Protein AF-A0A2U3E1L2-F1 (afdb_monomer_lite)

Secondary structure (DSSP, 8-state):
---------------------------------TTTHHHHHHHTTS----------TT------PPPEE-SSS-EE------------------------------------------------------------------------------------------------------------------------------------------------PPPTTHHHHHHHHHHHHHHHHHHHHHHHHHHHHHHHHHHHHHHTS-PPPHHHHHHHHSSHHHHHTTSPTTEEEEEEEEEPTTB--S-GGGSSS--SPP-SBPSEEEEEEEEEEETTEEEEEEEEEETT--SEEEEE---TT--S--HHHHHHHHHTT-EEEEE-TTS---TT--GGGTT-HHHHHIIIIIHHHHHHHHHHHHHHHHHTS--SEEEEEEETHHHHHHHHHHHH-GGG-SEEEEES----HHHHHHHHHHHHHHH-STTSTT---GGGHHHHHHHHHHHHGGGSS--SS--S-GGG----GGGGB-STT-SS-TTT-B-HHHHHHHHHHHS-EE-TTS-EEEPPPPTT-GGGGGGTSSSSS--IIIIIIIIIIII--SS--GGG--THHHHHHHHH-TTS--------HHHHHTT-EEEEEEETT-SSS-THHHHHHHHHHHHHH-S-GGGTEEEEEETTB-SSS-BSSS---BSS-TTTGGGT-SS--S-TT--STTT-HHHHHHHHHHH----S-EEEEEEEETTEEEEEEEEEEEE-BTT--EEE-SSS-TTSGGGEEE-

pLDDT: mean 75.75, std 30.46, range [22.28, 98.94]

Sequence (791 aa):
MTTVPRDAEEEHKIFDVRKGREGELAKVRRTLSRRDEGALLRMNCAHLDHEIRVTCEDGVLLQGAHASVVSHEDIELSDAGQQPLGSSQLTCVAYARSEIQIRGRASKHVVSGGDHQAALIREQKPVRRWRGLVGQRLAFKLHRRRETKVHIMMADVSDRGTDFMKLINAAMKPDVGLPPEDEVLASPGPTSGCRRMQPGMAGTCDHEAGQLLTMKSENMSYPAIAMEAGIRDMLWRLMVYVVKMRLVLLVFVQAAFILATVAGATRPSGADLRSQRCNAQFLKCKLPKGVTLERVDSLPAGSTYGEGAANLAYPTNPTNLPGSCALTFKVVSSPTSSYRVGVFLPDNWNERFLAVGNGGFGGGINWMDMAAGAHYGFATASTDTGHSSTTTDLAWGLNAPEKRIDWGWRSIHGAVQHGKAITKAYYARPIKYSYFSGCSTGGRQGLKEVQISPDSFDGALIGAAAWETDHLNNYVTQLGIFDLPTDSPGFINYMQFPVIGQEVIRQCDKADGVLDGIVSAPQLCNFDFGKLRCGAGSALSPSACFSNTQIETVKKIYGDWLSRTGEFLYTGMTLSSEFQWYTVLGGTAPTPFGVGYQRYFLYNDPDWPWQSFNDSAVQFAEKHDVSRATAAQYDISAFKKRGGKVLMYHGVADGLVPTKGSELYYNRTLQAMGPGIGDFFRLFLVPGMLHCLGTVVNAPWYFAAWSQASVLGTDAWSVPGFKDARHDALLALMDWTEKGRAPEEIVATTWTSPYVPSSGVLQQRPLCPYPKMAKWNGVGDVKVAANWRCK

Radius of gyration: 40.56 Å; chains: 1; bounding box: 132×112×134 Å

Organism: Purpureocillium lilacinum (NCBI:txid33203)

Foldseek 3Di:
DDDDDDDDDDDDDDDDDDDDDPDDDPDDDDDDDPPCVVVVLPPPQPDDDDPDDFDDPPDDDDPDWDWDDDDDPDIDTDDDDDDDDDDDDDDGDDDDDDDDDDDDDDDDDDDDYDDDDDDDDDDDDDDDDDDDDDDDDDDDDDDDDDDDDDDDDDDDDDDDDDDDDDDDDDDDDDDDDDDDDDDDDDDDDDDDDDDDDDDDDDDDDDDDDDDDDDDDDDDDDDDPPVPVVVVVVVVVVVVVVVVVVVVVVVVVVVVVVVVVVVVVPPQQFLVSLLVVQQDPSNLVSQFDPQKAWPDKDFADAQAWDDDAVVQQAANDIFGRFAGWIKTKMWGDQDPQWIKIKIKTQHRQAPLEAEEEDGAALAFGFHNLLQRLVCVVRHTYMYMRLGDHDYNLDLQVLQVPLSSLQSLQEVVSLCRLVRSLRSNCSSSVHHRPFYEYFYEELSLLRQLQCCVPPLVSGQEYEHHLYCFALLQQLLVLLVLQVLADQPPDLQHDALVLLVLQLVLLLVQQCCQLPDNASWNQDQVSTPRDLVQLADDVPRPDDPVRHGHPSNSVSVVVQQQFDAAPVRHGRGGHAFRQQSNVLVQRGNDNHGGSSHVVCVDSQQVSHPVDDSVPRHPVSSVSCVVCVSNNNHSQDLPSVVNVVVNGAYEYEYESNENSRHPVRVVVSVVSNCVVPPPDPLLGYFYWYFIQAYRQEDGPGQGQGDQFGRCHQVLLHSHGHGDVVDNALQRHVVNVSVCCSPVVDHHQWHKGWAAPDGSHCVRDTPAIATTGTPPWGWHAQPDDDNRDHVRTHTD

Structure (mmCIF, N/CA/C/O backbone):
data_AF-A0A2U3E1L2-F1
#
_entry.id   AF-A0A2U3E1L2-F1
#
loop_
_atom_site.group_PDB
_atom_site.id
_atom_site.type_symbol
_atom_site.label_atom_id
_atom_site.label_alt_id
_atom_site.label_comp_id
_atom_site.label_asym_id
_atom_site.label_entity_id
_atom_site.label_seq_id
_atom_site.pdbx_PDB_ins_code
_atom_site.Cartn_x
_atom_site.Cartn_y
_atom_site.Cartn_z
_atom_site.occupancy
_atom_site.B_iso_or_equiv
_atom_site.auth_seq_id
_atom_site.auth_comp_id
_atom_site.auth_asym_id
_atom_site.auth_atom_id
_atom_site.pdbx_PDB_model_num
ATOM 1 N N . MET A 1 1 ? -38.308 42.831 -17.226 1.00 30.27 1 MET A N 1
ATOM 2 C CA . MET A 1 1 ? -37.714 44.164 -16.984 1.00 30.27 1 MET A CA 1
ATOM 3 C C . MET A 1 1 ? -36.267 43.917 -16.553 1.00 30.27 1 MET A C 1
ATOM 5 O O . MET A 1 1 ? -36.106 43.102 -15.658 1.00 30.27 1 MET A O 1
ATOM 9 N N . THR A 1 2 ? -35.204 44.446 -17.176 1.00 29.66 2 THR A N 1
ATOM 10 C CA . THR A 1 2 ? -35.126 45.310 -18.381 1.00 29.66 2 THR A CA 1
ATOM 11 C C . THR A 1 2 ? -33.698 45.297 -18.985 1.00 29.66 2 THR A C 1
ATOM 13 O O . THR A 1 2 ? -32.742 45.600 -18.289 1.00 29.66 2 THR A O 1
ATOM 16 N N . THR A 1 3 ? -33.582 44.927 -20.269 1.00 31.12 3 THR A N 1
ATOM 17 C CA . THR A 1 3 ? -32.689 45.474 -21.336 1.00 31.12 3 THR A CA 1
ATOM 18 C C . THR A 1 3 ? -31.291 46.091 -21.040 1.00 31.12 3 THR A C 1
ATOM 20 O O . THR A 1 3 ? -31.212 47.223 -20.575 1.00 31.12 3 THR A O 1
ATOM 23 N N . VAL A 1 4 ? -30.211 45.400 -21.468 1.00 34.59 4 VAL A N 1
ATOM 24 C CA . VAL A 1 4 ? -29.292 45.705 -22.627 1.00 34.59 4 VAL A CA 1
ATOM 25 C C . VAL A 1 4 ? -29.097 47.200 -23.014 1.00 34.59 4 VAL A C 1
ATOM 27 O O . VAL A 1 4 ? -30.116 47.841 -23.276 1.00 34.59 4 VAL A O 1
ATOM 30 N N . PRO A 1 5 ? -27.854 47.763 -23.106 1.00 44.00 5 PRO A N 1
ATOM 31 C CA . PRO A 1 5 ? -26.874 47.566 -24.221 1.00 44.00 5 PRO A CA 1
ATOM 32 C C . PRO A 1 5 ? -25.384 47.415 -23.772 1.00 44.00 5 PRO A C 1
ATOM 34 O O . PRO A 1 5 ? -25.145 47.399 -22.570 1.00 44.00 5 PRO A O 1
ATOM 37 N N . ARG A 1 6 ? -24.314 47.182 -24.572 1.00 30.61 6 ARG A N 1
ATOM 38 C CA . ARG A 1 6 ? -23.929 47.199 -26.023 1.00 30.61 6 ARG A CA 1
ATOM 39 C C . ARG A 1 6 ? -23.227 48.459 -26.605 1.00 30.61 6 ARG A C 1
ATOM 41 O O . ARG A 1 6 ? -23.785 49.545 -26.533 1.00 30.61 6 ARG A O 1
ATOM 48 N N . ASP A 1 7 ? -22.099 48.198 -27.292 1.00 29.41 7 ASP A N 1
ATOM 49 C CA . ASP A 1 7 ? -21.372 48.985 -28.326 1.00 29.41 7 ASP A CA 1
ATOM 50 C C . ASP A 1 7 ? -20.769 50.359 -27.869 1.00 29.41 7 ASP A C 1
ATOM 52 O O . ASP A 1 7 ? -21.107 50.851 -26.797 1.00 29.41 7 ASP A O 1
ATOM 56 N N . ALA A 1 8 ? -19.805 51.022 -28.543 1.00 27.59 8 ALA A N 1
ATOM 57 C CA . ALA A 1 8 ? -19.181 50.801 -29.866 1.00 27.59 8 ALA A CA 1
ATOM 58 C C . ALA A 1 8 ? -17.615 50.913 -29.872 1.00 27.59 8 ALA A C 1
ATOM 60 O O . ALA A 1 8 ? -16.986 50.397 -28.952 1.00 27.59 8 ALA A O 1
ATOM 61 N N . GLU A 1 9 ? -16.974 51.457 -30.930 1.00 27.02 9 GLU A N 1
ATOM 62 C CA . GLU A 1 9 ? -15.666 50.962 -31.437 1.00 27.02 9 GLU A CA 1
ATOM 63 C C . GLU A 1 9 ? -14.816 52.007 -32.239 1.00 27.02 9 GLU A C 1
ATOM 65 O O . GLU A 1 9 ? -15.360 52.662 -33.123 1.00 27.02 9 GLU A O 1
ATOM 70 N N . GLU A 1 10 ? -13.493 52.140 -31.980 1.00 24.44 10 GLU A N 1
ATOM 71 C CA . GLU A 1 10 ? -12.487 52.978 -32.709 1.00 24.44 10 GLU A CA 1
ATOM 72 C C . GLU A 1 10 ? -11.040 52.422 -32.518 1.00 24.44 10 GLU A C 1
ATOM 74 O O . GLU A 1 10 ? -10.745 51.877 -31.457 1.00 24.44 10 GLU A O 1
ATOM 79 N N . GLU A 1 11 ? -10.053 52.548 -33.430 1.00 25.95 11 GLU A N 1
ATOM 80 C CA . GLU A 1 11 ? -10.094 52.749 -34.896 1.00 25.95 11 GLU A CA 1
ATOM 81 C C . GLU A 1 11 ? -8.821 52.178 -35.605 1.00 25.95 11 GLU A C 1
ATOM 83 O O . GLU A 1 11 ? -7.884 51.690 -34.972 1.00 25.95 11 GLU A O 1
ATOM 88 N N . HIS A 1 12 ? -8.795 52.213 -36.947 1.00 24.94 12 HIS A N 1
ATOM 89 C CA . HIS A 1 12 ? -7.905 51.462 -37.859 1.00 24.94 12 HIS A CA 1
ATOM 90 C C . HIS A 1 12 ? -6.634 52.188 -38.366 1.00 24.94 12 HIS A C 1
ATOM 92 O O . HIS A 1 12 ? -6.668 53.401 -38.582 1.00 24.94 12 HIS A O 1
ATOM 98 N N . LYS A 1 13 ? -5.609 51.393 -38.768 1.00 23.11 13 LYS A N 1
ATOM 99 C CA . LYS A 1 13 ? -4.869 51.353 -40.084 1.00 23.11 13 LYS A CA 1
ATOM 100 C C . LYS A 1 13 ? -3.570 50.519 -39.915 1.00 23.11 13 LYS A C 1
ATOM 102 O O . LYS A 1 13 ? -2.840 50.766 -38.968 1.00 23.11 13 LYS A O 1
ATOM 107 N N . ILE A 1 14 ? -3.234 49.438 -40.639 1.00 23.95 14 ILE A N 1
ATOM 108 C CA . ILE A 1 14 ? -3.257 49.043 -42.074 1.00 23.95 14 ILE A CA 1
ATOM 109 C C . ILE A 1 14 ? -2.132 49.660 -42.930 1.00 23.95 14 ILE A C 1
ATOM 111 O O . ILE A 1 14 ? -2.188 50.840 -43.255 1.00 23.95 14 ILE A O 1
ATOM 115 N N . PHE A 1 15 ? -1.213 48.800 -43.405 1.00 23.05 15 PHE A N 1
ATOM 116 C CA . PHE A 1 15 ? -0.602 48.842 -44.749 1.00 23.05 15 PHE A CA 1
ATOM 117 C C . PHE A 1 15 ? -0.133 47.427 -45.180 1.00 23.05 15 PHE A C 1
ATOM 119 O O . PHE A 1 15 ? 0.320 46.653 -44.340 1.00 23.05 15 PHE A O 1
ATOM 126 N N . ASP A 1 16 ? -0.253 47.084 -46.472 1.00 25.62 16 ASP A N 1
ATOM 127 C CA . ASP A 1 16 ? 0.103 45.782 -47.091 1.00 25.62 16 ASP A CA 1
ATOM 128 C C . ASP A 1 16 ? 0.959 46.004 -48.352 1.00 25.62 16 ASP A C 1
ATOM 130 O O . ASP A 1 16 ? 0.539 46.767 -49.222 1.00 25.62 16 ASP A O 1
ATOM 134 N N . VAL A 1 17 ? 2.092 45.292 -48.492 1.00 25.20 17 VAL A N 1
ATOM 135 C CA . VAL A 1 17 ? 2.687 44.957 -49.807 1.00 25.20 17 VAL A CA 1
ATOM 136 C C . VAL A 1 17 ? 3.289 43.533 -49.833 1.00 25.20 17 VAL A C 1
ATOM 138 O O . VAL A 1 17 ? 4.495 43.325 -49.756 1.00 25.20 17 VAL A O 1
ATOM 141 N N . ARG A 1 18 ? 2.412 42.538 -49.975 1.00 27.61 18 ARG A N 1
ATOM 142 C CA . ARG A 1 18 ? 2.484 41.360 -50.876 1.00 27.61 18 ARG A CA 1
ATOM 143 C C . ARG A 1 18 ? 3.820 40.876 -51.504 1.00 27.61 18 ARG A C 1
ATOM 145 O O . ARG A 1 18 ? 4.499 41.606 -52.216 1.00 27.61 18 ARG A O 1
ATOM 152 N N . LYS A 1 19 ? 3.891 39.529 -51.569 1.00 26.30 19 LYS A N 1
ATOM 153 C CA . LYS A 1 19 ? 4.497 38.636 -52.603 1.00 26.30 19 LYS A CA 1
ATOM 154 C C . LYS A 1 19 ? 6.028 38.454 -52.659 1.00 26.30 19 LYS A C 1
ATOM 156 O O . LYS A 1 19 ? 6.754 39.307 -53.150 1.00 26.30 19 LYS A O 1
ATOM 161 N N . GLY A 1 20 ? 6.466 37.209 -52.422 1.00 24.02 20 GLY A N 1
ATOM 162 C CA . GLY A 1 20 ? 7.781 36.713 -52.855 1.00 24.02 20 GLY A CA 1
ATOM 163 C C . GLY A 1 20 ? 8.035 35.219 -52.590 1.00 24.02 20 GLY A C 1
ATOM 164 O O . GLY A 1 20 ? 8.503 34.871 -51.518 1.00 24.02 20 GLY A O 1
ATOM 165 N N . ARG A 1 21 ? 7.802 34.360 -53.597 1.00 27.36 21 ARG A N 1
ATOM 166 C CA . ARG A 1 21 ? 8.293 32.960 -53.703 1.00 27.36 21 ARG A CA 1
ATOM 167 C C . ARG A 1 21 ? 7.960 31.975 -52.558 1.00 27.36 21 ARG A C 1
ATOM 169 O O . ARG A 1 21 ? 8.848 31.502 -51.857 1.00 27.36 21 ARG A O 1
ATOM 176 N N . GLU A 1 22 ? 6.734 31.452 -52.564 1.00 28.73 22 GLU A N 1
ATOM 177 C CA . GLU A 1 22 ? 6.620 29.982 -52.555 1.00 28.73 22 GLU A CA 1
ATOM 178 C C . GLU A 1 22 ? 7.098 29.485 -53.929 1.00 28.73 22 GLU A C 1
ATOM 180 O O . GLU A 1 22 ? 6.724 30.080 -54.944 1.00 28.73 22 GLU A O 1
ATOM 185 N N . GLY A 1 23 ? 7.952 28.455 -54.006 1.00 30.45 23 GLY A N 1
ATOM 186 C CA . GLY A 1 23 ? 8.465 28.059 -55.325 1.00 30.45 23 GLY A CA 1
ATOM 187 C C . GLY A 1 23 ? 9.520 26.962 -55.447 1.00 30.45 23 GLY A C 1
ATOM 188 O O . GLY A 1 23 ? 9.735 26.532 -56.574 1.00 30.45 23 GLY A O 1
ATOM 189 N N . GLU A 1 24 ? 10.161 26.469 -54.378 1.00 28.52 24 GLU A N 1
ATOM 190 C CA . GLU A 1 24 ? 11.105 25.346 -54.533 1.00 28.52 24 GLU A CA 1
ATOM 191 C C . GLU A 1 24 ? 11.353 24.552 -53.234 1.00 28.52 24 GLU A C 1
ATOM 193 O O . GLU A 1 24 ? 12.218 24.902 -52.442 1.00 28.52 24 GLU A O 1
ATOM 198 N N . LEU A 1 25 ? 10.591 23.467 -53.004 1.00 27.77 25 LEU A N 1
ATOM 199 C CA . LEU A 1 25 ? 10.956 22.390 -52.052 1.00 27.77 25 LEU A CA 1
ATOM 200 C C . LEU A 1 25 ? 10.127 21.093 -52.234 1.00 27.77 25 LEU A C 1
ATOM 202 O O . LEU A 1 25 ? 9.770 20.404 -51.282 1.00 27.77 25 LEU A O 1
ATOM 206 N N . ALA A 1 26 ? 9.802 20.736 -53.483 1.00 28.02 26 ALA A N 1
ATOM 207 C CA . ALA A 1 26 ? 8.844 19.668 -53.801 1.00 28.02 26 ALA A CA 1
ATOM 208 C C . ALA A 1 26 ? 9.405 18.564 -54.726 1.00 28.02 26 ALA A C 1
ATOM 210 O O . ALA A 1 26 ? 8.725 18.155 -55.671 1.00 28.02 26 ALA A O 1
ATOM 211 N N . LYS A 1 27 ? 10.649 18.081 -54.515 1.00 27.55 27 LYS A N 1
ATOM 212 C CA . LYS A 1 27 ? 11.232 17.068 -55.431 1.00 27.55 27 LYS A CA 1
ATOM 213 C C . LYS A 1 27 ? 12.312 16.084 -54.934 1.00 27.55 27 LYS A C 1
ATOM 215 O O . LYS A 1 27 ? 13.102 15.621 -55.750 1.00 27.55 27 LYS A O 1
ATOM 220 N N . VAL A 1 28 ? 12.284 15.625 -53.676 1.00 25.67 28 VAL A N 1
ATOM 221 C CA . VAL A 1 28 ? 12.900 14.320 -53.318 1.00 25.67 28 VAL A CA 1
ATOM 222 C C . VAL A 1 28 ? 11.964 13.501 -52.428 1.00 25.67 28 VAL A C 1
ATOM 224 O O . VAL A 1 28 ? 11.831 13.758 -51.237 1.00 25.67 28 VAL A O 1
ATOM 227 N N . ARG A 1 29 ? 11.321 12.474 -53.000 1.00 27.16 29 ARG A N 1
ATOM 228 C CA . ARG A 1 29 ? 10.564 11.463 -52.241 1.00 27.16 29 ARG A CA 1
ATOM 229 C C . ARG A 1 29 ? 10.741 10.083 -52.879 1.00 27.16 29 ARG A C 1
ATOM 231 O O . ARG A 1 29 ? 9.918 9.653 -53.683 1.00 27.16 29 ARG A O 1
ATOM 238 N N . ARG A 1 30 ? 11.838 9.397 -52.542 1.00 27.19 30 ARG A N 1
ATOM 239 C CA . ARG A 1 30 ? 12.089 7.996 -52.922 1.00 27.19 30 ARG A CA 1
ATOM 240 C C . ARG A 1 30 ? 12.621 7.186 -51.738 1.00 27.19 30 ARG A C 1
ATOM 242 O O . ARG A 1 30 ? 13.738 7.394 -51.294 1.00 27.19 30 ARG A O 1
ATOM 249 N N . THR A 1 31 ? 11.793 6.241 -51.302 1.00 26.34 31 THR A N 1
ATOM 250 C CA . THR A 1 31 ? 12.191 4.897 -50.853 1.00 26.34 31 THR A CA 1
ATOM 251 C C . THR A 1 31 ? 13.313 4.787 -49.807 1.00 26.34 31 THR A C 1
ATOM 253 O O . THR A 1 31 ? 14.426 4.386 -50.130 1.00 26.34 31 THR A O 1
ATOM 256 N N . LEU A 1 32 ? 12.968 4.976 -48.529 1.00 24.94 32 LEU A N 1
ATOM 257 C CA . LEU A 1 32 ? 13.600 4.218 -47.440 1.00 24.94 32 LEU A CA 1
ATOM 258 C C . LEU A 1 32 ? 12.724 3.006 -47.101 1.00 24.94 32 LEU A C 1
ATOM 260 O O . LEU A 1 32 ? 11.494 3.096 -47.130 1.00 24.94 32 LEU A O 1
ATOM 264 N N . SER A 1 33 ? 13.351 1.859 -46.836 1.00 27.20 33 SER A N 1
ATOM 265 C CA . SER A 1 33 ? 12.657 0.586 -46.622 1.00 27.20 33 SER A CA 1
ATOM 266 C C . SER A 1 33 ? 12.585 0.224 -45.135 1.00 27.20 33 SER A C 1
ATOM 268 O O . SER A 1 33 ? 13.396 0.679 -44.332 1.00 27.20 33 SER A O 1
ATOM 270 N N . ARG A 1 34 ? 11.662 -0.667 -44.748 1.00 32.62 34 ARG A N 1
ATOM 271 C CA . ARG A 1 34 ? 11.553 -1.202 -43.371 1.00 32.62 34 ARG A CA 1
ATOM 272 C C . ARG A 1 34 ? 12.683 -2.191 -42.996 1.00 32.62 34 ARG A C 1
ATOM 274 O O . ARG A 1 34 ? 12.428 -3.204 -42.350 1.00 32.62 34 ARG A O 1
ATOM 281 N N . ARG A 1 35 ? 13.924 -1.944 -43.429 1.00 29.06 35 ARG A N 1
ATOM 282 C CA . ARG A 1 35 ? 15.123 -2.706 -43.024 1.00 29.06 35 ARG A CA 1
ATOM 283 C C . ARG A 1 35 ? 16.166 -1.859 -42.293 1.00 29.06 35 ARG A C 1
ATOM 285 O O . ARG A 1 35 ? 16.912 -2.406 -41.485 1.00 29.06 35 ARG A O 1
ATOM 292 N N . ASP A 1 36 ? 16.181 -0.547 -42.510 1.00 29.62 36 ASP A N 1
ATOM 293 C CA . ASP A 1 36 ? 17.347 0.281 -42.180 1.00 29.62 36 ASP A CA 1
ATOM 294 C C . ASP A 1 36 ? 17.348 0.808 -40.725 1.00 29.62 36 ASP A C 1
ATOM 296 O O . ASP A 1 36 ? 18.412 0.992 -40.130 1.00 29.62 36 ASP A O 1
ATOM 300 N N . GLU A 1 37 ? 16.181 0.885 -40.070 1.00 31.92 37 GLU A N 1
ATOM 301 C CA . GLU A 1 37 ? 16.076 1.105 -38.610 1.00 31.92 37 GLU A CA 1
ATOM 302 C C . GLU A 1 37 ? 16.779 -0.008 -37.801 1.00 31.92 37 GLU A C 1
ATOM 304 O O . GLU A 1 37 ? 17.325 0.234 -36.723 1.00 31.92 37 GLU A O 1
ATOM 309 N N . GLY A 1 38 ? 16.834 -1.231 -38.346 1.00 30.25 38 GLY A N 1
ATOM 310 C CA . GLY A 1 38 ? 17.558 -2.362 -37.756 1.00 30.25 38 GLY A CA 1
ATOM 311 C C . GLY A 1 38 ? 19.077 -2.335 -37.977 1.00 30.25 38 GLY A C 1
ATOM 312 O O . GLY A 1 38 ? 19.788 -3.129 -37.354 1.00 30.25 38 GLY A O 1
ATOM 313 N N . ALA A 1 39 ? 19.576 -1.449 -38.847 1.00 26.64 39 ALA A N 1
ATOM 314 C CA . ALA A 1 39 ? 20.998 -1.281 -39.150 1.00 26.64 39 ALA A CA 1
ATOM 315 C C . ALA A 1 39 ? 21.630 -0.150 -38.322 1.00 26.64 39 ALA A C 1
ATOM 317 O O . ALA A 1 39 ? 22.684 -0.352 -37.719 1.00 26.64 39 ALA A O 1
ATOM 318 N N . LEU A 1 40 ? 20.949 0.996 -38.196 1.00 27.53 40 LEU A N 1
ATOM 319 C CA . LEU A 1 40 ? 21.410 2.137 -37.387 1.00 27.53 40 LEU A CA 1
ATOM 320 C C . LEU A 1 40 ? 21.620 1.777 -35.902 1.00 27.53 40 LEU A C 1
ATOM 322 O O . LEU A 1 40 ? 22.528 2.291 -35.255 1.00 27.53 40 LEU A O 1
ATOM 326 N N . LEU A 1 41 ? 20.858 0.811 -35.376 1.00 32.50 41 LEU A N 1
ATOM 327 C CA . LEU A 1 41 ? 21.028 0.273 -34.019 1.00 32.50 41 LEU A CA 1
ATOM 328 C C . LEU A 1 41 ? 22.226 -0.686 -33.833 1.00 32.50 41 LEU A C 1
ATOM 330 O O . LEU A 1 41 ? 22.438 -1.165 -32.717 1.00 32.50 41 LEU A O 1
ATOM 334 N N . ARG A 1 42 ? 23.004 -0.987 -34.886 1.00 29.12 42 ARG A N 1
ATOM 335 C CA . ARG A 1 42 ? 24.142 -1.931 -34.834 1.00 29.12 42 ARG A CA 1
ATOM 336 C C . ARG A 1 42 ? 25.531 -1.289 -34.840 1.00 29.12 42 ARG A C 1
ATOM 338 O O . ARG A 1 42 ? 26.476 -1.983 -34.483 1.00 29.12 42 ARG A O 1
ATOM 345 N N . MET A 1 43 ? 25.680 -0.017 -35.220 1.00 28.56 43 MET A N 1
ATOM 346 C CA . MET A 1 43 ? 27.013 0.594 -35.402 1.00 28.56 43 MET A CA 1
ATOM 347 C C . MET A 1 43 ? 27.536 1.366 -34.173 1.00 28.56 43 MET A C 1
ATOM 349 O O . MET A 1 43 ? 28.744 1.459 -33.997 1.00 28.56 43 MET A O 1
ATOM 353 N N . ASN A 1 44 ? 26.671 1.813 -33.255 1.00 33.88 44 ASN A N 1
ATOM 354 C CA . ASN A 1 44 ? 27.057 2.680 -32.122 1.00 33.88 44 ASN A CA 1
ATOM 355 C C . ASN A 1 44 ? 27.552 1.951 -30.846 1.00 33.88 44 ASN A C 1
ATOM 357 O O . ASN A 1 44 ? 27.434 2.499 -29.754 1.00 33.88 44 ASN A O 1
ATOM 361 N N . CYS A 1 45 ? 28.075 0.721 -30.943 1.00 37.81 45 CYS A N 1
ATOM 362 C CA . CYS A 1 45 ? 28.648 -0.005 -29.787 1.00 37.81 45 CYS A CA 1
ATOM 363 C C . CYS A 1 45 ? 30.046 -0.607 -30.054 1.00 37.81 45 CYS A C 1
ATOM 365 O O . CYS A 1 45 ? 30.531 -1.398 -29.244 1.00 37.81 45 CYS A O 1
ATOM 367 N N . ALA A 1 46 ? 30.691 -0.242 -31.166 1.00 32.81 46 ALA A N 1
ATOM 368 C CA . ALA A 1 46 ? 32.102 -0.517 -31.432 1.00 32.81 46 ALA A CA 1
ATOM 369 C C . ALA A 1 46 ? 32.866 0.816 -31.454 1.00 32.81 46 ALA A C 1
ATOM 371 O O . ALA A 1 46 ? 32.382 1.771 -32.051 1.00 32.81 46 ALA A O 1
ATOM 372 N N . HIS A 1 47 ? 34.043 0.849 -30.821 1.00 36.34 47 HIS A N 1
ATOM 373 C CA . HIS A 1 47 ? 34.877 2.037 -30.573 1.00 36.34 47 HIS A CA 1
ATOM 374 C C . HIS A 1 47 ? 34.236 3.124 -29.693 1.00 36.34 47 HIS A C 1
ATOM 376 O O . HIS A 1 47 ? 33.456 3.950 -30.153 1.00 36.34 47 HIS A O 1
ATOM 382 N N . LEU A 1 48 ? 34.660 3.166 -28.426 1.00 27.92 48 LEU A N 1
ATOM 383 C CA . LEU A 1 48 ? 34.728 4.397 -27.633 1.00 27.92 48 LEU A CA 1
ATOM 384 C C . LEU A 1 48 ? 35.716 4.199 -26.470 1.00 27.92 48 LEU A C 1
ATOM 386 O O . LEU A 1 48 ? 35.319 3.958 -25.338 1.00 27.92 48 LEU A O 1
ATOM 390 N N . ASP A 1 49 ? 37.008 4.251 -26.797 1.00 27.34 49 ASP A N 1
ATOM 391 C CA . ASP A 1 49 ? 38.113 4.441 -25.845 1.00 27.34 49 ASP A CA 1
ATOM 392 C C . ASP A 1 49 ? 39.271 5.117 -26.600 1.00 27.34 49 ASP A C 1
ATOM 394 O O . ASP A 1 49 ? 40.080 4.474 -27.271 1.00 27.34 49 ASP A O 1
ATOM 398 N N . HIS A 1 50 ? 39.303 6.449 -26.541 1.00 28.91 50 HIS A N 1
ATOM 399 C CA . HIS A 1 50 ? 40.379 7.283 -27.077 1.00 28.91 50 HIS A CA 1
ATOM 400 C C . HIS A 1 50 ? 40.744 8.338 -26.032 1.00 28.91 50 HIS A C 1
ATOM 402 O O . HIS A 1 50 ? 40.103 9.383 -25.926 1.00 28.91 50 HIS A O 1
ATOM 408 N N . GLU A 1 51 ? 41.772 8.045 -25.237 1.00 27.00 51 GLU A N 1
ATOM 409 C CA . GLU A 1 51 ? 42.324 8.981 -24.260 1.00 27.00 51 GLU A CA 1
ATOM 410 C C . GLU A 1 51 ? 43.166 10.045 -24.987 1.00 27.00 51 GLU A C 1
ATOM 412 O O . GLU A 1 51 ? 44.345 9.837 -25.279 1.00 27.00 51 GLU A O 1
ATOM 417 N N . ILE A 1 52 ? 42.559 11.189 -25.311 1.00 29.31 52 ILE A N 1
ATOM 418 C CA . ILE A 1 52 ? 43.281 12.327 -25.893 1.00 29.31 52 ILE A CA 1
ATOM 419 C C . ILE A 1 52 ? 44.099 12.998 -24.785 1.00 29.31 52 ILE A C 1
ATOM 421 O O . ILE A 1 52 ? 43.553 13.706 -23.940 1.00 29.31 52 ILE A O 1
ATOM 425 N N . ARG A 1 53 ? 45.421 12.801 -24.802 1.00 27.69 53 ARG A N 1
ATOM 426 C CA . ARG A 1 53 ? 46.362 13.565 -23.973 1.00 27.69 53 ARG A CA 1
ATOM 427 C C . ARG A 1 53 ? 46.983 14.690 -24.790 1.00 27.69 53 ARG A C 1
ATOM 429 O O . ARG A 1 53 ? 47.611 14.438 -25.813 1.00 27.69 53 ARG A O 1
ATOM 436 N N . VAL A 1 54 ? 46.839 15.917 -24.299 1.00 30.06 54 VAL A N 1
ATOM 437 C CA . VAL A 1 54 ? 47.565 17.090 -24.794 1.00 30.06 54 VAL A CA 1
ATOM 438 C C . VAL A 1 54 ? 48.714 17.368 -23.831 1.00 30.06 54 VAL A C 1
ATOM 440 O O . VAL A 1 54 ? 48.498 17.485 -22.626 1.00 30.06 54 VAL A O 1
ATOM 443 N N . THR A 1 55 ? 49.930 17.473 -24.358 1.00 30.64 55 THR A N 1
ATOM 444 C CA . THR A 1 55 ? 51.123 17.881 -23.607 1.00 30.64 55 THR A CA 1
ATOM 445 C C . THR A 1 55 ? 51.780 19.045 -24.327 1.00 30.64 55 THR A C 1
ATOM 447 O O . THR A 1 55 ? 52.304 18.866 -25.426 1.00 30.64 55 THR A O 1
ATOM 450 N N . CYS A 1 56 ? 51.762 20.218 -23.703 1.00 32.28 56 CYS A N 1
ATOM 451 C CA . CYS A 1 56 ? 52.621 21.329 -24.092 1.00 32.28 56 CYS A CA 1
ATOM 452 C C . CYS A 1 56 ? 54.006 21.140 -23.459 1.00 32.28 56 CYS A C 1
ATOM 454 O O . CYS A 1 56 ? 54.121 20.556 -22.375 1.00 32.28 56 CYS A O 1
ATOM 456 N N . GLU A 1 57 ? 55.045 21.664 -24.103 1.00 33.16 57 GLU A N 1
ATOM 457 C CA . GLU A 1 57 ? 56.319 21.900 -23.419 1.00 33.16 57 GLU A CA 1
ATOM 458 C C . GLU A 1 57 ? 56.113 22.959 -22.310 1.00 33.16 57 GLU A C 1
ATOM 460 O O . GLU A 1 57 ? 55.141 23.716 -22.329 1.00 33.16 57 GLU A O 1
ATOM 465 N N . ASP A 1 58 ? 56.968 22.940 -21.286 1.00 35.59 58 ASP A N 1
ATOM 466 C CA . ASP A 1 58 ? 56.886 23.779 -20.075 1.00 35.59 58 ASP A CA 1
ATOM 467 C C . ASP A 1 58 ? 55.647 23.608 -19.161 1.00 35.59 58 ASP A C 1
ATOM 469 O O . ASP A 1 58 ? 55.267 24.501 -18.407 1.00 35.59 58 ASP A O 1
ATOM 473 N N . GLY A 1 59 ? 55.092 22.392 -19.098 1.00 37.28 59 GLY A N 1
ATOM 474 C CA . GLY A 1 59 ? 54.753 21.750 -17.811 1.00 37.28 59 GLY A CA 1
ATOM 475 C C . GLY A 1 59 ? 53.605 22.305 -16.945 1.00 37.28 59 GLY A C 1
ATOM 476 O O . GLY A 1 59 ? 53.393 21.784 -15.849 1.00 37.28 59 GLY A O 1
ATOM 477 N N . VAL A 1 60 ? 52.846 23.309 -17.393 1.00 32.88 60 VAL A N 1
ATOM 478 C CA . VAL A 1 60 ? 51.709 23.882 -16.642 1.00 32.88 60 VAL A CA 1
ATOM 479 C C . VAL A 1 60 ? 50.368 23.308 -17.116 1.00 32.88 60 VAL A C 1
ATOM 481 O O . VAL A 1 60 ? 49.980 23.444 -18.274 1.00 32.88 60 VAL A O 1
ATOM 484 N N . LEU A 1 61 ? 49.620 22.700 -16.190 1.00 30.86 61 LEU A N 1
ATOM 485 C CA . LEU A 1 61 ? 48.251 22.219 -16.408 1.00 30.86 61 LEU A CA 1
ATOM 486 C C . LEU A 1 61 ? 47.233 23.363 -16.271 1.00 30.86 61 LEU A C 1
ATOM 488 O O . LEU A 1 61 ? 46.965 23.827 -15.163 1.00 30.86 61 LEU A O 1
ATOM 492 N N . LEU A 1 62 ? 46.602 23.760 -17.379 1.00 33.25 62 LEU A N 1
ATOM 493 C CA . LEU A 1 62 ? 45.402 24.602 -17.351 1.00 33.25 62 LEU A CA 1
ATOM 494 C C . LEU A 1 62 ? 44.171 23.758 -16.983 1.00 33.25 62 LEU A C 1
ATOM 496 O O . LEU A 1 62 ? 43.713 22.927 -17.767 1.00 33.25 62 LEU A O 1
ATOM 500 N N . GLN A 1 63 ? 43.608 23.990 -15.797 1.00 30.66 63 GLN A N 1
ATOM 501 C CA . GLN A 1 63 ? 42.275 23.497 -15.442 1.00 30.66 63 GLN A CA 1
ATOM 502 C C . GLN A 1 63 ? 41.200 24.432 -16.019 1.00 30.66 63 GLN A C 1
ATOM 504 O O . GLN A 1 63 ? 41.267 25.636 -15.793 1.00 30.66 63 GLN A O 1
ATOM 509 N N . GLY A 1 64 ? 40.182 23.882 -16.696 1.00 36.62 64 GLY A N 1
ATOM 510 C CA . GLY A 1 64 ? 38.921 24.599 -16.968 1.00 36.62 64 GLY A CA 1
ATOM 511 C C . GLY A 1 64 ? 38.436 24.681 -18.422 1.00 36.62 64 GLY A C 1
ATOM 512 O O . GLY A 1 64 ? 37.320 25.144 -18.639 1.00 36.62 64 GLY A O 1
ATOM 513 N N . ALA A 1 65 ? 39.203 24.227 -19.418 1.00 30.28 65 ALA A N 1
ATOM 514 C CA . ALA A 1 65 ? 38.769 24.284 -20.819 1.00 30.28 65 ALA A CA 1
ATOM 515 C C . ALA A 1 65 ? 37.752 23.177 -21.177 1.00 30.28 65 ALA A C 1
ATOM 517 O O . ALA A 1 65 ? 38.000 21.994 -20.938 1.00 30.28 65 ALA A O 1
ATOM 518 N N . HIS A 1 66 ? 36.640 23.553 -21.818 1.00 33.47 66 HIS A N 1
ATOM 519 C CA . HIS A 1 66 ? 35.685 22.629 -22.441 1.00 33.47 66 HIS A CA 1
ATOM 520 C C . HIS A 1 66 ? 35.859 22.630 -23.966 1.00 33.47 66 HIS A C 1
ATOM 522 O O . HIS A 1 66 ? 35.689 23.664 -24.606 1.00 33.47 66 HIS A O 1
ATOM 528 N N . ALA A 1 67 ? 36.136 21.464 -24.555 1.00 31.62 67 ALA A N 1
ATOM 529 C CA . ALA A 1 67 ? 36.145 21.267 -26.006 1.00 31.62 67 ALA A CA 1
ATOM 530 C C . ALA A 1 67 ? 34.843 20.593 -26.472 1.00 31.62 67 ALA A C 1
ATOM 532 O O . ALA A 1 67 ? 34.354 19.669 -25.817 1.00 31.62 67 ALA A O 1
ATOM 533 N N . SER A 1 68 ? 34.304 21.028 -27.614 1.00 32.09 68 SER A N 1
ATOM 534 C CA . SER A 1 68 ? 33.106 20.449 -28.240 1.00 32.09 68 SER A CA 1
ATOM 535 C C . SER A 1 68 ? 33.397 20.067 -29.690 1.00 32.09 68 SER A C 1
ATOM 537 O O . SER A 1 68 ? 33.843 20.900 -30.471 1.00 32.09 68 SER A O 1
ATOM 539 N N . VAL A 1 69 ? 33.137 18.811 -30.058 1.00 29.39 69 VAL A N 1
ATOM 540 C CA . VAL A 1 69 ? 33.325 18.313 -31.431 1.00 29.39 69 VAL A CA 1
ATOM 541 C C . VAL A 1 69 ? 32.052 18.569 -32.238 1.00 29.39 69 VAL A C 1
ATOM 543 O O . VAL A 1 69 ? 30.987 18.067 -31.874 1.00 29.39 69 VAL A O 1
ATOM 546 N N . VAL A 1 70 ? 32.163 19.340 -33.324 1.00 41.91 70 VAL A N 1
ATOM 547 C CA . VAL A 1 70 ? 31.020 19.739 -34.173 1.00 41.91 70 VAL A CA 1
ATOM 548 C C . VAL A 1 70 ? 30.990 18.970 -35.502 1.00 41.91 70 VAL A C 1
ATOM 550 O O . VAL A 1 70 ? 29.913 18.627 -35.988 1.00 41.91 70 VAL A O 1
ATOM 553 N N . SER A 1 71 ? 32.155 18.636 -36.066 1.00 34.94 71 SER A N 1
ATOM 554 C CA . SER A 1 71 ? 32.299 17.796 -37.265 1.00 34.94 71 SER A CA 1
ATOM 555 C C . SER A 1 71 ? 33.514 16.859 -37.126 1.00 34.94 71 SER A C 1
ATOM 557 O O . SER A 1 71 ? 34.065 16.720 -36.036 1.00 34.94 71 SER A O 1
ATOM 559 N N . HIS A 1 72 ? 33.913 16.162 -38.196 1.00 31.80 72 HIS A N 1
ATOM 560 C CA . HIS A 1 72 ? 35.041 15.223 -38.155 1.00 31.80 72 HIS A CA 1
ATOM 561 C C . HIS A 1 72 ? 36.423 15.877 -38.350 1.00 31.80 72 HIS A C 1
ATOM 563 O O . HIS A 1 72 ? 37.421 15.185 -38.169 1.00 31.80 72 HIS A O 1
ATOM 569 N N . GLU A 1 73 ? 36.490 17.171 -38.695 1.00 29.75 73 GLU A N 1
ATOM 570 C CA . GLU A 1 73 ? 37.755 17.864 -39.013 1.00 29.75 73 GLU A CA 1
ATOM 571 C C . GLU A 1 73 ? 37.967 19.202 -38.262 1.00 29.75 73 GLU A C 1
ATOM 573 O O . GLU A 1 73 ? 39.082 19.717 -38.279 1.00 29.75 73 GLU A O 1
ATOM 578 N N . ASP A 1 74 ? 36.969 19.719 -37.522 1.00 30.98 74 ASP A N 1
ATOM 579 C CA . ASP A 1 74 ? 37.042 21.016 -36.815 1.00 30.98 74 ASP A CA 1
ATOM 580 C C . ASP A 1 74 ? 36.851 20.918 -35.286 1.00 30.98 74 ASP A C 1
ATOM 582 O O . ASP A 1 74 ? 35.988 20.184 -34.788 1.00 30.98 74 ASP A O 1
ATOM 586 N N . ILE A 1 75 ? 37.609 21.737 -34.543 1.00 30.81 75 ILE A N 1
ATOM 587 C CA . ILE A 1 75 ? 37.470 21.968 -33.093 1.00 30.81 75 ILE A CA 1
ATOM 588 C C . ILE A 1 75 ? 37.550 23.478 -32.824 1.00 30.81 75 ILE A C 1
ATOM 590 O O . ILE A 1 75 ? 38.585 24.092 -33.072 1.00 30.81 75 ILE A O 1
ATOM 594 N N . GLU A 1 76 ? 36.494 24.060 -32.250 1.00 31.39 76 GLU A N 1
ATOM 595 C CA . GLU A 1 76 ? 36.509 25.434 -31.728 1.00 31.39 76 GLU A CA 1
ATOM 596 C C . GLU A 1 76 ? 36.686 25.463 -30.200 1.00 31.39 76 GLU A C 1
ATOM 598 O O . GLU A 1 76 ? 36.304 24.532 -29.484 1.00 31.39 76 GLU A O 1
ATOM 603 N N . LEU A 1 77 ? 37.245 26.568 -29.699 1.00 30.58 77 LEU A N 1
ATOM 604 C CA . LEU A 1 77 ? 37.374 26.886 -28.276 1.00 30.58 77 LEU A CA 1
ATOM 605 C C . LEU A 1 77 ? 36.657 28.214 -27.999 1.00 30.58 77 LEU A C 1
ATOM 607 O O . LEU A 1 77 ? 36.997 29.235 -28.592 1.00 30.58 77 LEU A O 1
ATOM 611 N N . SER A 1 78 ? 35.681 28.205 -27.089 1.00 32.59 78 SER A N 1
ATOM 612 C CA . SER A 1 78 ? 34.906 29.389 -26.692 1.00 32.59 78 SER A CA 1
ATOM 613 C C . SER A 1 78 ? 35.175 29.750 -25.231 1.00 32.59 78 SER A C 1
ATOM 615 O O . SER A 1 78 ? 34.945 28.920 -24.350 1.00 32.59 78 SER A O 1
ATOM 617 N N . ASP A 1 79 ? 35.627 30.977 -24.971 1.00 33.00 79 ASP A N 1
ATOM 618 C CA . ASP A 1 79 ? 36.016 31.437 -23.632 1.00 33.00 79 ASP A CA 1
ATOM 619 C C . ASP A 1 79 ? 34.872 32.149 -22.878 1.00 33.00 79 ASP A C 1
ATOM 621 O O . ASP A 1 79 ? 33.992 32.771 -23.478 1.00 33.00 79 ASP A O 1
ATOM 625 N N . ALA A 1 80 ? 34.889 32.068 -21.546 1.00 30.03 80 ALA A N 1
ATOM 626 C CA . ALA A 1 80 ? 33.810 32.475 -20.643 1.00 30.03 80 ALA A CA 1
ATOM 627 C C . ALA A 1 80 ? 34.009 33.866 -19.997 1.00 30.03 80 ALA A C 1
ATOM 629 O O . ALA A 1 80 ? 33.556 34.112 -18.882 1.00 30.03 80 ALA A O 1
ATOM 630 N N . GLY A 1 81 ? 34.635 34.790 -20.730 1.00 29.47 81 GLY A N 1
ATOM 631 C CA . GLY A 1 81 ? 34.424 36.236 -20.605 1.00 29.47 81 GLY A CA 1
ATOM 632 C C . GLY A 1 81 ? 34.961 36.959 -19.361 1.00 29.47 81 GLY A C 1
ATOM 633 O O . GLY A 1 81 ? 34.212 37.228 -18.423 1.00 29.47 81 GLY A O 1
ATOM 634 N N . GLN A 1 82 ? 36.182 37.497 -19.463 1.00 29.45 82 GLN A N 1
ATOM 635 C CA . GLN A 1 82 ? 36.491 38.860 -18.994 1.00 29.45 82 GLN A CA 1
ATOM 636 C C . GLN A 1 82 ? 37.643 39.490 -19.814 1.00 29.45 82 GLN A C 1
ATOM 638 O O . GLN A 1 82 ? 38.047 38.933 -20.831 1.00 29.45 82 GLN A O 1
ATOM 643 N N . GLN A 1 83 ? 38.056 40.721 -19.485 1.00 28.33 83 GLN A N 1
ATOM 644 C CA . GLN A 1 83 ? 38.810 41.608 -20.394 1.00 28.33 83 GLN A CA 1
ATOM 645 C C . GLN A 1 83 ? 40.328 41.303 -20.543 1.00 28.33 83 GLN A C 1
ATOM 647 O O . GLN A 1 83 ? 40.886 40.560 -19.738 1.00 28.33 83 GLN A O 1
ATOM 652 N N . PRO A 1 84 ? 40.993 41.817 -21.606 1.00 36.22 84 PRO A N 1
ATOM 653 C CA . PRO A 1 84 ? 42.117 41.124 -22.249 1.00 36.22 84 PRO A CA 1
ATOM 654 C C . PRO A 1 84 ? 43.513 41.454 -21.699 1.00 36.22 84 PRO A C 1
ATOM 656 O O . PRO A 1 84 ? 43.768 42.547 -21.195 1.00 36.22 84 PRO A O 1
ATOM 659 N N . LEU A 1 85 ? 44.460 40.538 -21.938 1.00 27.00 85 LEU A N 1
ATOM 660 C CA . LEU A 1 85 ? 45.897 40.729 -21.719 1.00 27.00 85 LEU A CA 1
ATOM 661 C C . LEU A 1 85 ? 46.738 40.197 -22.892 1.00 27.00 85 LEU A C 1
ATOM 663 O O . LEU A 1 85 ? 46.446 39.139 -23.432 1.00 27.00 85 LEU A O 1
ATOM 667 N N . GLY A 1 86 ? 47.809 40.936 -23.210 1.00 27.02 86 GLY A N 1
ATOM 668 C CA . GLY A 1 86 ? 49.101 40.462 -23.741 1.00 27.02 86 GLY A CA 1
ATOM 669 C C . GLY A 1 86 ? 49.131 39.450 -24.896 1.00 27.02 86 GLY A C 1
ATOM 670 O O . GLY A 1 86 ? 48.915 38.260 -24.707 1.00 27.02 86 GLY A O 1
ATOM 671 N N . SER A 1 87 ? 49.584 39.889 -26.071 1.00 35.41 87 SER A N 1
ATOM 672 C CA . SER A 1 87 ? 49.898 39.002 -27.197 1.00 35.41 87 SER A CA 1
ATOM 673 C C . SER A 1 87 ? 51.123 38.109 -26.941 1.00 35.41 87 SER A C 1
ATOM 675 O O . SER A 1 87 ? 52.245 38.614 -26.848 1.00 35.41 87 SER A O 1
ATOM 677 N N . SER A 1 88 ? 50.942 36.790 -26.978 1.00 30.23 88 SER A N 1
ATOM 678 C CA . SER A 1 88 ? 51.996 35.816 -27.293 1.00 30.23 88 SER A CA 1
ATOM 679 C C . SER A 1 88 ? 51.398 34.622 -28.051 1.00 30.23 88 SER A C 1
ATOM 681 O O . SER A 1 88 ? 50.256 34.233 -27.815 1.00 30.23 88 SER A O 1
ATOM 683 N N . GLN A 1 89 ? 52.134 34.067 -29.019 1.00 29.77 89 GLN A N 1
ATOM 684 C CA . GLN A 1 89 ? 51.673 32.916 -29.804 1.00 29.77 89 GLN A CA 1
ATOM 685 C C . GLN A 1 89 ? 52.105 31.609 -29.133 1.00 29.77 89 GLN A C 1
ATOM 687 O O . GLN A 1 89 ? 53.299 31.340 -29.021 1.00 29.77 89 GLN A O 1
ATOM 692 N N . LEU A 1 90 ? 51.140 30.773 -28.750 1.00 29.38 90 LEU A N 1
ATOM 693 C CA . LEU A 1 90 ? 51.364 29.374 -28.381 1.00 29.38 90 LEU A CA 1
ATOM 694 C C . LEU A 1 90 ? 50.976 28.479 -29.561 1.00 29.38 90 LEU A C 1
ATOM 696 O O . LEU A 1 90 ? 49.870 28.585 -30.086 1.00 29.38 90 LEU A O 1
ATOM 700 N N . THR A 1 91 ? 51.894 27.608 -29.985 1.00 27.58 91 THR A N 1
ATOM 701 C CA . THR A 1 91 ? 51.686 26.694 -31.118 1.00 27.58 91 THR A CA 1
ATOM 702 C C . THR A 1 91 ? 51.607 25.264 -30.599 1.00 27.58 91 THR A C 1
ATOM 704 O O . THR A 1 91 ? 52.600 24.736 -30.109 1.00 27.58 91 THR A O 1
ATOM 707 N N . CYS A 1 92 ? 50.440 24.630 -30.714 1.00 28.88 92 CYS A N 1
ATOM 708 C CA . CYS A 1 92 ? 50.223 23.245 -30.294 1.00 28.88 92 CYS A CA 1
ATOM 709 C C . CYS A 1 92 ? 50.055 22.338 -31.520 1.00 28.88 92 CYS A C 1
ATOM 711 O O . CYS A 1 92 ? 49.327 22.684 -32.448 1.00 28.88 92 CYS A O 1
ATOM 713 N N . VAL A 1 93 ? 50.688 21.161 -31.512 1.00 27.44 93 VAL A N 1
ATOM 714 C CA . VAL A 1 93 ? 50.591 20.166 -32.595 1.00 27.44 93 VAL A CA 1
ATOM 715 C C . VAL A 1 93 ? 50.047 18.856 -32.034 1.00 27.44 93 VAL A C 1
ATOM 717 O O . VAL A 1 93 ? 50.638 18.270 -31.129 1.00 27.44 93 VAL A O 1
ATOM 720 N N . ALA A 1 94 ? 48.928 18.381 -32.580 1.00 26.73 94 ALA A N 1
ATOM 721 C CA . ALA A 1 94 ? 48.345 17.093 -32.218 1.00 26.73 94 ALA A CA 1
ATOM 722 C C . ALA A 1 94 ? 48.923 15.961 -33.084 1.00 26.73 94 ALA A C 1
ATOM 724 O O . ALA A 1 94 ? 49.034 16.096 -34.301 1.00 26.73 94 ALA A O 1
ATOM 725 N N . TYR A 1 95 ? 49.230 14.819 -32.464 1.00 24.78 95 TYR A N 1
ATOM 726 C CA . TYR A 1 95 ? 49.634 13.592 -33.156 1.00 24.78 95 TYR A CA 1
ATOM 727 C C . TYR A 1 95 ? 48.704 12.435 -32.788 1.00 24.78 95 TYR A C 1
ATOM 729 O O . TYR A 1 95 ? 48.592 12.067 -31.621 1.00 24.78 95 TYR A O 1
ATOM 737 N N . ALA A 1 96 ? 48.104 11.804 -33.797 1.00 24.75 96 ALA A N 1
ATOM 738 C CA . ALA A 1 96 ? 47.446 10.510 -33.658 1.00 24.75 96 ALA A CA 1
ATOM 739 C C . ALA A 1 96 ? 48.389 9.396 -34.143 1.00 24.75 96 ALA A C 1
ATOM 741 O O . ALA A 1 96 ? 48.921 9.466 -35.251 1.00 24.75 96 ALA A O 1
ATOM 742 N N . ARG A 1 97 ? 48.585 8.350 -33.331 1.00 24.27 97 ARG A N 1
ATOM 743 C CA . ARG A 1 97 ? 49.296 7.121 -33.725 1.00 24.27 97 ARG A CA 1
ATOM 744 C C . ARG A 1 97 ? 48.333 5.941 -33.714 1.00 24.27 97 ARG A C 1
ATOM 746 O O . ARG A 1 97 ? 47.727 5.648 -32.688 1.00 24.27 97 ARG A O 1
ATOM 753 N N . SER A 1 98 ? 48.236 5.240 -34.838 1.00 23.91 98 SER A N 1
ATOM 754 C CA . SER A 1 98 ? 47.454 4.014 -34.989 1.00 23.91 98 SER A CA 1
ATOM 755 C C . SER A 1 98 ? 48.377 2.798 -35.099 1.00 23.91 98 SER A C 1
ATOM 757 O O . SER A 1 98 ? 49.058 2.607 -36.103 1.00 23.91 98 SER A O 1
ATOM 759 N N . GLU A 1 99 ? 48.385 1.937 -34.078 1.00 24.17 99 GLU A N 1
ATOM 760 C CA . GLU A 1 99 ? 49.018 0.615 -34.167 1.00 24.17 99 GLU A CA 1
ATOM 761 C C . GLU A 1 99 ? 47.964 -0.466 -34.428 1.00 24.17 99 GLU A C 1
ATOM 763 O O . GLU A 1 99 ? 47.148 -0.804 -33.571 1.00 24.17 99 GLU A O 1
ATOM 768 N N . ILE A 1 100 ? 47.984 -1.026 -35.640 1.00 22.28 100 ILE A N 1
ATOM 769 C CA . ILE A 1 100 ? 47.092 -2.113 -36.055 1.00 22.28 100 ILE A CA 1
ATOM 770 C C . ILE A 1 100 ? 47.798 -3.449 -35.801 1.00 22.28 100 ILE A C 1
ATOM 772 O O . ILE A 1 100 ? 48.613 -3.887 -36.613 1.00 22.28 100 ILE A O 1
ATOM 776 N N . GLN A 1 101 ? 47.479 -4.132 -34.696 1.00 23.22 101 GLN A N 1
ATOM 777 C CA . GLN A 1 101 ? 48.057 -5.449 -34.401 1.00 23.22 101 GLN A CA 1
ATOM 778 C C . GLN A 1 101 ? 47.135 -6.603 -34.839 1.00 23.22 101 GLN A C 1
ATOM 780 O O . GLN A 1 101 ? 46.338 -7.133 -34.066 1.00 23.22 101 GLN A O 1
ATOM 785 N N . ILE A 1 102 ? 47.274 -7.031 -36.099 1.00 23.81 102 ILE A N 1
ATOM 786 C CA . ILE A 1 102 ? 46.664 -8.272 -36.607 1.00 23.81 102 ILE A CA 1
ATOM 787 C C . ILE A 1 102 ? 47.442 -9.471 -36.043 1.00 23.81 102 ILE A C 1
ATOM 789 O O . ILE A 1 102 ? 48.633 -9.614 -36.312 1.00 23.81 102 ILE A O 1
ATOM 793 N N . ARG A 1 103 ? 46.778 -10.377 -35.311 1.00 25.67 103 ARG A N 1
ATOM 794 C CA . ARG A 1 103 ? 47.371 -11.656 -34.870 1.00 25.67 103 ARG A CA 1
ATOM 795 C C . ARG A 1 103 ? 46.741 -12.858 -35.573 1.00 25.67 103 ARG A C 1
ATOM 797 O O . ARG A 1 103 ? 45.729 -13.398 -35.131 1.00 25.67 103 ARG A O 1
ATOM 804 N N . GLY A 1 104 ? 47.383 -13.297 -36.656 1.00 23.75 104 GLY A N 1
ATOM 805 C CA . GLY A 1 104 ? 47.171 -14.623 -37.248 1.00 23.75 104 GLY A CA 1
ATOM 806 C C . GLY A 1 104 ? 47.868 -15.743 -36.456 1.00 23.75 104 GLY A C 1
ATOM 807 O O . GLY A 1 104 ? 48.681 -15.484 -35.570 1.00 23.75 104 GLY A O 1
ATOM 808 N N . ARG A 1 105 ? 47.561 -17.009 -36.777 1.00 25.50 105 ARG A N 1
ATOM 809 C CA . ARG A 1 105 ? 48.180 -18.203 -36.163 1.00 25.50 105 ARG A CA 1
ATOM 810 C C . ARG A 1 105 ? 49.425 -18.675 -36.929 1.00 25.50 105 ARG A C 1
ATOM 812 O O . ARG A 1 105 ? 49.272 -19.104 -38.067 1.00 25.50 105 ARG A O 1
ATOM 819 N N . ALA A 1 106 ? 50.583 -18.703 -36.265 1.00 24.98 106 ALA A N 1
ATOM 820 C CA . ALA A 1 106 ? 51.788 -19.531 -36.510 1.00 24.98 106 ALA A CA 1
ATOM 821 C C . ALA A 1 106 ? 52.933 -18.991 -35.614 1.00 24.98 106 ALA A C 1
ATOM 823 O O . ALA A 1 106 ? 52.850 -17.844 -35.191 1.00 24.98 106 ALA A O 1
ATOM 824 N N . SER A 1 107 ? 54.043 -19.671 -35.303 1.00 24.39 107 SER A N 1
ATOM 825 C CA . SER A 1 107 ? 54.366 -21.104 -35.141 1.00 24.39 107 SER A CA 1
ATOM 826 C C . SER A 1 107 ? 55.691 -21.202 -34.344 1.00 24.39 107 SER A C 1
ATOM 828 O O . SER A 1 107 ? 56.369 -20.197 -34.161 1.00 24.39 107 SER A O 1
ATOM 830 N N . LYS A 1 108 ? 56.043 -22.398 -33.845 1.00 26.28 108 LYS A N 1
ATOM 831 C CA . LYS A 1 108 ? 57.235 -22.722 -33.015 1.00 26.28 108 LYS A CA 1
ATOM 832 C C . LYS A 1 108 ? 58.535 -21.952 -33.354 1.00 26.28 108 LYS A C 1
ATOM 834 O O . LYS A 1 108 ? 58.907 -21.929 -34.520 1.00 26.28 108 LYS A O 1
ATOM 839 N N . HIS A 1 109 ? 59.308 -21.555 -32.330 1.00 25.48 109 HIS A N 1
ATOM 840 C CA . HIS A 1 109 ? 60.679 -22.065 -32.084 1.00 25.48 109 HIS A CA 1
ATOM 841 C C . HIS A 1 109 ? 61.168 -21.759 -30.637 1.00 25.48 109 HIS A C 1
ATOM 843 O O . HIS A 1 109 ? 60.333 -21.466 -29.785 1.00 25.48 109 HIS A O 1
ATOM 849 N N . VAL A 1 110 ? 62.450 -22.004 -30.315 1.00 24.80 110 VAL A N 1
ATOM 850 C CA . VAL A 1 110 ? 62.988 -22.356 -28.967 1.00 24.80 110 VAL A CA 1
ATOM 851 C C . VAL A 1 110 ? 64.277 -21.549 -28.646 1.00 24.80 110 VAL A C 1
ATOM 853 O O . VAL A 1 110 ? 64.779 -20.897 -29.555 1.00 24.80 110 VAL A O 1
ATOM 856 N N . VAL A 1 111 ? 64.843 -21.698 -27.423 1.00 25.05 111 VAL A N 1
ATOM 857 C CA . VAL A 1 111 ? 66.216 -21.323 -26.933 1.00 25.05 111 VAL A CA 1
ATOM 858 C C . VAL A 1 111 ? 66.309 -19.959 -26.196 1.00 25.05 111 VAL A C 1
ATOM 860 O O . VAL A 1 111 ? 65.729 -18.999 -26.682 1.00 25.05 111 VAL A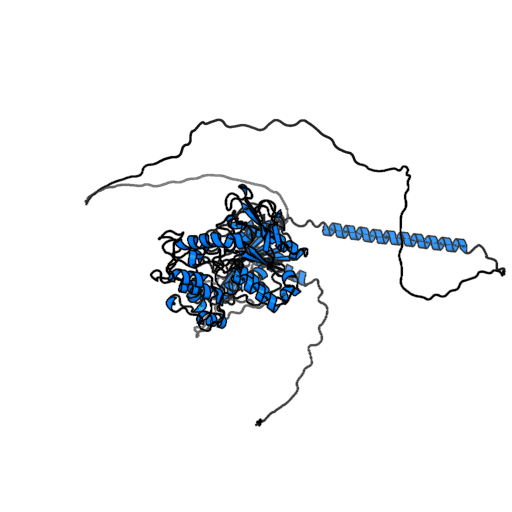 O 1
ATOM 863 N N . SER A 1 112 ? 67.041 -19.745 -25.074 1.00 26.23 112 SER A N 1
ATOM 864 C CA . SER A 1 112 ? 67.436 -20.579 -23.893 1.00 26.23 112 SER A CA 1
ATOM 865 C C . SER A 1 112 ? 68.174 -19.742 -22.805 1.00 26.23 112 SER A C 1
ATOM 867 O O . SER A 1 112 ? 68.934 -18.854 -23.180 1.00 26.23 112 SER A O 1
ATOM 869 N N . GLY A 1 113 ? 68.114 -20.132 -21.515 1.00 24.72 113 GLY A N 1
ATOM 870 C CA . GLY A 1 113 ? 69.043 -19.700 -20.429 1.00 24.72 113 GLY A CA 1
ATOM 871 C C . GLY A 1 113 ? 68.719 -18.360 -19.729 1.00 24.72 113 GLY A C 1
ATOM 872 O O . GLY A 1 113 ? 67.980 -17.555 -20.285 1.00 24.72 113 GLY A O 1
ATOM 873 N N . GLY A 1 114 ? 69.210 -18.056 -18.513 1.00 25.44 114 GLY A N 1
ATOM 874 C CA . GLY A 1 114 ? 70.030 -18.832 -17.552 1.00 25.44 114 GLY A CA 1
ATOM 875 C C . GLY A 1 114 ? 70.235 -18.081 -16.205 1.00 25.44 114 GLY A C 1
ATOM 876 O O . GLY A 1 114 ? 69.939 -16.891 -16.122 1.00 25.44 114 GLY A O 1
ATOM 877 N N . ASP A 1 115 ? 70.702 -18.767 -15.152 1.00 29.59 115 ASP A N 1
ATOM 878 C CA . ASP A 1 115 ? 70.691 -18.315 -13.736 1.00 29.59 115 ASP A CA 1
ATOM 879 C C . ASP A 1 115 ? 71.954 -17.564 -13.226 1.00 29.59 115 ASP A C 1
ATOM 881 O O . ASP A 1 115 ? 73.049 -17.821 -13.719 1.00 29.59 115 ASP A O 1
ATOM 885 N N . HIS A 1 116 ? 71.823 -16.718 -12.173 1.00 29.48 116 HIS A N 1
ATOM 886 C CA . HIS A 1 116 ? 72.462 -16.877 -10.827 1.00 29.48 116 HIS A CA 1
ATOM 887 C C . HIS A 1 116 ? 72.676 -15.598 -9.951 1.00 29.48 116 HIS A C 1
ATOM 889 O O . HIS A 1 116 ? 73.252 -14.599 -10.360 1.00 29.48 116 HIS A O 1
ATOM 895 N N . GLN A 1 117 ? 72.265 -15.723 -8.677 1.00 29.48 117 GLN A N 1
ATOM 896 C CA . GLN A 1 117 ? 72.863 -15.280 -7.385 1.00 29.48 117 GLN A CA 1
ATOM 897 C C . GLN A 1 117 ? 73.760 -14.011 -7.197 1.00 29.48 117 GLN A C 1
ATOM 899 O O . GLN A 1 117 ? 74.946 -14.010 -7.492 1.00 29.48 117 GLN A O 1
ATOM 904 N N . ALA A 1 118 ? 73.212 -13.057 -6.422 1.00 29.41 118 ALA A N 1
ATOM 905 C CA . ALA A 1 118 ? 73.550 -12.723 -5.010 1.00 29.41 118 ALA A CA 1
ATOM 906 C C . ALA A 1 118 ? 74.850 -11.989 -4.532 1.00 29.41 118 ALA A C 1
ATOM 908 O O . ALA A 1 118 ? 75.968 -12.470 -4.664 1.00 29.41 118 ALA A O 1
ATOM 909 N N . ALA A 1 119 ? 74.580 -10.975 -3.681 1.00 31.16 119 ALA A N 1
ATOM 910 C CA . ALA A 1 119 ? 75.220 -10.620 -2.389 1.00 31.16 119 ALA A CA 1
ATOM 911 C C . ALA A 1 119 ? 76.406 -9.621 -2.284 1.00 31.16 119 ALA A C 1
ATOM 913 O O . ALA A 1 119 ? 77.480 -9.798 -2.847 1.00 31.16 119 ALA A O 1
ATOM 914 N N . LEU A 1 120 ? 76.215 -8.631 -1.388 1.00 24.27 120 LEU A N 1
ATOM 915 C CA . LEU A 1 120 ? 77.249 -7.868 -0.663 1.00 24.27 120 LEU A CA 1
ATOM 916 C C . LEU A 1 120 ? 76.695 -7.353 0.699 1.00 24.27 120 LEU A C 1
ATOM 918 O O . LEU A 1 120 ? 75.645 -7.827 1.134 1.00 24.27 120 LEU A O 1
ATOM 922 N N . ILE A 1 121 ? 77.422 -6.494 1.436 1.00 29.48 121 ILE A N 1
ATOM 923 C CA . ILE A 1 121 ? 77.356 -6.400 2.921 1.00 29.48 121 ILE A CA 1
ATOM 924 C C . ILE A 1 121 ? 77.704 -4.980 3.477 1.00 29.48 121 ILE A C 1
ATOM 926 O O . ILE A 1 121 ? 78.098 -4.132 2.683 1.00 29.48 121 ILE A O 1
ATOM 930 N N . ARG A 1 122 ? 77.637 -4.778 4.824 1.00 28.31 122 ARG A N 1
ATOM 931 C CA . ARG A 1 122 ? 78.117 -3.637 5.692 1.00 28.31 122 ARG A CA 1
ATOM 932 C C . ARG A 1 122 ? 77.148 -2.439 5.945 1.00 28.31 122 ARG A C 1
ATOM 934 O O . ARG A 1 122 ? 76.393 -2.089 5.054 1.00 28.31 122 ARG A O 1
ATOM 941 N N . GLU A 1 123 ? 77.085 -1.774 7.128 1.00 29.33 123 GLU A N 1
ATOM 942 C CA . GLU A 1 123 ? 77.776 -1.961 8.440 1.00 29.33 123 GLU A CA 1
ATOM 943 C C . GLU A 1 123 ? 77.075 -1.314 9.697 1.00 29.33 123 GLU A C 1
ATOM 945 O O . GLU A 1 123 ? 76.528 -0.223 9.605 1.00 29.33 123 GLU A O 1
ATOM 950 N N . GLN A 1 124 ? 77.196 -1.960 10.882 1.00 26.28 124 GLN A N 1
ATOM 951 C CA . GLN A 1 124 ? 77.192 -1.448 12.298 1.00 26.28 124 GLN A CA 1
ATOM 952 C C . GLN A 1 124 ? 75.969 -0.759 13.016 1.00 26.28 124 GLN A C 1
ATOM 954 O O . GLN A 1 124 ? 74.925 -0.467 12.445 1.00 26.28 124 GLN A O 1
ATOM 959 N N . LYS A 1 125 ? 76.091 -0.641 14.366 1.00 27.30 125 LYS A N 1
ATOM 960 C CA . LYS A 1 125 ? 75.194 -0.096 15.449 1.00 27.30 125 LYS A CA 1
ATOM 961 C C . LYS A 1 125 ? 76.111 0.393 16.630 1.00 27.30 125 LYS A C 1
ATOM 963 O O . LYS A 1 125 ? 77.304 0.495 16.355 1.00 27.30 125 LYS A O 1
ATOM 968 N N . PRO A 1 126 ? 75.751 0.469 17.954 1.00 56.81 126 PRO A N 1
ATOM 969 C CA . PRO A 1 126 ? 74.517 0.792 18.746 1.00 56.81 126 PRO A CA 1
ATOM 970 C C . PRO A 1 126 ? 74.762 1.829 19.920 1.00 56.81 126 PRO A C 1
ATOM 972 O O . PRO A 1 126 ? 75.849 2.384 19.984 1.00 56.81 126 PRO A O 1
ATOM 975 N N . VAL A 1 127 ? 73.824 2.008 20.905 1.00 27.84 127 VAL A N 1
ATOM 976 C CA . VAL A 1 127 ? 74.025 1.976 22.418 1.00 27.84 127 VAL A CA 1
ATOM 977 C C . VAL A 1 127 ? 73.231 2.991 23.332 1.00 27.84 127 VAL A C 1
ATOM 979 O O . VAL A 1 127 ? 73.473 4.186 23.289 1.00 27.84 127 VAL A O 1
ATOM 982 N N . ARG A 1 128 ? 72.450 2.446 24.313 1.00 27.38 128 ARG A N 1
ATOM 983 C CA . ARG A 1 128 ? 71.942 2.957 25.655 1.00 27.38 128 ARG A CA 1
ATOM 984 C C . ARG A 1 128 ? 70.948 4.164 25.787 1.00 27.38 128 ARG A C 1
ATOM 986 O O . ARG A 1 128 ? 70.797 4.905 24.835 1.00 27.38 128 ARG A O 1
ATOM 993 N N . ARG A 1 129 ? 70.328 4.500 26.964 1.00 27.02 129 ARG A N 1
ATOM 994 C CA . ARG A 1 129 ? 69.542 3.799 28.067 1.00 27.02 129 ARG A CA 1
ATOM 995 C C . ARG A 1 129 ? 69.247 4.769 29.277 1.00 27.02 129 ARG A C 1
ATOM 997 O O . ARG A 1 129 ? 70.070 5.646 29.480 1.00 27.02 129 ARG A O 1
ATOM 1004 N N . TRP A 1 130 ? 68.231 4.492 30.145 1.00 26.50 130 TRP A N 1
ATOM 1005 C CA . TRP A 1 130 ? 67.878 5.091 31.499 1.00 26.50 130 TRP A CA 1
ATOM 1006 C C . TRP A 1 130 ? 66.937 6.340 31.523 1.00 26.50 130 TRP A C 1
ATOM 1008 O O . TRP A 1 130 ? 66.948 7.064 30.541 1.00 26.50 130 TRP A O 1
ATOM 1018 N N . ARG A 1 131 ? 66.158 6.714 32.584 1.00 28.58 131 ARG A N 1
ATOM 1019 C CA . ARG A 1 131 ? 65.330 6.035 33.658 1.00 28.58 131 ARG A CA 1
ATOM 1020 C C . ARG A 1 131 ? 64.566 7.087 34.549 1.00 28.58 131 ARG A C 1
ATOM 1022 O O . ARG A 1 131 ? 65.110 8.161 34.750 1.00 28.58 131 ARG A O 1
ATOM 1029 N N . GLY A 1 132 ? 63.450 6.717 35.222 1.00 25.38 132 GLY A N 1
ATOM 1030 C CA . GLY A 1 132 ? 62.807 7.427 36.387 1.00 25.38 132 GLY A CA 1
ATOM 1031 C C . GLY A 1 132 ? 61.410 8.048 36.097 1.00 25.38 132 GLY A C 1
ATOM 1032 O O . GLY A 1 132 ? 61.231 8.497 34.975 1.00 25.38 132 GLY A O 1
ATOM 1033 N N . LEU A 1 133 ? 60.316 7.988 36.903 1.00 27.42 133 LEU A N 1
ATOM 1034 C CA . LEU A 1 133 ? 60.014 8.166 38.366 1.00 27.42 133 LEU A CA 1
ATOM 1035 C C . LEU A 1 133 ? 60.031 9.657 38.805 1.00 27.42 133 LEU A C 1
ATOM 1037 O O . LEU A 1 133 ? 61.008 10.313 38.478 1.00 27.42 133 LEU A O 1
ATOM 1041 N N . VAL A 1 134 ? 59.063 10.293 39.515 1.00 26.75 134 VAL A N 1
ATOM 1042 C CA . VAL A 1 134 ? 57.904 9.966 40.427 1.00 26.75 134 VAL A CA 1
ATOM 1043 C C . VAL A 1 134 ? 56.802 11.074 40.245 1.00 26.75 134 VAL A C 1
ATOM 1045 O O . VAL A 1 134 ? 57.164 12.120 39.724 1.00 26.75 134 VAL A O 1
ATOM 1048 N N . GLY A 1 135 ? 55.500 11.052 40.628 1.00 24.86 135 GLY A N 1
ATOM 1049 C CA . GLY A 1 135 ? 54.541 10.106 41.262 1.00 24.86 135 GLY A CA 1
ATOM 1050 C C . GLY A 1 135 ? 53.313 10.835 41.915 1.00 24.86 135 GLY A C 1
ATOM 1051 O O . GLY A 1 135 ? 53.120 12.014 41.656 1.00 24.86 135 GLY A O 1
ATOM 1052 N N . GLN A 1 136 ? 52.542 10.158 42.800 1.00 26.05 136 GLN A N 1
ATOM 1053 C CA . GLN A 1 136 ? 51.262 10.565 43.485 1.00 26.05 136 GLN A CA 1
ATOM 1054 C C . GLN A 1 136 ? 49.988 10.654 42.592 1.00 26.05 136 GLN A C 1
ATOM 1056 O O . GLN A 1 136 ? 50.106 11.073 41.451 1.00 26.05 136 GLN A O 1
ATOM 1061 N N . ARG A 1 137 ? 48.727 10.274 42.926 1.00 27.48 137 ARG A N 1
ATOM 1062 C CA . ARG A 1 137 ? 47.945 9.639 44.045 1.00 27.48 137 ARG A CA 1
ATOM 1063 C C . ARG A 1 137 ? 46.882 10.513 44.757 1.00 27.48 137 ARG A C 1
ATOM 1065 O O . ARG A 1 137 ? 47.236 11.242 45.668 1.00 27.48 137 ARG A O 1
ATOM 1072 N N . LEU A 1 138 ? 45.591 10.238 44.501 1.00 25.67 138 LEU A N 1
ATOM 1073 C CA . LEU A 1 138 ? 44.406 10.311 45.404 1.00 25.67 138 LEU A CA 1
ATOM 1074 C C . LEU A 1 138 ? 43.189 9.708 44.638 1.00 25.67 138 LEU A C 1
ATOM 1076 O O . LEU A 1 138 ? 43.195 9.787 43.416 1.00 25.67 138 LEU A O 1
ATOM 1080 N N . ALA A 1 139 ? 42.114 9.125 45.195 1.00 26.20 139 ALA A N 1
ATOM 1081 C CA . ALA A 1 139 ? 41.886 8.315 46.409 1.00 26.20 139 ALA A CA 1
ATOM 1082 C C . ALA A 1 139 ? 40.622 7.412 46.195 1.00 26.20 139 ALA A C 1
ATOM 1084 O O . ALA A 1 139 ? 39.986 7.494 45.149 1.00 26.20 139 ALA A O 1
ATOM 1085 N N . PHE A 1 140 ? 40.264 6.520 47.136 1.00 25.53 140 PHE A N 1
ATOM 1086 C CA . PHE A 1 140 ? 39.364 5.356 46.909 1.00 25.53 140 PHE A CA 1
ATOM 1087 C C . PHE A 1 140 ? 38.030 5.375 47.700 1.00 25.53 140 PHE A C 1
ATOM 1089 O O . PHE A 1 140 ? 38.045 5.753 48.871 1.00 25.53 140 PHE A O 1
ATOM 1096 N N . LYS A 1 141 ? 36.938 4.822 47.122 1.00 23.77 141 LYS A N 1
ATOM 1097 C CA . LYS A 1 141 ? 35.859 3.993 47.756 1.00 23.77 141 LYS A CA 1
ATOM 1098 C C . LYS A 1 141 ? 34.882 3.476 46.661 1.00 23.77 141 LYS A C 1
ATOM 1100 O O . LYS A 1 141 ? 34.532 4.256 45.792 1.00 23.77 141 LYS A O 1
ATOM 1105 N N . LEU A 1 142 ? 34.590 2.171 46.475 1.00 27.08 142 LEU A N 1
ATOM 1106 C CA . LEU A 1 142 ? 33.888 1.158 47.319 1.00 27.08 142 LEU A CA 1
ATOM 1107 C C . LEU A 1 142 ? 32.352 1.410 47.408 1.00 27.08 142 LEU A C 1
ATOM 1109 O O . LEU A 1 142 ? 31.979 2.517 47.765 1.00 27.08 142 LEU A O 1
ATOM 1113 N N . HIS A 1 143 ? 31.418 0.454 47.185 1.00 26.02 143 HIS A N 1
ATOM 1114 C CA . HIS A 1 143 ? 31.514 -0.987 46.833 1.00 26.02 143 HIS A CA 1
ATOM 1115 C C . HIS A 1 143 ? 30.139 -1.631 46.438 1.00 26.02 143 HIS A C 1
ATOM 1117 O O . HIS A 1 143 ? 29.108 -0.992 46.600 1.00 26.02 143 HIS A O 1
ATOM 1123 N N . ARG A 1 144 ? 30.140 -2.949 46.109 1.00 24.80 144 ARG A N 1
ATOM 1124 C CA . ARG A 1 144 ? 29.012 -3.903 45.836 1.00 24.80 144 ARG A CA 1
ATOM 1125 C C . ARG A 1 144 ? 28.419 -3.824 44.410 1.00 24.80 144 ARG A C 1
ATOM 1127 O O . ARG A 1 144 ? 28.142 -2.733 43.949 1.00 24.80 144 ARG A O 1
ATOM 1134 N N . ARG A 1 145 ? 28.317 -4.893 43.591 1.00 27.53 145 ARG A N 1
ATOM 1135 C CA . ARG A 1 145 ? 27.950 -6.344 43.707 1.00 27.53 145 ARG A CA 1
ATOM 1136 C C . ARG A 1 145 ? 26.439 -6.629 43.557 1.00 27.53 145 ARG A C 1
ATOM 1138 O O . ARG A 1 145 ? 25.727 -6.524 44.552 1.00 27.53 145 ARG A O 1
ATOM 1145 N N . ARG A 1 146 ? 26.032 -7.242 42.431 1.00 25.80 146 ARG A N 1
ATOM 1146 C CA . ARG A 1 146 ? 25.742 -8.699 42.310 1.00 25.80 146 ARG A CA 1
ATOM 1147 C C . ARG A 1 146 ? 25.301 -9.077 40.881 1.00 25.80 146 ARG A C 1
ATOM 1149 O O . ARG A 1 146 ? 24.302 -8.562 40.405 1.00 25.80 146 ARG A O 1
ATOM 1156 N N . GLU A 1 147 ? 25.966 -10.068 40.290 1.00 26.42 147 GLU A N 1
ATOM 1157 C CA . GLU A 1 147 ? 25.446 -10.897 39.191 1.00 26.42 147 GLU A CA 1
ATOM 1158 C C . GLU A 1 147 ? 25.526 -12.367 39.622 1.00 26.42 147 GLU A C 1
ATOM 1160 O O . GLU A 1 147 ? 26.563 -12.775 40.152 1.00 26.42 147 GLU A O 1
ATOM 1165 N N . THR A 1 148 ? 24.480 -13.164 39.366 1.00 24.78 148 THR A N 1
ATOM 1166 C CA . THR A 1 148 ? 24.554 -14.635 39.427 1.00 24.78 148 THR A CA 1
ATOM 1167 C C . THR A 1 148 ? 23.573 -15.287 38.440 1.00 24.78 148 THR A C 1
ATOM 1169 O O . THR A 1 148 ? 22.367 -15.126 38.569 1.00 24.78 148 THR A O 1
ATOM 1172 N N . LYS A 1 149 ? 24.151 -16.047 37.502 1.00 24.55 149 LYS A N 1
ATOM 1173 C CA . LYS A 1 149 ? 23.662 -17.183 36.681 1.00 24.55 149 LYS A CA 1
ATOM 1174 C C . LYS A 1 149 ? 22.304 -17.838 37.013 1.00 24.55 149 LYS A C 1
ATOM 1176 O O . LYS A 1 149 ? 21.991 -18.003 38.185 1.00 24.55 149 LYS A O 1
ATOM 1181 N N . VAL A 1 150 ? 21.684 -18.434 35.977 1.00 24.20 150 VAL A N 1
ATOM 1182 C CA . VAL A 1 150 ? 21.116 -19.818 35.874 1.00 24.20 150 VAL A CA 1
ATOM 1183 C C . VAL A 1 150 ? 20.308 -19.907 34.558 1.00 24.20 150 VAL A C 1
ATOM 1185 O O . VAL A 1 150 ? 19.498 -19.023 34.320 1.00 24.20 150 VAL A O 1
ATOM 1188 N N . HIS A 1 151 ? 20.442 -20.890 33.652 1.00 25.62 151 HIS A N 1
ATOM 1189 C CA . HIS A 1 151 ? 21.502 -21.882 33.372 1.00 25.62 151 HIS A CA 1
ATOM 1190 C C . HIS A 1 151 ? 21.389 -22.333 31.886 1.00 25.62 151 HIS A C 1
ATOM 1192 O O . HIS A 1 151 ? 20.336 -22.159 31.283 1.00 25.62 151 HIS A O 1
ATOM 1198 N N . ILE A 1 152 ? 22.420 -22.973 31.314 1.00 23.66 152 ILE A N 1
ATOM 1199 C CA . ILE A 1 152 ? 22.313 -23.828 30.104 1.00 23.66 152 ILE A CA 1
ATOM 1200 C C . ILE A 1 152 ? 22.856 -25.217 30.464 1.00 23.66 152 ILE A C 1
ATOM 1202 O O . ILE A 1 152 ? 23.828 -25.304 31.216 1.00 23.66 152 ILE A O 1
ATOM 1206 N N . MET A 1 153 ? 22.247 -26.293 29.961 1.00 24.25 153 MET A N 1
ATOM 1207 C CA . MET A 1 153 ? 22.826 -27.640 29.997 1.00 24.25 153 MET A CA 1
ATOM 1208 C C . MET A 1 153 ? 23.252 -28.062 28.591 1.00 24.25 153 MET A C 1
ATOM 1210 O O . MET A 1 153 ? 22.436 -28.101 27.677 1.00 24.25 153 MET A O 1
ATOM 1214 N N . MET A 1 154 ? 24.521 -28.436 28.457 1.00 23.41 154 MET A N 1
ATOM 1215 C CA . MET A 1 154 ? 24.988 -29.392 27.459 1.00 23.41 154 MET A CA 1
ATOM 1216 C C . MET A 1 154 ? 25.667 -30.531 28.219 1.00 23.41 154 MET A C 1
ATOM 1218 O O . MET A 1 154 ? 26.351 -30.285 29.214 1.00 23.41 154 MET A O 1
ATOM 1222 N N . ALA A 1 155 ? 25.454 -31.758 27.758 1.00 26.25 155 ALA A N 1
ATOM 1223 C CA . ALA A 1 155 ? 26.191 -32.940 28.180 1.00 26.25 155 ALA A CA 1
ATOM 1224 C C . ALA A 1 155 ? 26.862 -33.535 26.938 1.00 26.25 155 ALA A C 1
ATOM 1226 O O . ALA A 1 155 ? 26.303 -33.465 25.843 1.00 26.25 155 ALA A O 1
ATOM 1227 N N . ASP A 1 156 ? 28.065 -34.063 27.120 1.00 24.20 156 ASP A N 1
ATOM 1228 C CA . ASP A 1 156 ? 29.012 -34.387 26.055 1.00 24.20 156 ASP A CA 1
ATOM 1229 C C . ASP A 1 156 ? 29.304 -35.895 26.025 1.00 24.20 156 ASP A C 1
ATOM 1231 O O . ASP A 1 156 ? 29.491 -36.507 27.079 1.00 24.20 156 ASP A O 1
ATOM 1235 N N . VAL A 1 157 ? 29.338 -36.478 24.824 1.00 25.66 157 VAL A N 1
ATOM 1236 C CA . VAL A 1 157 ? 29.908 -37.801 24.520 1.00 25.66 157 VAL A CA 1
ATOM 1237 C C . VAL A 1 157 ? 30.461 -37.739 23.094 1.00 25.66 157 VAL A C 1
ATOM 1239 O O . VAL A 1 157 ? 29.729 -37.408 22.161 1.00 25.66 157 VAL A O 1
ATOM 1242 N N . SER A 1 158 ? 31.742 -38.068 22.922 1.00 25.47 158 SER A N 1
ATOM 1243 C CA . SER A 1 158 ? 32.494 -37.796 21.694 1.00 25.47 158 SER A CA 1
ATOM 1244 C C . SER A 1 158 ? 32.754 -39.023 20.797 1.00 25.47 158 SER A C 1
ATOM 1246 O O . SER A 1 158 ? 32.516 -40.174 21.158 1.00 25.47 158 SER A O 1
ATOM 1248 N N . ASP A 1 159 ? 33.299 -38.730 19.612 1.00 26.69 159 ASP A N 1
ATOM 1249 C CA . ASP A 1 159 ? 34.208 -39.563 18.809 1.00 26.69 159 ASP A CA 1
ATOM 1250 C C . ASP A 1 159 ? 33.799 -40.984 18.369 1.00 26.69 159 ASP A C 1
ATOM 1252 O O . ASP A 1 159 ? 34.160 -42.003 18.974 1.00 26.69 159 ASP A O 1
ATOM 1256 N N . ARG A 1 160 ? 33.368 -41.066 17.102 1.00 28.66 160 ARG A N 1
ATOM 1257 C CA . ARG A 1 160 ? 34.321 -41.402 16.017 1.00 28.66 160 ARG A CA 1
ATOM 1258 C C . ARG A 1 160 ? 33.759 -41.075 14.629 1.00 28.66 160 ARG A C 1
ATOM 1260 O O . ARG A 1 160 ? 32.556 -41.153 14.412 1.00 28.66 160 ARG A O 1
ATOM 1267 N N . GLY A 1 161 ? 34.635 -40.704 13.694 1.00 23.41 161 GLY A N 1
ATOM 1268 C CA . GLY A 1 161 ? 34.274 -40.342 12.318 1.00 23.41 161 GLY A CA 1
ATOM 1269 C C . GLY A 1 161 ? 34.994 -41.195 11.272 1.00 23.41 161 GLY A C 1
ATOM 1270 O O . GLY A 1 161 ? 35.985 -41.846 11.597 1.00 23.41 161 GLY A O 1
ATOM 1271 N N . THR A 1 162 ? 34.549 -41.087 10.012 1.00 25.89 162 THR A N 1
ATOM 1272 C CA . THR A 1 162 ? 35.124 -41.705 8.787 1.00 25.89 162 THR A CA 1
ATOM 1273 C C . THR A 1 162 ? 35.031 -43.254 8.709 1.00 25.89 162 THR A C 1
ATOM 1275 O O . THR A 1 162 ? 34.990 -43.925 9.732 1.00 25.89 162 THR A O 1
ATOM 1278 N N . ASP A 1 163 ? 34.912 -43.900 7.538 1.00 27.89 163 ASP A N 1
ATOM 1279 C CA . ASP A 1 163 ? 35.044 -43.384 6.165 1.00 27.89 163 ASP A CA 1
ATOM 1280 C C . ASP A 1 163 ? 34.207 -44.139 5.094 1.00 27.89 163 ASP A C 1
ATOM 1282 O O . ASP A 1 163 ? 33.743 -45.256 5.306 1.00 27.89 163 ASP A O 1
ATOM 1286 N N . PHE A 1 164 ? 34.155 -43.523 3.909 1.00 23.31 164 PHE A N 1
ATOM 1287 C CA . PHE A 1 164 ? 34.140 -44.099 2.557 1.00 23.31 164 PHE A CA 1
ATOM 1288 C C . PHE A 1 164 ? 32.904 -44.805 1.961 1.00 23.31 164 PHE A C 1
ATOM 1290 O O . PHE A 1 164 ? 32.333 -45.761 2.477 1.00 23.31 164 PHE A O 1
ATOM 1297 N N . MET A 1 165 ? 32.585 -44.399 0.724 1.00 24.72 165 MET A N 1
ATOM 1298 C CA . MET A 1 165 ? 31.665 -45.111 -0.168 1.00 24.72 165 MET A CA 1
ATOM 1299 C C . MET A 1 165 ? 32.290 -46.387 -0.745 1.00 24.72 165 MET A C 1
ATOM 1301 O O . MET A 1 165 ? 33.338 -46.293 -1.387 1.00 24.72 165 MET A O 1
ATOM 1305 N N . LYS A 1 166 ? 31.575 -47.524 -0.675 1.00 24.91 166 LYS A N 1
ATOM 1306 C CA . LYS A 1 166 ? 31.421 -48.509 -1.778 1.00 24.91 166 LYS A CA 1
ATOM 1307 C C . LYS A 1 166 ? 30.602 -49.742 -1.367 1.00 24.91 166 LYS A C 1
ATOM 1309 O O . LYS A 1 166 ? 31.122 -50.632 -0.705 1.00 24.91 166 LYS A O 1
ATOM 1314 N N . LEU A 1 167 ? 29.390 -49.864 -1.910 1.00 25.83 167 LEU A N 1
ATOM 1315 C CA . LEU A 1 167 ? 28.927 -51.074 -2.609 1.00 25.83 167 LEU A CA 1
ATOM 1316 C C . LEU A 1 167 ? 27.693 -50.731 -3.462 1.00 25.83 167 LEU A C 1
ATOM 1318 O O . LEU A 1 167 ? 26.980 -49.776 -3.162 1.00 25.83 167 LEU A O 1
ATOM 1322 N N . ILE A 1 168 ? 27.518 -51.426 -4.590 1.00 26.45 168 ILE A N 1
ATOM 1323 C CA . ILE A 1 168 ? 26.680 -50.993 -5.722 1.00 26.45 168 ILE A CA 1
ATOM 1324 C C . ILE A 1 168 ? 25.927 -52.193 -6.330 1.00 26.45 168 ILE A C 1
ATOM 1326 O O . ILE A 1 168 ? 26.537 -53.230 -6.557 1.00 26.45 168 ILE A O 1
ATOM 1330 N N . ASN A 1 169 ? 24.642 -51.974 -6.646 1.00 25.70 169 ASN A N 1
ATOM 1331 C CA . ASN A 1 169 ? 23.734 -52.679 -7.578 1.00 25.70 169 ASN A CA 1
ATOM 1332 C C . ASN A 1 169 ? 23.623 -54.220 -7.607 1.00 25.70 169 ASN A C 1
ATOM 1334 O O . ASN A 1 169 ? 24.562 -54.909 -7.989 1.00 25.70 169 ASN A O 1
ATOM 1338 N N . ALA A 1 170 ? 22.375 -54.704 -7.492 1.00 26.70 170 ALA A N 1
ATOM 1339 C CA . ALA A 1 170 ? 21.667 -55.577 -8.460 1.00 26.70 170 ALA A CA 1
ATOM 1340 C C . ALA A 1 170 ? 20.229 -55.868 -7.945 1.00 26.70 170 ALA A C 1
ATOM 1342 O O . ALA A 1 170 ? 20.058 -55.943 -6.734 1.00 26.70 170 ALA A O 1
ATOM 1343 N N . ALA A 1 171 ? 19.156 -56.099 -8.723 1.00 26.30 171 ALA A N 1
ATOM 1344 C CA . ALA A 1 171 ? 18.756 -55.798 -10.118 1.00 26.30 171 ALA A CA 1
ATOM 1345 C C . ALA A 1 171 ? 17.215 -56.110 -10.237 1.00 26.30 171 ALA A C 1
ATOM 1347 O O . ALA A 1 171 ? 16.652 -56.625 -9.277 1.00 26.30 171 ALA A O 1
ATOM 1348 N N . MET A 1 172 ? 16.426 -55.874 -11.303 1.00 23.39 172 MET A N 1
ATOM 1349 C CA . MET A 1 172 ? 16.678 -55.297 -12.636 1.00 23.39 172 MET A CA 1
ATOM 1350 C C . MET A 1 172 ? 15.453 -54.498 -13.191 1.00 23.39 172 MET A C 1
ATOM 1352 O O . MET A 1 172 ? 15.257 -53.355 -12.788 1.00 23.39 172 MET A O 1
ATOM 1356 N N . LYS A 1 173 ? 14.683 -55.053 -14.150 1.00 27.97 173 LYS A N 1
ATOM 1357 C CA . LYS A 1 173 ? 13.524 -54.511 -14.927 1.00 27.97 173 LYS A CA 1
ATOM 1358 C C . LYS A 1 173 ? 12.912 -55.693 -15.763 1.00 27.97 173 LYS A C 1
ATOM 1360 O O . LYS A 1 173 ? 13.437 -56.788 -15.538 1.00 27.97 173 LYS A O 1
ATOM 1365 N N . PRO A 1 174 ? 11.898 -55.601 -16.680 1.00 43.75 174 PRO A N 1
ATOM 1366 C CA . PRO A 1 174 ? 11.569 -54.519 -17.635 1.00 43.75 174 PRO A CA 1
ATOM 1367 C C . PRO A 1 174 ? 10.046 -54.242 -17.853 1.00 43.75 174 PRO A C 1
ATOM 1369 O O . PRO A 1 174 ? 9.244 -54.432 -16.945 1.00 43.75 174 PRO A O 1
ATOM 1372 N N . ASP A 1 175 ? 9.681 -53.711 -19.031 1.00 30.25 175 ASP A N 1
ATOM 1373 C CA . ASP A 1 175 ? 8.470 -52.922 -19.348 1.00 30.25 175 ASP A CA 1
ATOM 1374 C C . ASP A 1 175 ? 7.487 -53.583 -20.372 1.00 30.25 175 ASP A C 1
ATOM 1376 O O . ASP A 1 175 ? 7.703 -54.714 -20.798 1.00 30.25 175 ASP A O 1
ATOM 1380 N N . VAL A 1 176 ? 6.511 -52.782 -20.862 1.00 30.09 176 VAL A N 1
ATOM 1381 C CA . VAL A 1 176 ? 5.708 -52.879 -22.125 1.00 30.09 176 VAL A CA 1
ATOM 1382 C C . VAL A 1 176 ? 4.277 -53.466 -22.048 1.00 30.09 176 VAL A C 1
ATOM 1384 O O . VAL A 1 176 ? 4.079 -54.584 -21.590 1.00 30.09 176 VAL A O 1
ATOM 1387 N N . GLY A 1 177 ? 3.286 -52.743 -22.617 1.00 25.19 177 GLY A N 1
ATOM 1388 C CA . GLY A 1 177 ? 1.987 -53.315 -23.039 1.00 25.19 177 GLY A CA 1
ATOM 1389 C C . GLY A 1 177 ? 0.781 -52.355 -23.180 1.00 25.19 177 GLY A C 1
ATOM 1390 O O . GLY A 1 177 ? 0.090 -52.092 -22.204 1.00 25.19 177 GLY A O 1
ATOM 1391 N N . LEU A 1 178 ? 0.468 -51.918 -24.408 1.00 29.16 178 LEU A N 1
ATOM 1392 C CA . LEU A 1 178 ? -0.878 -51.520 -24.889 1.00 29.16 178 LEU A CA 1
ATOM 1393 C C . LEU A 1 178 ? -1.096 -52.258 -26.226 1.00 29.16 178 LEU A C 1
ATOM 1395 O O . LEU A 1 178 ? -0.117 -52.398 -26.966 1.00 29.16 178 LEU A O 1
ATOM 1399 N N . PRO A 1 179 ? -2.306 -52.775 -26.527 1.00 35.75 179 PRO A N 1
ATOM 1400 C CA . PRO A 1 179 ? -3.272 -51.976 -27.304 1.00 35.75 179 PRO A CA 1
ATOM 1401 C C . PRO A 1 179 ? -4.768 -52.249 -26.979 1.00 35.75 179 PRO A C 1
ATOM 1403 O O . PRO A 1 179 ? -5.077 -53.181 -26.237 1.00 35.75 179 PRO A O 1
ATOM 1406 N N . PRO A 1 180 ? -5.703 -51.472 -27.564 1.00 54.06 180 PRO A N 1
ATOM 1407 C CA . PRO A 1 180 ? -7.130 -51.803 -27.653 1.00 54.06 180 PRO A CA 1
ATOM 1408 C C . PRO A 1 180 ? -7.627 -51.982 -29.107 1.00 54.06 180 PRO A C 1
ATOM 1410 O O . PRO A 1 180 ? -7.304 -51.148 -29.944 1.00 54.06 180 PRO A O 1
ATOM 1413 N N . GLU A 1 181 ? -8.472 -52.985 -29.383 1.00 30.97 181 GLU A N 1
ATOM 1414 C CA . GLU A 1 181 ? -9.438 -53.017 -30.509 1.00 30.97 181 GLU A CA 1
ATOM 1415 C C . GLU A 1 181 ? -10.400 -54.229 -30.374 1.00 30.97 181 GLU A C 1
ATOM 1417 O O . GLU A 1 181 ? -10.003 -55.242 -29.803 1.00 30.97 181 GLU A O 1
ATOM 1422 N N . ASP A 1 182 ? -11.633 -54.073 -30.886 1.00 28.67 182 ASP A N 1
ATOM 1423 C CA . ASP A 1 182 ? -12.592 -55.088 -31.399 1.00 28.67 182 ASP A CA 1
ATOM 1424 C C . ASP A 1 182 ? -13.111 -56.258 -30.502 1.00 28.67 182 ASP A C 1
ATOM 1426 O O . ASP A 1 182 ? -12.442 -56.739 -29.596 1.00 28.67 182 ASP A O 1
ATOM 1430 N N . GLU A 1 183 ? -14.333 -56.806 -30.666 1.00 29.53 183 GLU A N 1
ATOM 1431 C CA . GLU A 1 183 ? -15.526 -56.389 -31.439 1.00 29.53 183 GLU A CA 1
ATOM 1432 C C . GLU A 1 183 ? -16.846 -56.961 -30.828 1.00 29.53 183 GLU A C 1
ATOM 1434 O O . GLU A 1 183 ? -16.833 -57.929 -30.072 1.00 29.53 183 GLU A O 1
ATOM 1439 N N . VAL A 1 184 ? -17.983 -56.343 -31.192 1.00 27.42 184 VAL A N 1
ATOM 1440 C CA . VAL A 1 184 ? -19.357 -56.886 -31.415 1.00 27.42 184 VAL A CA 1
ATOM 1441 C C . VAL A 1 184 ? -19.846 -58.168 -30.684 1.00 27.42 184 VAL A C 1
ATOM 1443 O O . VAL A 1 184 ? -19.344 -59.256 -30.937 1.00 27.42 184 VAL A O 1
ATOM 1446 N N . LEU A 1 185 ? -21.012 -58.087 -29.996 1.00 28.09 185 LEU A N 1
ATOM 1447 C CA . LEU A 1 185 ? -22.217 -58.902 -30.330 1.00 28.09 185 LEU A CA 1
ATOM 1448 C C . LEU A 1 185 ? -23.534 -58.535 -29.581 1.00 28.09 185 LEU A C 1
ATOM 1450 O O . LEU A 1 185 ? -23.557 -58.368 -28.369 1.00 28.09 185 LEU A O 1
ATOM 1454 N N . ALA A 1 186 ? -24.635 -58.537 -30.352 1.00 27.61 186 ALA A N 1
ATOM 1455 C CA . ALA A 1 186 ? -26.054 -58.806 -30.021 1.00 27.61 186 ALA A CA 1
ATOM 1456 C C . ALA A 1 186 ? -26.849 -58.009 -28.939 1.00 27.61 186 ALA A C 1
ATOM 1458 O O . ALA A 1 186 ? -26.598 -58.070 -27.741 1.00 27.61 186 ALA A O 1
ATOM 1459 N N . SER A 1 187 ? -27.967 -57.404 -29.383 1.00 30.44 187 SER A N 1
ATOM 1460 C CA . SER A 1 187 ? -29.184 -57.085 -28.586 1.00 30.44 187 SER A CA 1
ATOM 1461 C C . SER A 1 187 ? -30.255 -58.198 -28.766 1.00 30.44 187 SER A C 1
ATOM 1463 O O . SER A 1 187 ? -30.005 -59.090 -29.581 1.00 30.44 187 SER A O 1
ATOM 1465 N N . PRO A 1 188 ? -31.411 -58.233 -28.049 1.00 46.78 188 PRO A N 1
ATOM 1466 C CA . PRO A 1 188 ? -32.499 -57.217 -27.997 1.00 46.78 188 PRO A CA 1
ATOM 1467 C C . PRO A 1 188 ? -32.855 -56.786 -26.542 1.00 46.78 188 PRO A C 1
ATOM 1469 O O . PRO A 1 188 ? -32.311 -57.347 -25.603 1.00 46.78 188 PRO A O 1
ATOM 1472 N N . GLY A 1 189 ? -33.698 -55.791 -26.208 1.00 30.80 189 GLY A N 1
ATOM 1473 C CA . GLY A 1 189 ? -34.816 -55.114 -26.903 1.00 30.80 189 GLY A CA 1
ATOM 1474 C C . GLY A 1 189 ? -36.192 -55.682 -26.463 1.00 30.80 189 GLY A C 1
AT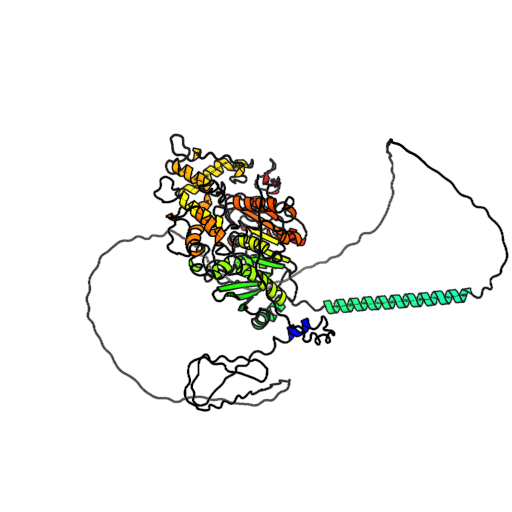OM 1475 O O . GLY A 1 189 ? -36.237 -56.875 -26.173 1.00 30.80 189 GLY A O 1
ATOM 1476 N N . PRO A 1 190 ? -37.334 -54.943 -26.462 1.00 49.03 190 PRO A N 1
ATOM 1477 C CA . PRO A 1 190 ? -37.567 -53.488 -26.569 1.00 49.03 190 PRO A CA 1
ATOM 1478 C C . PRO A 1 190 ? -38.554 -52.914 -25.499 1.00 49.03 190 PRO A C 1
ATOM 1480 O O . PRO A 1 190 ? -39.203 -53.656 -24.765 1.00 49.03 190 PRO A O 1
ATOM 1483 N N . THR A 1 191 ? -38.786 -51.590 -25.468 1.00 29.75 191 THR A N 1
ATOM 1484 C CA . THR A 1 191 ? -40.098 -50.992 -25.083 1.00 29.75 191 THR A CA 1
ATOM 1485 C C . THR A 1 191 ? -40.231 -49.531 -25.551 1.00 29.75 191 THR A C 1
ATOM 1487 O O . THR A 1 191 ? -39.237 -48.886 -25.871 1.00 29.75 191 THR A O 1
ATOM 1490 N N . SER A 1 192 ? -41.463 -49.013 -25.640 1.00 31.97 192 SER A N 1
ATOM 1491 C CA . SER A 1 192 ? -41.824 -47.776 -26.365 1.00 31.97 192 SER A CA 1
ATOM 1492 C C . SER A 1 192 ? -42.611 -46.762 -25.522 1.00 31.97 192 SER A C 1
ATOM 1494 O O . SER A 1 192 ? -43.432 -47.182 -24.707 1.00 31.97 192 SER A O 1
ATOM 1496 N N . GLY A 1 193 ? -42.528 -45.456 -25.822 1.00 27.89 193 GLY A N 1
ATOM 1497 C CA . GLY A 1 193 ? -43.537 -44.498 -25.334 1.00 27.89 193 GLY A CA 1
ATOM 1498 C C . GLY A 1 193 ? -43.303 -43.008 -25.630 1.00 27.89 193 GLY A C 1
ATOM 1499 O O . GLY A 1 193 ? -42.554 -42.353 -24.918 1.00 27.89 193 GLY A O 1
ATOM 1500 N N . CYS A 1 194 ? -44.050 -42.442 -26.587 1.00 25.30 194 CYS A N 1
ATOM 1501 C CA . CYS A 1 194 ? -44.223 -40.988 -26.773 1.00 25.30 194 CYS A CA 1
ATOM 1502 C C . CYS A 1 194 ? -45.704 -40.595 -26.606 1.00 25.30 194 CYS A C 1
ATOM 1504 O O . CYS A 1 194 ? -46.588 -41.383 -26.951 1.00 25.30 194 CYS A O 1
ATOM 1506 N N . ARG A 1 195 ? -46.007 -39.366 -26.151 1.00 27.69 195 ARG A N 1
ATOM 1507 C CA . ARG A 1 195 ? -47.380 -38.811 -26.150 1.00 27.69 195 ARG A CA 1
ATOM 1508 C C . ARG A 1 195 ? -47.453 -37.298 -26.434 1.00 27.69 195 ARG A C 1
ATOM 1510 O O . ARG A 1 195 ? -46.937 -36.507 -25.662 1.00 27.69 195 ARG A O 1
ATOM 1517 N N . ARG A 1 196 ? -48.237 -36.975 -27.475 1.00 27.44 196 ARG A N 1
ATOM 1518 C CA . ARG A 1 196 ? -49.096 -35.787 -27.728 1.00 27.44 196 ARG A CA 1
ATOM 1519 C C . ARG A 1 196 ? -48.539 -34.348 -27.615 1.00 27.44 196 ARG A C 1
ATOM 1521 O O . ARG A 1 196 ? -48.196 -33.870 -26.544 1.00 27.44 196 ARG A O 1
ATOM 1528 N N . MET A 1 197 ? -48.690 -33.619 -28.727 1.00 31.78 197 MET A N 1
ATOM 1529 C CA . MET A 1 197 ? -48.875 -32.155 -28.821 1.00 31.78 197 MET A CA 1
ATOM 1530 C C . MET A 1 197 ? -50.374 -31.777 -28.796 1.00 31.78 197 MET A C 1
ATOM 1532 O O . MET A 1 197 ? -51.199 -32.671 -28.994 1.00 31.78 197 MET A O 1
ATOM 1536 N N . GLN A 1 198 ? -50.700 -30.473 -28.684 1.00 36.88 198 GLN A N 1
ATOM 1537 C CA . GLN A 1 198 ? -51.632 -29.678 -29.542 1.00 36.88 198 GLN A CA 1
ATOM 1538 C C . GLN A 1 198 ? -51.986 -28.307 -28.890 1.00 36.88 198 GLN A C 1
ATOM 1540 O O . GLN A 1 198 ? -51.800 -28.189 -27.680 1.00 36.88 198 GLN A O 1
ATOM 1545 N N . PRO A 1 199 ? -52.610 -27.321 -29.589 1.00 55.28 199 PRO A N 1
ATOM 1546 C CA . PRO A 1 199 ? -52.469 -26.902 -31.006 1.00 55.28 199 PRO A CA 1
ATOM 1547 C C . PRO A 1 199 ? -52.466 -25.349 -31.222 1.00 55.28 199 PRO A C 1
ATOM 1549 O O . PRO A 1 199 ? -52.718 -24.591 -30.291 1.00 55.28 199 PRO A O 1
ATOM 1552 N N . GLY A 1 200 ? -52.305 -24.864 -32.472 1.00 27.33 200 GLY A N 1
ATOM 1553 C CA . GLY A 1 200 ? -52.651 -23.470 -32.850 1.00 27.33 200 GLY A CA 1
ATOM 1554 C C . GLY A 1 200 ? -52.293 -23.019 -34.289 1.00 27.33 200 GLY A C 1
ATOM 1555 O O . GLY A 1 200 ? -51.131 -22.748 -34.538 1.00 27.33 200 GLY A O 1
ATOM 1556 N N . MET A 1 201 ? -53.305 -22.957 -35.182 1.00 31.09 201 MET A N 1
ATOM 1557 C CA . MET A 1 201 ? -53.524 -22.171 -36.446 1.00 31.09 201 MET A CA 1
ATOM 1558 C C . MET A 1 201 ? -52.346 -21.449 -37.171 1.00 31.09 201 MET A C 1
ATOM 1560 O O . MET A 1 201 ? -51.540 -20.809 -36.512 1.00 31.09 201 MET A O 1
ATOM 1564 N N . ALA A 1 202 ? -52.243 -21.334 -38.514 1.00 29.89 202 ALA A N 1
ATOM 1565 C CA . ALA A 1 202 ? -52.929 -21.872 -39.725 1.00 29.89 202 ALA A CA 1
ATOM 1566 C C . ALA A 1 202 ? -51.964 -21.691 -40.957 1.00 29.89 202 ALA A C 1
ATOM 1568 O O . ALA A 1 202 ? -51.051 -20.880 -40.852 1.00 29.89 202 ALA A O 1
ATOM 1569 N N . GLY A 1 203 ? -51.940 -22.501 -42.039 1.00 28.66 203 GLY A N 1
ATOM 1570 C CA . GLY A 1 203 ? -52.793 -22.471 -43.264 1.00 28.66 203 GLY A CA 1
ATOM 1571 C C . GLY A 1 203 ? -52.407 -21.337 -44.254 1.00 28.66 203 GLY A C 1
ATOM 1572 O O . GLY A 1 203 ? -52.409 -20.197 -43.809 1.00 28.66 203 GLY A O 1
ATOM 1573 N N . THR A 1 204 ? -52.084 -21.493 -45.559 1.00 27.64 204 THR A N 1
ATOM 1574 C CA . THR A 1 204 ? -52.053 -22.588 -46.593 1.00 27.64 204 THR A CA 1
ATOM 1575 C C . THR A 1 204 ? -50.656 -22.660 -47.294 1.00 27.64 204 THR A C 1
ATOM 1577 O O . THR A 1 204 ? -49.802 -21.852 -46.946 1.00 27.64 204 THR A O 1
ATOM 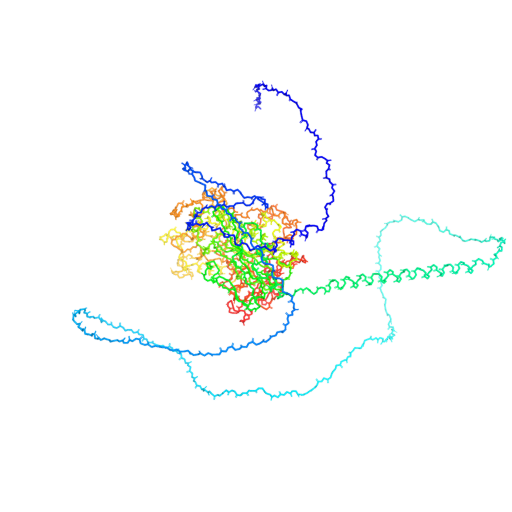1580 N N . CYS A 1 205 ? -50.218 -23.569 -48.198 1.00 25.98 205 CYS A N 1
ATOM 1581 C CA . CYS A 1 205 ? -50.728 -24.744 -48.966 1.00 25.98 205 CYS A CA 1
ATOM 1582 C C . CYS A 1 205 ? -51.129 -24.553 -50.467 1.00 25.98 205 CYS A C 1
ATOM 1584 O O . CYS A 1 205 ? -52.260 -24.157 -50.701 1.00 25.98 205 CYS A O 1
ATOM 1586 N N . ASP A 1 206 ? -50.224 -24.916 -51.413 1.00 27.36 206 ASP A N 1
ATOM 1587 C CA . ASP A 1 206 ? -50.372 -25.450 -52.814 1.00 27.36 206 ASP A CA 1
ATOM 1588 C C . ASP A 1 206 ? -48.955 -25.960 -53.265 1.00 27.36 206 ASP A C 1
ATOM 1590 O O . ASP A 1 206 ? -47.974 -25.353 -52.832 1.00 27.36 206 ASP A O 1
ATOM 1594 N N . HIS A 1 207 ? -48.641 -27.099 -53.927 1.00 29.91 207 HIS A N 1
ATOM 1595 C CA . HIS A 1 207 ? -49.183 -27.929 -55.044 1.00 29.91 207 HIS A CA 1
ATOM 1596 C C . HIS A 1 207 ? -48.912 -27.350 -56.462 1.00 29.91 207 HIS A C 1
ATOM 1598 O O . HIS A 1 207 ? -48.993 -26.142 -56.631 1.00 29.91 207 HIS A O 1
ATOM 1604 N N . GLU A 1 208 ? -48.501 -28.086 -57.519 1.00 28.41 208 GLU A N 1
ATOM 1605 C CA . GLU A 1 208 ? -48.358 -29.540 -57.832 1.00 28.41 208 GLU A CA 1
ATOM 1606 C C . GLU A 1 208 ? -46.947 -29.884 -58.425 1.00 28.41 208 GLU A C 1
ATOM 1608 O O . GLU A 1 208 ? -46.175 -28.984 -58.741 1.00 28.41 208 GLU A O 1
ATOM 1613 N N . ALA A 1 209 ? -46.416 -31.122 -58.408 1.00 30.02 209 ALA A N 1
ATOM 1614 C CA . ALA A 1 209 ? -46.516 -32.216 -59.416 1.00 30.02 209 ALA A CA 1
ATOM 1615 C C . ALA A 1 209 ? -46.739 -31.811 -60.906 1.00 30.02 209 ALA A C 1
ATOM 1617 O O . ALA A 1 209 ? -47.477 -30.882 -61.187 1.00 30.02 209 ALA A O 1
ATOM 1618 N N . GLY A 1 210 ? -46.183 -32.468 -61.941 1.00 29.73 210 GLY A N 1
ATOM 1619 C CA . GLY A 1 210 ? -45.159 -33.530 -62.013 1.00 29.73 210 GLY A CA 1
ATOM 1620 C C . GLY A 1 210 ? -45.513 -34.675 -62.988 1.00 29.73 210 GLY A C 1
ATOM 1621 O O . GLY A 1 210 ? -46.434 -35.431 -62.700 1.00 29.73 210 GLY A O 1
ATOM 1622 N N . GLN A 1 211 ? -44.776 -34.865 -64.101 1.00 28.80 211 GLN A N 1
ATOM 1623 C CA . GLN A 1 211 ? -44.950 -36.034 -64.995 1.00 28.80 211 GLN A CA 1
ATOM 1624 C C . GLN A 1 211 ? -43.743 -36.335 -65.914 1.00 28.80 211 GLN A C 1
ATOM 1626 O O . GLN A 1 211 ? -43.023 -35.430 -66.330 1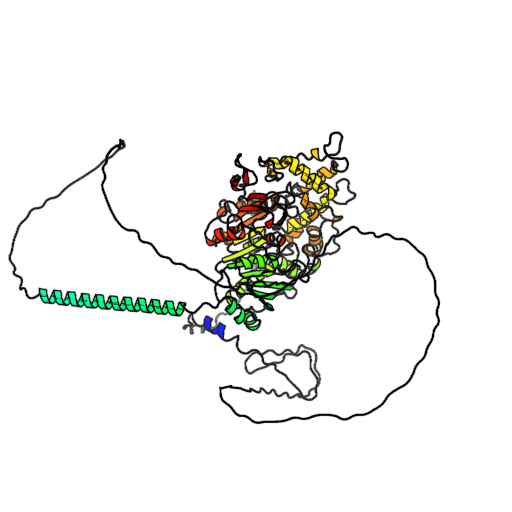.00 28.80 211 GLN A O 1
ATOM 1631 N N . LEU A 1 212 ? -43.559 -37.618 -66.261 1.00 30.70 212 LEU A N 1
ATOM 1632 C CA . LEU A 1 212 ? -42.738 -38.095 -67.389 1.00 30.70 212 LEU A CA 1
ATOM 1633 C C . LEU A 1 212 ? -43.635 -38.345 -68.611 1.00 30.70 212 LEU A C 1
ATOM 1635 O O . LEU A 1 212 ? -44.763 -38.796 -68.435 1.00 30.70 212 LEU A O 1
ATOM 1639 N N . LEU A 1 213 ? -43.077 -38.235 -69.823 1.00 28.39 213 LEU A N 1
ATOM 1640 C CA . LEU A 1 213 ? -43.343 -39.175 -70.926 1.00 28.39 213 LEU A CA 1
ATOM 1641 C C . LEU A 1 213 ? -42.221 -39.116 -71.986 1.00 28.39 213 LEU A C 1
ATOM 1643 O O . LEU A 1 213 ? -41.289 -38.322 -71.863 1.00 28.39 213 LEU A O 1
ATOM 1647 N N . THR A 1 214 ? -42.241 -40.029 -72.960 1.00 30.52 214 THR A N 1
ATOM 1648 C CA . THR A 1 214 ? -41.059 -40.454 -73.735 1.00 30.52 214 THR A CA 1
ATOM 1649 C C . THR A 1 214 ? -41.179 -40.264 -75.258 1.00 30.52 214 THR A C 1
ATOM 1651 O O . THR A 1 214 ? -42.241 -39.953 -75.784 1.00 30.52 214 THR A O 1
ATOM 1654 N N . MET A 1 215 ? -40.069 -40.562 -75.955 1.00 25.62 215 MET A N 1
ATOM 1655 C CA . MET A 1 215 ? -39.915 -40.788 -77.407 1.00 25.62 215 MET A CA 1
ATOM 1656 C C . MET A 1 215 ? -39.787 -39.563 -78.334 1.00 25.62 215 MET A C 1
ATOM 1658 O O . MET A 1 215 ? -40.771 -38.945 -78.727 1.00 25.62 215 MET A O 1
ATOM 1662 N N . LYS A 1 216 ? -38.593 -39.416 -78.927 1.00 27.95 216 LYS A N 1
ATOM 1663 C CA . LYS A 1 216 ? -38.357 -39.922 -80.297 1.00 27.95 216 LYS A CA 1
ATOM 1664 C C . LYS A 1 216 ? -36.868 -40.148 -80.578 1.00 27.95 216 LYS A C 1
ATOM 1666 O O . LYS A 1 216 ? -36.013 -39.690 -79.829 1.00 27.95 216 LYS A O 1
ATOM 1671 N N . SER A 1 217 ? -36.588 -40.915 -81.628 1.00 29.23 217 SER A N 1
ATOM 1672 C CA . SER A 1 217 ? -35.255 -41.360 -82.043 1.00 29.23 217 SER A CA 1
ATOM 1673 C C . SER A 1 217 ? -34.896 -40.813 -83.422 1.00 29.23 217 SER A C 1
ATOM 1675 O O . SER A 1 217 ? -35.663 -41.030 -84.360 1.00 29.23 217 SER A O 1
ATOM 1677 N N . GLU A 1 218 ? -33.707 -40.234 -83.573 1.00 32.12 218 GLU A N 1
ATOM 1678 C CA . GLU A 1 218 ? -33.069 -40.020 -84.877 1.00 32.12 218 GLU A CA 1
ATOM 1679 C C . GLU A 1 218 ? -31.600 -40.464 -84.818 1.00 32.12 218 GLU A C 1
ATOM 1681 O O . GLU A 1 218 ? -30.939 -40.348 -83.785 1.00 32.12 218 GLU A O 1
ATOM 1686 N N . ASN A 1 219 ? -31.108 -41.045 -85.915 1.00 34.12 219 ASN A N 1
ATOM 1687 C CA . ASN A 1 219 ? -29.778 -41.650 -85.990 1.00 34.12 219 ASN A CA 1
ATOM 1688 C C . ASN A 1 219 ? -28.715 -40.617 -86.383 1.00 34.12 219 ASN A C 1
ATOM 1690 O O . ASN A 1 219 ? -28.810 -40.045 -87.465 1.00 34.12 219 ASN A O 1
ATOM 1694 N N . MET A 1 220 ? -27.622 -40.516 -85.622 1.00 31.38 220 MET A N 1
ATOM 1695 C CA . MET A 1 220 ? -26.316 -40.110 -86.162 1.00 31.38 220 MET A CA 1
ATOM 1696 C C . MET A 1 220 ? -25.190 -40.942 -85.535 1.00 31.38 220 MET A C 1
ATOM 1698 O O . MET A 1 220 ? -25.147 -41.162 -84.327 1.00 31.38 220 MET A O 1
ATOM 1702 N N . SER A 1 221 ? -24.290 -41.441 -86.381 1.00 35.78 221 SER A N 1
ATOM 1703 C CA . SER A 1 221 ? -23.261 -42.428 -86.038 1.00 35.78 221 SER A CA 1
ATOM 1704 C C . SER A 1 221 ? -21.943 -41.797 -85.578 1.00 35.78 221 SER A C 1
ATOM 1706 O O . SER A 1 221 ? -21.392 -40.937 -86.267 1.00 35.78 221 SER A O 1
ATOM 1708 N N . TYR A 1 222 ? -21.377 -42.298 -84.477 1.00 39.47 222 TYR A N 1
ATOM 1709 C CA . TYR A 1 222 ? -20.020 -41.962 -84.032 1.00 39.47 222 TYR A CA 1
ATOM 1710 C C . TYR A 1 222 ? -18.935 -42.645 -84.888 1.00 39.47 222 TYR A C 1
ATOM 1712 O O . TYR A 1 222 ? -18.993 -43.863 -85.071 1.00 39.47 222 TYR A O 1
ATOM 1720 N N . PRO A 1 223 ? -17.865 -41.935 -85.292 1.00 45.75 223 PRO A N 1
ATOM 1721 C CA . PRO A 1 223 ? -16.583 -42.551 -85.619 1.00 45.75 223 PRO A CA 1
ATOM 1722 C C . PRO A 1 223 ? -15.771 -42.779 -84.329 1.00 45.75 223 PRO A C 1
ATOM 1724 O O . PRO A 1 223 ? -15.394 -41.831 -83.638 1.00 45.75 223 PRO A O 1
ATOM 1727 N N . ALA A 1 224 ? -15.466 -44.037 -84.002 1.00 47.16 224 ALA A N 1
ATOM 1728 C CA . ALA A 1 224 ? -14.872 -44.454 -82.721 1.00 47.16 224 ALA A CA 1
ATOM 1729 C C . ALA A 1 224 ? -13.367 -44.117 -82.533 1.00 47.16 224 ALA A C 1
ATOM 1731 O O . ALA A 1 224 ? -12.648 -44.838 -81.850 1.00 47.16 224 ALA A O 1
ATOM 1732 N N . ILE A 1 225 ? -12.877 -43.026 -83.132 1.00 47.84 225 ILE A N 1
ATOM 1733 C CA . ILE A 1 225 ? -11.445 -42.661 -83.187 1.00 47.84 225 ILE A CA 1
ATOM 1734 C C . ILE A 1 225 ? -11.105 -41.489 -82.240 1.00 47.84 225 ILE A C 1
ATOM 1736 O O . ILE A 1 225 ? -9.965 -41.337 -81.811 1.00 47.84 225 ILE A O 1
ATOM 1740 N N . ALA A 1 226 ? -12.090 -40.679 -81.834 1.00 47.41 226 ALA A N 1
ATOM 1741 C CA . ALA A 1 226 ? -11.854 -39.520 -80.962 1.00 47.41 226 ALA A CA 1
ATOM 1742 C C . ALA A 1 226 ? -11.582 -39.877 -79.481 1.00 47.41 226 ALA A C 1
ATOM 1744 O O . ALA A 1 226 ? -10.985 -39.082 -78.751 1.00 47.41 226 ALA A O 1
ATOM 1745 N N . MET A 1 227 ? -12.028 -41.050 -79.012 1.00 44.50 227 MET A N 1
ATOM 1746 C CA . MET A 1 227 ? -12.119 -41.329 -77.571 1.00 44.50 227 MET A CA 1
ATOM 1747 C C . MET A 1 227 ? -10.769 -41.680 -76.922 1.00 44.50 227 MET A C 1
ATOM 1749 O O . MET A 1 227 ? -10.496 -41.227 -75.811 1.00 44.50 227 MET A O 1
ATOM 1753 N N . GLU A 1 228 ? -9.880 -42.399 -77.618 1.00 53.09 228 GLU A N 1
ATOM 1754 C CA . GLU A 1 228 ? -8.535 -42.702 -77.099 1.00 53.09 228 GLU A CA 1
ATOM 1755 C C . GLU A 1 228 ? -7.668 -41.445 -76.943 1.00 53.09 228 GLU A C 1
ATOM 1757 O O . GLU A 1 228 ? -6.938 -41.308 -75.959 1.00 53.09 228 GLU A O 1
ATOM 1762 N N . ALA A 1 229 ? -7.765 -40.501 -77.885 1.00 55.53 229 ALA A N 1
ATOM 1763 C CA . ALA A 1 229 ? -7.022 -39.244 -77.832 1.00 55.53 229 ALA A CA 1
ATOM 1764 C C . ALA A 1 229 ? -7.446 -38.388 -76.627 1.00 55.53 229 ALA A C 1
ATOM 1766 O O . ALA A 1 229 ? -6.590 -37.909 -75.880 1.00 55.53 229 ALA A O 1
ATOM 1767 N N . GLY A 1 230 ? -8.759 -38.262 -76.390 1.00 58.28 230 GLY A N 1
ATOM 1768 C CA . GLY A 1 230 ? -9.303 -37.545 -75.234 1.00 58.28 230 GLY A CA 1
ATOM 1769 C C . GLY A 1 230 ? -8.901 -38.174 -73.896 1.00 58.28 230 GLY A C 1
ATOM 1770 O O . GLY A 1 230 ? -8.496 -37.460 -72.980 1.00 58.28 230 GLY A O 1
ATOM 1771 N N . ILE A 1 231 ? -8.930 -39.508 -73.793 1.00 63.16 231 ILE A N 1
ATOM 1772 C CA . ILE A 1 231 ? -8.496 -40.222 -72.582 1.00 63.16 231 ILE A CA 1
ATOM 1773 C C . ILE A 1 231 ? -6.985 -40.051 -72.352 1.00 63.16 231 ILE A C 1
ATOM 1775 O O . ILE A 1 231 ? -6.574 -39.806 -71.217 1.00 63.16 231 ILE A O 1
ATOM 1779 N N . ARG A 1 232 ? -6.147 -40.105 -73.400 1.00 63.09 232 ARG A N 1
ATOM 1780 C CA . ARG A 1 232 ? -4.697 -39.870 -73.265 1.00 63.09 232 ARG A CA 1
ATOM 1781 C C . ARG A 1 232 ? -4.381 -38.441 -72.826 1.00 63.09 232 ARG A C 1
ATOM 1783 O O . ARG A 1 232 ? -3.582 -38.293 -71.907 1.00 63.09 232 ARG A O 1
ATOM 1790 N N . ASP A 1 233 ? -5.008 -37.414 -73.404 1.00 71.94 233 ASP A N 1
ATOM 1791 C CA . ASP A 1 233 ? -4.814 -36.019 -72.969 1.00 71.94 233 ASP A CA 1
ATOM 1792 C C . ASP A 1 233 ? -5.322 -35.799 -71.532 1.00 71.94 233 ASP A C 1
ATOM 1794 O O . ASP A 1 233 ? -4.612 -35.229 -70.704 1.00 71.94 233 ASP A O 1
ATOM 1798 N N . MET A 1 234 ? -6.490 -36.345 -71.172 1.00 71.94 234 MET A N 1
ATOM 1799 C CA . MET A 1 234 ? -7.000 -36.283 -69.798 1.00 71.94 234 MET A CA 1
ATOM 1800 C C . MET A 1 234 ? -6.029 -36.924 -68.793 1.00 71.94 234 MET A C 1
ATOM 1802 O O . MET A 1 234 ? -5.725 -36.313 -67.768 1.00 71.94 234 MET A O 1
ATOM 1806 N N . LEU A 1 235 ? -5.490 -38.111 -69.090 1.00 73.44 235 LEU A N 1
ATOM 1807 C CA . LEU A 1 235 ? -4.500 -38.786 -68.242 1.00 73.44 235 LEU A CA 1
ATOM 1808 C C . LEU A 1 235 ? -3.162 -38.033 -68.185 1.00 73.44 235 LEU A C 1
ATOM 1810 O O . LEU A 1 235 ? -2.557 -37.958 -67.115 1.00 73.44 235 LEU A O 1
ATOM 1814 N N . TRP A 1 236 ? -2.710 -37.429 -69.290 1.00 72.94 236 TRP A N 1
ATOM 1815 C CA . TRP A 1 236 ? -1.483 -36.622 -69.312 1.00 72.94 236 TRP A CA 1
ATOM 1816 C C . TRP A 1 236 ? -1.637 -35.345 -68.481 1.00 72.94 236 TRP A C 1
ATOM 1818 O O . TRP A 1 236 ? -0.772 -35.024 -67.665 1.00 72.94 236 TRP A O 1
ATOM 1828 N N . ARG A 1 237 ? -2.777 -34.653 -68.605 1.00 77.12 237 ARG A N 1
ATOM 1829 C CA . ARG A 1 237 ? -3.135 -33.507 -67.756 1.00 77.12 237 ARG A CA 1
ATOM 1830 C C . ARG A 1 237 ? -3.228 -33.910 -66.289 1.00 77.12 237 ARG A C 1
ATOM 1832 O O . ARG A 1 237 ? -2.705 -33.181 -65.449 1.00 77.12 237 ARG A O 1
ATOM 1839 N N . LEU A 1 238 ? -3.814 -35.069 -65.976 1.00 73.69 238 LEU A N 1
ATOM 1840 C CA . LEU A 1 238 ? -3.896 -35.584 -64.607 1.00 73.69 238 LEU A CA 1
ATOM 1841 C C . LEU A 1 238 ? -2.501 -35.887 -64.034 1.00 73.69 238 LEU A C 1
ATOM 1843 O O . LEU A 1 238 ? -2.201 -35.459 -62.921 1.00 73.69 238 LEU A O 1
ATOM 1847 N N . MET A 1 239 ? -1.612 -36.528 -64.804 1.00 76.00 239 MET A N 1
ATOM 1848 C CA . MET A 1 239 ? -0.210 -36.729 -64.410 1.00 76.00 239 MET A CA 1
ATOM 1849 C C . MET A 1 239 ? 0.514 -35.400 -64.178 1.00 76.00 239 MET A C 1
ATOM 1851 O O . MET A 1 239 ? 1.149 -35.235 -63.139 1.00 76.00 239 MET A O 1
ATOM 1855 N N . VAL A 1 240 ? 0.384 -34.424 -65.083 1.00 78.69 240 VAL A N 1
ATOM 1856 C CA . VAL A 1 240 ? 0.963 -33.080 -64.902 1.00 78.69 240 VAL A CA 1
ATOM 1857 C C . VAL A 1 240 ? 0.401 -32.395 -63.657 1.00 78.69 240 VAL A C 1
ATOM 1859 O O . VAL A 1 240 ? 1.153 -31.728 -62.948 1.00 78.69 240 VAL A O 1
ATOM 1862 N N . TYR A 1 241 ? -0.885 -32.569 -63.348 1.00 77.88 241 TYR A N 1
ATOM 1863 C CA . TYR A 1 241 ? -1.504 -32.005 -62.149 1.00 77.88 241 TYR A CA 1
ATOM 1864 C C . TYR A 1 241 ? -0.972 -32.666 -60.870 1.00 77.88 241 TYR A C 1
ATOM 1866 O O . TYR A 1 241 ? -0.586 -31.964 -59.938 1.00 77.88 241 TYR A O 1
ATOM 1874 N N . VAL A 1 242 ? -0.849 -33.997 -60.843 1.00 77.06 242 VAL A N 1
ATOM 1875 C CA . VAL A 1 242 ? -0.261 -34.752 -59.720 1.00 77.06 242 VAL A CA 1
ATOM 1876 C C . VAL A 1 242 ? 1.224 -34.420 -59.535 1.00 77.06 242 VAL A C 1
ATOM 1878 O O . VAL A 1 242 ? 1.669 -34.233 -58.404 1.00 77.06 242 VAL A O 1
ATOM 1881 N N . VAL A 1 243 ? 1.994 -34.279 -60.618 1.00 78.75 243 VAL A N 1
ATOM 1882 C CA . VAL A 1 243 ? 3.405 -33.859 -60.571 1.00 78.75 243 VAL A CA 1
ATOM 1883 C C . VAL A 1 243 ? 3.531 -32.416 -60.076 1.00 78.75 243 VAL A C 1
ATOM 1885 O O . VAL A 1 243 ? 4.361 -32.152 -59.207 1.00 78.75 243 VAL A O 1
ATOM 1888 N N . LYS A 1 244 ? 2.675 -31.492 -60.537 1.00 76.69 244 LYS A N 1
ATOM 1889 C CA . LYS A 1 244 ? 2.620 -30.115 -60.017 1.00 76.69 244 LYS A CA 1
ATOM 1890 C C . LYS A 1 244 ? 2.227 -30.075 -58.542 1.00 76.69 244 LYS A C 1
ATOM 1892 O O . LYS A 1 244 ? 2.885 -29.374 -57.783 1.00 76.69 244 LYS A O 1
ATOM 1897 N N . MET A 1 245 ? 1.232 -30.850 -58.105 1.00 76.94 245 MET A N 1
ATOM 1898 C CA . MET A 1 245 ? 0.871 -30.939 -56.686 1.00 76.94 245 MET A CA 1
ATOM 1899 C C . MET A 1 245 ? 1.999 -31.540 -55.843 1.00 76.94 245 MET A C 1
ATOM 1901 O O . MET A 1 245 ? 2.270 -31.019 -54.768 1.00 76.94 245 MET A O 1
ATOM 1905 N N . ARG A 1 246 ? 2.713 -32.567 -56.327 1.00 76.75 246 ARG A N 1
ATOM 1906 C CA . ARG A 1 246 ? 3.902 -33.106 -55.642 1.00 76.75 246 ARG A CA 1
ATOM 1907 C C . ARG A 1 246 ? 5.039 -32.086 -55.560 1.00 76.75 246 ARG A C 1
ATOM 1909 O O . ARG A 1 246 ? 5.653 -31.983 -54.507 1.00 76.75 246 ARG A O 1
ATOM 1916 N N . LEU A 1 247 ? 5.289 -31.306 -56.614 1.00 74.56 247 LEU A N 1
ATOM 1917 C CA . LEU A 1 247 ? 6.268 -30.211 -56.601 1.00 74.56 247 LEU A CA 1
ATOM 1918 C C . LEU A 1 247 ? 5.872 -29.092 -55.631 1.00 74.56 247 LEU A C 1
ATOM 1920 O O . LEU A 1 247 ? 6.704 -28.653 -54.847 1.00 74.56 247 LEU A O 1
ATOM 1924 N N . VAL A 1 248 ? 4.606 -28.670 -55.627 1.00 77.94 248 VAL A N 1
ATOM 1925 C CA . VAL A 1 248 ? 4.086 -27.674 -54.676 1.00 77.94 248 VAL A CA 1
ATOM 1926 C C . VAL A 1 248 ? 4.179 -28.193 -53.239 1.00 77.94 248 VAL A C 1
ATOM 1928 O O . VAL A 1 248 ? 4.650 -27.470 -52.365 1.00 77.94 248 VAL A O 1
ATOM 1931 N N . LEU A 1 249 ? 3.815 -29.454 -52.989 1.00 76.75 249 LEU A N 1
ATOM 1932 C CA . LEU A 1 249 ? 3.937 -30.082 -51.672 1.00 76.75 249 LEU A CA 1
ATOM 1933 C C . LEU A 1 249 ? 5.405 -30.194 -51.233 1.00 76.75 249 LEU A C 1
ATOM 1935 O O . LEU A 1 249 ? 5.712 -29.884 -50.088 1.00 76.75 249 LEU A O 1
ATOM 1939 N N . LEU A 1 250 ? 6.322 -30.559 -52.137 1.00 75.75 250 LEU A N 1
ATOM 1940 C CA . LEU A 1 250 ? 7.766 -30.562 -51.877 1.00 75.75 250 LEU A CA 1
ATOM 1941 C C . LEU A 1 250 ? 8.290 -29.161 -51.551 1.00 75.75 250 LEU A C 1
ATOM 1943 O O . LEU A 1 250 ? 9.059 -29.027 -50.607 1.00 75.75 250 LEU A O 1
ATOM 1947 N N . VAL A 1 251 ? 7.844 -28.120 -52.260 1.00 81.69 251 VAL A N 1
ATOM 1948 C CA . VAL A 1 251 ? 8.202 -26.724 -51.957 1.00 81.69 251 VAL A CA 1
ATOM 1949 C C . VAL A 1 251 ? 7.649 -26.293 -50.596 1.00 81.69 251 VAL A C 1
ATOM 1951 O O . VAL A 1 251 ? 8.378 -25.666 -49.834 1.00 81.69 251 VAL A O 1
ATOM 1954 N N . PHE A 1 252 ? 6.419 -26.670 -50.229 1.00 76.69 252 PHE A N 1
ATOM 1955 C CA . PHE A 1 252 ? 5.879 -26.394 -48.891 1.00 76.69 252 PHE A CA 1
ATOM 1956 C C . PHE A 1 252 ? 6.595 -27.178 -47.782 1.00 76.69 252 PHE A C 1
ATOM 1958 O O . PHE A 1 252 ? 6.862 -26.610 -46.727 1.00 76.69 252 PHE A O 1
ATOM 1965 N N . VAL A 1 253 ? 6.966 -28.442 -48.010 1.00 77.31 253 VAL A N 1
ATOM 1966 C CA . VAL A 1 253 ? 7.738 -29.254 -47.052 1.00 77.31 253 VAL A CA 1
ATOM 1967 C C . VAL A 1 253 ? 9.170 -28.732 -46.912 1.00 77.31 253 VAL A C 1
ATOM 1969 O O . VAL A 1 253 ? 9.665 -28.626 -45.794 1.00 77.31 253 VAL A O 1
ATOM 1972 N N . GLN A 1 254 ? 9.824 -28.329 -48.006 1.00 71.12 254 GLN A N 1
ATOM 1973 C CA . GLN A 1 254 ? 11.139 -27.683 -47.965 1.00 71.12 254 GLN A CA 1
ATOM 1974 C C . GLN A 1 254 ? 11.070 -26.311 -47.288 1.00 71.12 254 GLN A C 1
ATOM 1976 O O . GLN A 1 254 ? 11.912 -26.019 -46.445 1.00 71.12 254 GLN A O 1
ATOM 1981 N N . ALA A 1 255 ? 10.049 -25.497 -47.571 1.00 68.56 255 ALA A N 1
ATOM 1982 C CA . ALA A 1 255 ? 9.824 -24.237 -46.868 1.00 68.56 255 ALA A CA 1
ATOM 1983 C C . ALA A 1 255 ? 9.591 -24.469 -45.366 1.00 68.56 255 ALA A C 1
ATOM 1985 O O . ALA A 1 255 ? 10.196 -23.779 -44.553 1.00 68.56 255 ALA A O 1
ATOM 1986 N N . ALA A 1 256 ? 8.800 -25.477 -44.984 1.00 66.06 256 ALA A N 1
ATOM 1987 C CA . ALA A 1 256 ? 8.602 -25.861 -43.589 1.00 66.06 256 ALA A CA 1
ATOM 1988 C C . ALA A 1 256 ? 9.905 -26.341 -42.923 1.00 66.06 256 ALA A C 1
ATOM 1990 O O . ALA A 1 256 ? 10.181 -25.940 -41.797 1.00 66.06 256 ALA A O 1
ATOM 1991 N N . PHE A 1 257 ? 10.751 -27.115 -43.615 1.00 62.34 257 PHE A N 1
ATOM 1992 C CA . PHE A 1 257 ? 12.078 -27.512 -43.123 1.00 62.34 257 PHE A CA 1
ATOM 1993 C C . PHE A 1 257 ? 13.052 -26.331 -42.998 1.00 62.34 257 PHE A C 1
ATOM 1995 O O . PHE A 1 257 ? 13.825 -26.271 -42.044 1.00 62.34 257 PHE A O 1
ATOM 2002 N N . ILE A 1 258 ? 13.007 -25.365 -43.918 1.00 62.41 258 ILE A N 1
ATOM 2003 C CA . ILE A 1 258 ? 13.820 -24.141 -43.859 1.00 62.41 258 ILE A CA 1
ATOM 2004 C C . ILE A 1 258 ? 13.338 -23.241 -42.710 1.00 62.41 258 ILE A C 1
ATOM 2006 O O . ILE A 1 258 ? 14.153 -22.747 -41.936 1.00 62.41 258 ILE A O 1
ATOM 2010 N N . LEU A 1 259 ? 12.024 -23.094 -42.511 1.00 54.97 259 LEU A N 1
ATOM 2011 C CA . LEU A 1 259 ? 11.471 -22.398 -41.346 1.00 54.97 259 LEU A CA 1
ATOM 2012 C C . LEU A 1 259 ? 11.794 -23.126 -40.033 1.00 54.97 259 LEU A C 1
ATOM 2014 O O . LEU A 1 259 ? 12.153 -22.464 -39.065 1.00 54.97 259 LEU A O 1
ATOM 2018 N N . ALA A 1 260 ? 11.739 -24.460 -39.993 1.00 51.78 260 ALA A N 1
ATOM 2019 C CA . ALA A 1 260 ? 12.086 -25.249 -38.812 1.00 51.78 260 ALA A CA 1
ATOM 2020 C C . ALA A 1 260 ? 13.585 -25.183 -38.472 1.00 51.78 260 ALA A C 1
ATOM 2022 O O . ALA A 1 260 ? 13.937 -25.088 -37.301 1.00 51.78 260 ALA A O 1
ATOM 2023 N N . THR A 1 261 ? 14.475 -25.176 -39.469 1.00 52.12 261 THR A N 1
ATOM 2024 C CA . THR A 1 261 ? 15.929 -25.050 -39.247 1.00 52.12 261 THR A CA 1
ATOM 2025 C C . THR A 1 261 ? 16.344 -23.623 -38.879 1.00 52.12 261 THR A C 1
ATOM 2027 O O . THR A 1 261 ? 17.198 -23.457 -38.013 1.00 52.12 261 THR A O 1
ATOM 2030 N N . VAL A 1 262 ? 15.691 -22.589 -39.425 1.00 51.34 262 VAL A N 1
ATOM 2031 C CA . VAL A 1 262 ? 15.896 -21.188 -39.001 1.00 51.34 262 VAL A CA 1
ATOM 2032 C C . VAL A 1 262 ? 15.286 -20.913 -37.616 1.00 51.34 262 VAL A C 1
ATOM 2034 O O . VAL A 1 262 ? 15.897 -20.212 -36.811 1.00 51.34 262 VAL A O 1
ATOM 2037 N N . ALA A 1 263 ? 14.135 -21.507 -37.282 1.00 45.94 263 ALA A N 1
ATOM 2038 C CA . ALA A 1 263 ? 13.587 -21.503 -35.919 1.00 45.94 263 ALA A CA 1
ATOM 2039 C C . ALA A 1 263 ? 14.406 -22.372 -34.941 1.00 45.94 263 ALA A C 1
ATOM 2041 O O . ALA A 1 263 ? 14.348 -22.158 -33.731 1.00 45.94 263 ALA A O 1
ATOM 2042 N N . GLY A 1 264 ? 15.198 -23.310 -35.469 1.00 37.28 264 GLY A N 1
ATOM 2043 C CA . GLY A 1 264 ? 16.171 -24.137 -34.755 1.00 37.28 264 GLY A CA 1
ATOM 2044 C C . GLY A 1 264 ? 17.429 -23.392 -34.299 1.00 37.28 264 GLY A C 1
ATOM 2045 O O . GLY A 1 264 ? 18.301 -24.006 -33.688 1.00 37.28 264 GLY A O 1
ATOM 2046 N N . ALA A 1 265 ? 17.525 -22.078 -34.537 1.00 47.50 265 ALA A N 1
ATOM 2047 C CA . ALA A 1 265 ? 18.472 -21.219 -33.839 1.00 47.50 265 ALA A CA 1
ATOM 2048 C C . ALA A 1 265 ? 18.192 -21.285 -32.326 1.00 47.50 265 ALA A C 1
ATOM 2050 O O . ALA A 1 265 ? 17.274 -20.634 -31.819 1.00 47.50 265 ALA A O 1
ATOM 2051 N N . THR A 1 266 ? 18.971 -22.105 -31.615 1.00 54.03 266 THR A N 1
ATOM 2052 C CA . THR A 1 266 ? 18.821 -22.364 -30.179 1.00 54.03 266 THR A CA 1
ATOM 2053 C C . THR A 1 266 ? 18.733 -21.046 -29.423 1.00 54.03 266 THR A C 1
ATOM 2055 O O . THR A 1 266 ? 19.697 -20.275 -29.405 1.00 54.03 266 THR A O 1
ATOM 2058 N N . ARG A 1 267 ? 17.575 -20.779 -28.801 1.00 61.72 267 ARG A N 1
ATOM 2059 C CA . ARG A 1 267 ? 17.412 -19.608 -27.934 1.00 61.72 267 ARG A CA 1
ATOM 2060 C C . ARG A 1 267 ? 18.527 -19.666 -26.880 1.00 61.72 267 ARG A C 1
ATOM 2062 O O . ARG A 1 267 ? 18.618 -20.700 -26.217 1.00 61.72 267 ARG A O 1
ATOM 2069 N N . PRO A 1 268 ? 19.362 -18.619 -26.730 1.00 64.06 268 PRO A N 1
ATOM 2070 C CA . PRO A 1 268 ? 20.388 -18.609 -25.695 1.00 64.06 268 PRO A CA 1
ATOM 2071 C C . PRO A 1 268 ? 19.711 -18.844 -24.345 1.00 64.06 268 PRO A C 1
ATOM 2073 O O . PRO A 1 268 ? 18.652 -18.262 -24.080 1.00 64.06 268 PRO A O 1
ATOM 2076 N N . SER A 1 269 ? 20.289 -19.714 -23.517 1.00 78.12 269 SER A N 1
ATOM 2077 C CA . SER A 1 269 ? 19.765 -19.950 -22.175 1.00 78.12 269 SER A CA 1
ATOM 2078 C C . SER A 1 269 ? 19.818 -18.655 -21.362 1.00 78.12 269 SER A C 1
ATOM 2080 O O . SER A 1 269 ? 20.542 -17.714 -21.700 1.00 78.12 269 SER A O 1
ATOM 2082 N N . GLY A 1 270 ? 19.081 -18.589 -20.254 1.00 76.25 270 GLY A N 1
ATOM 2083 C CA . GLY A 1 270 ? 19.173 -17.436 -19.361 1.00 76.25 270 GLY A CA 1
ATOM 2084 C C . GLY A 1 270 ? 20.608 -17.171 -18.880 1.00 76.25 270 GLY A C 1
ATOM 2085 O O . GLY A 1 270 ? 21.034 -16.021 -18.830 1.00 76.25 270 GLY A O 1
ATOM 2086 N N . ALA A 1 271 ? 21.398 -18.230 -18.667 1.00 75.38 271 ALA A N 1
ATOM 2087 C CA . ALA A 1 271 ? 22.815 -18.126 -18.325 1.00 75.38 271 ALA A CA 1
ATOM 2088 C C . ALA A 1 271 ? 23.691 -17.593 -19.479 1.00 75.38 271 ALA A C 1
ATOM 2090 O O . ALA A 1 271 ? 24.617 -16.815 -19.231 1.00 75.38 271 ALA A O 1
ATOM 2091 N N . ASP A 1 272 ? 23.381 -17.941 -20.732 1.00 82.12 272 ASP A N 1
ATOM 2092 C CA . ASP A 1 272 ? 24.038 -17.366 -21.916 1.00 82.12 272 ASP A CA 1
ATOM 2093 C C . ASP A 1 272 ? 23.683 -15.881 -22.075 1.00 82.12 272 ASP A C 1
ATOM 2095 O O . ASP A 1 272 ? 24.551 -15.051 -22.332 1.00 82.12 272 ASP A O 1
ATOM 2099 N N . LEU A 1 273 ? 22.414 -15.513 -21.861 1.00 82.19 273 LEU A N 1
ATOM 2100 C CA . LEU A 1 273 ? 21.984 -14.112 -21.863 1.00 82.19 273 LEU A CA 1
ATOM 2101 C C . LEU A 1 273 ? 22.678 -13.316 -20.754 1.00 82.19 273 LEU A C 1
ATOM 2103 O O . LEU A 1 273 ? 23.191 -12.232 -21.028 1.00 82.19 273 LEU A O 1
ATOM 2107 N N . ARG A 1 274 ? 22.757 -13.856 -19.531 1.00 86.12 274 ARG A N 1
ATOM 2108 C CA . ARG A 1 274 ? 23.442 -13.206 -18.408 1.00 86.12 274 ARG A CA 1
ATOM 2109 C C . ARG A 1 274 ? 24.932 -13.022 -18.691 1.00 86.12 274 ARG A C 1
ATOM 2111 O O . ARG A 1 274 ? 25.419 -11.902 -18.584 1.00 86.12 274 ARG A O 1
ATOM 2118 N N . SER A 1 275 ? 25.642 -14.061 -19.132 1.00 83.12 275 SER A N 1
ATOM 2119 C CA . SER A 1 275 ? 27.076 -13.951 -19.454 1.00 83.12 275 SER A CA 1
ATOM 2120 C C . SER A 1 275 ? 27.371 -12.988 -20.616 1.00 83.12 275 SER A C 1
ATOM 2122 O O . SER A 1 275 ? 28.357 -12.256 -20.563 1.00 83.12 275 SER A O 1
ATOM 2124 N N . GLN A 1 276 ? 26.506 -12.917 -21.634 1.00 86.50 276 GLN A N 1
ATOM 2125 C CA . GLN A 1 276 ? 26.702 -12.036 -22.795 1.00 86.50 276 GLN A CA 1
ATOM 2126 C C . GLN A 1 276 ? 26.236 -10.586 -22.577 1.00 86.50 276 GLN A C 1
ATOM 2128 O O . GLN A 1 276 ? 26.800 -9.668 -23.177 1.00 86.50 276 GLN A O 1
ATOM 2133 N N . ARG A 1 277 ? 25.185 -10.35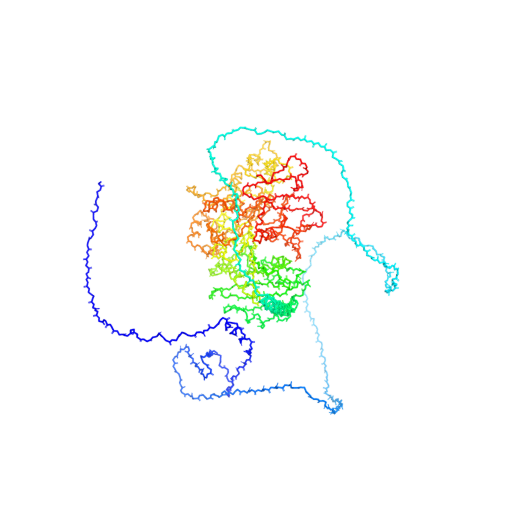8 -21.775 1.00 93.31 277 ARG A N 1
ATOM 2134 C CA . ARG A 1 277 ? 24.460 -9.069 -21.712 1.00 93.31 277 ARG A CA 1
ATOM 2135 C C . ARG A 1 277 ? 24.398 -8.437 -20.324 1.00 93.31 277 ARG A C 1
ATOM 2137 O O . ARG A 1 277 ? 24.125 -7.242 -20.234 1.00 93.31 277 ARG A O 1
ATOM 2144 N N . CYS A 1 278 ? 24.674 -9.178 -19.250 1.00 96.25 278 CYS A N 1
ATOM 2145 C CA . CYS A 1 278 ? 24.750 -8.614 -17.902 1.00 96.25 278 CYS A CA 1
ATOM 2146 C C . CYS A 1 278 ? 26.134 -8.010 -17.631 1.00 96.25 278 CYS A C 1
ATOM 2148 O O . CYS A 1 278 ? 26.922 -8.511 -16.834 1.00 96.25 278 CYS A O 1
ATOM 2150 N N . ASN A 1 279 ? 26.457 -6.944 -18.359 1.00 94.75 279 ASN A N 1
ATOM 2151 C CA . ASN A 1 279 ? 27.708 -6.212 -18.210 1.00 94.75 279 ASN A CA 1
ATOM 2152 C C . ASN A 1 279 ? 27.512 -4.728 -18.538 1.00 94.75 279 ASN A C 1
ATOM 2154 O O . ASN A 1 279 ? 26.575 -4.336 -19.241 1.00 94.75 279 ASN A O 1
ATOM 2158 N N . ALA A 1 280 ? 28.417 -3.894 -18.025 1.00 93.88 280 ALA A N 1
ATOM 2159 C CA . ALA A 1 280 ? 28.299 -2.446 -18.144 1.00 93.88 280 ALA A CA 1
ATOM 2160 C C . ALA A 1 280 ? 28.343 -1.964 -19.602 1.00 93.88 280 ALA A C 1
ATOM 2162 O O . ALA A 1 280 ? 27.641 -1.013 -19.934 1.00 93.88 280 ALA A O 1
ATOM 2163 N N . GLN A 1 281 ? 29.108 -2.630 -20.475 1.00 92.62 281 GLN A N 1
ATOM 2164 C CA . GLN A 1 281 ? 29.231 -2.239 -21.881 1.00 92.62 281 GLN A CA 1
ATOM 2165 C C . GLN A 1 281 ? 27.912 -2.429 -22.635 1.00 92.62 281 GLN A C 1
ATOM 2167 O O . GLN A 1 281 ? 27.440 -1.501 -23.290 1.00 92.62 281 GLN A O 1
ATOM 2172 N N . PHE A 1 282 ? 27.270 -3.594 -22.500 1.00 94.19 282 PHE A N 1
ATOM 2173 C CA . PHE A 1 282 ? 25.969 -3.847 -23.115 1.00 94.19 282 PHE A CA 1
ATOM 2174 C C . PHE A 1 282 ? 24.898 -2.885 -22.581 1.00 94.19 282 PHE A C 1
ATOM 2176 O O . PHE A 1 282 ? 24.185 -2.268 -23.372 1.00 94.19 282 PHE A O 1
ATOM 2183 N N . LEU A 1 283 ? 24.798 -2.727 -21.255 1.00 93.94 283 LEU A N 1
ATOM 2184 C CA . LEU A 1 283 ? 23.723 -1.946 -20.634 1.00 93.94 283 LEU A CA 1
ATOM 2185 C C . LEU A 1 283 ? 23.871 -0.435 -20.860 1.00 93.94 283 LEU A C 1
ATOM 2187 O O . LEU A 1 283 ? 22.882 0.207 -21.210 1.00 93.94 283 LEU A O 1
ATOM 2191 N N . LYS A 1 284 ? 25.083 0.137 -20.757 1.00 91.88 284 LYS A N 1
ATOM 2192 C CA . LYS A 1 284 ? 25.329 1.550 -21.116 1.00 91.88 284 LYS A CA 1
ATOM 2193 C C . LYS A 1 284 ? 24.891 1.834 -22.555 1.00 91.88 284 LYS A C 1
ATOM 2195 O O . LYS A 1 284 ? 24.233 2.836 -22.804 1.00 91.88 284 LYS A O 1
ATOM 2200 N N . CYS A 1 285 ? 25.140 0.899 -23.476 1.00 89.62 285 CYS A N 1
ATOM 2201 C CA . CYS A 1 285 ? 24.714 0.988 -24.875 1.00 89.62 285 CYS A CA 1
ATOM 2202 C C . CYS A 1 285 ? 23.189 0.817 -25.107 1.00 89.62 285 CYS A C 1
ATOM 2204 O O . CYS A 1 285 ? 22.758 0.702 -26.262 1.00 89.62 285 CYS A O 1
ATOM 2206 N N . LYS A 1 286 ? 22.367 0.730 -24.047 1.00 91.94 286 LYS A N 1
ATOM 2207 C CA . LYS A 1 286 ? 20.898 0.565 -24.101 1.00 91.94 286 LYS A CA 1
ATOM 2208 C C . LYS A 1 286 ? 20.117 1.498 -23.160 1.00 91.94 286 LYS A C 1
ATOM 2210 O O . LYS A 1 286 ? 18.889 1.501 -23.227 1.00 91.94 286 LYS A O 1
ATOM 2215 N N . LEU A 1 287 ? 20.788 2.296 -22.327 1.00 89.06 287 LEU A N 1
ATOM 2216 C CA . LEU A 1 287 ? 20.150 3.363 -21.550 1.00 89.06 287 LEU A CA 1
ATOM 2217 C C . LEU A 1 287 ? 19.962 4.626 -22.420 1.00 89.06 287 LEU A C 1
ATOM 2219 O O . LEU A 1 287 ? 20.792 4.895 -23.291 1.00 89.06 287 LEU A O 1
ATOM 2223 N N . PRO A 1 288 ? 18.877 5.401 -22.231 1.00 85.00 288 PRO A N 1
ATOM 2224 C CA . PRO A 1 288 ? 18.662 6.649 -22.962 1.00 85.00 288 PRO A CA 1
ATOM 2225 C C . PRO A 1 288 ? 19.530 7.798 -22.417 1.00 85.00 288 PRO A C 1
ATOM 2227 O O . PRO A 1 288 ? 20.082 7.724 -21.318 1.00 85.00 288 PRO A O 1
ATOM 2230 N N . LYS A 1 289 ? 19.623 8.902 -23.173 1.00 82.12 289 LYS A N 1
ATOM 2231 C CA . LYS A 1 289 ? 20.283 10.137 -22.708 1.00 82.12 289 LYS A CA 1
ATOM 2232 C C . LYS A 1 289 ? 19.657 10.617 -21.388 1.00 82.12 289 LYS A C 1
ATOM 2234 O O . LYS A 1 289 ? 18.443 10.548 -21.228 1.00 82.12 289 LYS A O 1
ATOM 2239 N N . GLY A 1 290 ? 20.486 11.116 -20.469 1.00 83.06 290 GLY A N 1
ATOM 2240 C CA . GLY A 1 290 ? 20.061 11.537 -19.124 1.00 83.06 290 GLY A CA 1
ATOM 2241 C C . GLY A 1 290 ? 19.974 10.405 -18.088 1.00 83.06 290 GLY A C 1
ATOM 2242 O O . GLY A 1 290 ? 19.661 10.677 -16.928 1.00 83.06 290 GLY A O 1
ATOM 2243 N N . VAL A 1 291 ? 20.277 9.160 -18.482 1.00 94.81 291 VAL A N 1
ATOM 2244 C CA . VAL A 1 291 ? 20.271 7.987 -17.599 1.00 94.81 291 VAL A CA 1
ATOM 2245 C C . VAL A 1 291 ? 21.660 7.351 -17.529 1.00 94.81 291 VAL A C 1
ATOM 2247 O O . VAL A 1 291 ? 22.228 6.951 -18.545 1.00 94.81 291 VAL A O 1
ATOM 2250 N N . THR A 1 292 ? 22.195 7.221 -16.316 1.00 96.19 292 THR A N 1
ATOM 2251 C CA . THR A 1 292 ? 23.554 6.727 -16.047 1.00 96.19 292 THR A CA 1
ATOM 2252 C C . THR A 1 292 ? 23.499 5.389 -15.321 1.00 96.19 292 THR A C 1
ATOM 2254 O O . THR A 1 292 ? 22.883 5.284 -14.263 1.00 96.19 292 THR A O 1
ATOM 2257 N N . LEU A 1 293 ? 24.175 4.364 -15.848 1.00 97.44 293 LEU A N 1
ATOM 2258 C CA . LEU A 1 293 ? 24.351 3.089 -15.144 1.00 97.44 293 LEU A CA 1
ATOM 2259 C C . LEU A 1 293 ? 25.258 3.293 -13.921 1.00 97.44 293 LEU A C 1
ATOM 2261 O O . LEU A 1 293 ? 26.418 3.665 -14.089 1.00 97.44 293 LEU A O 1
ATOM 2265 N N . GLU A 1 294 ? 24.749 3.016 -12.720 1.00 96.88 294 GLU A N 1
ATOM 2266 C CA . GLU A 1 294 ? 25.546 3.023 -11.486 1.00 96.88 294 GLU A CA 1
ATOM 2267 C C . GLU A 1 294 ? 26.186 1.655 -11.234 1.00 96.88 294 GLU A C 1
ATOM 2269 O O . GLU A 1 294 ? 27.370 1.563 -10.920 1.00 96.88 294 GLU A O 1
ATOM 2274 N N . ARG A 1 295 ? 25.389 0.586 -11.362 1.00 97.19 295 ARG A N 1
ATOM 2275 C CA . ARG A 1 295 ? 25.746 -0.773 -10.938 1.00 97.19 295 ARG A CA 1
ATOM 2276 C C . ARG A 1 295 ? 25.134 -1.827 -11.863 1.00 97.19 295 ARG A C 1
ATOM 2278 O O . ARG A 1 295 ? 24.031 -1.637 -12.371 1.00 97.19 295 ARG A O 1
ATOM 2285 N N . VAL A 1 296 ? 25.845 -2.936 -12.062 1.00 97.81 296 VAL A N 1
ATOM 2286 C CA . VAL A 1 296 ? 25.356 -4.155 -12.723 1.00 97.81 296 VAL A CA 1
ATOM 2287 C C . VAL A 1 296 ? 26.059 -5.379 -12.140 1.00 97.81 296 VAL A C 1
ATOM 2289 O O . VAL A 1 296 ? 27.287 -5.409 -12.076 1.00 97.81 296 VAL A O 1
ATOM 2292 N N . ASP A 1 297 ? 25.284 -6.407 -11.798 1.00 97.50 297 ASP A N 1
ATOM 2293 C CA . ASP A 1 297 ? 25.768 -7.644 -11.193 1.00 97.50 297 ASP A CA 1
ATOM 2294 C C . ASP A 1 297 ? 25.105 -8.858 -11.864 1.00 97.50 297 ASP A C 1
ATOM 2296 O O . ASP A 1 297 ? 23.879 -8.982 -11.928 1.00 97.50 297 ASP A O 1
ATOM 2300 N N . SER A 1 298 ? 25.930 -9.789 -12.343 1.00 97.12 298 SER A N 1
ATOM 2301 C CA . SER A 1 298 ? 25.487 -11.095 -12.839 1.00 97.12 298 SER A CA 1
ATOM 2302 C C . SER A 1 298 ? 25.274 -12.038 -11.655 1.00 97.12 298 SER A C 1
ATOM 2304 O O . SER A 1 298 ? 26.245 -12.573 -11.123 1.00 97.12 298 SER A O 1
ATOM 2306 N N . LEU A 1 299 ? 24.019 -12.283 -11.276 1.00 96.75 299 LEU A N 1
ATOM 2307 C CA . LEU A 1 299 ? 23.643 -13.119 -10.135 1.00 96.75 299 LEU A CA 1
ATOM 2308 C C . LEU A 1 299 ? 23.351 -14.566 -10.571 1.00 96.75 299 LEU A C 1
ATOM 2310 O O . LEU A 1 299 ? 22.392 -14.787 -11.319 1.00 96.75 299 LEU A O 1
ATOM 2314 N N . PRO A 1 300 ? 24.111 -15.576 -10.104 1.00 95.62 300 PRO A N 1
ATOM 2315 C CA . PRO A 1 300 ? 23.701 -16.980 -10.168 1.00 95.62 300 PRO A CA 1
ATOM 2316 C C . PRO A 1 300 ? 22.404 -17.243 -9.385 1.00 95.62 300 PRO A C 1
ATOM 2318 O O . PRO A 1 300 ? 22.003 -16.444 -8.538 1.00 95.62 300 PRO A O 1
ATOM 2321 N N . ALA A 1 301 ? 21.759 -18.386 -9.624 1.00 96.50 301 ALA A N 1
ATOM 2322 C CA . ALA A 1 301 ? 20.647 -18.824 -8.779 1.00 96.50 301 ALA A CA 1
ATOM 2323 C C . ALA A 1 301 ? 21.122 -19.098 -7.337 1.00 96.50 301 ALA A C 1
ATOM 2325 O O . ALA A 1 301 ? 22.235 -19.583 -7.138 1.00 96.50 301 ALA A O 1
ATOM 2326 N N . GLY A 1 302 ? 20.287 -18.778 -6.347 1.00 97.50 302 GLY A N 1
ATOM 2327 C CA . GLY A 1 302 ? 20.628 -18.850 -4.923 1.00 97.50 302 GLY A CA 1
ATOM 2328 C C . GLY A 1 302 ? 21.289 -17.581 -4.358 1.00 97.50 302 GLY A C 1
ATOM 2329 O O . GLY A 1 302 ? 21.628 -17.552 -3.179 1.00 97.50 302 GLY A O 1
ATOM 2330 N N . SER A 1 303 ? 21.483 -16.534 -5.170 1.00 97.88 303 SER A N 1
ATOM 2331 C CA . SER A 1 303 ? 22.181 -15.307 -4.751 1.00 97.88 303 SER A CA 1
ATOM 2332 C C . SER A 1 303 ? 21.414 -14.480 -3.714 1.00 97.88 303 SER A C 1
ATOM 2334 O O . SER A 1 303 ? 20.187 -14.499 -3.653 1.00 97.88 303 SER A O 1
ATOM 2336 N N . THR A 1 304 ? 22.160 -13.658 -2.977 1.00 98.31 304 THR A N 1
ATOM 2337 C CA . THR A 1 304 ? 21.653 -12.545 -2.161 1.00 98.31 304 THR A CA 1
ATOM 2338 C C . THR A 1 304 ? 22.038 -11.234 -2.840 1.00 98.31 304 THR A C 1
ATOM 2340 O O . THR A 1 304 ? 23.187 -11.089 -3.258 1.00 98.31 304 THR A O 1
ATOM 2343 N N . TYR A 1 305 ? 21.122 -10.271 -2.951 1.00 98.25 305 TYR A N 1
ATOM 2344 C CA . TYR A 1 305 ? 21.415 -8.970 -3.567 1.00 98.25 305 TYR A CA 1
ATOM 2345 C C . TYR A 1 305 ? 20.628 -7.832 -2.920 1.00 98.25 305 TYR A C 1
ATOM 2347 O O . TYR A 1 305 ? 19.530 -8.032 -2.417 1.00 98.25 305 TYR A O 1
ATOM 2355 N N . GLY A 1 306 ? 21.196 -6.630 -2.970 1.00 96.81 306 GLY A N 1
ATOM 2356 C CA . GLY A 1 306 ? 20.577 -5.386 -2.538 1.00 96.81 306 GLY A CA 1
ATOM 2357 C C . GLY A 1 306 ? 21.635 -4.410 -2.032 1.00 96.81 306 GLY A C 1
ATOM 2358 O O . GLY A 1 306 ? 22.799 -4.453 -2.448 1.00 96.81 306 GLY A O 1
ATOM 2359 N N . GLU A 1 307 ? 21.220 -3.536 -1.124 1.00 97.31 307 GLU A N 1
ATOM 2360 C CA . GLU A 1 307 ? 22.023 -2.435 -0.574 1.00 97.31 307 GLU A CA 1
ATOM 2361 C C . GLU A 1 307 ? 22.210 -2.545 0.954 1.00 97.31 307 GLU A C 1
ATOM 2363 O O . GLU A 1 307 ? 23.020 -1.823 1.534 1.00 97.31 307 GLU A O 1
ATOM 2368 N N . GLY A 1 308 ? 21.513 -3.482 1.609 1.00 96.44 308 GLY A N 1
ATOM 2369 C CA . GLY A 1 308 ? 21.537 -3.669 3.058 1.00 96.44 308 GLY A CA 1
ATOM 2370 C C . GLY A 1 308 ? 21.166 -2.389 3.810 1.00 96.44 308 GLY A C 1
ATOM 2371 O O . GLY A 1 308 ? 20.415 -1.555 3.310 1.00 96.44 308 GLY A O 1
ATOM 2372 N N . ALA A 1 309 ? 21.769 -2.187 4.982 1.00 96.94 309 ALA A N 1
ATOM 2373 C CA . ALA A 1 309 ? 21.518 -1.033 5.851 1.00 96.94 309 ALA A CA 1
ATOM 2374 C C . ALA A 1 309 ? 21.818 0.356 5.232 1.00 96.94 309 ALA A C 1
ATOM 2376 O O . ALA A 1 309 ? 21.518 1.366 5.863 1.00 96.94 309 ALA A O 1
ATOM 2377 N N . ALA A 1 310 ? 22.389 0.439 4.021 1.00 96.81 310 ALA A N 1
ATOM 2378 C CA . ALA A 1 310 ? 22.523 1.701 3.285 1.00 96.81 310 ALA A CA 1
ATOM 2379 C C . ALA A 1 310 ? 21.203 2.166 2.628 1.00 96.81 310 ALA A C 1
ATOM 2381 O O . ALA A 1 310 ? 21.065 3.341 2.287 1.00 96.81 310 ALA A O 1
ATOM 2382 N N . ASN A 1 311 ? 20.232 1.264 2.455 1.00 97.75 311 ASN A N 1
ATOM 2383 C CA . ASN A 1 311 ? 18.886 1.563 1.972 1.00 97.75 311 ASN A CA 1
ATOM 2384 C C . ASN A 1 311 ? 17.955 1.698 3.187 1.00 97.75 311 ASN A C 1
ATOM 2386 O O . ASN A 1 311 ? 17.568 0.711 3.808 1.00 97.75 311 ASN A O 1
ATOM 2390 N N . LEU A 1 312 ? 17.656 2.944 3.565 1.00 97.56 312 LEU A N 1
ATOM 2391 C CA . LEU A 1 312 ? 16.993 3.271 4.834 1.00 97.56 312 LEU A CA 1
ATOM 2392 C C . LEU A 1 312 ? 15.513 2.855 4.876 1.00 97.56 312 LEU A C 1
ATOM 2394 O O . LEU A 1 312 ? 14.989 2.582 5.956 1.00 97.56 312 LEU A O 1
ATOM 2398 N N . ALA A 1 313 ? 14.853 2.771 3.718 1.00 96.75 313 ALA A N 1
ATOM 2399 C CA . ALA A 1 313 ? 13.487 2.267 3.601 1.00 96.75 313 ALA A CA 1
ATOM 2400 C C . ALA A 1 313 ? 13.424 0.726 3.587 1.00 96.75 313 ALA A C 1
ATOM 2402 O O . ALA A 1 313 ? 12.483 0.149 4.130 1.00 96.75 313 ALA A O 1
ATOM 2403 N N . TYR A 1 314 ? 14.427 0.060 2.999 1.00 96.88 314 TYR A N 1
ATOM 2404 C CA . TYR A 1 314 ? 14.479 -1.395 2.806 1.00 96.88 314 TYR A CA 1
ATOM 2405 C C . TYR A 1 314 ? 15.860 -1.968 3.189 1.00 96.88 314 TYR A C 1
ATOM 2407 O O . TYR A 1 314 ? 16.619 -2.394 2.314 1.00 96.88 314 TYR A O 1
ATOM 2415 N N . PRO A 1 315 ? 16.205 -2.014 4.493 1.00 96.81 315 PRO A N 1
ATOM 2416 C CA . PRO A 1 315 ? 17.550 -2.375 4.958 1.00 96.81 315 PRO A CA 1
ATOM 2417 C C . PRO A 1 315 ? 17.881 -3.877 4.868 1.00 96.81 315 PRO A C 1
ATOM 2419 O O . PRO A 1 315 ? 19.016 -4.281 5.136 1.00 96.81 315 PRO A O 1
ATOM 2422 N N . THR A 1 316 ? 16.904 -4.712 4.508 1.00 97.12 316 THR A N 1
ATOM 2423 C CA . THR A 1 316 ? 17.030 -6.171 4.395 1.00 97.12 316 THR A CA 1
ATOM 2424 C C . THR A 1 316 ? 17.198 -6.577 2.934 1.00 97.12 316 THR A C 1
ATOM 2426 O O . THR A 1 316 ? 16.402 -6.185 2.083 1.00 97.12 316 THR A O 1
ATOM 2429 N N . ASN A 1 317 ? 18.203 -7.406 2.642 1.00 97.94 317 ASN A N 1
ATOM 2430 C CA . ASN A 1 317 ? 18.417 -7.949 1.300 1.00 97.94 317 ASN A CA 1
ATOM 2431 C C . ASN A 1 317 ? 17.636 -9.261 1.096 1.00 97.94 317 ASN A C 1
ATOM 2433 O O . ASN A 1 317 ? 17.735 -10.144 1.957 1.00 97.94 317 ASN A O 1
ATOM 2437 N N . PRO A 1 318 ? 16.946 -9.450 -0.044 1.00 98.06 318 PRO A N 1
ATOM 2438 C CA . PRO A 1 318 ? 16.429 -10.755 -0.444 1.00 98.06 318 PRO A CA 1
ATOM 2439 C C . PRO A 1 318 ? 17.555 -11.769 -0.682 1.00 98.06 318 PRO A C 1
ATOM 2441 O O . PRO A 1 318 ? 18.657 -11.415 -1.117 1.00 98.06 318 PRO A O 1
ATOM 2444 N N . THR A 1 319 ? 17.255 -13.041 -0.429 1.00 98.38 319 THR A N 1
ATOM 2445 C CA . THR A 1 319 ? 18.167 -14.185 -0.583 1.00 98.38 319 THR A CA 1
ATOM 2446 C C . THR A 1 319 ? 17.568 -15.226 -1.537 1.00 98.38 319 THR A C 1
ATOM 2448 O O . THR A 1 319 ? 16.445 -15.060 -2.008 1.00 98.38 319 THR A O 1
ATOM 2451 N N . ASN A 1 320 ? 18.317 -16.292 -1.853 1.00 97.94 320 ASN A N 1
ATOM 2452 C CA . ASN A 1 320 ? 17.848 -17.420 -2.673 1.00 97.94 320 ASN A CA 1
ATOM 2453 C C . ASN A 1 320 ? 17.341 -17.025 -4.084 1.00 97.94 320 ASN A C 1
ATOM 2455 O O . ASN A 1 320 ? 16.529 -17.726 -4.690 1.00 97.94 320 ASN A O 1
ATOM 2459 N N . LEU A 1 321 ? 17.811 -15.892 -4.617 1.00 98.12 321 LEU A N 1
ATOM 2460 C CA . LEU A 1 321 ? 17.270 -15.275 -5.829 1.00 98.12 321 LEU A CA 1
ATOM 2461 C C . LEU A 1 321 ? 17.305 -16.226 -7.038 1.00 98.12 321 LEU A C 1
ATOM 2463 O O . LEU A 1 321 ? 18.269 -16.986 -7.199 1.00 98.12 321 LEU A O 1
ATOM 2467 N N . PRO A 1 322 ? 16.322 -16.150 -7.959 1.00 97.38 322 PRO A N 1
ATOM 2468 C CA . PRO A 1 322 ? 16.458 -16.794 -9.257 1.00 97.38 322 PRO A CA 1
ATOM 2469 C C . PRO A 1 322 ? 17.670 -16.201 -9.983 1.00 97.38 322 PRO A C 1
ATOM 2471 O O . PRO A 1 322 ? 17.952 -15.005 -9.864 1.00 97.38 322 PRO A O 1
ATOM 2474 N N . GLY A 1 323 ? 18.374 -17.022 -10.768 1.00 97.56 323 GLY A N 1
ATOM 2475 C CA . GLY A 1 323 ? 19.490 -16.542 -11.584 1.00 97.56 323 GLY A CA 1
ATOM 2476 C C . GLY A 1 323 ? 19.039 -15.353 -12.431 1.00 97.56 323 GLY A C 1
ATOM 2477 O O . GLY A 1 323 ? 18.015 -15.451 -13.102 1.00 97.56 323 GLY A O 1
ATOM 2478 N N . SER A 1 324 ? 19.737 -14.222 -12.323 1.00 97.69 324 SER A N 1
ATOM 2479 C CA . SER A 1 324 ? 19.283 -12.925 -12.839 1.00 97.69 324 SER A CA 1
ATOM 2480 C C . SER A 1 324 ? 20.448 -12.015 -13.218 1.00 97.69 324 SER A C 1
ATOM 2482 O O . SER A 1 324 ? 21.555 -12.149 -12.702 1.00 97.69 324 SER A O 1
ATOM 2484 N N . CYS A 1 325 ? 20.185 -11.020 -14.058 1.00 98.38 325 CYS A N 1
ATOM 2485 C CA . CYS A 1 325 ? 20.969 -9.792 -14.064 1.00 98.38 325 CYS A CA 1
ATOM 2486 C C . CYS A 1 325 ? 20.318 -8.768 -13.131 1.00 98.38 325 CYS A C 1
ATOM 2488 O O . CYS A 1 325 ? 19.127 -8.488 -13.273 1.00 98.38 325 CYS A O 1
ATOM 2490 N N . ALA A 1 326 ? 21.081 -8.210 -12.196 1.00 98.38 326 ALA A N 1
ATOM 2491 C CA . ALA A 1 326 ? 20.671 -7.051 -11.413 1.00 98.38 326 ALA A CA 1
ATOM 2492 C C . ALA A 1 326 ? 21.363 -5.798 -11.953 1.00 98.38 326 ALA A C 1
ATOM 2494 O O . ALA A 1 326 ? 22.520 -5.858 -12.372 1.00 98.38 326 ALA A O 1
ATOM 2495 N N . LEU A 1 327 ? 20.674 -4.660 -11.937 1.00 97.50 327 LEU A N 1
ATOM 2496 C CA . LEU A 1 327 ? 21.279 -3.367 -12.241 1.00 97.50 327 LEU A CA 1
ATOM 2497 C C . LEU A 1 327 ? 20.609 -2.230 -11.470 1.00 97.50 327 LEU A C 1
ATOM 2499 O O . LEU A 1 327 ? 19.423 -2.303 -11.146 1.00 97.50 327 LEU A O 1
ATOM 2503 N N . THR A 1 328 ? 21.369 -1.157 -11.257 1.00 98.44 328 THR A N 1
ATOM 2504 C CA . THR A 1 328 ? 20.856 0.131 -10.782 1.00 98.44 328 THR A CA 1
ATOM 2505 C C . THR A 1 328 ? 21.306 1.232 -11.733 1.00 98.44 328 THR A C 1
ATOM 2507 O O . THR A 1 328 ? 22.481 1.299 -12.109 1.00 98.44 328 THR A O 1
ATOM 2510 N N . PHE A 1 329 ? 20.386 2.111 -12.120 1.00 97.81 329 PHE A N 1
ATOM 2511 C CA . PHE A 1 329 ? 20.692 3.308 -12.899 1.00 97.81 329 PHE A CA 1
ATOM 2512 C C . PHE A 1 329 ? 20.061 4.557 -12.286 1.00 97.81 329 PHE A C 1
ATOM 2514 O O . PHE A 1 329 ? 18.990 4.507 -11.685 1.00 97.81 329 PHE A O 1
ATOM 2521 N N . LYS A 1 330 ? 20.739 5.687 -12.466 1.00 98.06 330 LYS A N 1
ATOM 2522 C CA . LYS A 1 330 ? 20.324 7.012 -12.014 1.00 98.06 330 LYS A CA 1
ATOM 2523 C C . LYS A 1 330 ? 19.713 7.789 -13.170 1.00 98.06 330 LYS A C 1
ATOM 2525 O O . LYS A 1 330 ? 20.311 7.854 -14.243 1.00 98.06 330 LYS A O 1
ATOM 2530 N N . VAL A 1 331 ? 18.565 8.411 -12.938 1.00 97.88 331 VAL A N 1
ATOM 2531 C CA . VAL A 1 331 ? 17.887 9.308 -13.879 1.00 97.88 331 VAL A CA 1
ATOM 2532 C C . VAL A 1 331 ? 17.977 10.729 -13.338 1.00 97.88 331 VAL A C 1
ATOM 2534 O O . VAL A 1 331 ? 17.603 10.979 -12.191 1.00 97.88 331 VAL A O 1
ATOM 2537 N N . VAL A 1 332 ? 18.468 11.672 -14.144 1.00 97.06 332 VAL A N 1
ATOM 2538 C CA . VAL A 1 332 ? 18.395 13.102 -13.804 1.00 97.06 332 VAL A CA 1
ATOM 2539 C C . VAL A 1 332 ? 16.980 13.587 -14.111 1.00 97.06 332 VAL A C 1
ATOM 2541 O O . VAL A 1 332 ? 16.564 13.591 -15.267 1.00 97.06 332 VAL A O 1
ATOM 2544 N N . SER A 1 333 ? 16.226 13.943 -13.071 1.00 96.00 333 SER A N 1
ATOM 2545 C CA . SER A 1 333 ? 14.796 14.268 -13.159 1.00 96.00 333 SER A CA 1
ATOM 2546 C C . SER A 1 333 ? 14.525 15.773 -13.231 1.00 96.00 333 SER A C 1
ATOM 2548 O O . SER A 1 333 ? 13.509 16.186 -13.789 1.00 96.00 333 SER A O 1
ATOM 2550 N N . SER A 1 334 ? 15.451 16.586 -12.719 1.00 96.44 334 SER A N 1
ATOM 2551 C CA . SER A 1 334 ? 15.515 18.040 -12.892 1.00 96.44 334 SER A CA 1
ATOM 2552 C C . SER A 1 334 ? 16.958 18.531 -12.653 1.00 96.44 334 SER A C 1
ATOM 2554 O O . SER A 1 334 ? 17.812 17.729 -12.267 1.00 96.44 334 SER A O 1
ATOM 2556 N N . PRO A 1 335 ? 17.269 19.833 -12.804 1.00 96.62 335 PRO A N 1
ATOM 2557 C CA . PRO A 1 335 ? 18.565 20.387 -12.398 1.00 96.62 335 PRO A CA 1
ATOM 2558 C C . PRO A 1 335 ? 18.891 20.235 -10.899 1.00 96.62 335 PRO A C 1
ATOM 2560 O O . PRO A 1 335 ? 20.047 20.387 -10.515 1.00 96.62 335 PRO A O 1
ATOM 2563 N N . THR A 1 336 ? 17.896 19.952 -10.046 1.00 97.19 336 THR A N 1
ATOM 2564 C CA . THR A 1 336 ? 18.035 19.863 -8.579 1.00 97.19 336 THR A CA 1
ATOM 2565 C C . THR A 1 336 ? 17.608 18.508 -7.998 1.00 97.19 336 THR A C 1
ATOM 2567 O O . THR A 1 336 ? 17.649 18.316 -6.780 1.00 97.19 336 THR A O 1
ATOM 2570 N N . SER A 1 337 ? 17.222 17.542 -8.839 1.00 97.81 337 SER A N 1
ATOM 2571 C CA . SER A 1 337 ? 16.737 16.226 -8.411 1.00 97.81 337 SER A CA 1
ATOM 2572 C C . SER A 1 337 ? 17.158 15.095 -9.351 1.00 97.81 337 SER A C 1
ATOM 2574 O O . SER A 1 337 ? 17.425 15.278 -10.541 1.00 97.81 337 SER A O 1
ATOM 2576 N N . SER A 1 338 ? 17.204 13.889 -8.796 1.00 97.81 338 SER A N 1
ATOM 2577 C CA . SER A 1 338 ? 17.491 12.659 -9.526 1.00 97.81 338 SER A CA 1
ATOM 2578 C C . SER A 1 338 ? 17.022 11.470 -8.705 1.00 97.81 338 SER A C 1
ATOM 2580 O O . SER A 1 338 ? 17.320 11.435 -7.510 1.00 97.81 338 SER A O 1
ATOM 2582 N N . TYR A 1 339 ? 16.397 10.485 -9.341 1.00 98.62 339 TYR A N 1
ATOM 2583 C CA . TYR A 1 339 ? 16.016 9.222 -8.709 1.00 98.62 339 TYR A CA 1
ATOM 2584 C C . TYR A 1 339 ? 16.820 8.054 -9.279 1.00 98.62 339 TYR A C 1
ATOM 2586 O O . TYR A 1 339 ? 17.324 8.095 -10.406 1.00 98.62 339 TYR A O 1
ATOM 2594 N N . ARG A 1 340 ? 16.946 6.997 -8.486 1.00 98.62 340 ARG A N 1
ATOM 2595 C CA . ARG A 1 340 ? 17.585 5.733 -8.851 1.00 98.62 340 ARG A CA 1
ATOM 2596 C C . ARG A 1 340 ? 16.502 4.698 -9.119 1.00 98.62 340 ARG A C 1
ATOM 2598 O O . ARG A 1 340 ? 15.449 4.701 -8.479 1.00 98.62 340 ARG A O 1
ATOM 2605 N N . VAL A 1 341 ? 16.752 3.817 -10.078 1.00 98.75 341 VAL A N 1
ATOM 2606 C CA . VAL A 1 341 ? 15.875 2.701 -10.440 1.00 98.75 341 VAL A CA 1
ATOM 2607 C C . VAL A 1 341 ? 16.691 1.422 -10.368 1.00 98.75 341 VAL A C 1
ATOM 2609 O O . VAL A 1 341 ? 17.722 1.302 -11.033 1.00 98.75 341 VAL A O 1
ATOM 2612 N N . GLY A 1 342 ? 16.224 0.474 -9.563 1.00 98.69 342 GLY A N 1
ATOM 2613 C CA . GLY A 1 342 ? 16.731 -0.891 -9.539 1.00 98.69 342 GLY A CA 1
ATOM 2614 C C . GLY A 1 342 ? 15.907 -1.783 -10.456 1.00 98.69 342 GLY A C 1
ATOM 2615 O O . GLY A 1 342 ? 14.691 -1.612 -10.551 1.00 98.69 342 GLY A O 1
ATOM 2616 N N . VAL A 1 343 ? 16.554 -2.742 -11.121 1.00 98.81 343 VAL A N 1
ATOM 2617 C CA . VAL A 1 343 ? 15.890 -3.725 -11.992 1.00 98.81 343 VAL A CA 1
ATOM 2618 C C . VAL A 1 343 ? 16.480 -5.123 -11.773 1.00 98.81 343 VAL A C 1
ATOM 2620 O O . VAL A 1 343 ? 17.703 -5.275 -11.756 1.00 98.81 343 VAL A O 1
ATOM 2623 N N . PHE A 1 344 ? 15.622 -6.145 -11.669 1.00 98.81 344 PHE A N 1
ATOM 2624 C CA . PHE A 1 344 ? 16.005 -7.552 -11.841 1.00 98.81 344 PHE A CA 1
ATOM 2625 C C . PHE A 1 344 ? 15.506 -8.082 -13.189 1.00 98.81 344 PHE A C 1
ATOM 2627 O O . PHE A 1 344 ? 14.347 -7.905 -13.567 1.00 98.81 344 PHE A O 1
ATOM 2634 N N . LEU A 1 345 ? 16.389 -8.782 -13.896 1.00 98.44 345 LEU A N 1
ATOM 2635 C CA . LEU A 1 345 ? 16.145 -9.407 -15.191 1.00 98.44 345 LEU A CA 1
ATOM 2636 C C . LEU A 1 345 ? 16.472 -10.911 -15.072 1.00 98.44 345 LEU A C 1
ATOM 2638 O O . LEU A 1 345 ? 17.629 -11.290 -15.280 1.00 98.44 345 LEU A O 1
ATOM 2642 N N . PRO A 1 346 ? 15.504 -11.781 -14.717 1.00 97.62 346 PRO A N 1
ATOM 2643 C CA . PRO A 1 346 ? 15.757 -13.205 -14.504 1.00 97.62 346 PRO A CA 1
ATOM 2644 C C . PRO A 1 346 ? 16.133 -13.962 -15.785 1.00 97.62 346 PRO A C 1
ATOM 2646 O O . PRO A 1 346 ? 15.639 -13.676 -16.879 1.00 97.62 346 PRO A O 1
ATOM 2649 N N . ASP A 1 347 ? 16.962 -14.990 -15.620 1.00 95.75 347 ASP A N 1
ATOM 2650 C CA . ASP A 1 347 ? 17.364 -15.982 -16.622 1.00 95.75 347 ASP A CA 1
ATOM 2651 C C . ASP A 1 347 ? 16.135 -16.584 -17.329 1.00 95.75 347 ASP A C 1
ATOM 2653 O O . ASP A 1 347 ? 16.062 -16.633 -18.558 1.00 95.75 347 ASP A O 1
ATOM 2657 N N . ASN A 1 348 ? 15.141 -16.996 -16.537 1.00 94.50 348 ASN A N 1
ATOM 2658 C CA . ASN A 1 348 ? 13.912 -17.655 -16.983 1.00 94.50 348 ASN A CA 1
ATOM 2659 C C . ASN A 1 348 ? 12.749 -16.657 -17.120 1.00 94.50 348 ASN A C 1
ATOM 2661 O O . ASN A 1 348 ? 11.681 -16.832 -16.533 1.00 94.50 348 ASN A O 1
ATOM 2665 N N . TRP A 1 349 ? 12.967 -15.582 -17.880 1.00 97.75 349 TRP A N 1
ATOM 2666 C CA . TRP A 1 349 ? 11.972 -14.522 -18.052 1.00 97.75 349 TRP A CA 1
ATOM 2667 C C . TRP A 1 349 ? 10.707 -14.978 -18.789 1.00 97.75 349 TRP A C 1
ATOM 2669 O O . TRP A 1 349 ? 10.760 -15.442 -19.934 1.00 97.75 349 TRP A O 1
ATOM 2679 N N . ASN A 1 350 ? 9.561 -14.756 -18.143 1.00 97.50 350 ASN A N 1
ATOM 2680 C CA . ASN A 1 350 ? 8.231 -15.205 -18.560 1.00 97.50 350 ASN A CA 1
ATOM 2681 C C . ASN A 1 350 ? 7.498 -14.240 -19.527 1.00 97.50 350 ASN A C 1
ATOM 2683 O O . ASN A 1 350 ? 6.289 -14.361 -19.715 1.00 97.50 350 ASN A O 1
ATOM 2687 N N . GLU A 1 351 ? 8.221 -13.281 -20.116 1.00 98.44 351 GLU A N 1
ATOM 2688 C CA . GLU A 1 351 ? 7.721 -12.195 -20.982 1.00 98.44 351 GLU A CA 1
ATOM 2689 C C . GLU A 1 351 ? 6.844 -11.129 -20.282 1.00 98.44 351 GLU A C 1
ATOM 2691 O O . GLU A 1 351 ? 6.282 -10.257 -20.950 1.00 98.44 351 GLU A O 1
ATOM 2696 N N . ARG A 1 352 ? 6.774 -11.127 -18.941 1.00 98.81 352 ARG A N 1
ATOM 2697 C CA . ARG A 1 352 ? 6.042 -10.129 -18.138 1.00 98.81 352 ARG A CA 1
ATOM 2698 C C . ARG A 1 352 ? 6.967 -9.137 -17.428 1.00 98.81 352 ARG A C 1
ATOM 2700 O O . ARG A 1 352 ? 8.064 -9.490 -16.990 1.00 98.81 352 ARG A O 1
ATOM 2707 N N . PHE A 1 353 ? 6.498 -7.909 -17.246 1.00 98.94 353 PHE A N 1
ATOM 2708 C CA . PHE A 1 353 ? 7.153 -6.875 -16.436 1.00 98.94 353 PHE A CA 1
ATOM 2709 C C . PHE A 1 353 ? 6.331 -6.575 -15.175 1.00 98.94 353 PHE A C 1
ATOM 2711 O O . PHE A 1 353 ? 5.105 -6.647 -15.234 1.00 98.94 353 PHE A O 1
ATOM 2718 N N . LEU A 1 354 ? 6.980 -6.230 -14.062 1.00 98.94 354 LEU A N 1
ATOM 2719 C CA . LEU A 1 354 ? 6.330 -5.833 -12.808 1.00 98.94 354 LEU A CA 1
ATOM 2720 C C . LEU A 1 354 ? 7.045 -4.627 -12.180 1.00 98.94 354 LEU A C 1
ATOM 2722 O O . LEU A 1 354 ? 8.208 -4.723 -11.791 1.00 98.94 354 LEU A O 1
ATOM 2726 N N . ALA A 1 355 ? 6.336 -3.513 -12.027 1.00 98.88 355 ALA A N 1
ATOM 2727 C CA . ALA A 1 355 ? 6.784 -2.398 -11.199 1.00 98.88 355 ALA A CA 1
ATOM 2728 C C . ALA A 1 355 ? 6.330 -2.580 -9.741 1.00 98.88 355 ALA A C 1
ATOM 2730 O O . ALA A 1 355 ? 5.228 -3.065 -9.477 1.00 98.88 355 ALA A O 1
ATOM 2731 N N . VAL A 1 356 ? 7.187 -2.179 -8.804 1.00 98.75 356 VAL A N 1
ATOM 2732 C CA . VAL A 1 356 ? 7.007 -2.348 -7.357 1.00 98.75 356 VAL A CA 1
ATOM 2733 C C . VAL A 1 356 ? 7.064 -0.988 -6.662 1.00 98.75 356 VAL A C 1
ATOM 2735 O O . VAL A 1 356 ? 8.064 -0.274 -6.775 1.00 98.75 356 VAL A O 1
ATOM 2738 N N . GLY A 1 357 ? 5.994 -0.647 -5.939 1.00 98.31 357 GLY A N 1
ATOM 2739 C CA . GLY A 1 357 ? 5.861 0.613 -5.199 1.00 98.31 357 GLY A CA 1
ATOM 2740 C C . GLY A 1 357 ? 6.602 0.667 -3.854 1.00 98.31 357 GLY A C 1
ATOM 2741 O O . GLY A 1 357 ? 7.154 -0.332 -3.381 1.00 98.31 357 GLY A O 1
ATOM 2742 N N . ASN A 1 358 ? 6.575 1.853 -3.238 1.00 98.50 358 ASN A N 1
ATOM 2743 C CA . ASN A 1 358 ? 7.263 2.209 -1.988 1.00 98.50 358 ASN A CA 1
ATOM 2744 C C . ASN A 1 358 ? 6.288 2.378 -0.798 1.00 98.50 358 ASN A C 1
ATOM 2746 O O . ASN A 1 358 ? 5.072 2.335 -0.970 1.00 98.50 358 ASN A O 1
ATOM 2750 N N . GLY A 1 359 ? 6.801 2.612 0.417 1.00 97.00 359 GLY A N 1
ATOM 2751 C CA . GLY A 1 359 ? 6.001 2.843 1.632 1.00 97.00 359 GLY A CA 1
ATOM 2752 C C . GLY A 1 359 ? 6.237 4.215 2.280 1.00 97.00 359 GLY A C 1
ATOM 2753 O O . GLY A 1 359 ? 7.364 4.705 2.319 1.00 97.00 359 GLY A O 1
ATOM 2754 N N . GLY A 1 360 ? 5.177 4.829 2.820 1.00 97.06 360 GLY A N 1
ATOM 2755 C CA . GLY A 1 360 ? 5.240 6.122 3.520 1.00 97.06 360 GLY A CA 1
ATOM 2756 C C . GLY A 1 360 ? 5.927 7.231 2.709 1.00 97.06 360 GLY A C 1
ATOM 2757 O O . GLY A 1 360 ? 5.730 7.345 1.497 1.00 97.06 360 GLY A O 1
ATOM 2758 N N . PHE A 1 361 ? 6.766 8.018 3.379 1.00 98.00 361 PHE A N 1
ATOM 2759 C CA . PHE A 1 361 ? 7.658 9.019 2.781 1.00 98.00 361 PHE A CA 1
ATOM 2760 C C . PHE A 1 361 ? 9.108 8.506 2.663 1.00 98.00 361 PHE A C 1
ATOM 2762 O O . PHE A 1 361 ? 10.056 9.284 2.743 1.00 98.00 361 PHE A O 1
ATOM 2769 N N . GLY A 1 362 ? 9.267 7.182 2.527 1.00 96.94 362 GLY A N 1
ATOM 2770 C CA . GLY A 1 362 ? 10.557 6.497 2.527 1.00 96.94 362 GLY A CA 1
ATOM 2771 C C . GLY A 1 362 ? 11.203 6.418 1.147 1.00 96.94 362 GLY A C 1
ATOM 2772 O O . GLY A 1 362 ? 10.587 5.931 0.196 1.00 96.94 362 GLY A O 1
ATOM 2773 N N . GLY A 1 363 ? 12.467 6.826 1.076 1.00 97.44 363 GLY A N 1
ATOM 2774 C CA . GLY A 1 363 ? 13.312 6.738 -0.105 1.00 97.44 363 GLY A CA 1
ATOM 2775 C C . GLY A 1 363 ? 14.229 5.519 -0.064 1.00 97.44 363 GLY A C 1
ATOM 2776 O O . GLY A 1 363 ? 15.056 5.373 0.837 1.00 97.44 363 GLY A O 1
ATOM 2777 N N . GLY A 1 364 ? 14.086 4.638 -1.051 1.00 98.12 364 GLY A N 1
ATOM 2778 C CA . GLY A 1 364 ? 14.901 3.434 -1.207 1.00 98.12 364 GLY A CA 1
ATOM 2779 C C . GLY A 1 364 ? 14.272 2.439 -2.180 1.00 98.12 364 GLY A C 1
ATOM 2780 O O . GLY A 1 364 ? 13.050 2.321 -2.253 1.00 98.12 364 GLY A O 1
ATOM 2781 N N . ILE A 1 365 ? 15.102 1.730 -2.948 1.00 98.81 365 ILE A N 1
ATOM 2782 C CA . ILE A 1 365 ? 14.644 0.727 -3.921 1.00 98.81 365 ILE A CA 1
ATOM 2783 C C . ILE A 1 365 ? 14.131 -0.501 -3.156 1.00 98.81 365 ILE A C 1
ATOM 2785 O O . ILE A 1 365 ? 14.868 -1.066 -2.345 1.00 98.81 365 ILE A O 1
ATOM 2789 N N . ASN A 1 366 ? 12.898 -0.943 -3.423 1.00 98.19 366 ASN A N 1
ATOM 2790 C CA . ASN A 1 366 ? 12.310 -2.108 -2.755 1.00 98.19 366 ASN A CA 1
ATOM 2791 C C . ASN A 1 366 ? 12.790 -3.431 -3.388 1.00 98.19 366 ASN A C 1
ATOM 2793 O O . ASN A 1 366 ? 12.062 -4.101 -4.127 1.00 98.19 366 ASN A O 1
ATOM 2797 N N . TRP A 1 367 ? 14.037 -3.814 -3.094 1.00 98.50 367 TRP A N 1
ATOM 2798 C CA . TRP A 1 367 ? 14.636 -5.062 -3.582 1.00 98.50 367 TRP A CA 1
ATOM 2799 C C . TRP A 1 367 ? 13.888 -6.320 -3.105 1.00 98.50 367 TRP A C 1
ATOM 2801 O O . TRP A 1 367 ? 13.843 -7.304 -3.840 1.00 98.50 367 TRP A O 1
ATOM 2811 N N . MET A 1 368 ? 13.275 -6.290 -1.915 1.00 97.56 368 MET A N 1
ATOM 2812 C CA . MET A 1 368 ? 12.555 -7.428 -1.321 1.00 97.56 368 MET A CA 1
ATOM 2813 C C . MET A 1 368 ? 11.316 -7.824 -2.138 1.00 97.56 368 MET A C 1
ATOM 2815 O O . MET A 1 368 ? 11.213 -8.964 -2.590 1.00 97.56 368 MET A O 1
ATOM 2819 N N . ASP A 1 369 ? 10.400 -6.890 -2.408 1.00 97.56 369 ASP A N 1
ATOM 2820 C CA . ASP A 1 369 ? 9.217 -7.183 -3.233 1.00 97.56 369 ASP A CA 1
ATOM 2821 C C . ASP A 1 369 ? 9.579 -7.400 -4.713 1.00 97.56 369 ASP A C 1
ATOM 2823 O O . ASP A 1 369 ? 8.967 -8.224 -5.400 1.00 97.56 369 ASP A O 1
ATOM 2827 N N . MET A 1 370 ? 10.631 -6.734 -5.209 1.00 98.69 370 MET A N 1
ATOM 2828 C CA . MET A 1 370 ? 11.198 -7.025 -6.531 1.00 98.69 370 MET A CA 1
ATOM 2829 C C . MET A 1 370 ? 11.700 -8.471 -6.658 1.00 98.69 370 MET A C 1
ATOM 2831 O O . MET A 1 370 ? 11.580 -9.052 -7.740 1.00 98.69 370 MET A O 1
ATOM 2835 N N . ALA A 1 371 ? 12.256 -9.054 -5.594 1.00 98.31 371 ALA A N 1
ATOM 2836 C CA . ALA A 1 371 ? 12.720 -10.438 -5.572 1.00 98.31 371 ALA A CA 1
ATOM 2837 C C . ALA A 1 371 ? 11.557 -11.434 -5.564 1.00 98.31 371 ALA A C 1
ATOM 2839 O O . ALA A 1 371 ? 11.539 -12.354 -6.384 1.00 98.31 371 ALA A O 1
ATOM 2840 N N . ALA A 1 372 ? 10.546 -11.204 -4.718 1.00 97.75 372 ALA A N 1
ATOM 2841 C CA . ALA A 1 372 ? 9.320 -12.001 -4.718 1.00 97.75 372 ALA A CA 1
ATOM 2842 C C . ALA A 1 372 ? 8.674 -12.019 -6.117 1.00 97.75 372 ALA A C 1
ATOM 2844 O O . ALA A 1 372 ? 8.311 -13.082 -6.619 1.00 97.75 372 ALA A O 1
ATOM 2845 N N . GLY A 1 373 ? 8.632 -10.869 -6.802 1.00 98.00 373 GLY A N 1
ATOM 2846 C CA . GLY A 1 373 ? 8.233 -10.777 -8.208 1.00 98.00 373 GLY A CA 1
ATOM 2847 C C . GLY A 1 373 ? 9.133 -11.579 -9.164 1.00 98.00 373 GLY A C 1
ATOM 2848 O O . GLY A 1 373 ? 8.634 -12.326 -10.008 1.00 98.00 373 GLY A O 1
ATOM 2849 N N . ALA A 1 374 ? 10.458 -11.489 -9.023 1.00 98.31 374 ALA A N 1
ATOM 2850 C CA . ALA A 1 374 ? 11.399 -12.219 -9.876 1.00 98.31 374 ALA A CA 1
ATOM 2851 C C . ALA A 1 374 ? 11.213 -13.749 -9.797 1.00 98.31 374 ALA A C 1
ATOM 2853 O O . ALA A 1 374 ? 11.383 -14.432 -10.809 1.00 98.31 374 ALA A O 1
ATOM 2854 N N . HIS A 1 375 ? 10.787 -14.297 -8.650 1.00 97.88 375 HIS A N 1
ATOM 2855 C CA . HIS A 1 375 ? 10.508 -15.733 -8.499 1.00 97.88 375 HIS A CA 1
ATOM 2856 C C . HIS A 1 375 ? 9.335 -16.255 -9.351 1.00 97.88 375 HIS A C 1
ATOM 2858 O O . HIS A 1 375 ? 9.380 -17.408 -9.779 1.00 97.88 375 HIS A O 1
ATOM 2864 N N . TYR A 1 376 ? 8.331 -15.433 -9.686 1.00 98.06 376 TYR A N 1
ATOM 2865 C CA . TYR A 1 376 ? 7.306 -15.814 -10.678 1.00 98.06 376 TYR A CA 1
ATOM 2866 C C . TYR A 1 376 ? 7.814 -15.692 -12.135 1.00 98.06 376 TYR A C 1
ATOM 2868 O O . TYR A 1 376 ? 7.082 -15.991 -13.083 1.00 98.06 376 TYR A O 1
ATOM 2876 N N . GLY A 1 377 ? 9.054 -15.228 -12.337 1.00 97.94 377 GLY A N 1
ATOM 2877 C CA . GLY A 1 377 ? 9.700 -15.028 -13.636 1.00 97.94 377 GLY A CA 1
ATOM 2878 C C . GLY A 1 377 ? 9.519 -13.635 -14.251 1.00 97.94 377 GLY A C 1
ATOM 2879 O O . GLY A 1 377 ? 9.840 -13.467 -15.429 1.00 97.94 377 GLY A O 1
ATOM 2880 N N . PHE A 1 378 ? 8.995 -12.653 -13.504 1.00 98.88 378 PHE A N 1
ATOM 2881 C CA . PHE A 1 378 ? 8.882 -11.263 -13.966 1.00 98.88 378 PHE A CA 1
ATOM 2882 C C . PHE A 1 378 ? 10.259 -10.601 -14.109 1.00 98.88 378 PHE A C 1
ATOM 2884 O O . PHE A 1 378 ? 11.135 -10.791 -13.270 1.00 98.88 378 PHE A O 1
ATOM 2891 N N . ALA A 1 379 ? 10.410 -9.730 -15.107 1.00 98.88 379 ALA A N 1
ATOM 2892 C CA . ALA A 1 379 ? 11.393 -8.652 -15.024 1.00 98.88 379 ALA A CA 1
ATOM 2893 C C . ALA A 1 379 ? 10.824 -7.586 -14.078 1.00 98.88 379 ALA A C 1
ATOM 2895 O O . ALA A 1 379 ? 9.729 -7.081 -14.336 1.00 98.88 379 ALA A O 1
ATOM 2896 N N . THR A 1 380 ? 11.511 -7.281 -12.976 1.00 98.88 380 THR A N 1
ATOM 2897 C CA . THR A 1 380 ? 10.975 -6.411 -11.916 1.00 98.88 380 THR A CA 1
ATOM 2898 C C . THR A 1 380 ? 11.742 -5.103 -11.804 1.00 98.88 380 THR A C 1
ATOM 2900 O O . THR A 1 380 ? 12.939 -5.067 -12.080 1.00 98.88 380 THR A O 1
ATOM 2903 N N . ALA A 1 381 ? 11.062 -4.024 -11.408 1.00 98.88 381 ALA A N 1
ATOM 2904 C CA . ALA A 1 381 ? 11.681 -2.718 -11.189 1.00 98.88 381 ALA A CA 1
ATOM 2905 C C . ALA A 1 381 ? 11.057 -1.956 -10.009 1.00 98.88 381 ALA A C 1
ATOM 2907 O O . ALA A 1 381 ? 9.854 -2.045 -9.770 1.00 98.88 381 ALA A O 1
ATOM 2908 N N . SER A 1 382 ? 11.869 -1.162 -9.313 1.00 98.81 382 SER A N 1
ATOM 2909 C CA . SER A 1 382 ? 11.449 -0.222 -8.262 1.00 98.81 382 SER A CA 1
ATOM 2910 C C . SER A 1 382 ? 12.391 0.988 -8.240 1.00 98.81 382 SER A C 1
ATOM 2912 O O . SER A 1 382 ? 13.443 0.974 -8.881 1.00 98.81 382 SER A O 1
ATOM 2914 N N . THR A 1 383 ? 12.026 2.046 -7.520 1.00 98.88 383 THR A N 1
ATOM 2915 C CA . THR A 1 383 ? 12.781 3.307 -7.450 1.00 98.88 383 THR A CA 1
ATOM 2916 C C . THR A 1 383 ? 13.057 3.731 -6.013 1.00 98.88 383 THR A C 1
ATOM 2918 O O . THR A 1 383 ? 12.326 3.345 -5.109 1.00 98.88 383 THR A O 1
ATOM 2921 N N . ASP A 1 384 ? 14.092 4.547 -5.804 1.00 98.62 384 ASP A N 1
ATOM 2922 C CA . ASP A 1 384 ? 14.353 5.226 -4.531 1.00 98.62 384 ASP A CA 1
ATOM 2923 C C . ASP A 1 384 ? 13.454 6.449 -4.271 1.00 98.62 384 ASP A C 1
ATOM 2925 O O . ASP A 1 384 ? 13.535 7.053 -3.208 1.00 98.62 384 ASP A O 1
ATOM 2929 N N . THR A 1 385 ? 12.589 6.835 -5.212 1.00 98.44 385 THR A N 1
ATOM 2930 C CA . THR A 1 385 ? 11.726 8.028 -5.122 1.00 98.44 385 THR A CA 1
ATOM 2931 C C . THR A 1 385 ? 12.458 9.378 -5.028 1.00 98.44 385 THR A C 1
ATOM 2933 O O . THR A 1 385 ? 11.883 10.378 -4.596 1.00 98.44 385 THR A O 1
ATOM 2936 N N . GLY A 1 386 ? 13.716 9.451 -5.476 1.00 98.06 386 GLY A N 1
ATOM 2937 C CA . GLY A 1 386 ? 14.480 10.705 -5.586 1.00 98.06 386 GLY A CA 1
ATOM 2938 C C . GLY A 1 386 ? 15.256 11.113 -4.330 1.00 98.06 386 GLY A C 1
ATOM 2939 O O . GLY A 1 386 ? 15.767 12.236 -4.252 1.00 98.06 386 GLY A O 1
ATOM 2940 N N . HIS A 1 387 ? 15.323 10.235 -3.328 1.00 98.31 387 HIS A N 1
ATOM 2941 C CA . HIS A 1 387 ? 15.981 10.481 -2.046 1.00 98.31 387 HIS A CA 1
ATOM 2942 C C . HIS A 1 387 ? 16.300 9.159 -1.312 1.00 98.31 387 HIS A C 1
ATOM 2944 O O . HIS A 1 387 ? 16.050 8.074 -1.827 1.00 98.31 387 HIS A O 1
ATOM 2950 N N . SER A 1 388 ? 16.873 9.251 -0.109 1.00 97.62 388 SER A N 1
ATOM 2951 C CA . SER A 1 388 ? 17.033 8.126 0.821 1.00 97.62 388 SER A CA 1
ATOM 2952 C C . SER A 1 388 ? 16.546 8.568 2.198 1.00 97.62 388 SER A C 1
ATOM 2954 O O . SER A 1 388 ? 16.966 9.627 2.666 1.00 97.62 388 SER A O 1
ATOM 2956 N N . SER A 1 389 ? 15.633 7.809 2.804 1.00 97.94 389 SER A N 1
ATOM 2957 C CA . SER A 1 389 ? 14.993 8.119 4.094 1.00 97.94 389 SER A CA 1
ATOM 2958 C C . SER A 1 389 ? 14.281 6.882 4.657 1.00 97.94 389 SER A C 1
ATOM 2960 O O . SER A 1 389 ? 14.060 5.897 3.950 1.00 97.94 389 SER A O 1
ATOM 2962 N N . THR A 1 390 ? 13.886 6.928 5.929 1.00 97.62 390 THR A N 1
ATOM 2963 C CA . THR A 1 390 ? 12.899 5.985 6.479 1.00 97.62 390 THR A CA 1
ATOM 2964 C C . THR A 1 390 ? 11.478 6.431 6.116 1.00 97.62 390 THR A C 1
ATOM 2966 O O . THR A 1 390 ? 11.251 7.570 5.717 1.00 97.62 390 THR A O 1
ATOM 2969 N N . THR A 1 391 ? 10.481 5.560 6.296 1.00 96.19 391 THR A N 1
ATOM 2970 C CA . THR A 1 391 ? 9.074 5.838 5.933 1.00 96.19 391 THR A CA 1
ATOM 2971 C C . THR A 1 391 ? 8.438 7.041 6.646 1.00 96.19 391 THR A C 1
ATOM 2973 O O . THR A 1 391 ? 7.400 7.523 6.186 1.00 96.19 391 THR A O 1
ATOM 2976 N N . THR A 1 392 ? 9.044 7.521 7.737 1.00 95.69 392 THR A N 1
ATOM 2977 C CA . THR A 1 392 ? 8.582 8.630 8.589 1.00 95.69 392 THR A CA 1
ATOM 2978 C C . THR A 1 392 ? 9.501 9.855 8.591 1.00 95.69 392 THR A C 1
ATOM 2980 O O . THR A 1 392 ? 9.147 10.855 9.216 1.00 95.69 392 THR A O 1
ATOM 2983 N N . ASP A 1 393 ? 10.647 9.822 7.903 1.00 97.06 393 ASP A N 1
ATOM 2984 C CA . ASP A 1 393 ? 11.471 11.016 7.694 1.00 97.06 393 ASP A CA 1
ATOM 2985 C C . ASP A 1 393 ? 11.007 11.764 6.436 1.00 97.06 393 ASP A C 1
ATOM 2987 O O . ASP A 1 393 ? 10.971 11.216 5.335 1.00 97.06 393 ASP A O 1
ATOM 2991 N N . LEU A 1 394 ? 10.630 13.029 6.626 1.00 97.50 394 LEU A N 1
ATOM 2992 C CA . LEU A 1 394 ? 10.146 13.941 5.589 1.00 97.50 394 LEU A CA 1
ATOM 2993 C C . LEU A 1 394 ? 11.082 15.149 5.393 1.00 97.50 394 LEU A C 1
ATOM 2995 O O . LEU A 1 394 ? 10.838 15.967 4.504 1.00 97.50 394 LEU A O 1
ATOM 2999 N N . ALA A 1 395 ? 12.156 15.279 6.185 1.00 98.12 395 ALA A N 1
ATOM 3000 C CA . ALA A 1 395 ? 13.015 16.467 6.191 1.00 98.12 395 ALA A CA 1
ATOM 3001 C C . ALA A 1 395 ? 13.717 16.697 4.840 1.00 98.12 395 ALA A C 1
ATOM 3003 O O . ALA A 1 395 ? 13.993 17.836 4.461 1.00 98.12 395 ALA A O 1
ATOM 3004 N N . TRP A 1 396 ? 13.923 15.628 4.065 1.00 97.75 396 TRP A N 1
ATOM 3005 C CA . TRP A 1 396 ? 14.436 15.659 2.692 1.00 97.75 396 TRP A CA 1
ATOM 3006 C C . TRP A 1 396 ? 13.581 16.479 1.705 1.00 97.75 396 TRP A C 1
ATOM 3008 O O . TRP A 1 396 ? 14.089 16.848 0.643 1.00 97.75 396 TRP A O 1
ATOM 3018 N N . GLY A 1 397 ? 12.304 16.741 2.020 1.00 97.69 397 GLY A N 1
ATOM 3019 C CA . GLY A 1 397 ? 11.385 17.540 1.201 1.00 97.69 397 GLY A CA 1
ATOM 3020 C C . GLY A 1 397 ? 11.541 19.056 1.381 1.00 97.69 397 GLY A C 1
ATOM 3021 O O . GLY A 1 397 ? 11.124 19.827 0.504 1.00 97.69 397 GLY A O 1
ATOM 3022 N N . LEU A 1 398 ? 12.170 19.495 2.479 1.00 98.25 398 LEU A N 1
ATOM 3023 C CA . LEU A 1 398 ? 12.373 20.906 2.804 1.00 98.25 398 LEU A CA 1
ATOM 3024 C C . LEU A 1 398 ? 13.215 21.594 1.723 1.00 98.25 398 LEU A C 1
ATOM 3026 O O . LEU A 1 398 ? 14.288 21.115 1.361 1.00 98.25 398 LEU A O 1
ATOM 3030 N N . ASN A 1 399 ? 12.717 22.709 1.182 1.00 97.75 399 ASN A N 1
ATOM 3031 C CA . ASN A 1 399 ? 13.317 23.443 0.059 1.00 97.75 399 ASN A CA 1
ATOM 3032 C C . ASN A 1 399 ? 13.552 22.607 -1.224 1.00 97.75 399 ASN A C 1
ATOM 3034 O O . ASN A 1 399 ? 14.231 23.067 -2.140 1.00 97.75 399 ASN A O 1
ATOM 3038 N N . ALA A 1 400 ? 12.972 21.404 -1.328 1.00 98.06 400 ALA A N 1
ATOM 3039 C CA . ALA A 1 400 ? 13.205 20.454 -2.417 1.00 98.06 400 ALA A CA 1
ATOM 3040 C C . ALA A 1 400 ? 11.911 20.065 -3.177 1.00 98.06 400 ALA A C 1
ATOM 3042 O O . ALA A 1 400 ? 11.535 18.887 -3.191 1.00 98.06 400 ALA A O 1
ATOM 3043 N N . PRO A 1 401 ? 11.214 21.015 -3.839 1.00 97.81 401 PRO A N 1
ATOM 3044 C CA . PRO A 1 401 ? 9.950 20.744 -4.539 1.00 97.81 401 PRO A CA 1
ATOM 3045 C C . PRO A 1 401 ? 10.092 19.667 -5.627 1.00 97.81 401 PRO A C 1
ATOM 3047 O O . PRO A 1 401 ? 9.240 18.794 -5.760 1.00 97.81 401 PRO A O 1
ATOM 3050 N N . GLU A 1 402 ? 11.215 19.645 -6.344 1.00 98.38 402 GLU A N 1
ATOM 3051 C CA . GLU A 1 402 ? 11.480 18.646 -7.385 1.00 98.38 402 GLU A CA 1
ATOM 3052 C C . GLU A 1 402 ? 11.634 17.215 -6.831 1.00 98.38 402 GLU A C 1
ATOM 3054 O O . GLU A 1 402 ? 11.217 16.256 -7.481 1.00 98.38 402 GLU A O 1
ATOM 3059 N N . LYS A 1 403 ? 12.129 17.050 -5.593 1.00 98.44 403 LYS A N 1
ATOM 3060 C CA . LYS A 1 403 ? 12.120 15.742 -4.912 1.00 98.44 403 LYS A CA 1
ATOM 3061 C C . LYS A 1 403 ? 10.714 15.337 -4.470 1.00 98.44 403 LYS A C 1
ATOM 3063 O O . LYS A 1 403 ? 10.364 14.164 -4.563 1.00 98.44 403 LYS A O 1
ATOM 3068 N N . ARG A 1 404 ? 9.883 16.292 -4.031 1.00 98.44 404 ARG A N 1
ATOM 3069 C CA . ARG A 1 404 ? 8.467 16.025 -3.712 1.00 98.44 404 ARG A CA 1
ATOM 3070 C C . ARG A 1 404 ? 7.696 15.558 -4.949 1.00 98.44 404 ARG A C 1
ATOM 3072 O O . ARG A 1 404 ? 6.859 14.672 -4.824 1.00 98.44 404 ARG A O 1
ATOM 3079 N N . ILE A 1 405 ? 8.021 16.088 -6.131 1.00 98.56 405 ILE A N 1
ATOM 3080 C CA . ILE A 1 405 ? 7.480 15.645 -7.430 1.00 98.56 405 ILE A CA 1
ATOM 3081 C C . ILE A 1 405 ? 8.006 14.252 -7.828 1.00 98.56 405 ILE A C 1
ATOM 3083 O O . ILE A 1 405 ? 7.237 13.432 -8.342 1.00 98.56 405 ILE A O 1
ATOM 3087 N N . ASP A 1 406 ? 9.283 13.951 -7.564 1.00 98.75 406 ASP A N 1
ATOM 3088 C CA . ASP A 1 406 ? 9.850 12.611 -7.782 1.00 98.75 406 ASP A CA 1
ATOM 3089 C C . ASP A 1 406 ? 9.124 11.551 -6.947 1.00 98.75 406 ASP A C 1
ATOM 3091 O O . ASP A 1 406 ? 8.628 10.579 -7.521 1.00 98.75 406 ASP A O 1
ATOM 3095 N N . TRP A 1 407 ? 8.970 11.757 -5.635 1.00 98.69 407 TRP A N 1
ATOM 3096 C CA . TRP A 1 407 ? 8.172 10.880 -4.766 1.00 98.69 407 TRP A CA 1
ATOM 3097 C C . TRP A 1 407 ? 6.683 10.870 -5.128 1.00 98.69 407 TRP A C 1
ATOM 3099 O O . TRP A 1 407 ? 6.029 9.822 -5.099 1.00 98.69 407 TRP A O 1
ATOM 3109 N N . GLY A 1 408 ? 6.144 12.025 -5.518 1.00 98.12 408 GLY A N 1
ATOM 3110 C CA . GLY A 1 408 ? 4.744 12.183 -5.880 1.00 98.12 408 GLY A CA 1
ATOM 3111 C C . GLY A 1 408 ? 4.340 11.317 -7.068 1.00 98.12 408 GLY A C 1
ATOM 3112 O O . GLY A 1 408 ? 3.354 10.593 -6.970 1.00 98.12 408 GLY A O 1
ATOM 3113 N N . TRP A 1 409 ? 5.101 11.312 -8.163 1.00 98.06 409 TRP A N 1
ATOM 3114 C CA . TRP A 1 409 ? 4.803 10.428 -9.303 1.00 98.06 409 TRP A CA 1
ATOM 3115 C C . TRP A 1 409 ? 5.994 10.144 -10.225 1.00 98.06 409 TRP A C 1
ATOM 3117 O O . TRP A 1 409 ? 6.102 9.042 -10.768 1.00 98.06 409 TRP A O 1
ATOM 3127 N N . ARG A 1 410 ? 6.889 11.121 -10.427 1.00 98.44 410 ARG A N 1
ATOM 3128 C CA . ARG A 1 410 ? 7.819 11.126 -11.570 1.00 98.44 410 ARG A CA 1
ATOM 3129 C C . ARG A 1 410 ? 8.853 9.995 -11.524 1.00 98.44 410 ARG A C 1
ATOM 3131 O O . ARG A 1 410 ? 9.251 9.499 -12.577 1.00 98.44 410 ARG A O 1
ATOM 3138 N N . SER A 1 411 ? 9.237 9.547 -10.329 1.00 98.56 411 SER A N 1
ATOM 3139 C CA . SER A 1 411 ? 10.171 8.427 -10.141 1.00 98.56 411 SER A CA 1
ATOM 3140 C C . SER A 1 411 ? 9.585 7.067 -10.541 1.00 98.56 411 SER A C 1
ATOM 3142 O O . SER A 1 411 ? 10.244 6.295 -11.236 1.00 98.56 411 SER A O 1
ATOM 3144 N N . ILE A 1 412 ? 8.330 6.784 -10.168 1.00 98.50 412 ILE A N 1
ATOM 3145 C CA . ILE A 1 412 ? 7.627 5.539 -10.522 1.00 98.50 412 ILE A CA 1
ATOM 3146 C C . ILE A 1 412 ? 7.363 5.489 -12.023 1.00 98.50 412 ILE A C 1
ATOM 3148 O O . ILE A 1 412 ? 7.683 4.487 -12.661 1.00 98.50 412 ILE A O 1
ATOM 3152 N N . HIS A 1 413 ? 6.872 6.587 -12.600 1.00 98.56 413 HIS A N 1
ATOM 3153 C CA . HIS A 1 413 ? 6.665 6.707 -14.041 1.00 98.56 413 HIS A CA 1
ATOM 3154 C C . HIS A 1 413 ? 7.960 6.416 -14.822 1.00 98.56 413 HIS A C 1
ATOM 3156 O O . HIS A 1 413 ? 7.986 5.596 -15.744 1.00 98.56 413 HIS A O 1
ATOM 3162 N N . GLY A 1 414 ? 9.080 7.001 -14.383 1.00 97.69 414 GLY A N 1
ATOM 3163 C CA . GLY A 1 414 ? 10.408 6.721 -14.927 1.00 97.69 414 GLY A CA 1
ATOM 3164 C C . GLY A 1 414 ? 10.869 5.275 -14.743 1.00 97.69 414 GLY A C 1
ATOM 3165 O O . GLY A 1 414 ? 11.395 4.674 -15.681 1.00 97.69 414 GLY A O 1
ATOM 3166 N N . ALA A 1 415 ? 10.642 4.678 -13.571 1.00 98.38 415 ALA A N 1
ATOM 3167 C CA . ALA A 1 415 ? 10.958 3.274 -13.313 1.00 98.38 415 ALA A CA 1
ATOM 3168 C C . ALA A 1 415 ? 10.179 2.327 -14.238 1.00 98.38 415 ALA A C 1
ATOM 3170 O O . ALA A 1 415 ? 10.753 1.366 -14.755 1.00 98.38 415 ALA A O 1
ATOM 3171 N N . VAL A 1 416 ? 8.907 2.627 -14.526 1.00 98.62 416 VAL A N 1
ATOM 3172 C CA . VAL A 1 416 ? 8.109 1.885 -15.510 1.00 98.62 416 VAL A CA 1
ATOM 3173 C C . VAL A 1 416 ? 8.662 2.084 -16.920 1.00 98.62 416 VAL A C 1
ATOM 3175 O O . VAL A 1 416 ? 8.936 1.098 -17.604 1.00 98.62 416 VAL A O 1
ATOM 3178 N N . GLN A 1 417 ? 8.868 3.324 -17.373 1.00 97.44 417 GLN A N 1
ATOM 3179 C CA . GLN A 1 417 ? 9.340 3.597 -18.736 1.00 97.44 417 GLN A CA 1
ATOM 3180 C C . GLN A 1 417 ? 10.734 3.011 -19.004 1.00 97.44 417 GLN A C 1
ATOM 3182 O O . GLN A 1 417 ? 10.920 2.242 -19.954 1.00 97.44 417 GLN A O 1
ATOM 3187 N N . HIS A 1 418 ? 11.715 3.333 -18.161 1.00 97.06 418 HIS A N 1
ATOM 3188 C CA . HIS A 1 418 ? 13.094 2.879 -18.326 1.00 97.06 418 HIS A CA 1
ATOM 3189 C C . HIS A 1 418 ? 13.247 1.384 -18.011 1.00 97.06 418 HIS A C 1
ATOM 3191 O O . HIS A 1 418 ? 13.954 0.686 -18.738 1.00 97.06 418 HIS A O 1
ATOM 3197 N N . GLY A 1 419 ? 12.524 0.860 -17.012 1.00 97.75 419 GLY A N 1
ATOM 3198 C CA . GLY A 1 419 ? 12.461 -0.574 -16.711 1.00 97.75 419 GLY A CA 1
ATOM 3199 C C . GLY A 1 419 ? 11.897 -1.389 -17.879 1.00 97.75 419 GLY A C 1
ATOM 3200 O O . GLY A 1 419 ? 12.505 -2.381 -18.295 1.00 97.75 419 GLY A O 1
ATOM 3201 N N . LYS A 1 420 ? 10.801 -0.930 -18.503 1.00 98.31 420 LYS A N 1
ATOM 3202 C CA . LYS A 1 420 ? 10.267 -1.527 -19.739 1.00 98.31 420 LYS A CA 1
ATOM 3203 C C . LYS A 1 420 ? 11.271 -1.455 -20.893 1.00 98.31 420 LYS A C 1
ATOM 3205 O O . LYS A 1 420 ? 11.398 -2.420 -21.649 1.00 98.31 420 LYS A O 1
ATOM 3210 N N . ALA A 1 421 ? 11.965 -0.327 -21.059 1.00 96.38 421 ALA A N 1
ATOM 3211 C CA . ALA A 1 421 ? 12.936 -0.135 -22.136 1.00 96.38 421 ALA A CA 1
ATOM 3212 C C . ALA A 1 421 ? 14.138 -1.087 -22.005 1.00 96.38 421 ALA A C 1
ATOM 3214 O O . ALA A 1 421 ? 14.442 -1.815 -22.955 1.00 96.38 421 ALA A O 1
ATOM 3215 N N . ILE A 1 422 ? 14.769 -1.150 -20.826 1.00 96.81 422 ILE A N 1
ATOM 3216 C CA . ILE A 1 422 ? 15.938 -2.012 -20.605 1.00 96.81 422 ILE A CA 1
ATOM 3217 C C . ILE A 1 422 ? 15.567 -3.501 -20.646 1.00 96.81 422 ILE A C 1
ATOM 3219 O O . ILE A 1 422 ? 16.312 -4.289 -21.221 1.00 96.81 422 ILE A O 1
ATOM 3223 N N . THR A 1 423 ? 14.374 -3.877 -20.168 1.00 97.88 423 THR A N 1
ATOM 3224 C CA . THR A 1 423 ? 13.829 -5.242 -20.296 1.00 97.88 423 THR A CA 1
ATOM 3225 C C . THR A 1 423 ? 13.734 -5.666 -21.766 1.00 97.88 423 THR A C 1
ATOM 3227 O O . THR A 1 423 ? 14.307 -6.685 -22.160 1.00 97.88 423 THR A O 1
ATOM 3230 N N . LYS A 1 424 ? 13.075 -4.858 -22.615 1.00 96.69 424 LYS A N 1
ATOM 3231 C CA . LYS A 1 424 ? 12.946 -5.136 -24.060 1.00 96.69 424 LYS A CA 1
ATOM 3232 C C . LYS A 1 424 ? 14.314 -5.256 -24.741 1.00 96.69 424 LYS A C 1
ATOM 3234 O O . LYS A 1 424 ? 14.525 -6.158 -25.553 1.00 96.69 424 LYS A O 1
ATOM 3239 N N . ALA A 1 425 ? 15.248 -4.369 -24.393 1.00 94.62 425 ALA A N 1
ATOM 3240 C CA . ALA A 1 425 ? 16.604 -4.353 -24.934 1.00 94.62 425 ALA A CA 1
ATOM 3241 C C . ALA A 1 425 ? 17.434 -5.581 -24.515 1.00 94.62 425 ALA A C 1
ATOM 3243 O O . ALA A 1 425 ? 18.087 -6.197 -25.358 1.00 94.62 425 ALA A O 1
ATOM 3244 N N . TYR A 1 426 ? 17.388 -5.962 -23.236 1.00 96.31 426 TYR A N 1
ATOM 3245 C CA . TYR A 1 426 ? 18.159 -7.073 -22.677 1.00 96.31 426 TYR A CA 1
ATOM 3246 C C . TYR A 1 426 ? 17.728 -8.424 -23.252 1.00 96.31 426 TYR A C 1
ATOM 3248 O O . TYR A 1 426 ? 18.572 -9.182 -23.734 1.00 96.31 426 TYR A O 1
ATOM 3256 N N . TYR A 1 427 ? 16.424 -8.708 -23.304 1.00 96.19 427 TYR A N 1
ATOM 3257 C CA . TYR A 1 427 ? 15.918 -9.970 -23.861 1.00 96.19 427 TYR A CA 1
ATOM 3258 C C . TYR A 1 427 ? 15.804 -9.982 -25.390 1.00 96.19 427 TYR A C 1
ATOM 3260 O O . TYR A 1 427 ? 15.599 -11.053 -25.961 1.00 96.19 427 TYR A O 1
ATOM 3268 N N . ALA A 1 428 ? 15.927 -8.824 -26.052 1.00 94.81 428 ALA A N 1
ATOM 3269 C CA . ALA A 1 428 ? 15.611 -8.630 -27.473 1.00 94.81 428 ALA A CA 1
ATOM 3270 C C . ALA A 1 428 ? 14.212 -9.168 -27.858 1.00 94.81 428 ALA A C 1
ATOM 3272 O O . ALA A 1 428 ? 14.015 -9.730 -28.936 1.00 94.81 428 ALA A O 1
ATOM 3273 N N . ARG A 1 429 ? 13.243 -9.020 -26.946 1.00 94.50 429 ARG A N 1
ATOM 3274 C CA . ARG A 1 429 ? 11.864 -9.524 -27.045 1.00 94.50 429 ARG A CA 1
ATOM 3275 C C . ARG A 1 429 ? 10.879 -8.482 -26.494 1.00 94.50 429 ARG A C 1
ATOM 3277 O O . ARG A 1 429 ? 11.252 -7.720 -25.601 1.00 94.50 429 ARG A O 1
ATOM 3284 N N . PRO A 1 430 ? 9.633 -8.421 -26.998 1.00 96.94 430 PRO A N 1
ATOM 3285 C CA . PRO A 1 430 ? 8.610 -7.554 -26.429 1.00 96.94 430 PRO A CA 1
ATOM 3286 C C . PRO A 1 430 ? 8.203 -8.029 -25.029 1.00 96.94 430 PRO A C 1
ATOM 3288 O O . PRO A 1 430 ? 8.214 -9.221 -24.736 1.00 96.94 430 PRO A O 1
ATOM 3291 N N . ILE A 1 431 ? 7.790 -7.084 -24.185 1.00 98.62 431 ILE A N 1
ATOM 3292 C CA . ILE A 1 431 ? 7.013 -7.378 -22.975 1.00 98.62 431 ILE A CA 1
ATOM 3293 C C . ILE A 1 431 ? 5.588 -7.682 -23.438 1.00 98.62 431 ILE A C 1
ATOM 3295 O O . ILE A 1 431 ? 5.017 -6.877 -24.175 1.00 98.62 431 ILE A O 1
ATOM 3299 N N . LYS A 1 432 ? 5.037 -8.825 -23.027 1.00 98.38 432 LYS A N 1
ATOM 3300 C CA . LYS A 1 432 ? 3.683 -9.260 -23.390 1.00 98.38 432 LYS A CA 1
ATOM 3301 C C . LYS A 1 432 ? 2.615 -8.678 -22.461 1.00 98.38 432 LYS A C 1
ATOM 3303 O O . LYS A 1 432 ? 1.551 -8.310 -22.941 1.00 98.38 432 LYS A O 1
ATOM 3308 N N . TYR A 1 433 ? 2.923 -8.584 -21.166 1.00 98.81 433 TYR A N 1
ATOM 3309 C CA . TYR A 1 433 ? 2.056 -7.997 -20.141 1.00 98.81 433 TYR A CA 1
ATOM 3310 C C . TYR A 1 433 ? 2.884 -7.216 -19.113 1.00 98.81 433 TYR A C 1
ATOM 3312 O O . TYR A 1 433 ? 3.984 -7.633 -18.742 1.00 98.81 433 TYR A O 1
ATOM 3320 N N . SER A 1 434 ? 2.356 -6.089 -18.649 1.00 98.88 434 SER A N 1
ATOM 3321 C CA . SER A 1 434 ? 2.973 -5.192 -17.673 1.00 98.88 434 SER A CA 1
ATOM 3322 C C . SER A 1 434 ? 2.109 -5.093 -16.421 1.00 98.88 434 SER A C 1
ATOM 3324 O O . SER A 1 434 ? 0.903 -4.885 -16.524 1.00 98.88 434 SER A O 1
ATOM 3326 N N . TYR A 1 435 ? 2.710 -5.201 -15.242 1.00 98.94 435 TYR A N 1
ATOM 3327 C CA . TYR A 1 435 ? 1.991 -5.227 -13.972 1.00 98.94 435 TYR A CA 1
ATOM 3328 C C . TYR A 1 435 ? 2.531 -4.217 -12.963 1.00 98.94 435 TYR A C 1
ATOM 3330 O O . TYR A 1 435 ? 3.675 -3.770 -13.062 1.00 98.94 435 TYR A O 1
ATOM 3338 N N . PHE A 1 436 ? 1.710 -3.904 -11.964 1.00 98.94 436 PHE A N 1
ATOM 3339 C CA . PHE A 1 436 ? 2.101 -3.155 -10.773 1.00 98.94 436 PHE A CA 1
ATOM 3340 C C . PHE A 1 436 ? 1.734 -3.917 -9.500 1.00 98.94 436 PHE A C 1
ATOM 3342 O O . PHE A 1 436 ? 0.683 -4.557 -9.453 1.00 98.94 436 PHE A O 1
ATOM 3349 N N . SER A 1 437 ? 2.559 -3.799 -8.461 1.00 98.81 437 SER A N 1
ATOM 3350 C CA . SER A 1 437 ? 2.229 -4.212 -7.096 1.00 98.81 437 SER A CA 1
ATOM 3351 C C . SER A 1 437 ? 2.710 -3.162 -6.094 1.00 98.81 437 SER A C 1
ATOM 3353 O O . SER A 1 437 ? 3.886 -2.792 -6.084 1.00 98.81 437 SER A O 1
ATOM 3355 N N . GLY A 1 438 ? 1.807 -2.670 -5.248 1.00 98.75 438 GLY A N 1
ATOM 3356 C CA . GLY A 1 438 ? 2.121 -1.666 -4.235 1.00 98.75 438 GLY A CA 1
ATOM 3357 C C . GLY A 1 438 ? 1.002 -1.512 -3.215 1.00 98.75 438 GLY A C 1
ATOM 3358 O O . GLY A 1 438 ? -0.174 -1.575 -3.567 1.00 98.75 438 GLY A O 1
ATOM 3359 N N . CYS A 1 439 ? 1.366 -1.272 -1.956 1.00 98.81 439 CYS A N 1
ATOM 3360 C CA . CYS A 1 439 ? 0.428 -0.944 -0.883 1.00 98.81 439 CYS A CA 1
ATOM 3361 C C . CYS A 1 439 ? 0.788 0.402 -0.234 1.00 98.81 439 CYS A C 1
ATOM 3363 O O . CYS A 1 439 ? 1.909 0.872 -0.417 1.00 98.81 439 CYS A O 1
ATOM 3365 N N . SER A 1 440 ? -0.124 1.048 0.504 1.00 98.50 440 SER A N 1
ATOM 3366 C CA . SER A 1 440 ? 0.130 2.343 1.161 1.00 98.50 440 SER A CA 1
ATOM 3367 C C . SER A 1 440 ? 0.412 3.455 0.133 1.00 98.50 440 SER A C 1
ATOM 3369 O O . SER A 1 440 ? -0.353 3.630 -0.824 1.00 98.50 440 SER A O 1
ATOM 3371 N N . THR A 1 441 ? 1.533 4.174 0.262 1.00 98.75 441 THR A N 1
ATOM 3372 C CA . THR A 1 441 ? 2.108 5.027 -0.794 1.00 98.75 441 THR A CA 1
ATOM 3373 C C . THR A 1 441 ? 2.253 4.283 -2.123 1.00 98.75 441 THR A C 1
ATOM 3375 O O . THR A 1 441 ? 1.970 4.862 -3.165 1.00 98.75 441 THR A O 1
ATOM 3378 N N . GLY A 1 442 ? 2.603 2.998 -2.123 1.00 98.69 442 GLY A N 1
ATOM 3379 C CA . GLY A 1 442 ? 2.631 2.152 -3.313 1.00 98.69 442 GLY A CA 1
ATOM 3380 C C . GLY A 1 442 ? 1.252 1.999 -3.952 1.00 98.69 442 GLY A C 1
ATOM 3381 O O . GLY A 1 442 ? 1.127 2.085 -5.169 1.00 98.69 442 GLY A O 1
ATOM 3382 N N . GLY A 1 443 ? 0.195 1.870 -3.148 1.00 98.75 443 GLY A N 1
ATOM 3383 C CA . GLY A 1 443 ? -1.180 1.853 -3.650 1.00 98.75 443 GLY A CA 1
ATOM 3384 C C . GLY A 1 443 ? -1.556 3.180 -4.321 1.00 98.75 443 GLY A C 1
ATOM 3385 O O . GLY A 1 443 ? -2.106 3.186 -5.422 1.00 98.75 443 GLY A O 1
ATOM 3386 N N . ARG A 1 444 ? -1.171 4.312 -3.711 1.00 98.75 444 ARG A N 1
ATOM 3387 C CA . ARG A 1 444 ? -1.298 5.655 -4.310 1.00 98.75 444 ARG A CA 1
ATOM 3388 C C . ARG A 1 444 ? -0.512 5.768 -5.620 1.00 98.75 444 ARG A C 1
ATOM 3390 O O . ARG A 1 444 ? -1.069 6.222 -6.613 1.00 98.75 444 ARG A O 1
ATOM 3397 N N . GLN A 1 445 ? 0.756 5.352 -5.635 1.00 98.88 445 GLN A N 1
ATOM 3398 C CA . GLN A 1 445 ? 1.633 5.381 -6.811 1.00 98.88 445 GLN A CA 1
ATOM 3399 C C . GLN A 1 445 ? 1.024 4.595 -7.982 1.00 98.88 445 GLN A C 1
ATOM 3401 O O . GLN A 1 445 ? 0.984 5.106 -9.098 1.00 98.88 445 GLN A O 1
ATOM 3406 N N . GLY A 1 446 ? 0.492 3.394 -7.728 1.00 98.62 446 GLY A N 1
ATOM 3407 C CA . GLY A 1 446 ? -0.159 2.574 -8.750 1.00 98.62 446 GLY A CA 1
ATOM 3408 C C . GLY A 1 446 ? -1.431 3.209 -9.318 1.00 98.62 446 GLY A C 1
ATOM 3409 O O . GLY A 1 446 ? -1.583 3.270 -10.537 1.00 98.62 446 GLY A O 1
ATOM 3410 N N . LEU A 1 447 ? -2.315 3.743 -8.464 1.00 98.75 447 LEU A N 1
ATOM 3411 C CA . LEU A 1 447 ? -3.509 4.476 -8.916 1.00 98.75 447 LEU A CA 1
ATOM 3412 C C . LEU A 1 447 ? -3.139 5.745 -9.700 1.00 98.75 447 LEU A C 1
ATOM 3414 O O . LEU A 1 447 ? -3.723 6.009 -10.749 1.00 98.75 447 LEU A O 1
ATOM 3418 N N . LYS A 1 448 ? -2.133 6.497 -9.239 1.00 98.62 448 LYS A N 1
ATOM 3419 C CA . LYS A 1 448 ? -1.648 7.705 -9.916 1.00 98.62 448 LYS A CA 1
ATOM 3420 C C . LYS A 1 448 ? -1.099 7.395 -11.306 1.00 98.62 448 LYS A C 1
ATOM 3422 O O . LYS A 1 448 ? -1.435 8.088 -12.262 1.00 98.62 448 LYS A O 1
ATOM 3427 N N . GLU A 1 449 ? -0.292 6.345 -11.423 1.00 98.62 449 GLU A N 1
ATOM 3428 C CA . GLU A 1 449 ? 0.301 5.914 -12.689 1.00 98.62 449 GLU A CA 1
ATOM 3429 C C . GLU A 1 449 ? -0.771 5.430 -13.683 1.00 98.62 449 GLU A C 1
ATOM 3431 O O . GLU A 1 449 ? -0.720 5.789 -14.855 1.00 98.62 449 GLU A O 1
ATOM 3436 N N . VAL A 1 450 ? -1.804 4.717 -13.210 1.00 98.12 450 VAL A N 1
ATOM 3437 C CA . VAL A 1 450 ? -2.986 4.333 -14.012 1.00 98.12 450 VAL A CA 1
ATOM 3438 C C . VAL A 1 450 ? -3.734 5.546 -14.586 1.00 98.12 450 VAL A C 1
ATOM 3440 O O . VAL A 1 450 ? -4.280 5.459 -15.688 1.00 98.12 450 VAL A O 1
ATOM 3443 N N . GLN A 1 451 ? -3.752 6.670 -13.865 1.00 96.44 451 GLN A N 1
ATOM 3444 C CA . GLN A 1 451 ? -4.415 7.909 -14.284 1.00 96.44 451 GLN A CA 1
ATOM 3445 C C . GLN A 1 451 ? -3.573 8.703 -15.299 1.00 96.44 451 GLN A C 1
ATOM 3447 O O . GLN A 1 451 ? -4.108 9.158 -16.308 1.00 96.44 451 GLN A O 1
ATOM 3452 N N . ILE A 1 452 ? -2.259 8.845 -15.076 1.00 96.50 452 ILE A N 1
ATOM 3453 C CA . ILE A 1 452 ? -1.382 9.666 -15.939 1.00 96.50 452 ILE A CA 1
ATOM 3454 C C . ILE A 1 452 ? -0.805 8.916 -17.151 1.00 96.50 452 ILE A C 1
ATOM 3456 O O . ILE A 1 452 ? -0.535 9.542 -18.174 1.00 96.50 452 ILE A O 1
ATOM 3460 N N . SER A 1 453 ? -0.624 7.596 -17.057 1.00 97.81 453 SER A N 1
ATOM 3461 C CA . SER A 1 453 ? -0.120 6.734 -18.134 1.00 97.81 453 SER A CA 1
ATOM 3462 C C . SER A 1 453 ? -0.881 5.403 -18.118 1.00 97.81 453 SER A C 1
ATOM 3464 O O . SER A 1 453 ? -0.375 4.388 -17.639 1.00 97.81 453 SER A O 1
ATOM 3466 N N . PRO A 1 454 ? -2.121 5.352 -18.636 1.00 97.31 454 PRO A N 1
ATOM 3467 C CA . PRO A 1 454 ? -2.943 4.140 -18.584 1.00 97.31 454 PRO A CA 1
ATOM 3468 C C . PRO A 1 454 ? -2.298 2.927 -19.284 1.00 97.31 454 PRO A C 1
ATOM 3470 O O . PRO A 1 454 ? -2.638 1.787 -18.981 1.00 97.31 454 PRO A O 1
ATOM 3473 N N . ASP A 1 455 ? -1.344 3.134 -20.196 1.00 96.62 455 ASP A N 1
ATOM 3474 C CA . ASP A 1 455 ? -0.548 2.085 -20.843 1.00 96.62 455 ASP A CA 1
ATOM 3475 C C . ASP A 1 455 ? 0.623 1.547 -19.993 1.00 96.62 455 ASP A C 1
ATOM 3477 O O . ASP A 1 455 ? 1.330 0.617 -20.409 1.00 96.62 455 ASP A O 1
ATOM 3481 N N . SER A 1 456 ? 0.830 2.077 -18.784 1.00 98.12 456 SER A N 1
ATOM 3482 C CA . SER A 1 456 ? 1.853 1.582 -17.868 1.00 98.12 456 SER A CA 1
ATOM 3483 C C . SER A 1 456 ? 1.583 0.151 -17.409 1.00 98.12 456 SER A C 1
ATOM 3485 O O . SER A 1 456 ? 2.524 -0.651 -17.420 1.00 98.12 456 SER A O 1
ATOM 3487 N N . PHE A 1 457 ? 0.328 -0.230 -17.152 1.00 98.56 457 PHE A N 1
ATOM 3488 C CA . PHE A 1 457 ? -0.026 -1.576 -16.685 1.00 98.56 457 PHE A CA 1
ATOM 3489 C C . PHE A 1 457 ? -1.240 -2.166 -17.399 1.00 98.56 457 PHE A C 1
ATOM 3491 O O . PHE A 1 457 ? -2.175 -1.467 -17.772 1.00 98.56 457 PHE A O 1
ATOM 3498 N N . ASP A 1 458 ? -1.230 -3.483 -17.541 1.00 98.88 458 ASP A N 1
ATOM 3499 C CA . ASP A 1 458 ? -2.350 -4.316 -17.973 1.00 98.88 458 ASP A CA 1
ATOM 3500 C C . ASP A 1 458 ? -3.056 -4.940 -16.753 1.00 98.88 458 ASP A C 1
ATOM 3502 O O . ASP A 1 458 ? -4.253 -5.210 -16.809 1.00 98.88 458 ASP A O 1
ATOM 3506 N N . GLY A 1 459 ? -2.353 -5.062 -15.618 1.00 98.81 459 GLY A N 1
ATOM 3507 C CA . GLY A 1 459 ? -2.927 -5.386 -14.311 1.00 98.81 459 GLY A CA 1
ATOM 3508 C C . GLY A 1 459 ? -2.223 -4.657 -13.157 1.00 98.81 459 GLY A C 1
ATOM 3509 O O . GLY A 1 459 ? -0.999 -4.654 -13.084 1.00 98.81 459 GLY A O 1
ATOM 3510 N N . ALA A 1 460 ? -2.970 -4.069 -12.224 1.00 98.88 460 ALA A N 1
ATOM 3511 C CA . ALA A 1 460 ? -2.440 -3.391 -11.040 1.00 98.88 460 ALA A CA 1
ATOM 3512 C C . ALA A 1 460 ? -2.997 -3.992 -9.737 1.00 98.88 460 ALA A C 1
ATOM 3514 O O . ALA A 1 460 ? -4.214 -4.064 -9.555 1.00 98.88 460 ALA A O 1
ATOM 3515 N N . LEU A 1 461 ? -2.102 -4.402 -8.833 1.00 98.94 461 LEU A N 1
ATOM 3516 C CA . LEU A 1 461 ? -2.399 -4.866 -7.477 1.00 98.94 461 LEU A CA 1
ATOM 3517 C C . LEU A 1 461 ? -2.180 -3.706 -6.491 1.00 98.94 461 LEU A C 1
ATOM 3519 O O . LEU A 1 461 ? -1.052 -3.242 -6.320 1.00 98.94 461 LEU A O 1
ATOM 3523 N N . ILE A 1 462 ? -3.266 -3.218 -5.886 1.00 98.88 462 ILE A N 1
ATOM 3524 C CA . ILE A 1 462 ? -3.321 -1.947 -5.144 1.00 98.88 462 ILE A CA 1
ATOM 3525 C C . ILE A 1 462 ? -3.768 -2.192 -3.698 1.00 98.88 462 ILE A C 1
ATOM 3527 O O . ILE A 1 462 ? -4.945 -2.423 -3.441 1.00 98.88 462 ILE A O 1
ATOM 3531 N N . GLY A 1 463 ? -2.855 -2.114 -2.737 1.00 98.75 463 GLY A N 1
ATOM 3532 C CA . GLY A 1 463 ? -3.176 -2.245 -1.313 1.00 98.75 463 GLY A CA 1
ATOM 3533 C C . GLY A 1 463 ? -3.368 -0.903 -0.602 1.00 98.75 463 GLY A C 1
ATOM 3534 O O . GLY A 1 463 ? -2.615 0.032 -0.867 1.00 98.75 463 GLY A O 1
ATOM 3535 N N . ALA A 1 464 ? -4.335 -0.826 0.320 1.00 98.69 464 ALA A N 1
ATOM 3536 C CA . ALA A 1 464 ? -4.513 0.223 1.342 1.00 98.69 464 ALA A CA 1
ATOM 3537 C C . ALA A 1 464 ? -4.067 1.634 0.898 1.00 98.69 464 ALA A C 1
ATOM 3539 O O . ALA A 1 464 ? -3.179 2.247 1.491 1.00 98.69 464 ALA A O 1
ATOM 3540 N N . ALA A 1 465 ? -4.591 2.097 -0.241 1.00 98.62 465 ALA A N 1
ATOM 3541 C CA . ALA A 1 465 ? -3.956 3.176 -0.989 1.00 98.62 465 ALA A CA 1
ATOM 3542 C C . ALA A 1 465 ? -4.066 4.528 -0.267 1.00 98.62 465 ALA A C 1
ATOM 3544 O O . ALA A 1 465 ? -5.165 4.986 0.038 1.00 98.62 465 ALA A O 1
ATOM 3545 N N . ALA A 1 466 ? -2.934 5.212 -0.093 1.00 98.12 466 ALA A N 1
ATOM 3546 C CA . ALA A 1 466 ? -2.853 6.575 0.445 1.00 98.12 466 ALA A CA 1
ATOM 3547 C C . ALA A 1 466 ? -3.254 7.640 -0.609 1.00 98.12 466 ALA A C 1
ATOM 3549 O O . ALA A 1 466 ? -2.488 8.553 -0.915 1.00 98.12 466 ALA A O 1
ATOM 3550 N N . TRP A 1 467 ? -4.397 7.445 -1.276 1.00 98.00 467 TRP A N 1
ATOM 3551 C CA . TRP A 1 467 ? -4.690 8.040 -2.587 1.00 98.00 467 TRP A CA 1
ATOM 3552 C C . TRP A 1 467 ? -5.006 9.548 -2.563 1.00 98.00 467 TRP A C 1
ATOM 3554 O O . TRP A 1 467 ? -4.654 10.238 -3.517 1.00 98.00 467 TRP A O 1
ATOM 3564 N N . GLU A 1 468 ? -5.602 10.062 -1.486 1.00 96.81 468 GLU A N 1
ATOM 3565 C CA . GLU A 1 468 ? -5.952 11.480 -1.272 1.00 96.81 468 GLU A CA 1
ATOM 3566 C C . GLU A 1 468 ? -4.900 12.101 -0.331 1.00 96.81 468 GLU A C 1
ATOM 3568 O O . GLU A 1 468 ? -5.095 12.156 0.876 1.00 96.81 468 GLU A O 1
ATOM 3573 N N . THR A 1 469 ? -3.700 12.431 -0.827 1.00 95.94 469 THR A N 1
ATOM 3574 C CA . THR A 1 469 ? -2.543 12.801 0.031 1.00 95.94 469 THR A CA 1
ATOM 3575 C C . THR A 1 469 ? -2.745 14.148 0.733 1.00 95.94 469 THR A C 1
ATOM 3577 O O . THR A 1 469 ? -2.418 14.315 1.905 1.00 95.94 469 THR A O 1
ATOM 3580 N N . ASP A 1 470 ? -3.335 15.090 0.009 1.00 95.88 470 ASP A N 1
ATOM 3581 C CA . ASP A 1 470 ? -3.860 16.369 0.494 1.00 95.88 470 ASP A CA 1
ATOM 3582 C C . ASP A 1 470 ? -4.856 16.206 1.653 1.00 95.88 470 ASP A C 1
ATOM 3584 O O . ASP A 1 470 ? -4.747 16.931 2.638 1.00 95.88 470 ASP A O 1
ATOM 3588 N N . HIS A 1 471 ? -5.783 15.247 1.601 1.00 97.69 471 HIS A N 1
ATOM 3589 C CA . HIS A 1 471 ? -6.766 15.061 2.678 1.00 97.69 471 HIS A CA 1
ATOM 3590 C C . HIS A 1 471 ? -6.257 14.137 3.796 1.00 97.69 471 HIS A C 1
ATOM 3592 O O . HIS A 1 471 ? -6.361 14.482 4.973 1.00 97.69 471 HIS A O 1
ATOM 3598 N N . LEU A 1 472 ? -5.643 12.999 3.460 1.00 97.88 472 LEU A N 1
ATOM 3599 C CA . LEU A 1 472 ? -5.164 11.984 4.405 1.00 97.88 472 LEU A CA 1
ATOM 3600 C C . LEU A 1 472 ? -4.089 12.523 5.355 1.00 97.88 472 LEU A C 1
ATOM 3602 O O . LEU A 1 472 ? -4.176 12.304 6.560 1.00 97.88 472 LEU A O 1
ATOM 3606 N N . ASN A 1 473 ? -3.076 13.237 4.856 1.00 97.62 473 ASN A N 1
ATOM 3607 C CA . ASN A 1 473 ? -1.993 13.730 5.715 1.00 97.62 473 ASN A CA 1
ATOM 3608 C C . ASN A 1 473 ? -2.443 14.922 6.586 1.00 97.62 473 ASN A C 1
ATOM 3610 O O . ASN A 1 473 ? -1.976 15.092 7.718 1.00 97.62 473 ASN A O 1
ATOM 3614 N N . ASN A 1 474 ? -3.433 15.688 6.122 1.00 97.88 474 ASN A N 1
ATOM 3615 C CA . ASN A 1 474 ? -4.159 16.644 6.956 1.00 97.88 474 ASN A CA 1
ATOM 3616 C C . ASN A 1 474 ? -5.002 15.928 8.035 1.00 97.88 474 ASN A C 1
ATOM 3618 O O . ASN A 1 474 ? -4.892 16.269 9.211 1.00 97.88 474 ASN A O 1
ATOM 3622 N N . TYR A 1 475 ? -5.740 14.867 7.691 1.00 98.06 475 TYR A N 1
ATOM 3623 C CA . TYR A 1 475 ? -6.512 14.055 8.642 1.00 98.06 475 TYR A CA 1
ATOM 3624 C C . TYR A 1 475 ? -5.635 13.368 9.705 1.00 98.06 475 TYR A C 1
ATOM 3626 O O . TYR A 1 475 ? -5.973 13.389 10.885 1.00 98.06 475 TYR A O 1
ATOM 3634 N N . VAL A 1 476 ? -4.463 12.835 9.339 1.00 97.81 476 VAL A N 1
ATOM 3635 C CA . VAL A 1 476 ? -3.500 12.269 10.308 1.00 97.81 476 VAL A CA 1
ATOM 3636 C C . VAL A 1 476 ? -2.941 13.347 11.246 1.00 97.81 476 VAL A C 1
ATOM 3638 O O . VAL A 1 476 ? -2.635 13.060 12.403 1.00 97.81 476 VAL A O 1
ATOM 3641 N N . THR A 1 477 ? -2.872 14.607 10.802 1.00 97.69 477 THR A N 1
ATOM 3642 C CA . THR A 1 477 ? -2.586 15.730 11.708 1.00 97.69 477 THR A CA 1
ATOM 3643 C C . THR A 1 477 ? -3.773 15.971 12.649 1.00 97.69 477 THR A C 1
ATOM 3645 O O . THR A 1 477 ? -3.584 16.010 13.864 1.00 97.69 477 THR A O 1
ATOM 3648 N N . GLN A 1 478 ? -4.997 16.042 12.111 1.00 97.69 478 GLN A N 1
ATOM 3649 C CA . GLN A 1 478 ? -6.237 16.254 12.869 1.00 97.69 478 GLN A CA 1
ATOM 3650 C C . GLN A 1 478 ? -6.510 15.170 13.926 1.00 97.69 478 GLN A C 1
ATOM 3652 O O . GLN A 1 478 ? -7.005 15.496 15.005 1.00 97.69 478 GLN A O 1
ATOM 3657 N N . LEU A 1 479 ? -6.162 13.907 13.658 1.00 97.06 479 LEU A N 1
ATOM 3658 C CA . LEU A 1 479 ? -6.224 12.817 14.635 1.00 97.06 479 LEU A CA 1
ATOM 3659 C C . LEU A 1 479 ? -5.413 13.156 15.892 1.00 97.06 479 LEU A C 1
ATOM 3661 O O . LEU A 1 479 ? -5.941 13.075 16.999 1.00 97.06 479 LEU A O 1
ATOM 3665 N N . GLY A 1 480 ? -4.179 13.641 15.725 1.00 96.12 480 GLY A N 1
ATOM 3666 C CA . GLY A 1 480 ? -3.373 14.139 16.840 1.00 96.12 480 GLY A CA 1
ATOM 3667 C C . GLY A 1 480 ? -4.032 15.312 17.575 1.00 96.12 480 GLY A C 1
ATOM 3668 O O . GLY A 1 480 ? -4.001 15.351 18.800 1.00 96.12 480 GLY A O 1
ATOM 3669 N N . ILE A 1 481 ? -4.692 16.231 16.859 1.00 95.62 481 ILE A N 1
ATOM 3670 C CA . ILE A 1 481 ? -5.427 17.367 17.455 1.00 95.62 481 ILE A CA 1
ATOM 3671 C C . ILE A 1 481 ? -6.678 16.925 18.241 1.00 95.62 481 ILE A C 1
ATOM 3673 O O . ILE A 1 481 ? -7.120 17.645 19.134 1.00 95.62 481 ILE A O 1
ATOM 3677 N N . PHE A 1 482 ? -7.270 15.761 17.950 1.00 95.25 482 PHE A N 1
ATOM 3678 C CA . PHE A 1 482 ? -8.392 15.242 18.744 1.00 95.25 482 PHE A CA 1
ATOM 3679 C C . PHE A 1 482 ? -7.962 14.697 20.115 1.00 95.25 482 PHE A C 1
ATOM 3681 O O . PHE A 1 482 ? -8.759 14.766 21.049 1.00 95.25 482 PHE A O 1
ATOM 3688 N N . ASP A 1 483 ? -6.744 14.161 20.212 1.00 95.19 483 ASP A N 1
ATOM 3689 C CA . ASP A 1 483 ? -6.213 13.424 21.369 1.00 95.19 483 ASP A CA 1
ATOM 3690 C C . ASP A 1 483 ? -5.326 14.297 22.287 1.00 95.19 483 ASP A C 1
ATOM 3692 O O . ASP A 1 483 ? -5.320 14.138 23.506 1.00 95.19 483 ASP A O 1
ATOM 3696 N N . LEU A 1 484 ? -4.593 15.256 21.713 1.00 96.12 484 LEU A N 1
ATOM 3697 C CA . LEU A 1 484 ? -3.588 16.067 22.410 1.00 96.12 484 LEU A CA 1
ATOM 3698 C C . LEU A 1 484 ? -4.137 17.387 22.990 1.00 96.12 484 LEU A C 1
ATOM 3700 O O . LEU A 1 484 ? -5.119 17.928 22.481 1.00 96.12 484 LEU A O 1
ATOM 3704 N N . PRO A 1 485 ? -3.467 17.982 24.002 1.00 95.38 485 PRO A N 1
ATOM 3705 C CA . PRO A 1 485 ? -2.231 17.533 24.659 1.00 95.38 485 PRO A CA 1
ATOM 3706 C C . PRO A 1 485 ? -2.441 16.384 25.662 1.00 95.38 485 PRO A C 1
ATOM 3708 O O . PRO A 1 485 ? -3.564 16.070 26.051 1.00 95.38 485 PRO A O 1
ATOM 3711 N N . THR A 1 486 ? -1.340 15.755 26.088 1.00 95.31 486 THR A N 1
ATOM 3712 C CA . THR A 1 486 ? -1.337 14.540 26.932 1.00 95.31 486 THR A CA 1
ATOM 3713 C C . THR A 1 486 ? -1.812 14.754 28.374 1.00 95.31 486 THR A C 1
ATOM 3715 O O . THR A 1 486 ? -2.017 13.790 29.105 1.00 95.31 486 THR A O 1
ATOM 3718 N N . ASP A 1 487 ? -1.946 16.006 28.806 1.00 94.12 487 ASP A N 1
ATOM 3719 C CA . ASP A 1 487 ? -2.546 16.428 30.074 1.00 94.12 487 ASP A CA 1
ATOM 3720 C C . ASP A 1 487 ? -4.032 16.819 29.930 1.00 94.12 487 ASP A C 1
ATOM 3722 O O . ASP A 1 487 ? -4.684 17.159 30.920 1.00 94.12 487 ASP A O 1
ATOM 3726 N N . SER A 1 488 ? -4.600 16.745 28.719 1.00 94.81 488 SER A N 1
ATOM 3727 C CA . SER A 1 488 ? -6.014 17.041 28.499 1.00 94.81 488 SER A CA 1
ATOM 3728 C C . SER A 1 488 ? -6.925 15.951 29.096 1.00 94.81 488 SER A C 1
ATOM 3730 O O . SER A 1 488 ? -6.614 14.760 29.012 1.00 94.81 488 SER A O 1
ATOM 3732 N N . PRO A 1 489 ? -8.121 16.297 29.619 1.00 95.12 489 PRO A N 1
ATOM 3733 C CA . PRO A 1 489 ? -9.083 15.301 30.111 1.00 95.12 489 PRO A CA 1
ATOM 3734 C C . PRO A 1 489 ? -9.649 14.352 29.037 1.00 95.12 489 PRO A C 1
ATOM 3736 O O . PRO A 1 489 ? -10.415 13.446 29.377 1.00 95.12 489 PRO A O 1
ATOM 3739 N N . GLY A 1 490 ? -9.346 14.600 27.756 1.00 94.88 490 GLY A N 1
ATOM 3740 C CA . GLY A 1 490 ? -9.763 13.796 26.608 1.00 94.88 490 GLY A CA 1
ATOM 3741 C C . GLY A 1 490 ? -8.675 12.880 26.042 1.00 94.88 490 GLY A C 1
ATOM 3742 O O . GLY A 1 490 ? -9.014 12.056 25.195 1.00 94.88 490 GLY A O 1
ATOM 3743 N N . PHE A 1 491 ? -7.424 12.995 26.502 1.00 96.50 491 PHE A N 1
ATOM 3744 C CA . PHE A 1 491 ? -6.296 12.197 26.016 1.00 96.50 491 PHE A CA 1
ATOM 3745 C C . PHE A 1 491 ? -6.486 10.704 26.299 1.00 96.50 491 PHE A C 1
ATOM 3747 O O . PHE A 1 491 ? -6.865 10.308 27.407 1.00 96.50 491 PHE A O 1
ATOM 3754 N N . ILE A 1 492 ? -6.190 9.869 25.307 1.00 95.38 492 ILE A N 1
ATOM 3755 C CA . ILE A 1 492 ? -6.242 8.415 25.392 1.00 95.38 492 ILE A CA 1
ATOM 3756 C C . ILE A 1 492 ? -4.807 7.887 25.402 1.00 95.38 492 ILE A C 1
ATOM 3758 O O . ILE A 1 492 ? -4.089 7.943 24.406 1.00 95.38 492 ILE A O 1
ATOM 3762 N N . ASN A 1 493 ? -4.380 7.309 26.525 1.00 93.19 493 ASN A N 1
ATOM 3763 C CA . ASN A 1 493 ? -3.064 6.684 26.582 1.00 93.19 493 ASN A CA 1
ATOM 3764 C C . ASN A 1 493 ? -3.017 5.480 25.622 1.00 93.19 493 ASN A C 1
ATOM 3766 O O . ASN A 1 493 ? -3.953 4.682 25.600 1.00 93.19 493 ASN A O 1
ATOM 3770 N N . TYR A 1 494 ? -1.923 5.290 24.875 1.00 94.19 494 TYR A N 1
ATOM 3771 C CA . TYR A 1 494 ? -1.811 4.195 23.898 1.00 94.19 494 TYR A CA 1
ATOM 3772 C C . TYR A 1 494 ? -2.024 2.794 24.505 1.00 94.19 494 TYR A C 1
ATOM 3774 O O . TYR A 1 494 ? -2.529 1.896 23.832 1.00 94.19 494 TYR A O 1
ATOM 3782 N N . MET A 1 495 ? -1.727 2.613 25.799 1.00 92.94 495 MET A N 1
ATOM 3783 C CA . MET A 1 495 ? -2.005 1.378 26.547 1.00 92.94 495 MET A CA 1
ATOM 3784 C C . MET A 1 495 ? -3.508 1.081 26.708 1.00 92.94 495 MET A C 1
ATOM 3786 O O . MET A 1 495 ? -3.876 -0.043 27.043 1.00 92.94 495 MET A O 1
ATOM 3790 N N . GLN A 1 496 ? -4.380 2.066 26.470 1.00 95.06 496 GLN A N 1
ATOM 3791 C CA . GLN A 1 496 ? -5.836 1.924 26.486 1.00 95.06 496 GLN A CA 1
ATOM 3792 C C . GLN A 1 496 ? -6.414 1.546 25.112 1.00 95.06 496 GLN A C 1
ATOM 3794 O O . GLN A 1 496 ? -7.518 1.004 25.078 1.00 95.06 496 GLN A O 1
ATOM 3799 N N . PHE A 1 497 ? -5.708 1.753 23.987 1.00 97.19 497 PHE A N 1
ATOM 3800 C CA . PHE A 1 497 ? -6.230 1.375 22.659 1.00 97.19 497 PHE A CA 1
ATOM 3801 C C . PHE A 1 497 ? -6.614 -0.121 22.567 1.00 97.19 497 PHE A C 1
ATOM 3803 O O . PHE A 1 497 ? -7.702 -0.412 22.066 1.00 97.19 497 PHE A O 1
ATOM 3810 N N . PRO A 1 498 ? -5.837 -1.080 23.124 1.00 96.50 498 PRO A N 1
ATOM 3811 C CA . PRO A 1 498 ? -6.242 -2.487 23.165 1.00 96.50 498 PRO A CA 1
ATOM 3812 C C . PRO A 1 498 ? -7.510 -2.753 23.988 1.00 96.50 498 PRO A C 1
ATOM 3814 O O . PRO A 1 498 ? -8.186 -3.743 23.730 1.00 96.50 498 PRO A O 1
ATOM 3817 N N . VAL A 1 499 ? -7.861 -1.895 24.955 1.00 97.19 499 VAL A N 1
ATOM 3818 C CA . VAL A 1 499 ? -9.121 -2.013 25.715 1.00 97.19 499 VAL A CA 1
ATOM 3819 C C . VAL A 1 499 ? -10.308 -1.619 24.837 1.00 97.19 499 VAL A C 1
ATOM 3821 O O . VAL A 1 499 ? -11.320 -2.317 24.837 1.00 97.19 499 VAL A O 1
ATOM 3824 N N . ILE A 1 500 ? -10.164 -0.552 24.037 1.00 98.12 500 ILE A N 1
ATOM 3825 C CA . ILE A 1 500 ? -11.169 -0.171 23.034 1.00 98.12 500 ILE A CA 1
ATOM 3826 C C . ILE A 1 500 ? -11.331 -1.314 22.027 1.00 98.12 500 ILE A C 1
ATOM 3828 O O . ILE A 1 500 ? -12.441 -1.798 21.838 1.00 98.12 500 ILE A O 1
ATOM 3832 N N . GLY A 1 501 ? -10.229 -1.813 21.457 1.00 97.81 501 GLY A N 1
ATOM 3833 C CA . GLY A 1 501 ? -10.254 -2.901 20.476 1.00 97.81 501 GLY A CA 1
ATOM 3834 C C . GLY A 1 501 ? -10.838 -4.214 21.012 1.00 97.81 501 GLY A C 1
ATOM 3835 O O . GLY A 1 501 ? -11.598 -4.880 20.312 1.00 97.81 501 GLY A O 1
ATOM 3836 N N . GLN A 1 502 ? -10.560 -4.577 22.269 1.00 97.56 502 GLN A N 1
ATOM 3837 C CA . GLN A 1 502 ? -11.192 -5.734 22.916 1.00 97.56 502 GLN A CA 1
ATOM 3838 C C . GLN A 1 502 ? -12.704 -5.547 23.082 1.00 97.56 502 GLN A C 1
ATOM 3840 O O . GLN A 1 502 ? -13.461 -6.470 22.788 1.00 97.56 502 GLN A O 1
ATOM 3845 N N . GLU A 1 503 ? -13.160 -4.367 23.508 1.00 97.81 503 GLU A N 1
ATOM 3846 C CA . GLU A 1 503 ? -14.590 -4.071 23.650 1.00 97.81 503 GLU A CA 1
ATOM 3847 C C . GLU A 1 503 ? -15.298 -3.991 22.284 1.00 97.81 503 GLU A C 1
ATOM 3849 O O . GLU A 1 503 ? -16.430 -4.459 22.152 1.00 97.81 503 GLU A O 1
ATOM 3854 N N . VAL A 1 504 ? -14.618 -3.493 21.246 1.00 98.44 504 VAL A N 1
ATOM 3855 C CA . VAL A 1 504 ? -15.093 -3.516 19.854 1.00 98.44 504 VAL A CA 1
ATOM 3856 C C . VAL A 1 504 ? -15.234 -4.947 19.349 1.00 98.44 504 VAL A C 1
ATOM 3858 O O . VAL A 1 504 ? -16.309 -5.293 18.871 1.00 98.44 504 VAL A O 1
ATOM 3861 N N . ILE A 1 505 ? -14.238 -5.823 19.523 1.00 98.31 505 ILE A N 1
ATOM 3862 C CA . ILE A 1 505 ? -14.379 -7.254 19.191 1.00 98.31 505 ILE A CA 1
ATOM 3863 C C . ILE A 1 505 ? -15.558 -7.863 19.970 1.00 98.31 505 ILE A C 1
ATOM 3865 O O . ILE A 1 505 ? -16.433 -8.490 19.374 1.00 98.31 505 ILE A O 1
ATOM 3869 N N . ARG A 1 506 ? -15.654 -7.608 21.283 1.00 97.56 506 ARG A N 1
ATOM 3870 C CA . ARG A 1 506 ? -16.714 -8.140 22.161 1.00 97.56 506 ARG A CA 1
ATOM 3871 C C . ARG A 1 506 ? -18.135 -7.718 21.751 1.00 97.56 506 ARG A C 1
ATOM 3873 O O . ARG A 1 506 ? -19.093 -8.407 22.108 1.00 97.56 506 ARG A O 1
ATOM 3880 N N . GLN A 1 507 ? -18.292 -6.596 21.046 1.00 98.06 507 GLN A N 1
ATOM 3881 C CA . GLN A 1 507 ? -19.579 -6.135 20.510 1.00 98.06 507 GLN A CA 1
ATOM 3882 C C . GLN A 1 507 ? -19.792 -6.492 19.029 1.00 98.06 507 GLN A C 1
ATOM 3884 O O . GLN A 1 507 ? -20.922 -6.786 18.640 1.00 98.06 507 GLN A O 1
ATOM 3889 N N . CYS A 1 508 ? -18.735 -6.476 18.213 1.00 98.44 508 CYS A N 1
ATOM 3890 C CA . CYS A 1 508 ? -18.821 -6.437 16.751 1.00 98.44 508 CYS A CA 1
ATOM 3891 C C . CYS A 1 508 ? -18.373 -7.715 16.025 1.00 98.44 508 CYS A C 1
ATOM 3893 O O . CYS A 1 508 ? -18.649 -7.825 14.834 1.00 98.44 508 CYS A O 1
ATOM 3895 N N . ASP A 1 509 ? -17.735 -8.683 16.695 1.00 98.12 509 ASP A N 1
ATOM 3896 C CA . ASP A 1 509 ? -17.399 -10.007 16.125 1.00 98.12 509 ASP A CA 1
ATOM 3897 C C . ASP A 1 509 ? -18.646 -10.640 15.475 1.00 98.12 509 ASP A C 1
ATOM 3899 O O . ASP A 1 509 ? -18.697 -10.890 14.273 1.00 98.12 509 ASP A O 1
ATOM 3903 N N . LYS A 1 510 ? -19.750 -10.692 16.234 1.00 97.00 510 LYS A N 1
ATOM 3904 C CA . LYS A 1 510 ? -21.033 -11.255 15.785 1.00 97.00 510 LYS A CA 1
ATOM 3905 C C . LYS A 1 510 ? -21.810 -10.435 14.744 1.00 97.00 510 LYS A C 1
ATOM 3907 O O . LYS A 1 510 ? -22.939 -10.800 14.413 1.00 97.00 510 LYS A O 1
ATOM 3912 N N . ALA A 1 511 ? -21.246 -9.353 14.208 1.00 96.38 511 ALA A N 1
ATOM 3913 C CA . ALA A 1 511 ? -21.917 -8.527 13.204 1.00 96.38 511 ALA A CA 1
ATOM 3914 C C . ALA A 1 511 ? -22.047 -9.223 11.831 1.00 96.38 511 ALA A C 1
ATOM 3916 O O . ALA A 1 511 ? -22.988 -8.933 11.093 1.00 96.38 511 ALA A O 1
ATOM 3917 N N . ASP A 1 512 ? -21.163 -10.177 11.496 1.00 95.25 512 ASP A N 1
ATOM 3918 C CA . ASP A 1 512 ? -21.278 -10.990 10.268 1.00 95.25 512 ASP A CA 1
ATOM 3919 C C . ASP A 1 512 ? -22.163 -12.254 10.435 1.00 95.25 512 ASP A C 1
ATOM 3921 O O . ASP A 1 512 ? -22.628 -12.844 9.449 1.00 95.25 512 ASP A O 1
ATOM 3925 N N . GLY A 1 513 ? -22.466 -12.620 11.688 1.00 95.31 513 GLY A N 1
ATOM 3926 C CA . GLY A 1 513 ? -23.247 -13.791 12.095 1.00 95.31 513 GLY A CA 1
ATOM 3927 C C . GLY A 1 513 ? -22.435 -14.943 12.709 1.00 95.31 513 GLY A C 1
ATOM 3928 O O . GLY A 1 513 ? -23.043 -15.877 13.236 1.00 95.31 513 GLY A O 1
ATOM 3929 N N . VAL A 1 514 ? -21.103 -14.882 12.674 1.00 96.38 514 VAL A N 1
ATOM 3930 C CA . VAL A 1 514 ? -20.160 -15.840 13.278 1.00 96.38 514 VAL A CA 1
ATOM 3931 C C . VAL A 1 514 ? -19.611 -15.274 14.598 1.00 96.38 514 VAL A C 1
ATOM 3933 O O . VAL A 1 514 ? -19.840 -14.119 14.923 1.00 96.38 514 VAL A O 1
ATOM 3936 N N . LEU A 1 515 ? -18.975 -16.092 15.434 1.00 96.50 515 LEU A N 1
ATOM 3937 C CA . LEU A 1 515 ? -18.275 -15.634 16.638 1.00 96.50 515 LEU A CA 1
ATOM 3938 C C . LEU A 1 515 ? -16.902 -16.315 16.657 1.00 96.50 515 LEU A C 1
ATOM 3940 O O . LEU A 1 515 ? -16.789 -17.451 17.123 1.00 96.50 515 LEU A O 1
ATOM 3944 N N . ASP A 1 516 ? -15.895 -15.677 16.058 1.00 96.12 516 ASP A N 1
ATOM 3945 C CA . ASP A 1 516 ? -14.537 -16.230 15.936 1.00 96.12 516 ASP A CA 1
ATOM 3946 C C . ASP A 1 516 ? -13.403 -15.247 16.281 1.00 96.12 516 ASP A C 1
ATOM 3948 O O . ASP A 1 516 ? -12.222 -15.573 16.134 1.00 96.12 516 ASP A O 1
ATOM 3952 N N . GLY A 1 517 ? -13.753 -14.092 16.851 1.00 96.94 517 GLY A N 1
ATOM 3953 C CA . GLY A 1 517 ? -12.826 -13.038 17.258 1.00 96.94 517 GLY A CA 1
ATOM 3954 C C . GLY A 1 517 ? -12.388 -12.123 16.112 1.00 96.94 517 GLY A C 1
ATOM 3955 O O . GLY A 1 517 ? -11.356 -11.464 16.240 1.00 96.94 517 GLY A O 1
ATOM 3956 N N . ILE A 1 518 ? -13.127 -12.084 14.998 1.00 98.00 518 ILE A N 1
ATOM 3957 C CA . ILE A 1 518 ? -12.773 -11.321 13.796 1.00 98.00 518 ILE A CA 1
ATOM 3958 C C . ILE A 1 518 ? -13.958 -10.442 13.390 1.00 98.00 518 ILE A C 1
ATOM 3960 O O . ILE A 1 518 ? -14.964 -10.918 12.874 1.00 98.00 518 ILE A O 1
ATOM 3964 N N . VAL A 1 519 ? -13.809 -9.125 13.533 1.00 98.12 519 VAL A N 1
ATOM 3965 C CA . VAL A 1 519 ? -14.820 -8.154 13.088 1.00 98.12 519 VAL A CA 1
ATOM 3966 C C . VAL A 1 519 ? -14.808 -8.058 11.553 1.00 98.12 519 VAL A C 1
ATOM 3968 O O . VAL A 1 519 ? -14.166 -7.182 10.974 1.00 98.12 519 VAL A O 1
ATOM 3971 N N . SER A 1 520 ? -15.499 -8.975 10.865 1.00 96.56 520 SER A N 1
ATOM 3972 C CA . SER A 1 520 ? -15.579 -8.960 9.392 1.00 96.56 520 SER A CA 1
ATOM 3973 C C . SER A 1 520 ? -16.556 -7.919 8.841 1.00 96.56 520 SER A C 1
ATOM 3975 O O . SER A 1 520 ? -16.462 -7.580 7.663 1.00 96.56 520 SER A O 1
ATOM 3977 N N . ALA A 1 521 ? -17.499 -7.436 9.658 1.00 95.56 521 ALA A N 1
ATOM 3978 C CA . ALA A 1 521 ? -18.573 -6.527 9.247 1.00 95.56 521 ALA A CA 1
ATOM 3979 C C . ALA A 1 521 ? -18.767 -5.341 10.219 1.00 95.56 521 ALA A C 1
ATOM 3981 O O . ALA A 1 521 ? -19.849 -5.187 10.795 1.00 95.56 521 ALA A O 1
ATOM 3982 N N . PRO A 1 522 ? -17.745 -4.484 10.426 1.00 95.94 522 PRO A N 1
ATOM 3983 C CA . PRO A 1 522 ? -17.824 -3.355 11.360 1.00 95.94 522 PRO A CA 1
ATOM 3984 C C . PRO A 1 522 ? -18.984 -2.396 11.055 1.00 95.94 522 PRO A C 1
ATOM 3986 O O . PRO A 1 522 ? -19.601 -1.869 11.974 1.00 95.94 522 PRO A O 1
ATOM 3989 N N . GLN A 1 523 ? -19.341 -2.225 9.780 1.00 94.31 523 GLN A N 1
ATOM 3990 C CA . GLN A 1 523 ? -20.451 -1.386 9.321 1.00 94.31 523 GLN A CA 1
ATOM 3991 C C . GLN A 1 523 ? -21.850 -1.933 9.672 1.00 94.31 523 GLN A C 1
ATOM 3993 O O . GLN A 1 523 ? -22.839 -1.223 9.508 1.00 94.31 523 GLN A O 1
ATOM 3998 N N . LEU A 1 524 ? -21.947 -3.182 10.144 1.00 95.56 524 LEU A N 1
ATOM 3999 C CA . LEU A 1 524 ? -23.176 -3.771 10.690 1.00 95.56 524 LEU A CA 1
ATOM 4000 C C . LEU A 1 524 ? -23.217 -3.727 12.232 1.00 95.56 524 LEU A C 1
ATOM 4002 O O . LEU A 1 524 ? -24.212 -4.135 12.830 1.00 95.56 524 LEU A O 1
ATOM 4006 N N . CYS A 1 525 ? -22.158 -3.235 12.887 1.00 97.25 525 CYS A N 1
ATOM 4007 C CA . CYS A 1 525 ? -22.081 -3.134 14.341 1.00 97.25 525 CYS A CA 1
ATOM 4008 C C . CYS A 1 525 ? -22.602 -1.786 14.858 1.00 97.25 525 CYS A C 1
ATOM 4010 O O . CYS A 1 525 ? -22.057 -0.729 14.546 1.00 97.25 525 CYS A O 1
ATOM 4012 N N . ASN A 1 526 ? -23.611 -1.822 15.730 1.00 96.56 526 ASN A N 1
ATOM 4013 C CA . ASN A 1 526 ? -24.038 -0.658 16.505 1.00 96.56 526 ASN A CA 1
ATOM 4014 C C . ASN A 1 526 ? -23.267 -0.605 17.837 1.00 96.56 526 ASN A C 1
ATOM 4016 O O . ASN A 1 526 ? -23.737 -1.133 18.845 1.00 96.56 526 ASN A O 1
ATOM 4020 N N . PHE A 1 527 ? -22.066 -0.023 17.819 1.00 97.94 527 PHE A N 1
ATOM 4021 C CA . PHE A 1 527 ? -21.154 -0.011 18.966 1.00 97.94 527 PHE A CA 1
ATOM 4022 C C . PHE A 1 527 ? -21.623 0.920 20.102 1.00 97.94 527 PHE A C 1
ATOM 4024 O O . PHE A 1 527 ? -21.682 2.143 19.959 1.00 97.94 527 PHE A O 1
ATOM 4031 N N . ASP A 1 528 ? -21.909 0.344 21.271 1.00 97.38 528 ASP A N 1
ATOM 4032 C CA . ASP A 1 528 ? -22.244 1.067 22.496 1.00 97.38 528 ASP A CA 1
ATOM 4033 C C . ASP A 1 528 ? -20.977 1.530 23.232 1.00 97.38 528 ASP A C 1
ATOM 4035 O O . ASP A 1 528 ? -20.444 0.848 24.115 1.00 97.38 528 ASP A O 1
ATOM 4039 N N . PHE A 1 529 ? -20.547 2.750 22.906 1.00 97.00 529 PHE A N 1
ATOM 4040 C CA . PHE A 1 529 ? -19.499 3.498 23.609 1.00 97.00 529 PHE A CA 1
ATOM 4041 C C . PHE A 1 529 ? -19.721 3.606 25.129 1.00 97.00 529 PHE A C 1
ATOM 4043 O O . PHE A 1 529 ? -18.763 3.771 25.884 1.00 97.00 529 PHE A O 1
ATOM 4050 N N . GLY A 1 530 ? -20.965 3.499 25.612 1.00 95.56 530 GLY A N 1
ATOM 4051 C CA . GLY A 1 530 ? -21.294 3.543 27.036 1.00 95.56 530 GLY A CA 1
ATOM 4052 C C . GLY A 1 530 ? -20.682 2.395 27.844 1.00 95.56 530 GLY A C 1
ATOM 4053 O O . GLY A 1 530 ? -20.525 2.535 29.058 1.00 95.56 530 GLY A O 1
ATOM 4054 N N . LYS A 1 531 ? -20.279 1.295 27.190 1.00 95.62 531 LYS A N 1
ATOM 4055 C CA . LYS A 1 531 ? -19.571 0.164 27.816 1.00 95.62 531 LYS A CA 1
ATOM 4056 C C . LYS A 1 531 ? -18.113 0.464 28.173 1.00 95.62 531 LYS A C 1
ATOM 4058 O O . LYS A 1 531 ? -17.587 -0.161 29.088 1.00 95.62 531 LYS A O 1
ATOM 4063 N N . LEU A 1 532 ? -17.494 1.461 27.535 1.00 96.50 532 LEU A N 1
ATOM 4064 C CA . LEU A 1 532 ? -16.148 1.934 27.882 1.00 96.50 532 LEU A CA 1
ATOM 4065 C C . LEU A 1 532 ? -16.131 2.761 29.183 1.00 96.50 532 LEU A C 1
ATOM 4067 O O . LEU A 1 532 ? -15.082 2.958 29.791 1.00 96.50 532 LEU A O 1
ATOM 4071 N N . ARG A 1 533 ? -17.281 3.284 29.618 1.00 95.56 533 ARG A N 1
ATOM 4072 C CA . ARG A 1 533 ? -17.359 4.340 30.635 1.00 95.56 533 ARG A CA 1
ATOM 4073 C C . ARG A 1 533 ? -17.020 3.857 32.051 1.00 95.56 533 ARG A C 1
ATOM 4075 O O . ARG A 1 533 ? -17.474 2.800 32.496 1.00 95.56 533 ARG A O 1
ATOM 4082 N N . CYS A 1 534 ? -16.290 4.683 32.800 1.00 94.12 534 CYS A N 1
ATOM 4083 C CA . CYS A 1 534 ? -16.080 4.497 34.237 1.00 94.12 534 CYS A CA 1
ATOM 4084 C C . CYS A 1 534 ? -17.378 4.655 35.048 1.00 94.12 534 CYS A C 1
ATOM 4086 O O . CYS A 1 534 ? -18.187 5.545 34.786 1.00 94.12 534 CYS A O 1
ATOM 4088 N N . GLY A 1 535 ? -17.553 3.832 36.086 1.00 87.25 535 GLY A N 1
ATOM 4089 C CA . GLY A 1 535 ? -18.662 3.960 37.036 1.00 87.25 535 GLY A CA 1
ATOM 4090 C C . GLY A 1 535 ? -18.970 2.670 37.796 1.00 87.25 535 GLY A C 1
ATOM 4091 O O . GLY A 1 535 ? -18.435 1.605 37.488 1.00 87.25 535 GLY A O 1
ATOM 4092 N N . ALA A 1 536 ? -19.862 2.763 38.785 1.00 75.19 536 ALA A N 1
ATOM 4093 C CA . ALA A 1 536 ? -20.402 1.589 39.465 1.00 75.19 536 ALA A CA 1
ATOM 4094 C C . ALA A 1 536 ? -21.156 0.698 38.460 1.00 75.19 536 ALA A C 1
ATOM 4096 O O . ALA A 1 536 ? -22.001 1.186 37.711 1.00 75.19 536 ALA A O 1
ATOM 4097 N N . GLY A 1 537 ? -20.832 -0.597 38.431 1.00 73.94 537 GLY A N 1
ATOM 4098 C CA . GLY A 1 537 ? -21.378 -1.540 37.447 1.00 73.94 537 GLY A CA 1
ATOM 4099 C C . GLY A 1 537 ? -20.705 -1.511 36.067 1.00 73.94 537 GLY A C 1
ATOM 4100 O O . GLY A 1 537 ? -21.193 -2.180 35.160 1.00 73.94 537 GLY A O 1
ATOM 4101 N N . SER A 1 538 ? -19.597 -0.779 35.886 1.00 83.44 538 SER A N 1
ATOM 4102 C CA . SER A 1 538 ? -18.743 -0.962 34.703 1.00 83.44 538 SER A CA 1
ATOM 4103 C C . SER A 1 538 ? -18.077 -2.343 34.732 1.00 83.44 538 SER A C 1
ATOM 4105 O O . SER A 1 538 ? -17.705 -2.835 35.797 1.00 83.44 538 SER A O 1
ATOM 4107 N N . ALA A 1 539 ? -17.925 -2.968 33.561 1.00 84.00 539 ALA A N 1
ATOM 4108 C CA . ALA A 1 539 ? -17.223 -4.247 33.411 1.00 84.00 539 ALA A CA 1
ATOM 4109 C C . ALA A 1 539 ? -15.692 -4.080 33.316 1.00 84.00 539 ALA A C 1
ATOM 4111 O O . ALA A 1 539 ? -14.956 -5.059 33.423 1.00 84.00 539 ALA A O 1
ATOM 4112 N N . LEU A 1 540 ? -15.216 -2.847 33.114 1.00 89.50 540 LEU A N 1
ATOM 4113 C CA . LEU A 1 540 ? -13.799 -2.500 33.041 1.00 89.50 540 LEU A CA 1
ATOM 4114 C C . LEU A 1 540 ? -13.261 -2.112 34.425 1.00 89.50 540 LEU A C 1
ATOM 4116 O O . LEU A 1 540 ? -13.982 -1.558 35.258 1.00 89.50 540 LEU A O 1
ATOM 4120 N N . SER A 1 541 ? -11.971 -2.359 34.669 1.00 86.81 541 SER A N 1
ATOM 4121 C CA . SER A 1 541 ? -11.309 -1.882 35.887 1.00 86.81 541 SER A CA 1
ATOM 4122 C C . SER A 1 541 ? -11.247 -0.344 35.923 1.00 86.81 541 SER A C 1
ATOM 4124 O O . SER A 1 541 ? -11.245 0.295 34.866 1.00 86.81 541 SER A O 1
ATOM 4126 N N . PRO A 1 542 ? -11.079 0.280 37.107 1.00 83.75 542 PRO A N 1
ATOM 4127 C CA . PRO A 1 542 ? -10.862 1.728 37.223 1.00 83.75 542 PRO A CA 1
ATOM 4128 C C . PRO A 1 542 ? -9.641 2.268 36.454 1.00 83.75 542 PRO A C 1
ATOM 4130 O O . PRO A 1 542 ? -9.528 3.473 36.269 1.00 83.75 542 PRO A O 1
ATOM 4133 N N . SER A 1 543 ? -8.726 1.390 36.029 1.00 84.75 543 SER A N 1
ATOM 4134 C CA . SER A 1 543 ? -7.545 1.704 35.212 1.00 84.75 543 SER A CA 1
ATOM 4135 C C . SER A 1 543 ? -7.723 1.448 33.709 1.00 84.75 543 SER A C 1
ATOM 4137 O O . SER A 1 543 ? -6.845 1.814 32.933 1.00 84.75 543 SER A O 1
ATOM 4139 N N . ALA A 1 544 ? -8.816 0.798 33.300 1.00 91.50 544 ALA A N 1
ATOM 4140 C CA . ALA A 1 544 ? -9.112 0.443 31.910 1.00 91.50 544 ALA A CA 1
ATOM 4141 C C . ALA A 1 544 ? -10.358 1.162 31.362 1.00 91.50 544 ALA A C 1
ATOM 4143 O O . ALA A 1 544 ? -10.537 1.235 30.151 1.00 91.50 544 ALA A O 1
ATOM 4144 N N . CYS A 1 545 ? -11.221 1.684 32.236 1.00 94.38 545 CYS A N 1
ATOM 4145 C CA . CYS A 1 545 ? -12.386 2.470 31.852 1.00 94.38 545 CYS A CA 1
ATOM 4146 C C . CYS A 1 545 ? -12.019 3.897 31.394 1.00 94.38 545 CYS A C 1
ATOM 4148 O O . CYS A 1 545 ? -10.916 4.388 31.628 1.00 94.38 545 CYS A O 1
ATOM 4150 N N . PHE A 1 546 ? -12.976 4.566 30.750 1.00 96.88 546 PHE A N 1
ATOM 4151 C CA . PHE A 1 546 ? -12.806 5.865 30.102 1.00 96.88 546 PHE A CA 1
ATOM 4152 C C . PHE A 1 546 ? -13.720 6.936 30.716 1.00 96.88 546 PHE A C 1
ATOM 4154 O O . PHE A 1 546 ? -14.848 6.658 31.147 1.00 96.88 546 PHE A O 1
ATOM 4161 N N . SER A 1 547 ? -13.248 8.184 30.723 1.00 96.00 547 SER A N 1
ATOM 4162 C CA . SER A 1 547 ? -14.059 9.364 31.040 1.00 96.00 547 SER A CA 1
ATOM 4163 C C . SER A 1 547 ? -15.057 9.669 29.910 1.00 96.00 547 SER A C 1
ATOM 4165 O O . SER A 1 547 ? -14.871 9.244 28.769 1.00 96.00 547 SER A O 1
ATOM 4167 N N . ASN A 1 548 ? -16.104 10.456 30.192 1.00 96.44 548 ASN A N 1
ATOM 4168 C CA . ASN A 1 548 ? -17.001 10.943 29.132 1.00 96.44 548 ASN A CA 1
ATOM 4169 C C . ASN A 1 548 ? -16.220 11.730 28.060 1.00 96.44 548 ASN A C 1
ATOM 4171 O O . ASN A 1 548 ? -16.472 11.563 26.874 1.00 96.44 548 ASN A O 1
ATOM 4175 N N . THR A 1 549 ? -15.244 12.549 28.465 1.00 97.31 549 THR A N 1
ATOM 4176 C CA . THR A 1 549 ? -14.429 13.357 27.546 1.00 97.31 549 THR A CA 1
ATOM 4177 C C . THR A 1 549 ? -13.558 12.483 26.643 1.00 97.31 549 THR A C 1
ATOM 4179 O O . THR A 1 549 ? -13.512 12.723 25.441 1.00 97.31 549 THR A O 1
ATOM 4182 N N . GLN A 1 550 ? -12.936 11.432 27.190 1.00 97.38 550 GLN A N 1
ATOM 4183 C CA . GLN A 1 550 ? -12.193 10.443 26.402 1.00 97.38 550 GLN A CA 1
ATOM 4184 C C . GLN A 1 550 ? -13.117 9.692 25.436 1.00 97.38 550 GLN A C 1
ATOM 4186 O O . GLN A 1 550 ? -12.745 9.467 24.291 1.00 97.38 550 GLN A O 1
ATOM 4191 N N . ILE A 1 551 ? -14.346 9.355 25.843 1.00 98.19 551 ILE A N 1
ATOM 4192 C CA . ILE A 1 551 ? -15.342 8.741 24.948 1.00 98.19 551 ILE A CA 1
ATOM 4193 C C . ILE A 1 551 ? -15.702 9.673 23.777 1.00 98.19 551 ILE A C 1
ATOM 4195 O O . ILE A 1 551 ? -15.825 9.196 22.648 1.00 98.19 551 ILE A O 1
ATOM 4199 N N . GLU A 1 552 ? -15.805 10.990 23.989 1.00 98.25 552 GLU A N 1
ATOM 4200 C CA . GLU A 1 552 ? -15.969 11.938 22.876 1.00 98.25 552 GLU A CA 1
ATOM 4201 C C . GLU A 1 552 ? -14.716 12.040 21.985 1.00 98.25 552 GLU A C 1
ATOM 4203 O O . GLU A 1 552 ? -14.857 12.231 20.778 1.00 98.25 552 GLU A O 1
ATOM 4208 N N . THR A 1 553 ? -13.502 11.845 22.514 1.00 98.06 553 THR A N 1
ATOM 4209 C CA . THR A 1 553 ? -12.285 11.680 21.691 1.00 98.06 553 THR A CA 1
ATOM 4210 C C . THR A 1 553 ? -12.364 10.422 20.822 1.00 98.06 553 THR A C 1
ATOM 4212 O O . THR A 1 553 ? -12.205 10.511 19.606 1.00 98.06 553 THR A O 1
ATOM 4215 N N . VAL A 1 554 ? -12.702 9.265 21.406 1.00 98.25 554 VAL A N 1
ATOM 4216 C CA . VAL A 1 554 ? -12.867 7.992 20.676 1.00 98.25 554 VAL A CA 1
ATOM 4217 C C . VAL A 1 554 ? -13.909 8.132 19.553 1.00 98.25 554 VAL A C 1
ATOM 4219 O O . VAL A 1 554 ? -13.676 7.692 18.428 1.00 98.25 554 VAL A O 1
ATOM 4222 N N . LYS A 1 555 ? -15.038 8.806 19.811 1.00 98.38 555 LYS A N 1
ATOM 4223 C CA . LYS A 1 555 ? -16.061 9.087 18.787 1.00 98.38 555 LYS A CA 1
ATOM 4224 C C . LYS A 1 555 ? -15.542 9.945 17.629 1.00 98.38 555 LYS A C 1
ATOM 4226 O O . LYS A 1 555 ? -15.880 9.649 16.488 1.00 98.38 555 LYS A O 1
ATOM 4231 N N . LYS A 1 556 ? -14.720 10.972 17.888 1.00 97.62 556 LYS A N 1
ATOM 4232 C CA . LYS A 1 556 ? -14.101 11.802 16.831 1.00 97.62 556 LYS A CA 1
ATOM 4233 C C . LYS A 1 556 ? -13.116 11.017 15.961 1.00 97.62 556 LYS A C 1
ATOM 4235 O O . LYS A 1 556 ? -12.976 11.332 14.789 1.00 97.62 556 LYS A O 1
ATOM 4240 N N . ILE A 1 557 ? -12.445 10.008 16.521 1.00 98.00 557 ILE A N 1
ATOM 4241 C CA . ILE A 1 557 ? -11.489 9.167 15.783 1.00 98.00 557 ILE A CA 1
ATOM 4242 C C . ILE A 1 557 ? -12.220 8.256 14.779 1.00 98.00 557 ILE A C 1
ATOM 4244 O O . ILE A 1 557 ? -11.793 8.157 13.628 1.00 98.00 557 ILE A O 1
ATOM 4248 N N . TYR A 1 558 ? -13.340 7.634 15.175 1.00 98.12 558 TYR A N 1
ATOM 4249 C CA . TYR A 1 558 ? -14.173 6.820 14.271 1.00 98.12 558 TYR A CA 1
ATOM 4250 C C . TYR A 1 558 ? -15.065 7.636 13.326 1.00 98.12 558 TYR A C 1
ATOM 4252 O O . TYR A 1 558 ? -15.412 7.153 12.244 1.00 98.12 558 TYR A O 1
ATOM 4260 N N . GLY A 1 559 ? -15.498 8.822 13.757 1.00 97.19 559 GLY A N 1
ATOM 4261 C CA . GLY A 1 559 ? -16.356 9.717 12.986 1.00 97.19 559 GLY A CA 1
ATOM 4262 C C . GLY A 1 559 ? -15.622 10.351 11.808 1.00 97.19 559 GLY A C 1
ATOM 4263 O O . GLY A 1 559 ? -14.413 10.565 11.853 1.00 97.19 559 GLY A O 1
ATOM 4264 N N . ASP A 1 560 ? -16.360 10.653 10.744 1.00 97.44 560 ASP A N 1
ATOM 4265 C CA . ASP A 1 560 ? -15.800 11.372 9.603 1.00 97.44 560 ASP A CA 1
ATOM 4266 C C . ASP A 1 560 ? -15.411 12.801 10.009 1.00 97.44 560 ASP A C 1
ATOM 4268 O O . ASP A 1 560 ? -16.131 13.486 10.741 1.00 97.44 560 ASP A O 1
ATOM 4272 N N . TRP A 1 561 ? -14.249 13.251 9.541 1.00 97.38 561 TRP A N 1
ATOM 4273 C CA . TRP A 1 561 ? -13.770 14.602 9.775 1.00 97.38 561 TRP A CA 1
ATOM 4274 C C . TRP A 1 561 ? -14.531 15.574 8.878 1.00 97.38 561 TRP A C 1
ATOM 4276 O O . TRP A 1 561 ? -14.390 15.563 7.652 1.00 97.38 561 TRP A O 1
ATOM 4286 N N . LEU A 1 562 ? -15.328 16.426 9.519 1.00 96.69 562 LEU A N 1
ATOM 4287 C CA . LEU A 1 562 ? -16.017 17.541 8.884 1.00 96.69 562 LEU A CA 1
ATOM 4288 C C . LEU A 1 562 ? -15.299 18.864 9.181 1.00 96.69 562 LEU A C 1
ATOM 4290 O O . LEU A 1 562 ? -14.698 19.034 10.246 1.00 96.69 562 LEU A O 1
ATOM 4294 N N . SER A 1 563 ? -15.407 19.819 8.260 1.00 94.12 563 SER A N 1
ATOM 4295 C CA . SER A 1 563 ? -14.983 21.203 8.475 1.00 94.12 563 SER A CA 1
ATOM 4296 C C . SER A 1 563 ? -15.889 21.923 9.483 1.00 94.12 563 SER A C 1
ATOM 4298 O O . SER A 1 563 ? -16.988 21.470 9.817 1.00 94.12 563 SER A O 1
ATOM 4300 N N . ARG A 1 564 ? -15.485 23.127 9.900 1.00 89.75 564 ARG A N 1
ATOM 4301 C CA . ARG A 1 564 ? -16.313 24.038 10.712 1.00 89.75 564 ARG A CA 1
ATOM 4302 C C . ARG A 1 564 ? -17.632 24.465 10.047 1.00 89.75 564 ARG A C 1
ATOM 4304 O O . ARG A 1 564 ? -18.503 24.977 10.746 1.00 89.75 564 ARG A O 1
ATOM 4311 N N . THR A 1 565 ? -17.799 24.263 8.737 1.00 93.06 565 THR A N 1
ATOM 4312 C CA . THR A 1 565 ? -19.056 24.503 8.000 1.00 93.06 565 THR A CA 1
ATOM 4313 C C . THR A 1 565 ? -19.871 23.227 7.748 1.00 93.06 565 THR A C 1
ATOM 4315 O O . THR A 1 565 ? -20.953 23.313 7.171 1.00 93.06 565 THR A O 1
ATOM 4318 N N . GLY A 1 566 ? -19.397 22.057 8.196 1.00 94.88 566 GLY A N 1
ATOM 4319 C CA . GLY A 1 566 ? -20.053 20.761 7.980 1.00 94.88 566 GLY A CA 1
ATOM 4320 C C . GLY A 1 566 ? -19.711 20.085 6.646 1.00 94.88 566 GLY A C 1
ATOM 4321 O O . GLY A 1 566 ? -20.341 19.092 6.288 1.00 94.88 566 GLY A O 1
ATOM 4322 N N . GLU A 1 567 ? -18.726 20.601 5.910 1.00 95.75 567 GLU A N 1
ATOM 4323 C CA . GLU A 1 567 ? -18.201 19.984 4.687 1.00 95.75 567 GLU A CA 1
ATOM 4324 C C . GLU A 1 567 ? -17.426 18.702 5.022 1.00 95.75 567 GLU A C 1
ATOM 4326 O O . GLU A 1 567 ? -16.654 18.683 5.979 1.00 95.75 567 GLU A O 1
ATOM 4331 N N . PHE A 1 568 ? -17.611 17.629 4.248 1.00 96.88 568 PHE A N 1
ATOM 4332 C CA . PHE A 1 568 ? -16.834 16.398 4.414 1.00 96.88 568 PHE A CA 1
ATOM 4333 C C . PHE A 1 568 ? -15.386 16.620 3.963 1.00 96.88 568 PHE A C 1
ATOM 4335 O O . PHE A 1 568 ? -15.150 16.912 2.792 1.00 96.88 568 PHE A O 1
ATOM 4342 N N . LEU A 1 569 ? -14.427 16.435 4.874 1.00 97.00 569 LEU A N 1
ATOM 4343 C CA . LEU A 1 569 ? -12.998 16.540 4.574 1.00 97.00 569 LEU A CA 1
ATOM 4344 C C . LEU A 1 569 ? -12.362 15.161 4.419 1.00 97.00 569 LEU A C 1
ATOM 4346 O O . LEU A 1 569 ? -11.734 14.895 3.400 1.00 97.00 569 LEU A O 1
ATOM 4350 N N . TYR A 1 570 ? -12.520 14.265 5.394 1.00 97.44 570 TYR A N 1
ATOM 4351 C CA . TYR A 1 570 ? -12.002 12.900 5.275 1.00 97.44 570 TYR A CA 1
ATOM 4352 C C . TYR A 1 570 ? -12.782 11.912 6.136 1.00 97.44 570 TYR A C 1
ATOM 4354 O O . TYR A 1 570 ? -13.490 12.300 7.060 1.00 97.44 570 TYR A O 1
ATOM 4362 N N . THR A 1 571 ? -12.652 10.618 5.850 1.00 97.25 571 THR A N 1
ATOM 4363 C CA . THR A 1 571 ? -13.405 9.584 6.567 1.00 97.25 571 THR A CA 1
ATOM 4364 C C . THR A 1 571 ? -12.672 9.066 7.806 1.00 97.25 571 THR A C 1
ATOM 4366 O O . THR A 1 571 ? -11.446 8.952 7.816 1.00 97.25 571 THR A O 1
ATOM 4369 N N . GLY A 1 572 ? -13.432 8.773 8.863 1.00 97.19 572 GLY A N 1
ATOM 4370 C CA . GLY A 1 572 ? -12.905 8.360 10.164 1.00 97.19 572 GLY A CA 1
ATOM 4371 C C . GLY A 1 572 ? -12.379 6.926 10.188 1.00 97.19 572 GLY A C 1
ATOM 4372 O O . GLY A 1 572 ? -12.714 6.120 9.317 1.00 97.19 572 GLY A O 1
ATOM 4373 N N . MET A 1 573 ? -11.642 6.555 11.235 1.00 97.56 573 MET A N 1
ATOM 4374 C CA . MET A 1 573 ? -11.130 5.193 11.428 1.00 97.56 573 MET A CA 1
ATOM 4375 C C . MET A 1 573 ? -12.237 4.124 11.443 1.00 97.56 573 MET A C 1
ATOM 4377 O O . MET A 1 573 ? -13.396 4.384 11.787 1.00 97.56 573 MET A O 1
ATOM 4381 N N . THR A 1 574 ? -11.879 2.896 11.066 1.00 96.94 574 THR A N 1
ATOM 4382 C CA . THR A 1 574 ? -12.779 1.731 11.073 1.00 96.94 574 THR A CA 1
ATOM 4383 C C . THR A 1 574 ? -12.789 1.072 12.457 1.00 96.94 574 THR A C 1
ATOM 4385 O O . THR A 1 574 ? -11.742 0.966 13.095 1.00 96.94 574 THR A O 1
ATOM 4388 N N . LEU A 1 575 ? -13.943 0.582 12.923 1.00 98.00 575 LEU A N 1
ATOM 4389 C CA . LEU A 1 575 ? -13.995 -0.337 14.071 1.00 98.00 575 LEU A CA 1
ATOM 4390 C C . LEU A 1 575 ? -13.132 -1.578 13.769 1.00 98.00 575 LEU A C 1
ATOM 4392 O O . LEU A 1 575 ? -13.211 -2.111 12.664 1.00 98.00 575 LEU A O 1
ATOM 4396 N N . SER A 1 576 ? -12.356 -2.040 14.754 1.00 96.88 576 SER A N 1
ATOM 4397 C CA . SER A 1 576 ? -11.295 -3.064 14.688 1.00 96.88 576 SER A CA 1
ATOM 4398 C C . SER A 1 576 ? -9.880 -2.548 14.377 1.00 96.88 576 SER A C 1
ATOM 4400 O O . SER A 1 576 ? -8.943 -3.349 14.407 1.00 96.88 576 SER A O 1
ATOM 4402 N N . SER A 1 577 ? -9.682 -1.253 14.103 1.00 98.06 577 SER A N 1
ATOM 4403 C CA . SER A 1 577 ? -8.350 -0.673 13.819 1.00 98.06 577 SER A CA 1
ATOM 4404 C C . SER A 1 577 ? -7.550 -0.248 15.063 1.00 98.06 577 SER A C 1
ATOM 4406 O O . SER A 1 577 ? -6.390 0.156 14.959 1.00 98.06 577 SER A O 1
ATOM 4408 N N . GLU A 1 578 ? -8.141 -0.358 16.255 1.00 98.38 578 GLU A N 1
ATOM 4409 C CA . GLU A 1 578 ? -7.657 0.260 17.500 1.00 98.38 578 GLU A CA 1
ATOM 4410 C C . GLU A 1 578 ? -6.274 -0.259 17.896 1.00 98.38 578 GLU A C 1
ATOM 4412 O O . GLU A 1 578 ? -5.405 0.489 18.340 1.00 98.38 578 GLU A O 1
ATOM 4417 N N . PHE A 1 579 ? -6.036 -1.550 17.662 1.00 97.44 579 PHE A N 1
ATOM 4418 C CA . PHE A 1 579 ? -4.762 -2.204 17.940 1.00 97.44 579 PHE A CA 1
ATOM 4419 C C . PHE A 1 579 ? -3.585 -1.655 17.118 1.00 97.44 579 PHE A C 1
ATOM 4421 O O . PHE A 1 579 ? -2.444 -1.920 17.486 1.00 97.44 579 PHE A O 1
ATOM 4428 N N . GLN A 1 580 ? -3.831 -0.892 16.045 1.00 97.81 580 GLN A N 1
ATOM 4429 C CA . GLN A 1 580 ? -2.800 -0.236 15.230 1.00 97.81 580 GLN A CA 1
ATOM 4430 C C . GLN A 1 580 ? -2.778 1.301 15.378 1.00 97.81 580 GLN A C 1
ATOM 4432 O O . GLN A 1 580 ? -1.860 1.945 14.866 1.00 97.81 580 GLN A O 1
ATOM 4437 N N . TRP A 1 581 ? -3.700 1.907 16.142 1.00 97.81 581 TRP A N 1
ATOM 4438 C CA . TRP A 1 581 ? -3.772 3.369 16.334 1.00 97.81 581 TRP A CA 1
ATOM 4439 C C . TRP A 1 581 ? -2.478 4.006 16.857 1.00 97.81 581 TRP A C 1
ATOM 4441 O O . TRP A 1 581 ? -2.220 5.168 16.559 1.00 97.81 581 TRP A O 1
ATOM 4451 N N . TYR A 1 582 ? -1.611 3.250 17.540 1.00 95.56 582 TYR A N 1
ATOM 4452 C CA . TYR A 1 582 ? -0.267 3.695 17.947 1.00 95.56 582 TYR A CA 1
ATOM 4453 C C . TYR A 1 582 ? 0.621 4.180 16.777 1.00 95.56 582 TYR A C 1
ATOM 4455 O O . TYR A 1 582 ? 1.658 4.800 17.000 1.00 95.56 582 TYR A O 1
ATOM 4463 N N . THR A 1 583 ? 0.236 3.896 15.528 1.00 94.88 583 THR A N 1
ATOM 4464 C CA . THR A 1 583 ? 0.920 4.366 14.311 1.00 94.88 583 THR A CA 1
ATOM 4465 C C . THR A 1 583 ? 0.632 5.846 14.009 1.00 94.88 583 THR A C 1
ATOM 4467 O O . THR A 1 583 ? 1.413 6.489 13.308 1.00 94.88 583 THR A O 1
ATOM 4470 N N . VAL A 1 584 ? -0.471 6.399 14.537 1.00 96.25 584 VAL A N 1
ATOM 4471 C CA . VAL A 1 584 ? -0.952 7.774 14.274 1.00 96.25 584 VAL A CA 1
ATOM 4472 C C . VAL A 1 584 ? -1.351 8.571 15.530 1.00 96.25 584 VAL A C 1
ATOM 4474 O O . VAL A 1 584 ? -1.432 9.796 15.451 1.00 96.25 584 VAL A O 1
ATOM 4477 N N . LEU A 1 585 ? -1.552 7.912 16.677 1.00 95.75 585 LEU A N 1
ATOM 4478 C CA . LEU A 1 585 ? -2.031 8.463 17.957 1.00 95.75 585 LEU A CA 1
ATOM 4479 C C . LEU A 1 585 ? -1.155 8.018 19.146 1.00 95.75 585 LEU A C 1
ATOM 4481 O O . LEU A 1 585 ? -0.314 7.130 19.012 1.00 95.75 585 LEU A O 1
ATOM 4485 N N . GLY A 1 586 ? -1.370 8.607 20.331 1.00 89.44 586 GLY A N 1
ATOM 4486 C CA . GLY A 1 586 ? -0.728 8.173 21.583 1.00 89.44 586 GLY A CA 1
ATOM 4487 C C . GLY A 1 586 ? 0.717 8.649 21.804 1.00 89.44 586 GLY A C 1
ATOM 4488 O O . GLY A 1 586 ? 1.361 8.221 22.764 1.00 89.44 586 GLY A O 1
ATOM 4489 N N . GLY A 1 587 ? 1.232 9.527 20.936 1.00 91.06 587 GLY A N 1
ATOM 4490 C CA . GLY A 1 587 ? 2.480 10.270 21.148 1.00 91.06 587 GLY A CA 1
ATOM 4491 C C . GLY A 1 587 ? 2.287 11.534 22.001 1.00 91.06 587 GLY A C 1
ATOM 4492 O O . GLY A 1 587 ? 1.216 11.772 22.546 1.00 91.06 587 GLY A O 1
ATOM 4493 N N . THR A 1 588 ? 3.318 12.380 22.091 1.00 93.44 588 THR A N 1
ATOM 4494 C CA . THR A 1 588 ? 3.253 13.717 22.733 1.00 93.44 588 THR A CA 1
ATOM 4495 C C . THR A 1 588 ? 3.029 14.870 21.741 1.00 93.44 588 THR A C 1
ATOM 4497 O O . THR A 1 588 ? 2.859 16.020 22.141 1.00 93.44 588 THR A O 1
ATOM 4500 N N . ALA A 1 589 ? 3.037 14.565 20.443 1.00 94.00 589 ALA A N 1
ATOM 4501 C CA . ALA A 1 589 ? 2.763 15.455 19.318 1.00 94.00 589 ALA A CA 1
ATOM 4502 C C . ALA A 1 589 ? 2.130 14.621 18.180 1.00 94.00 589 ALA A C 1
ATOM 4504 O O . ALA A 1 589 ? 2.303 13.395 18.183 1.00 94.00 589 ALA A O 1
ATOM 4505 N N . PRO A 1 590 ? 1.427 15.230 17.202 1.00 95.94 590 PRO A N 1
ATOM 4506 C CA . PRO A 1 590 ? 0.930 14.502 16.034 1.00 95.94 590 PRO A CA 1
ATOM 4507 C C . PRO A 1 590 ? 2.084 13.827 15.278 1.00 95.94 590 PRO A C 1
ATOM 4509 O O . PRO A 1 590 ? 3.199 14.350 15.231 1.00 95.94 590 PRO A O 1
ATOM 4512 N N . THR A 1 591 ? 1.838 12.653 14.695 1.00 96.19 591 THR A N 1
ATOM 4513 C CA . THR A 1 591 ? 2.914 11.824 14.121 1.00 96.19 591 THR A CA 1
ATOM 4514 C C . THR A 1 591 ? 3.553 12.445 12.868 1.00 96.19 591 THR A C 1
ATOM 4516 O O . THR A 1 591 ? 2.910 13.253 12.189 1.00 96.19 591 THR A O 1
ATOM 4519 N N . PRO A 1 592 ? 4.800 12.067 12.502 1.00 96.38 592 PRO A N 1
ATOM 4520 C CA . PRO A 1 592 ? 5.493 12.616 11.330 1.00 96.38 592 PRO A CA 1
ATOM 4521 C C . PRO A 1 592 ? 4.730 12.471 10.007 1.00 96.38 592 PRO A C 1
ATOM 4523 O O . PRO A 1 592 ? 4.851 13.342 9.149 1.00 96.38 592 PRO A O 1
ATOM 4526 N N . PHE A 1 593 ? 3.888 11.440 9.861 1.00 97.25 593 PHE A N 1
ATOM 4527 C CA . PHE A 1 593 ? 2.986 11.290 8.714 1.00 97.25 593 PHE A CA 1
ATOM 4528 C C . PHE A 1 593 ? 2.016 12.475 8.552 1.00 97.25 593 PHE A C 1
ATOM 4530 O O . PHE A 1 593 ? 1.672 12.822 7.425 1.00 97.25 593 PHE A O 1
ATOM 4537 N N . GLY A 1 594 ? 1.591 13.101 9.654 1.00 96.56 594 GLY A N 1
ATOM 4538 C CA . GLY A 1 594 ? 0.785 14.321 9.655 1.00 96.56 594 GLY A CA 1
ATOM 4539 C C . GLY A 1 594 ? 1.650 15.580 9.731 1.00 96.56 594 GLY A C 1
ATOM 4540 O O . GLY A 1 594 ? 1.816 16.294 8.743 1.00 96.56 594 GLY A O 1
ATOM 4541 N N . VAL A 1 595 ? 2.257 15.849 10.893 1.00 97.00 595 VAL A N 1
ATOM 4542 C CA . VAL A 1 595 ? 2.964 17.122 11.142 1.00 97.00 595 VAL A CA 1
ATOM 4543 C C . VAL A 1 595 ? 4.205 17.311 10.262 1.00 97.00 595 VAL A C 1
ATOM 4545 O O . VAL A 1 595 ? 4.545 18.440 9.911 1.00 97.00 595 VAL A O 1
ATOM 4548 N N . GLY A 1 596 ? 4.866 16.226 9.849 1.00 97.44 596 GLY A N 1
ATOM 4549 C CA . GLY A 1 596 ? 5.985 16.295 8.908 1.00 97.44 596 GLY A CA 1
ATOM 4550 C C . GLY A 1 596 ? 5.541 16.725 7.508 1.00 97.44 596 GLY A C 1
ATOM 4551 O O . GLY A 1 596 ? 6.276 17.443 6.835 1.00 97.44 596 GLY A O 1
ATOM 4552 N N . TYR A 1 597 ? 4.325 16.359 7.086 1.00 97.75 597 TYR A N 1
ATOM 4553 C CA . TYR A 1 597 ? 3.750 16.835 5.828 1.00 97.75 597 TYR A CA 1
ATOM 4554 C C . TYR A 1 597 ? 3.435 18.335 5.918 1.00 97.75 597 TYR A C 1
ATOM 4556 O O . TYR A 1 597 ? 3.839 19.090 5.034 1.00 97.75 597 TYR A O 1
ATOM 4564 N N . GLN A 1 598 ? 2.832 18.791 7.025 1.00 97.94 598 GLN A N 1
ATOM 4565 C CA . GLN A 1 598 ? 2.614 20.225 7.278 1.00 97.94 598 GLN A CA 1
ATOM 4566 C C . GLN A 1 598 ? 3.929 21.014 7.161 1.00 97.94 598 GLN A C 1
ATOM 4568 O O . GLN A 1 598 ? 4.023 21.977 6.402 1.00 97.94 598 GLN A O 1
ATOM 4573 N N . ARG A 1 599 ? 4.969 20.550 7.862 1.00 97.88 599 ARG A N 1
ATOM 4574 C CA . ARG A 1 599 ? 6.284 21.198 7.938 1.00 97.88 599 ARG A CA 1
ATOM 4575 C C . ARG A 1 599 ? 7.047 21.171 6.619 1.00 97.88 599 ARG A C 1
ATOM 4577 O O . ARG A 1 599 ? 7.312 22.208 6.020 1.00 97.88 599 ARG A O 1
ATOM 4584 N N . TYR A 1 600 ? 7.407 19.984 6.141 1.00 98.31 600 TYR A N 1
ATOM 4585 C CA . TYR A 1 600 ? 8.409 19.833 5.082 1.00 98.31 600 TYR A CA 1
ATOM 4586 C C . TYR A 1 600 ? 7.824 19.814 3.664 1.00 98.31 600 TYR A C 1
ATOM 4588 O O . TYR A 1 600 ? 8.561 20.039 2.701 1.00 98.31 600 TYR A O 1
ATOM 4596 N N . PHE A 1 601 ? 6.517 19.563 3.517 1.00 97.19 601 PHE A N 1
ATOM 4597 C CA . PHE A 1 601 ? 5.840 19.537 2.218 1.00 97.19 601 PHE A CA 1
ATOM 4598 C C . PHE A 1 601 ? 4.957 20.761 1.989 1.00 97.19 601 PHE A C 1
ATOM 4600 O O . PHE A 1 601 ? 5.062 21.370 0.922 1.00 97.19 601 PHE A O 1
ATOM 4607 N N . LEU A 1 602 ? 4.093 21.092 2.952 1.00 96.69 602 LEU A N 1
ATOM 4608 C CA . LEU A 1 602 ? 2.997 22.038 2.759 1.00 96.69 602 LEU A CA 1
ATOM 4609 C C . LEU A 1 602 ? 3.424 23.493 2.985 1.00 96.69 602 LEU A C 1
ATOM 4611 O O . LEU A 1 602 ? 3.374 24.294 2.055 1.00 96.69 602 LEU A O 1
ATOM 4615 N N . TYR A 1 603 ? 3.887 23.820 4.194 1.00 96.94 603 TYR A N 1
ATOM 4616 C CA . TYR A 1 603 ? 4.317 25.172 4.566 1.00 96.94 603 TYR A CA 1
ATOM 4617 C C . TYR A 1 603 ? 5.810 25.429 4.322 1.00 96.94 603 TYR A C 1
ATOM 4619 O O . TYR A 1 603 ? 6.221 26.584 4.256 1.00 96.94 603 TYR A O 1
ATOM 4627 N N . ASN A 1 604 ? 6.609 24.372 4.118 1.00 97.19 604 ASN A N 1
ATOM 4628 C CA . ASN A 1 604 ? 8.059 24.453 3.891 1.00 97.19 604 ASN A CA 1
ATOM 4629 C C . ASN A 1 604 ? 8.791 25.181 5.047 1.00 97.19 604 ASN A C 1
ATOM 4631 O O . ASN A 1 604 ? 9.701 25.982 4.842 1.00 97.19 604 ASN A O 1
ATOM 4635 N N . ASP A 1 605 ? 8.373 24.872 6.271 1.00 97.69 605 ASP A N 1
ATOM 4636 C CA . ASP A 1 605 ? 8.833 25.441 7.536 1.00 97.69 605 ASP A CA 1
ATOM 4637 C C . ASP A 1 605 ? 9.067 24.275 8.521 1.00 97.69 605 ASP A C 1
ATOM 4639 O O . ASP A 1 605 ? 8.113 23.566 8.849 1.00 97.69 605 ASP A O 1
ATOM 4643 N N . PRO A 1 606 ? 10.310 24.014 8.975 1.00 97.38 606 PRO A N 1
ATOM 4644 C CA . PRO A 1 606 ? 10.609 22.899 9.875 1.00 97.38 606 PRO A CA 1
ATOM 4645 C C . PRO A 1 606 ? 10.041 23.088 11.290 1.00 97.38 606 PRO A C 1
ATOM 4647 O O . PRO A 1 606 ? 9.794 22.095 11.982 1.00 97.38 606 PRO A O 1
ATOM 4650 N N . ASP A 1 607 ? 9.827 24.334 11.714 1.00 96.81 607 ASP A N 1
ATOM 4651 C CA . ASP A 1 607 ? 9.449 24.701 13.078 1.00 96.81 607 ASP A CA 1
ATOM 4652 C C . ASP A 1 607 ? 7.933 24.909 13.233 1.00 96.81 607 ASP A C 1
ATOM 4654 O O . ASP A 1 607 ? 7.436 24.971 14.361 1.00 96.81 607 ASP A O 1
ATOM 4658 N N . TRP A 1 608 ? 7.189 24.909 12.116 1.00 96.81 608 TRP A N 1
ATOM 4659 C CA . TRP A 1 608 ? 5.744 25.152 12.039 1.00 96.81 608 TRP A CA 1
ATOM 4660 C C . TRP A 1 608 ? 4.956 24.503 13.201 1.00 96.81 608 TRP A C 1
ATOM 4662 O O . TRP A 1 608 ? 5.053 23.279 13.408 1.00 96.81 608 TRP A O 1
ATOM 4672 N N . PRO A 1 609 ? 4.193 25.281 13.995 1.00 96.06 609 PRO A N 1
ATOM 4673 C CA . PRO A 1 609 ? 3.581 24.802 15.230 1.00 96.06 609 PRO A CA 1
ATOM 4674 C C . PRO A 1 609 ? 2.272 24.056 14.957 1.00 96.06 609 PRO A C 1
ATOM 4676 O O . PRO A 1 609 ? 1.287 24.641 14.501 1.00 96.06 609 PRO A O 1
ATOM 4679 N N . TRP A 1 610 ? 2.220 22.770 15.315 1.00 95.56 610 TRP A N 1
ATOM 4680 C CA . TRP A 1 610 ? 1.038 21.924 15.100 1.00 95.56 610 TRP A CA 1
ATOM 4681 C C . TRP A 1 610 ? -0.211 22.408 15.842 1.00 95.56 610 TRP A C 1
ATOM 4683 O O . TRP A 1 610 ? -1.325 22.137 15.408 1.00 95.56 610 TRP A O 1
ATOM 4693 N N . GLN A 1 611 ? -0.042 23.189 16.908 1.00 95.50 611 GLN A N 1
ATOM 4694 C CA . GLN A 1 611 ? -1.124 23.842 17.644 1.00 95.50 611 GLN A CA 1
ATOM 4695 C C . GLN A 1 611 ? -1.877 24.898 16.808 1.00 95.50 611 GLN A C 1
ATOM 4697 O O . GLN A 1 611 ? -2.947 25.339 17.216 1.00 95.50 611 GLN A O 1
ATOM 4702 N N . SER A 1 612 ? -1.341 25.307 15.650 1.00 94.31 612 SER A N 1
ATOM 4703 C CA . SER A 1 612 ? -2.017 26.194 14.688 1.00 94.31 612 SER A CA 1
ATOM 4704 C C . SER A 1 612 ? -2.855 25.452 13.632 1.00 94.31 612 SER A C 1
ATOM 4706 O O . SER A 1 612 ? -3.533 26.091 12.819 1.00 94.31 612 SER A O 1
ATOM 4708 N N . PHE A 1 613 ? -2.839 24.112 13.639 1.00 96.94 613 PHE A N 1
ATOM 4709 C CA . PHE A 1 613 ? -3.568 23.293 12.673 1.00 96.94 613 PHE A CA 1
ATOM 4710 C C . PHE A 1 613 ? -5.080 23.557 12.700 1.00 96.94 613 PHE A C 1
ATOM 4712 O O . PHE A 1 613 ? -5.695 23.664 13.761 1.00 96.94 613 PHE A O 1
ATOM 4719 N N . ASN A 1 614 ? -5.685 23.635 11.516 1.00 95.00 614 ASN A N 1
ATOM 4720 C CA . ASN A 1 614 ? -7.126 23.753 11.321 1.00 95.00 614 ASN A CA 1
ATOM 4721 C C . ASN A 1 614 ? -7.516 23.288 9.905 1.00 95.00 614 ASN A C 1
ATOM 4723 O O . ASN A 1 614 ? -6.660 23.138 9.034 1.00 95.00 614 ASN A O 1
ATOM 4727 N N . ASP A 1 615 ? -8.815 23.099 9.674 1.00 94.12 615 ASP A N 1
ATOM 4728 C CA . ASP A 1 615 ? -9.410 22.616 8.415 1.00 94.12 615 ASP A CA 1
ATOM 4729 C C . ASP A 1 615 ? -8.958 23.349 7.134 1.00 94.12 615 ASP A C 1
ATOM 4731 O O . ASP A 1 615 ? -8.867 22.716 6.082 1.00 94.12 615 ASP A O 1
ATOM 4735 N N . SER A 1 616 ? -8.584 24.633 7.196 1.00 94.81 616 SER A N 1
ATOM 4736 C CA . SER A 1 616 ? -8.080 25.360 6.013 1.00 94.81 616 SER A CA 1
ATOM 4737 C C . SER A 1 616 ? -6.769 24.803 5.430 1.00 94.81 616 SER A C 1
ATOM 4739 O O . SER A 1 616 ? -6.451 25.080 4.272 1.00 94.81 616 SER A O 1
ATOM 4741 N N . ALA A 1 617 ? -6.035 23.969 6.177 1.00 95.88 617 ALA A N 1
ATOM 4742 C CA . ALA A 1 617 ? -4.851 23.267 5.680 1.00 95.88 617 ALA A CA 1
ATOM 4743 C C . ALA A 1 617 ? -5.175 22.259 4.552 1.00 95.88 617 ALA A C 1
ATOM 4745 O O . ALA A 1 617 ? -4.311 21.987 3.716 1.00 95.88 617 ALA A O 1
ATOM 4746 N N . VAL A 1 618 ? -6.420 21.761 4.471 1.00 96.62 618 VAL A N 1
ATOM 4747 C CA . VAL A 1 618 ? -6.900 20.908 3.363 1.00 96.62 618 VAL A CA 1
ATOM 4748 C C . VAL A 1 618 ? -6.993 21.722 2.074 1.00 96.62 618 VAL A C 1
ATOM 4750 O O . VAL A 1 618 ? -6.265 21.448 1.125 1.00 96.62 618 VAL A O 1
ATOM 4753 N N . GLN A 1 619 ? -7.766 22.810 2.096 1.00 94.50 619 GLN A N 1
ATOM 4754 C CA . GLN A 1 619 ? -7.930 23.727 0.960 1.00 94.50 619 GLN A CA 1
ATOM 4755 C C . GLN A 1 619 ? -6.596 24.350 0.515 1.00 94.50 619 GLN A C 1
ATOM 4757 O O . GLN A 1 619 ? -6.376 24.622 -0.668 1.00 94.50 619 GLN A O 1
ATOM 4762 N N . PHE A 1 620 ? -5.665 24.560 1.453 1.00 96.31 620 PHE A N 1
ATOM 4763 C CA . PHE A 1 620 ? -4.303 24.982 1.139 1.00 96.31 620 PHE A CA 1
ATOM 4764 C C . PHE A 1 620 ? -3.496 23.872 0.435 1.00 96.31 620 PHE A C 1
ATOM 4766 O O . PHE A 1 620 ? -2.744 24.185 -0.487 1.00 96.31 620 PHE A O 1
ATOM 4773 N N . ALA A 1 621 ? -3.658 22.598 0.804 1.00 97.38 621 ALA A N 1
ATOM 4774 C CA . ALA A 1 621 ? -3.003 21.469 0.135 1.00 97.38 621 ALA A CA 1
ATOM 4775 C C . ALA A 1 621 ? -3.543 21.226 -1.280 1.00 97.38 621 ALA A C 1
ATOM 4777 O O . ALA A 1 621 ? -2.745 21.194 -2.220 1.00 97.38 621 ALA A O 1
ATOM 4778 N N . GLU A 1 622 ? -4.868 21.159 -1.444 1.00 95.94 622 GLU A N 1
ATOM 4779 C CA . GLU A 1 622 ? -5.535 21.029 -2.750 1.00 95.94 622 GLU A CA 1
ATOM 4780 C C . GLU A 1 622 ? -5.074 22.118 -3.731 1.00 95.94 622 GLU A C 1
ATOM 4782 O O . GLU A 1 622 ? -4.729 21.843 -4.880 1.00 95.94 622 GLU A O 1
ATOM 4787 N N . LYS A 1 623 ? -5.021 23.375 -3.266 1.00 96.31 623 LYS A N 1
ATOM 4788 C CA . LYS A 1 623 ? -4.669 24.535 -4.096 1.00 96.31 623 LYS A CA 1
ATOM 4789 C C . LYS A 1 623 ? -3.212 24.542 -4.570 1.00 96.31 623 LYS A C 1
ATOM 4791 O O . LYS A 1 623 ? -2.938 25.092 -5.637 1.00 96.31 623 LYS A O 1
ATOM 4796 N N . HIS A 1 624 ? -2.278 24.013 -3.778 1.00 95.50 624 HIS A N 1
ATOM 4797 C CA . HIS A 1 624 ? -0.844 24.087 -4.087 1.00 95.50 624 HIS A CA 1
ATOM 4798 C C . HIS A 1 624 ? -0.271 22.800 -4.695 1.00 95.50 624 HIS A C 1
ATOM 4800 O O . HIS A 1 624 ? 0.793 22.873 -5.307 1.00 95.50 624 HIS A O 1
ATOM 4806 N N . ASP A 1 625 ? -0.935 21.647 -4.524 1.00 94.31 625 ASP A N 1
ATOM 4807 C CA . ASP A 1 625 ? -0.540 20.322 -5.041 1.00 94.31 625 ASP A CA 1
ATOM 4808 C C . ASP A 1 625 ? 0.983 20.057 -4.963 1.00 94.31 625 ASP A C 1
ATOM 4810 O O . ASP A 1 625 ? 1.638 19.635 -5.920 1.00 94.31 625 ASP A O 1
ATOM 4814 N N . VAL A 1 626 ? 1.568 20.336 -3.789 1.00 94.50 626 VAL A N 1
ATOM 4815 C CA . VAL A 1 626 ? 3.022 20.501 -3.532 1.00 94.50 626 VAL A CA 1
ATOM 4816 C C . VAL A 1 626 ? 3.913 19.292 -3.861 1.00 94.50 626 VAL A C 1
ATOM 4818 O O . VAL A 1 626 ? 5.133 19.350 -3.718 1.00 94.50 626 VAL A O 1
ATOM 4821 N N . SER A 1 627 ? 3.311 18.178 -4.268 1.00 95.12 627 SER A N 1
ATOM 4822 C CA . SER A 1 627 ? 3.984 16.949 -4.700 1.00 95.12 627 SER A CA 1
ATOM 4823 C C . SER A 1 627 ? 3.367 16.328 -5.957 1.00 95.12 627 SER A C 1
ATOM 4825 O O . SER A 1 627 ? 3.975 15.439 -6.549 1.00 95.12 627 SER A O 1
ATOM 4827 N N . ARG A 1 628 ? 2.178 16.766 -6.399 1.00 96.88 628 ARG A N 1
ATOM 4828 C CA . ARG A 1 628 ? 1.430 16.144 -7.504 1.00 96.88 628 ARG A CA 1
ATOM 4829 C C . ARG A 1 628 ? 1.082 14.677 -7.243 1.00 96.88 628 ARG A C 1
ATOM 4831 O O . ARG A 1 628 ? 0.895 13.907 -8.184 1.00 96.88 628 ARG A O 1
ATOM 4838 N N . ALA A 1 629 ? 1.003 14.289 -5.966 1.00 97.56 629 ALA A N 1
ATOM 4839 C CA . ALA A 1 629 ? 0.897 12.908 -5.496 1.00 97.56 629 ALA A CA 1
ATOM 4840 C C . ALA A 1 629 ? -0.530 12.341 -5.504 1.00 97.56 629 ALA A C 1
ATOM 4842 O O . ALA A 1 629 ? -0.695 11.135 -5.717 1.00 97.56 629 ALA A O 1
ATOM 4843 N N . THR A 1 630 ? -1.541 13.187 -5.292 1.00 97.88 630 THR A N 1
ATOM 4844 C CA . THR A 1 630 ? -2.943 12.774 -5.144 1.00 97.88 630 THR A CA 1
ATOM 4845 C C . THR A 1 630 ? -3.469 12.078 -6.393 1.00 97.88 630 THR A C 1
ATOM 4847 O O . THR A 1 630 ? -3.273 12.541 -7.520 1.00 97.88 630 THR A O 1
ATOM 4850 N N . ALA A 1 631 ? -4.134 10.946 -6.188 1.00 97.75 631 ALA A N 1
ATOM 4851 C CA . ALA A 1 631 ? -4.640 10.041 -7.210 1.00 97.75 631 ALA A CA 1
ATOM 4852 C C . ALA A 1 631 ? -6.180 10.056 -7.254 1.00 97.75 631 ALA A C 1
ATOM 4854 O O . ALA A 1 631 ? -6.817 9.008 -7.276 1.00 97.75 631 ALA A O 1
ATOM 4855 N N . ALA A 1 632 ? -6.787 11.245 -7.240 1.00 95.81 632 ALA A N 1
ATOM 4856 C CA . ALA A 1 632 ? -8.237 11.445 -7.151 1.00 95.81 632 ALA A CA 1
ATOM 4857 C C . ALA A 1 632 ? -8.969 11.508 -8.516 1.00 95.81 632 ALA A C 1
ATOM 4859 O O . ALA A 1 632 ? -10.070 12.049 -8.599 1.00 95.81 632 ALA A O 1
ATOM 4860 N N . GLN A 1 633 ? -8.389 10.994 -9.612 1.00 95.69 633 GLN A N 1
ATOM 4861 C CA . GLN A 1 633 ? -9.086 10.938 -10.908 1.00 95.69 633 GLN A CA 1
ATOM 4862 C C . GLN A 1 633 ? -9.898 9.640 -11.040 1.00 95.69 633 GLN A C 1
ATOM 4864 O O . GLN A 1 633 ? -9.345 8.562 -11.252 1.00 95.69 633 GLN A O 1
ATOM 4869 N N . TYR A 1 634 ? -11.222 9.761 -10.922 1.00 97.38 634 TYR A N 1
ATOM 4870 C CA . TYR A 1 634 ? -12.144 8.620 -10.859 1.00 97.38 634 TYR A CA 1
ATOM 4871 C C . TYR A 1 634 ? -12.529 8.033 -12.227 1.00 97.38 634 TYR A C 1
ATOM 4873 O O . TYR A 1 634 ? -12.787 6.835 -12.316 1.00 97.38 634 TYR A O 1
ATOM 4881 N N . ASP A 1 635 ? -12.548 8.830 -13.306 1.00 97.31 635 ASP A N 1
ATOM 4882 C CA . ASP A 1 635 ? -12.744 8.289 -14.659 1.00 97.31 635 ASP A CA 1
ATOM 4883 C C . ASP A 1 635 ? -11.431 7.734 -15.228 1.00 97.31 635 ASP A C 1
ATOM 4885 O O . ASP A 1 635 ? -10.680 8.408 -15.932 1.00 97.31 635 ASP A O 1
ATOM 4889 N N . ILE A 1 636 ? -11.187 6.453 -14.962 1.00 96.81 636 ILE A N 1
ATOM 4890 C CA . ILE A 1 636 ? -10.086 5.681 -15.552 1.00 96.81 636 ILE A CA 1
ATOM 4891 C C . ILE A 1 636 ? -10.521 4.939 -16.833 1.00 96.81 636 ILE A C 1
ATOM 4893 O O . ILE A 1 636 ? -10.000 3.871 -17.169 1.00 96.81 636 ILE A O 1
ATOM 4897 N N . SER A 1 637 ? -11.455 5.510 -17.609 1.00 97.00 637 SER A N 1
ATOM 4898 C CA . SER A 1 637 ? -11.930 4.956 -18.890 1.00 97.00 637 SER A CA 1
ATOM 4899 C C . SER A 1 637 ? -10.817 4.622 -19.877 1.00 97.00 637 SER A C 1
ATOM 4901 O O . SER A 1 637 ? -10.950 3.653 -20.622 1.00 97.00 637 SER A O 1
ATOM 4903 N N . ALA A 1 638 ? -9.722 5.385 -19.911 1.00 97.56 638 ALA A N 1
ATOM 4904 C CA . ALA A 1 638 ? -8.589 5.090 -20.790 1.00 97.56 638 ALA A CA 1
ATOM 4905 C C . ALA A 1 638 ? -7.923 3.743 -20.442 1.00 97.56 638 ALA A C 1
ATOM 4907 O O . ALA A 1 638 ? -7.600 2.962 -21.338 1.00 97.56 638 ALA A O 1
ATOM 4908 N N . PHE A 1 639 ? -7.811 3.430 -19.147 1.00 98.25 639 PHE A N 1
ATOM 4909 C CA . PHE A 1 639 ? -7.310 2.154 -18.638 1.00 98.25 639 PHE A CA 1
ATOM 4910 C C . PHE A 1 639 ? -8.303 1.005 -18.899 1.00 98.25 639 PHE A C 1
ATOM 4912 O O . PHE A 1 639 ? -7.909 -0.045 -19.414 1.00 98.25 639 PHE A O 1
ATOM 4919 N N . LYS A 1 640 ? -9.610 1.226 -18.663 1.00 97.38 640 LYS A N 1
ATOM 4920 C CA . LYS A 1 640 ? -10.670 0.246 -18.988 1.00 97.38 640 LYS A CA 1
ATOM 4921 C C . LYS A 1 640 ? -10.690 -0.100 -20.485 1.00 97.38 640 LYS A C 1
ATOM 4923 O O . LYS A 1 640 ? -10.712 -1.277 -20.841 1.00 97.38 640 LYS A O 1
ATOM 4928 N N . LYS A 1 641 ? -10.641 0.907 -21.370 1.00 97.12 641 LYS A N 1
ATOM 4929 C CA . LYS A 1 641 ? -10.748 0.753 -22.839 1.00 97.12 641 LYS A CA 1
ATOM 4930 C C . LYS A 1 641 ? -9.628 -0.088 -23.456 1.00 97.12 641 LYS A C 1
ATOM 4932 O O . LYS A 1 641 ? -9.878 -0.780 -24.437 1.00 97.12 641 LYS A O 1
ATOM 4937 N N . ARG A 1 642 ? -8.421 -0.071 -22.880 1.00 97.00 642 ARG A N 1
ATOM 4938 C CA . ARG A 1 642 ? -7.295 -0.922 -23.313 1.00 97.00 642 ARG A CA 1
ATOM 4939 C C . ARG A 1 642 ? -7.251 -2.304 -22.644 1.00 97.00 642 ARG A C 1
ATOM 4941 O O . ARG A 1 642 ? -6.301 -3.048 -22.856 1.00 97.00 642 ARG A O 1
ATOM 4948 N N . GLY A 1 643 ? -8.261 -2.646 -21.841 1.00 97.88 643 GLY A N 1
ATOM 4949 C CA . GLY A 1 643 ? -8.379 -3.944 -21.177 1.00 97.88 643 GLY A CA 1
ATOM 4950 C C . GLY A 1 643 ? -7.642 -4.068 -19.840 1.00 97.88 643 GLY A C 1
ATOM 4951 O O . GLY A 1 643 ? -7.600 -5.178 -19.307 1.00 97.88 643 GLY A O 1
ATOM 4952 N N . GLY A 1 644 ? -7.115 -2.974 -19.279 1.00 98.56 644 GLY A N 1
ATOM 4953 C CA . GLY A 1 644 ? -6.409 -2.981 -17.995 1.00 98.56 644 GLY A CA 1
ATOM 4954 C C . GLY A 1 644 ? -7.279 -3.466 -16.827 1.00 98.56 644 GLY A C 1
ATOM 4955 O O . GLY A 1 644 ? -8.507 -3.345 -16.871 1.00 98.56 644 GLY A O 1
ATOM 4956 N N . LYS A 1 645 ? -6.649 -4.033 -15.790 1.00 98.88 645 LYS A N 1
ATOM 4957 C CA . LYS A 1 645 ? -7.300 -4.558 -14.575 1.00 98.88 645 LYS A CA 1
ATOM 4958 C C . LYS A 1 645 ? -6.761 -3.933 -13.288 1.00 98.88 645 LYS A C 1
ATOM 4960 O O . LYS A 1 645 ? -5.564 -3.701 -13.173 1.00 98.88 645 LYS A O 1
ATOM 4965 N N . VAL A 1 646 ? -7.633 -3.697 -12.311 1.00 98.81 646 VAL A N 1
ATOM 4966 C CA . VAL A 1 646 ? -7.293 -3.244 -10.954 1.00 98.81 646 VAL A CA 1
ATOM 4967 C C . VAL A 1 646 ? -7.851 -4.243 -9.944 1.00 98.81 646 VAL A C 1
ATOM 4969 O O . VAL A 1 646 ? -9.066 -4.412 -9.822 1.00 98.81 646 VAL A O 1
ATOM 4972 N N . LEU A 1 647 ? -6.956 -4.889 -9.201 1.00 98.88 647 LEU A N 1
ATOM 4973 C CA . LEU A 1 647 ? -7.279 -5.694 -8.028 1.00 98.88 647 LEU A CA 1
ATOM 4974 C C . LEU A 1 647 ? -6.834 -4.884 -6.809 1.00 98.88 647 LEU A C 1
ATOM 4976 O O . LEU A 1 647 ? -5.647 -4.799 -6.499 1.00 98.88 647 LEU A O 1
ATOM 4980 N N . MET A 1 648 ? -7.789 -4.232 -6.154 1.00 98.88 648 MET A N 1
ATOM 4981 C CA . MET A 1 648 ? -7.543 -3.419 -4.968 1.00 98.88 648 MET A CA 1
ATOM 4982 C C . MET A 1 648 ? -7.877 -4.207 -3.702 1.00 98.88 648 MET A C 1
ATOM 4984 O O . MET A 1 648 ? -8.816 -5.000 -3.704 1.00 98.88 648 MET A O 1
ATOM 4988 N N . TYR A 1 649 ? -7.149 -3.981 -2.613 1.00 98.94 649 TYR A N 1
ATOM 4989 C CA . TYR A 1 649 ? -7.427 -4.596 -1.317 1.00 98.94 649 TYR A CA 1
ATOM 4990 C C . TYR A 1 649 ? -7.178 -3.636 -0.149 1.00 98.94 649 TYR A C 1
ATOM 4992 O O . TYR A 1 649 ? -6.386 -2.701 -0.264 1.00 98.94 649 TYR A O 1
ATOM 5000 N N . HIS A 1 650 ? -7.834 -3.867 0.990 1.00 98.88 650 HIS A N 1
ATOM 5001 C CA . HIS A 1 650 ? -7.626 -3.071 2.206 1.00 98.88 650 HIS A CA 1
ATOM 5002 C C . HIS A 1 650 ? -7.867 -3.909 3.469 1.00 98.88 650 HIS A C 1
ATOM 5004 O O . HIS A 1 650 ? -8.836 -4.666 3.533 1.00 98.88 650 HIS A O 1
ATOM 5010 N N . GLY A 1 651 ? -7.003 -3.765 4.476 1.00 98.75 651 GLY A N 1
ATOM 5011 C CA . GLY A 1 651 ? -7.235 -4.313 5.813 1.00 98.75 651 GLY A CA 1
ATOM 5012 C C . GLY A 1 651 ? -8.420 -3.637 6.507 1.00 98.75 651 GLY A C 1
ATOM 5013 O O . GLY A 1 651 ? -8.519 -2.412 6.537 1.00 98.75 651 GLY A O 1
ATOM 5014 N N . VAL A 1 652 ? -9.339 -4.422 7.067 1.00 98.38 652 VAL A N 1
ATOM 5015 C CA . VAL A 1 652 ? -10.476 -3.887 7.847 1.00 98.38 652 VAL A CA 1
ATOM 5016 C C . VAL A 1 652 ? -10.009 -3.329 9.199 1.00 98.38 652 VAL A C 1
ATOM 5018 O O . VAL A 1 652 ? -10.638 -2.429 9.746 1.00 98.38 652 VAL A O 1
ATOM 5021 N N . ALA A 1 653 ? -8.873 -3.816 9.703 1.00 98.31 653 ALA A N 1
ATOM 5022 C CA . ALA A 1 653 ? -8.226 -3.366 10.932 1.00 98.31 653 ALA A CA 1
ATOM 5023 C C . ALA A 1 653 ? -7.047 -2.400 10.666 1.00 98.31 653 ALA A C 1
ATOM 5025 O O . ALA A 1 653 ? -6.147 -2.281 11.495 1.00 98.31 653 ALA A O 1
ATOM 5026 N N . ASP A 1 654 ? -7.022 -1.725 9.510 1.00 98.69 654 ASP A N 1
ATOM 5027 C CA . ASP A 1 654 ? -5.994 -0.734 9.172 1.00 98.69 654 ASP A CA 1
ATOM 5028 C C . ASP A 1 654 ? -6.117 0.511 10.067 1.00 98.69 654 ASP A C 1
ATOM 5030 O O . ASP A 1 654 ? -7.121 1.224 10.034 1.00 98.69 654 ASP A O 1
ATOM 5034 N N . GLY A 1 655 ? -5.100 0.736 10.903 1.00 97.56 655 GLY A N 1
ATOM 5035 C CA . GLY A 1 655 ? -5.010 1.865 11.834 1.00 97.56 655 GLY A CA 1
ATOM 5036 C C . GLY A 1 655 ? -4.060 2.977 11.390 1.00 97.56 655 GLY A C 1
ATOM 5037 O O . GLY A 1 655 ? -3.673 3.791 12.226 1.00 97.56 655 GLY A O 1
ATOM 5038 N N . LEU A 1 656 ? -3.654 3.006 10.115 1.00 97.50 656 LEU A N 1
ATOM 5039 C CA . LEU A 1 656 ? -2.859 4.089 9.519 1.00 97.50 656 LEU A CA 1
ATOM 5040 C C . LEU A 1 656 ? -3.615 4.779 8.374 1.00 97.50 656 LEU A C 1
ATOM 5042 O O . LEU A 1 656 ? -3.646 6.008 8.316 1.00 97.50 656 LEU A O 1
ATOM 5046 N N . VAL A 1 657 ? -4.247 4.009 7.487 1.00 98.19 657 VAL A N 1
ATOM 5047 C CA . VAL A 1 657 ? -5.107 4.523 6.414 1.00 98.19 657 VAL A CA 1
ATOM 5048 C C . VAL A 1 657 ? -6.521 3.983 6.641 1.00 98.19 657 VAL A C 1
ATOM 5050 O O . VAL A 1 657 ? -6.705 2.773 6.609 1.00 98.19 657 VAL A O 1
ATOM 5053 N N . PRO A 1 658 ? -7.546 4.828 6.858 1.00 97.19 658 PRO A N 1
ATOM 5054 C CA . PRO A 1 658 ? -8.904 4.339 7.081 1.00 97.19 658 PRO A CA 1
ATOM 5055 C C . PRO A 1 658 ? -9.431 3.478 5.922 1.00 97.19 658 PRO A C 1
ATOM 5057 O O . PRO A 1 658 ? -9.471 3.929 4.772 1.00 97.19 658 PRO A O 1
ATOM 5060 N N . THR A 1 659 ? -9.919 2.269 6.229 1.00 97.81 659 THR A N 1
ATOM 5061 C CA . THR A 1 659 ? -10.476 1.307 5.251 1.00 97.81 659 THR A CA 1
ATOM 5062 C C . THR A 1 659 ? -11.552 1.941 4.371 1.00 97.81 659 THR A C 1
ATOM 5064 O O . THR A 1 659 ? -11.523 1.819 3.140 1.00 97.81 659 THR A O 1
ATOM 5067 N N . LYS A 1 660 ? -12.443 2.710 5.013 1.00 97.44 660 LYS A N 1
ATOM 5068 C CA . LYS A 1 660 ? -13.522 3.489 4.392 1.00 97.44 660 LYS A CA 1
ATOM 5069 C C . LYS A 1 660 ? -13.021 4.402 3.267 1.00 97.44 660 LYS A C 1
ATOM 5071 O O . LYS A 1 660 ? -13.754 4.668 2.322 1.00 97.44 660 LYS A O 1
ATOM 5076 N N . GLY A 1 661 ? -11.764 4.854 3.315 1.00 97.56 661 GLY A N 1
ATOM 5077 C CA . GLY A 1 661 ? -11.154 5.680 2.272 1.00 97.56 661 GLY A CA 1
ATOM 5078 C C . GLY A 1 661 ? -11.014 4.947 0.934 1.00 97.56 661 GLY A C 1
ATOM 5079 O O . GLY A 1 661 ? -11.106 5.567 -0.121 1.00 97.56 661 GLY A O 1
ATOM 5080 N N . SER A 1 662 ? -10.845 3.621 0.932 1.00 98.44 662 SER A N 1
ATOM 5081 C CA . SER A 1 662 ? -10.856 2.829 -0.311 1.00 98.44 662 SER A CA 1
ATOM 5082 C C . SER A 1 662 ? -12.263 2.463 -0.777 1.00 98.44 662 SER A C 1
ATOM 5084 O O . SER A 1 662 ? -12.492 2.391 -1.983 1.00 98.44 662 SER A O 1
ATOM 5086 N N . GLU A 1 663 ? -13.219 2.316 0.142 1.00 97.88 663 GLU A N 1
ATOM 5087 C CA . GLU A 1 663 ? -14.643 2.246 -0.209 1.00 97.88 663 GLU A CA 1
ATOM 5088 C C . GLU A 1 663 ? -15.104 3.554 -0.870 1.00 97.88 663 GLU A C 1
ATOM 5090 O O . GLU A 1 663 ? -15.738 3.523 -1.922 1.00 97.88 663 GLU A O 1
ATOM 5095 N N . LEU A 1 664 ? -14.706 4.709 -0.324 1.00 98.06 664 LEU A N 1
ATOM 5096 C CA . LEU A 1 664 ? -14.952 6.033 -0.897 1.00 98.06 664 LEU A CA 1
ATOM 5097 C C . LEU A 1 664 ? -14.365 6.158 -2.310 1.00 98.06 664 LEU A C 1
ATOM 5099 O O . LEU A 1 664 ? -15.075 6.579 -3.220 1.00 98.06 664 LEU A O 1
ATOM 5103 N N . TYR A 1 665 ? -13.112 5.741 -2.525 1.00 98.50 665 TYR A N 1
ATOM 5104 C CA . TYR A 1 665 ? -12.489 5.751 -3.854 1.00 98.50 665 TYR A CA 1
ATOM 5105 C C . TYR A 1 665 ? -13.225 4.851 -4.862 1.00 98.50 665 TYR A C 1
ATOM 5107 O O . TYR A 1 665 ? -13.510 5.269 -5.989 1.00 98.50 665 TYR A O 1
ATOM 5115 N N . TYR A 1 666 ? -13.574 3.625 -4.457 1.00 98.38 666 TYR A N 1
ATOM 5116 C CA . TYR A 1 666 ? -14.331 2.688 -5.290 1.00 98.38 666 TYR A CA 1
ATOM 5117 C C . TYR A 1 666 ? -15.725 3.235 -5.631 1.00 98.38 666 TYR A C 1
ATOM 5119 O O . TYR A 1 666 ? -16.139 3.189 -6.787 1.00 98.38 666 TYR A O 1
ATOM 5127 N N . ASN A 1 667 ? -16.415 3.838 -4.660 1.00 97.56 667 ASN A N 1
ATOM 5128 C CA . ASN A 1 667 ? -17.747 4.411 -4.843 1.00 97.56 667 ASN A CA 1
ATOM 5129 C C . ASN A 1 667 ? -17.726 5.702 -5.685 1.00 97.56 667 ASN A C 1
ATOM 5131 O O . ASN A 1 667 ? -18.583 5.859 -6.553 1.00 97.56 667 ASN A O 1
ATOM 5135 N N . ARG A 1 668 ? -16.721 6.581 -5.535 1.00 97.88 668 ARG A N 1
ATOM 5136 C CA . ARG A 1 668 ? -16.509 7.731 -6.439 1.00 97.88 668 ARG A CA 1
ATOM 5137 C C . ARG A 1 668 ? -16.170 7.269 -7.870 1.00 97.88 668 ARG A C 1
ATOM 5139 O O . ARG A 1 668 ? -16.677 7.840 -8.833 1.00 97.88 668 ARG A O 1
ATOM 5146 N N . THR A 1 669 ? -15.416 6.176 -8.031 1.00 98.19 669 THR A N 1
ATOM 5147 C CA . THR A 1 669 ? -15.159 5.540 -9.344 1.00 98.19 669 THR A CA 1
ATOM 5148 C C . THR A 1 669 ? -16.421 4.926 -9.960 1.00 98.19 669 THR A C 1
ATOM 5150 O O . THR A 1 669 ? -16.672 5.100 -11.151 1.00 98.19 669 THR A O 1
ATOM 5153 N N . LEU A 1 670 ? -17.265 4.268 -9.158 1.00 97.94 670 LEU A N 1
ATOM 5154 C CA . LEU A 1 670 ? -18.566 3.741 -9.585 1.00 97.94 670 LEU A CA 1
ATOM 5155 C C . LEU A 1 670 ? -19.516 4.860 -10.042 1.00 97.94 670 LEU A C 1
ATOM 5157 O O . LEU A 1 670 ? -20.219 4.698 -11.038 1.00 97.94 670 LEU A O 1
ATOM 5161 N N . GLN A 1 671 ? -19.515 6.001 -9.347 1.00 97.88 671 GLN A N 1
ATOM 5162 C CA . GLN A 1 671 ? -20.290 7.186 -9.728 1.00 97.88 671 GLN A CA 1
ATOM 5163 C C . GLN A 1 671 ? -19.783 7.807 -11.039 1.00 97.88 671 GLN A C 1
ATOM 5165 O O . GLN A 1 671 ? -20.592 8.139 -11.900 1.00 97.88 671 GLN A O 1
ATOM 5170 N N . ALA A 1 672 ? -18.462 7.925 -11.216 1.00 97.88 672 ALA A N 1
ATOM 5171 C CA . ALA A 1 672 ? -17.862 8.525 -12.410 1.00 97.88 672 ALA A CA 1
ATOM 5172 C C . ALA A 1 672 ? -17.978 7.648 -13.671 1.00 97.88 672 ALA A C 1
ATOM 5174 O O . ALA A 1 672 ? -18.174 8.170 -14.766 1.00 97.88 672 ALA A O 1
ATOM 5175 N N . MET A 1 673 ? -17.849 6.323 -13.533 1.00 96.94 673 MET A N 1
ATOM 5176 C CA . MET A 1 673 ? -17.787 5.386 -14.667 1.00 96.94 673 MET A CA 1
ATOM 5177 C C . MET A 1 673 ? -19.073 4.575 -14.898 1.00 96.94 673 MET A C 1
ATOM 5179 O O . MET A 1 673 ? -19.173 3.865 -15.902 1.00 96.94 673 MET A O 1
ATOM 5183 N N . GLY A 1 674 ? -20.052 4.672 -13.995 1.00 95.31 674 GLY A N 1
ATOM 5184 C CA . GLY A 1 674 ? -21.316 3.942 -14.066 1.00 95.31 674 GLY A CA 1
ATOM 5185 C C . GLY A 1 674 ? -21.211 2.451 -13.700 1.00 95.31 674 GLY A C 1
ATOM 5186 O O . GLY A 1 674 ? -20.153 1.960 -13.298 1.00 95.31 674 GLY A O 1
ATOM 5187 N N . PRO A 1 675 ? -22.320 1.693 -13.813 1.00 92.12 675 PRO A N 1
ATOM 5188 C CA . PRO A 1 675 ? -22.344 0.267 -13.494 1.00 92.12 675 PRO A CA 1
ATOM 5189 C C . PRO A 1 675 ? -21.395 -0.548 -14.390 1.00 92.12 675 PRO A C 1
ATOM 5191 O O . PRO A 1 675 ? -21.096 -0.180 -15.525 1.00 92.12 675 PRO A O 1
ATOM 5194 N N . GLY A 1 676 ? -20.923 -1.690 -13.879 1.00 90.19 676 GLY A N 1
ATOM 5195 C CA . GLY A 1 676 ? -19.946 -2.527 -14.587 1.00 90.19 676 GLY A CA 1
ATOM 5196 C C . GLY A 1 676 ? -18.488 -2.084 -14.403 1.00 90.19 676 GLY A C 1
ATOM 5197 O O . GLY A 1 676 ? -17.648 -2.335 -15.271 1.00 90.19 676 GLY A O 1
ATOM 5198 N N . ILE A 1 677 ? -18.131 -1.430 -13.286 1.00 95.31 677 ILE A N 1
ATOM 5199 C CA . ILE A 1 677 ? -16.705 -1.307 -12.922 1.00 95.31 677 ILE A CA 1
ATOM 5200 C C . ILE A 1 677 ? -16.101 -2.663 -12.526 1.00 95.31 677 ILE A C 1
ATOM 5202 O O . ILE A 1 677 ? -14.955 -2.925 -12.870 1.00 95.31 677 ILE A O 1
ATOM 5206 N N . GLY A 1 678 ? -16.896 -3.573 -11.946 1.00 95.25 678 GLY A N 1
ATOM 5207 C CA . GLY A 1 678 ? -16.478 -4.922 -11.527 1.00 95.25 678 GLY A CA 1
ATOM 5208 C C . GLY A 1 678 ? -15.898 -5.826 -12.629 1.00 95.25 678 GLY A C 1
ATOM 5209 O O . GLY A 1 678 ? -15.257 -6.831 -12.316 1.00 95.25 678 GLY A O 1
ATOM 5210 N N . ASP A 1 679 ? -16.069 -5.464 -13.903 1.00 95.75 679 ASP A N 1
ATOM 5211 C CA . ASP A 1 679 ? -15.467 -6.140 -15.063 1.00 95.75 679 ASP A CA 1
ATOM 5212 C C . ASP A 1 679 ? -13.955 -5.881 -15.181 1.00 95.75 679 ASP A C 1
ATOM 5214 O O . ASP A 1 679 ? -13.229 -6.638 -15.835 1.00 95.75 679 ASP A O 1
ATOM 5218 N N . PHE A 1 680 ? -13.473 -4.793 -14.567 1.00 98.06 680 PHE A N 1
ATOM 5219 C CA . PHE A 1 680 ? -12.083 -4.348 -14.671 1.00 98.06 680 PHE A CA 1
ATOM 5220 C C . PHE A 1 680 ? -11.463 -3.837 -13.360 1.00 98.06 680 PHE A C 1
ATOM 5222 O O . PHE A 1 680 ? -10.243 -3.844 -13.247 1.00 98.06 680 PHE A O 1
ATOM 5229 N N . PHE A 1 681 ? -12.259 -3.433 -12.371 1.00 98.62 681 PHE A N 1
ATOM 5230 C CA . PHE A 1 681 ? -11.820 -2.933 -11.070 1.00 98.62 681 PHE A CA 1
ATOM 5231 C C . PHE A 1 681 ? -12.632 -3.622 -9.966 1.00 98.62 681 PHE A C 1
ATOM 5233 O O . PHE A 1 681 ? -13.854 -3.500 -9.920 1.00 98.62 681 PHE A O 1
ATOM 5240 N N . ARG A 1 682 ? -11.956 -4.370 -9.086 1.00 98.75 682 ARG A N 1
ATOM 5241 C CA . ARG A 1 682 ? -12.545 -5.039 -7.913 1.00 98.75 682 ARG A CA 1
ATOM 5242 C C . ARG A 1 682 ? -11.783 -4.646 -6.650 1.00 98.75 682 ARG A C 1
ATOM 5244 O O . ARG A 1 682 ? -10.555 -4.658 -6.657 1.00 98.75 682 ARG A O 1
ATOM 5251 N N . LEU A 1 683 ? -12.517 -4.331 -5.584 1.00 98.81 683 LEU A N 1
ATOM 5252 C CA . LEU A 1 683 ? -11.995 -4.085 -4.237 1.00 98.81 683 LEU A CA 1
ATOM 5253 C C . LEU A 1 683 ? -12.256 -5.312 -3.351 1.00 98.81 683 LEU A C 1
ATOM 5255 O O . LEU A 1 683 ? -13.359 -5.850 -3.370 1.00 98.81 683 LEU A O 1
ATOM 5259 N N . PHE A 1 684 ? -11.268 -5.729 -2.562 1.00 98.88 684 PHE A N 1
ATOM 5260 C CA . PHE A 1 684 ? -11.352 -6.826 -1.596 1.00 98.88 684 PHE A CA 1
ATOM 5261 C C . PHE A 1 684 ? -11.057 -6.307 -0.184 1.00 98.88 684 PHE A C 1
ATOM 5263 O O . PHE A 1 684 ? -9.932 -5.909 0.123 1.00 98.88 684 PHE A O 1
ATOM 5270 N N .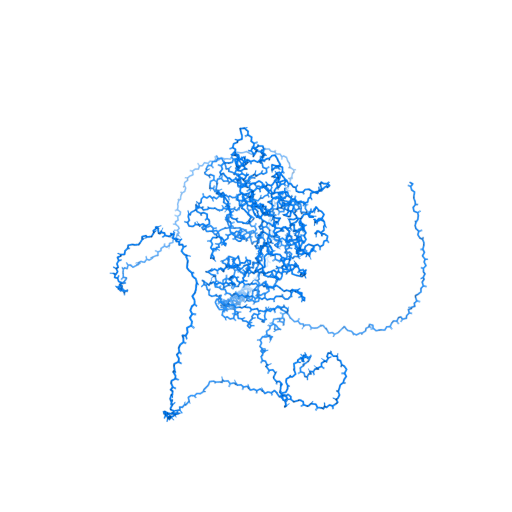 LEU A 1 685 ? -12.060 -6.314 0.693 1.00 98.69 685 LEU A N 1
ATOM 5271 C CA . LEU A 1 685 ? -11.854 -6.003 2.109 1.00 98.69 685 LEU A CA 1
ATOM 5272 C C . LEU A 1 685 ? -11.340 -7.247 2.846 1.00 98.69 685 LEU A C 1
ATOM 5274 O O . LEU A 1 685 ? -11.799 -8.360 2.580 1.00 98.69 685 LEU A O 1
ATOM 5278 N N . VAL A 1 686 ? -10.383 -7.057 3.757 1.00 98.75 686 VAL A N 1
ATOM 5279 C CA . VAL A 1 686 ? -9.662 -8.134 4.454 1.00 98.75 686 VAL A CA 1
ATOM 5280 C C . VAL A 1 686 ? -9.924 -8.066 5.968 1.00 98.75 686 VAL A C 1
ATOM 5282 O O . VAL A 1 686 ? -9.238 -7.317 6.673 1.00 98.75 686 VAL A O 1
ATOM 5285 N N . PRO A 1 687 ? -10.923 -8.811 6.487 1.00 98.25 687 PRO A N 1
ATOM 5286 C CA . PRO A 1 687 ? -11.239 -8.895 7.914 1.00 98.25 687 PRO A CA 1
ATOM 5287 C C . PRO A 1 687 ? -10.012 -9.138 8.794 1.00 98.25 687 PRO A C 1
ATOM 5289 O O . PRO A 1 687 ? -9.227 -10.043 8.527 1.00 98.25 687 PRO A O 1
ATOM 5292 N N . GLY A 1 688 ? -9.844 -8.332 9.845 1.00 97.56 688 GLY A N 1
ATOM 5293 C CA . GLY A 1 688 ? -8.769 -8.482 10.833 1.00 97.56 688 GLY A CA 1
ATOM 5294 C C . GLY A 1 688 ? -7.331 -8.267 10.333 1.00 97.56 688 GLY A C 1
ATOM 5295 O O . GLY A 1 688 ? -6.413 -8.345 11.151 1.00 97.56 688 GLY A O 1
ATOM 5296 N N . MET A 1 689 ? -7.098 -7.988 9.044 1.00 98.69 689 MET A N 1
ATOM 5297 C CA . MET A 1 689 ? -5.777 -7.576 8.555 1.00 98.69 689 MET A CA 1
ATOM 5298 C C . MET A 1 689 ? -5.531 -6.098 8.869 1.00 98.69 689 MET A C 1
ATOM 5300 O O . MET A 1 689 ? -6.428 -5.269 8.694 1.00 98.69 689 MET A O 1
ATOM 5304 N N . LEU A 1 690 ? -4.308 -5.793 9.304 1.00 98.56 690 LEU A N 1
ATOM 5305 C CA . LEU A 1 690 ? -3.816 -4.437 9.563 1.00 98.56 690 LEU A CA 1
ATOM 5306 C C . LEU A 1 690 ? -3.395 -3.724 8.259 1.00 98.56 690 LEU A C 1
ATOM 5308 O O . LEU A 1 690 ? -3.660 -4.198 7.150 1.00 98.56 690 LEU A O 1
ATOM 5312 N N . HIS A 1 691 ? -2.698 -2.592 8.382 1.00 98.56 691 HIS A N 1
ATOM 5313 C CA . HIS A 1 691 ? -2.088 -1.890 7.254 1.00 98.56 691 HIS A CA 1
ATOM 5314 C C . HIS A 1 691 ? -1.187 -2.807 6.411 1.00 98.56 691 HIS A C 1
ATOM 5316 O O . HIS A 1 691 ? -0.120 -3.235 6.851 1.00 98.56 691 HIS A O 1
ATOM 5322 N N . CYS A 1 692 ? -1.626 -3.083 5.178 1.00 98.38 692 CYS A N 1
ATOM 5323 C CA . CYS A 1 692 ? -1.003 -3.942 4.157 1.00 98.38 692 CYS A CA 1
ATOM 5324 C C . CYS A 1 692 ? -0.820 -5.440 4.483 1.00 98.38 692 CYS A C 1
ATOM 5326 O O . CYS A 1 692 ? -0.942 -6.271 3.576 1.00 98.38 692 CYS A O 1
ATOM 5328 N N . LEU A 1 693 ? -0.494 -5.791 5.726 1.00 97.31 693 LEU A N 1
ATOM 5329 C CA . LEU A 1 693 ? -0.073 -7.127 6.145 1.00 97.31 693 LEU A CA 1
ATOM 5330 C C . LEU A 1 693 ? -0.342 -7.367 7.635 1.00 97.31 693 LEU A C 1
ATOM 5332 O O . LEU A 1 693 ? -0.585 -6.432 8.393 1.00 97.31 693 LEU A O 1
ATOM 5336 N N . GLY A 1 694 ? -0.229 -8.625 8.062 1.00 96.81 694 GLY A N 1
ATOM 5337 C CA . GLY A 1 694 ? -0.296 -9.011 9.469 1.00 96.81 694 GLY A CA 1
ATOM 5338 C C . GLY A 1 694 ? -1.676 -8.862 10.114 1.00 96.81 694 GLY A C 1
ATOM 5339 O O . GLY A 1 694 ? -2.649 -8.404 9.515 1.00 96.81 694 GLY A O 1
ATOM 5340 N N . THR A 1 695 ? -1.760 -9.301 11.366 1.00 96.94 695 THR A N 1
ATOM 5341 C CA . THR A 1 695 ? -2.977 -9.279 12.186 1.00 96.94 695 THR A CA 1
ATOM 5342 C C . THR A 1 695 ? -2.619 -9.385 13.674 1.00 96.94 695 THR A C 1
ATOM 5344 O O . THR A 1 695 ? -1.531 -9.851 14.020 1.00 96.94 695 THR A O 1
ATOM 5347 N N . VAL A 1 696 ? -3.537 -8.963 14.545 1.00 95.00 696 VAL A N 1
ATOM 5348 C CA . VAL A 1 696 ? -3.493 -9.151 16.013 1.00 95.00 696 VAL A CA 1
ATOM 5349 C C . VAL A 1 696 ? -4.510 -10.184 16.519 1.00 95.00 696 VAL A C 1
ATOM 5351 O O . VAL A 1 696 ? -4.505 -10.533 17.697 1.00 95.00 696 VAL A O 1
ATOM 5354 N N . VAL A 1 697 ? -5.375 -10.679 15.633 1.00 93.81 697 VAL A N 1
ATOM 5355 C CA . VAL A 1 697 ? -6.355 -11.748 15.882 1.00 93.81 697 VAL A CA 1
ATOM 5356 C C . VAL A 1 697 ? -6.009 -12.951 14.999 1.00 93.81 697 VAL A C 1
ATOM 5358 O O . VAL A 1 697 ? -5.119 -12.871 14.161 1.00 93.81 697 VAL A O 1
ATOM 5361 N N . ASN A 1 698 ? -6.701 -14.085 15.118 1.00 95.00 698 ASN A N 1
ATOM 5362 C CA . ASN A 1 698 ? -6.414 -15.260 14.274 1.00 95.00 698 ASN A CA 1
ATOM 5363 C C . ASN A 1 698 ? -7.013 -15.151 12.850 1.00 95.00 698 ASN A C 1
ATOM 5365 O O . ASN A 1 698 ? -7.482 -16.138 12.283 1.00 95.00 698 ASN A O 1
ATOM 5369 N N . ALA A 1 699 ? -7.014 -13.950 12.264 1.00 97.44 699 ALA A N 1
ATOM 5370 C CA . ALA A 1 699 ? -7.611 -13.692 10.960 1.00 97.44 699 ALA A CA 1
ATOM 5371 C C . ALA A 1 699 ? -6.721 -14.155 9.792 1.00 97.44 699 ALA A C 1
ATOM 5373 O O . ALA A 1 699 ? -5.504 -13.956 9.829 1.00 97.44 699 ALA A O 1
ATOM 5374 N N . PRO A 1 700 ? -7.296 -14.727 8.718 1.00 98.19 700 PRO A N 1
ATOM 5375 C CA . PRO A 1 700 ? -6.569 -14.978 7.479 1.00 98.19 700 PRO A CA 1
ATOM 5376 C C . PRO A 1 700 ? -6.266 -13.670 6.743 1.00 98.19 700 PRO A C 1
ATOM 5378 O O . PRO A 1 700 ? -7.170 -13.012 6.233 1.00 98.19 700 PRO A O 1
ATOM 5381 N N . TRP A 1 701 ? -4.985 -13.315 6.673 1.00 97.94 701 TRP A N 1
ATOM 5382 C CA . TRP A 1 701 ? -4.509 -12.052 6.096 1.00 97.94 701 TRP A CA 1
ATOM 5383 C C . TRP A 1 701 ? -3.536 -12.242 4.928 1.00 97.94 701 TRP A C 1
ATOM 5385 O O . TRP A 1 701 ? -3.354 -11.321 4.135 1.00 97.94 701 TRP A O 1
ATOM 5395 N N . TYR A 1 702 ? -2.897 -13.411 4.804 1.00 98.69 702 TYR A N 1
ATOM 5396 C CA . TYR A 1 702 ? -1.885 -13.648 3.777 1.00 98.69 702 TYR A CA 1
ATOM 5397 C C . TYR A 1 702 ? -2.518 -14.187 2.493 1.00 98.69 702 TYR A C 1
ATOM 5399 O O . TYR A 1 702 ? -3.154 -15.241 2.505 1.00 98.69 702 TYR A O 1
ATOM 5407 N N . PHE A 1 703 ? -2.280 -13.499 1.379 1.00 98.69 703 PHE A N 1
ATOM 5408 C CA . PHE A 1 703 ? -2.699 -13.887 0.025 1.00 98.69 703 PHE A CA 1
ATOM 5409 C C . PHE A 1 703 ? -1.667 -13.442 -1.036 1.00 98.69 703 PHE A C 1
ATOM 5411 O O . PHE A 1 703 ? -2.005 -13.098 -2.169 1.00 98.69 703 PHE A O 1
ATOM 5418 N N . ALA A 1 704 ? -0.383 -13.441 -0.646 1.00 98.12 704 ALA A N 1
ATOM 5419 C CA . ALA A 1 704 ? 0.775 -13.081 -1.474 1.00 98.12 704 ALA A CA 1
ATOM 5420 C C . ALA A 1 704 ? 0.736 -11.664 -2.086 1.00 98.12 704 ALA A C 1
ATOM 5422 O O . ALA A 1 704 ? 1.282 -11.428 -3.166 1.00 98.12 704 ALA A O 1
ATOM 5423 N N . ALA A 1 705 ? 0.107 -10.711 -1.394 1.00 97.62 705 ALA A N 1
ATOM 5424 C CA . ALA A 1 705 ? 0.105 -9.312 -1.811 1.00 97.62 705 ALA A CA 1
ATOM 5425 C C . ALA A 1 705 ? 1.414 -8.577 -1.447 1.00 97.62 705 ALA A C 1
ATOM 5427 O O . ALA A 1 705 ? 2.317 -9.153 -0.836 1.00 97.62 705 ALA A O 1
ATOM 5428 N N . TRP A 1 706 ? 1.526 -7.301 -1.835 1.00 96.81 706 TRP A N 1
ATOM 5429 C CA . TRP A 1 706 ? 2.738 -6.489 -1.648 1.00 96.81 706 TRP A CA 1
ATOM 5430 C C . TRP A 1 706 ? 3.224 -6.487 -0.190 1.00 96.81 706 TRP A C 1
ATOM 5432 O O . TRP A 1 706 ? 2.430 -6.336 0.740 1.00 96.81 706 TRP A O 1
ATOM 5442 N N . SER A 1 707 ? 4.533 -6.662 -0.008 1.00 94.62 707 SER A N 1
ATOM 5443 C CA . SER A 1 707 ? 5.284 -6.793 1.245 1.00 94.62 707 SER A CA 1
ATOM 5444 C C . SER A 1 707 ? 4.887 -7.969 2.155 1.00 94.62 707 SER A C 1
ATOM 5446 O O . SER A 1 707 ? 5.685 -8.365 3.006 1.00 94.62 707 SER A O 1
ATOM 5448 N N . GLN A 1 708 ? 3.745 -8.637 1.938 1.00 97.69 708 GLN A N 1
ATOM 5449 C CA . GLN A 1 708 ? 3.310 -9.779 2.757 1.00 97.69 708 GLN A CA 1
ATOM 5450 C C . GLN A 1 708 ? 4.341 -10.913 2.784 1.00 97.69 708 GLN A C 1
ATOM 5452 O O . GLN A 1 708 ? 4.590 -11.487 3.841 1.00 97.69 708 GLN A O 1
ATOM 5457 N N . ALA A 1 709 ? 4.979 -11.215 1.650 1.00 96.62 709 ALA A N 1
ATOM 5458 C CA . ALA A 1 709 ? 6.016 -12.243 1.586 1.00 96.62 709 ALA A CA 1
ATOM 5459 C C . ALA A 1 709 ? 7.241 -11.898 2.458 1.00 96.62 709 ALA A C 1
ATOM 5461 O O . ALA A 1 709 ? 7.786 -12.773 3.128 1.00 96.62 709 ALA A O 1
ATOM 5462 N N . SER A 1 710 ? 7.624 -10.616 2.523 1.00 94.50 710 SER A N 1
ATOM 5463 C CA . SER A 1 710 ? 8.833 -10.160 3.226 1.00 94.50 710 SER A CA 1
ATOM 5464 C C . SER A 1 710 ? 8.814 -10.411 4.739 1.00 94.50 710 SER A C 1
ATOM 5466 O O . SER A 1 710 ? 9.875 -10.575 5.340 1.00 94.50 710 SER A O 1
ATOM 5468 N N . VAL A 1 711 ? 7.626 -10.506 5.352 1.00 94.62 711 VAL A N 1
ATOM 5469 C CA . VAL A 1 711 ? 7.472 -10.824 6.784 1.00 94.62 711 VAL A CA 1
ATOM 5470 C C . VAL A 1 711 ? 7.460 -12.329 7.086 1.00 94.62 711 VAL A C 1
ATOM 5472 O O . VAL A 1 711 ? 7.420 -12.702 8.253 1.00 94.62 711 VAL A O 1
ATOM 5475 N N . LEU A 1 712 ? 7.521 -13.198 6.067 1.00 96.00 712 LEU A N 1
ATOM 5476 C CA . LEU A 1 712 ? 7.737 -14.645 6.238 1.00 96.00 712 LEU A CA 1
ATOM 5477 C C . LEU A 1 712 ? 9.211 -15.052 6.086 1.00 96.00 712 LEU A C 1
ATOM 5479 O O . LEU A 1 712 ? 9.615 -16.088 6.609 1.00 96.00 712 LEU A O 1
ATOM 5483 N N . GLY A 1 713 ? 10.009 -14.275 5.348 1.00 95.75 713 GLY A N 1
ATOM 5484 C CA . GLY A 1 713 ? 11.413 -14.581 5.072 1.00 95.75 713 GLY A CA 1
ATOM 5485 C C . GLY A 1 713 ? 12.003 -13.735 3.943 1.00 95.75 713 GLY A C 1
ATOM 5486 O O . GLY A 1 713 ? 11.297 -12.990 3.265 1.00 95.75 713 GLY A O 1
ATOM 5487 N N . THR A 1 714 ? 13.314 -13.861 3.723 1.00 97.06 714 THR A N 1
ATOM 5488 C CA . THR A 1 714 ? 14.036 -13.143 2.653 1.00 97.06 714 THR A CA 1
ATOM 5489 C C . THR A 1 714 ? 14.041 -13.874 1.309 1.00 97.06 714 THR A C 1
ATOM 5491 O O . THR A 1 714 ? 14.464 -13.292 0.315 1.00 97.06 714 THR A O 1
ATOM 5494 N N . ASP A 1 715 ? 13.554 -15.113 1.269 1.00 95.94 715 ASP A N 1
ATOM 5495 C CA . ASP A 1 715 ? 13.364 -15.953 0.081 1.00 95.94 715 ASP A CA 1
ATOM 5496 C C . ASP A 1 715 ? 11.892 -16.350 -0.159 1.00 95.94 715 ASP A C 1
ATOM 5498 O O . ASP A 1 715 ? 11.580 -17.163 -1.034 1.00 95.94 715 ASP A O 1
ATOM 5502 N N . ALA A 1 716 ? 10.964 -15.797 0.626 1.00 96.62 716 ALA A N 1
ATOM 5503 C CA . ALA A 1 716 ? 9.548 -16.127 0.554 1.00 96.62 716 ALA A CA 1
ATOM 5504 C C . ALA A 1 716 ? 8.869 -15.505 -0.683 1.00 96.62 716 ALA A C 1
ATOM 5506 O O . ALA A 1 716 ? 9.092 -14.347 -1.031 1.00 96.62 716 ALA A O 1
ATOM 5507 N N . TRP A 1 717 ? 7.990 -16.276 -1.335 1.00 97.00 717 TRP A N 1
ATOM 5508 C CA . TRP A 1 717 ? 7.166 -15.826 -2.464 1.00 97.00 717 TRP A CA 1
ATOM 5509 C C . TRP A 1 717 ? 5.951 -16.742 -2.684 1.00 97.00 717 TRP A C 1
ATOM 5511 O O . TRP A 1 717 ? 6.009 -17.953 -2.423 1.00 97.00 717 TRP A O 1
ATOM 5521 N N . SER A 1 718 ? 4.875 -16.174 -3.243 1.00 97.56 718 SER A N 1
ATOM 5522 C CA . SER A 1 718 ? 3.543 -16.794 -3.357 1.00 97.56 718 SER A CA 1
ATOM 5523 C C . SER A 1 718 ? 2.962 -17.198 -1.993 1.00 97.56 718 SER A C 1
ATOM 5525 O O . SER A 1 718 ? 3.476 -16.783 -0.952 1.00 97.56 718 SER A O 1
ATOM 5527 N N . VAL A 1 719 ? 1.864 -17.957 -1.965 1.00 97.88 719 VAL A N 1
ATOM 5528 C CA . VAL A 1 719 ? 1.313 -18.524 -0.725 1.00 97.88 719 VAL A CA 1
ATOM 5529 C C . VAL A 1 719 ? 1.978 -19.877 -0.446 1.00 97.88 719 VAL A C 1
ATOM 5531 O O . VAL A 1 719 ? 1.884 -20.790 -1.274 1.00 97.88 719 VAL A O 1
ATOM 5534 N N . PRO A 1 720 ? 2.656 -20.053 0.704 1.00 96.31 720 PRO A N 1
ATOM 5535 C CA . PRO A 1 720 ? 3.199 -21.346 1.112 1.00 96.31 720 PRO A CA 1
ATOM 5536 C C . PRO A 1 720 ? 2.121 -22.439 1.119 1.00 96.31 720 PRO A C 1
ATOM 5538 O O . PRO A 1 720 ? 1.123 -22.333 1.827 1.00 96.31 720 PRO A O 1
ATOM 5541 N N . GLY A 1 721 ? 2.322 -23.482 0.309 1.00 95.25 721 GLY A N 1
ATOM 5542 C CA . GLY A 1 721 ? 1.369 -24.582 0.109 1.00 95.25 721 GLY A CA 1
ATOM 5543 C C . GLY A 1 721 ? 0.304 -24.354 -0.977 1.00 95.25 721 GLY A C 1
ATOM 5544 O O . GLY A 1 721 ? -0.260 -25.333 -1.454 1.00 95.25 721 GLY A O 1
ATOM 5545 N N . PHE A 1 722 ? 0.071 -23.114 -1.424 1.00 96.62 722 PHE A N 1
ATOM 5546 C CA . PHE A 1 722 ? -1.063 -22.744 -2.286 1.00 96.62 722 PHE A CA 1
ATOM 5547 C C . PHE A 1 722 ? -0.639 -21.823 -3.445 1.00 96.62 722 PHE A C 1
ATOM 5549 O O . PHE A 1 722 ? -1.042 -20.664 -3.539 1.00 96.62 722 PHE A O 1
ATOM 5556 N N . LYS A 1 723 ? 0.230 -22.324 -4.331 1.00 96.00 723 LYS A N 1
ATOM 5557 C CA . LYS A 1 723 ? 0.788 -21.550 -5.459 1.00 96.00 723 LYS A CA 1
ATOM 5558 C C . LYS A 1 723 ? -0.168 -21.495 -6.655 1.00 96.00 723 LYS A C 1
ATOM 5560 O O . LYS A 1 723 ? 0.153 -21.963 -7.747 1.00 96.00 723 LYS A O 1
ATOM 5565 N N . ASP A 1 724 ? -1.362 -20.958 -6.424 1.00 97.94 724 ASP A N 1
ATOM 5566 C CA . ASP A 1 724 ? -2.465 -20.927 -7.381 1.00 97.94 724 ASP A CA 1
ATOM 5567 C C . ASP A 1 724 ? -3.272 -19.617 -7.326 1.00 97.94 724 ASP A C 1
ATOM 5569 O O . ASP A 1 724 ? -3.286 -18.894 -6.331 1.00 97.94 724 ASP A O 1
ATOM 5573 N N . ALA A 1 725 ? -3.989 -19.332 -8.416 1.00 98.19 725 ALA A N 1
ATOM 5574 C CA . ALA A 1 725 ? -4.738 -18.091 -8.620 1.00 98.19 725 ALA A CA 1
ATOM 5575 C C . ALA A 1 725 ? -6.009 -17.939 -7.752 1.00 98.19 725 ALA A C 1
ATOM 5577 O O . ALA A 1 725 ? -6.733 -16.960 -7.921 1.00 98.19 725 ALA A O 1
ATOM 5578 N N . ARG A 1 726 ? -6.311 -18.893 -6.857 1.00 98.12 726 ARG A N 1
ATOM 5579 C CA . ARG A 1 726 ? -7.390 -18.778 -5.865 1.00 98.12 726 ARG A CA 1
ATOM 5580 C C . ARG A 1 726 ? -6.869 -18.280 -4.518 1.00 98.12 726 ARG A C 1
ATOM 5582 O O . ARG A 1 726 ? -7.646 -17.677 -3.791 1.00 98.12 726 ARG A O 1
ATOM 5589 N N . HIS A 1 727 ? -5.598 -18.496 -4.182 1.00 98.69 727 HIS A N 1
ATOM 5590 C CA . HIS A 1 727 ? -5.006 -18.063 -2.906 1.00 98.69 727 HIS A CA 1
ATOM 5591 C C . HIS A 1 727 ? -4.045 -16.872 -3.062 1.00 98.69 727 HIS A C 1
ATOM 5593 O O . HIS A 1 727 ? -3.870 -16.090 -2.132 1.00 98.69 727 HIS A O 1
ATOM 5599 N N . ASP A 1 728 ? -3.432 -16.722 -4.236 1.00 98.75 728 ASP A N 1
ATOM 5600 C CA . ASP A 1 728 ? -2.404 -15.724 -4.538 1.00 98.75 728 ASP A CA 1
ATOM 5601 C C . ASP A 1 728 ? -2.976 -14.594 -5.412 1.00 98.75 728 ASP A C 1
ATOM 5603 O O . ASP A 1 728 ? -3.399 -14.829 -6.547 1.00 98.75 728 ASP A O 1
ATOM 5607 N N . ALA A 1 729 ? -2.993 -13.357 -4.904 1.00 98.69 729 ALA A N 1
ATOM 5608 C CA . ALA A 1 729 ? -3.585 -12.223 -5.619 1.00 98.69 729 ALA A CA 1
ATOM 5609 C C . ALA A 1 729 ? -2.793 -11.767 -6.855 1.00 98.69 729 ALA A C 1
ATOM 5611 O O . ALA A 1 729 ? -3.392 -11.200 -7.773 1.00 98.69 729 ALA A O 1
ATOM 5612 N N . LEU A 1 730 ? -1.481 -12.021 -6.933 1.00 98.56 730 LEU A N 1
ATOM 5613 C CA . LEU A 1 730 ? -0.707 -11.700 -8.134 1.00 98.56 730 LEU A CA 1
ATOM 5614 C C . LEU A 1 730 ? -0.998 -12.721 -9.243 1.00 98.56 730 LEU A C 1
ATOM 5616 O O . LEU A 1 730 ? -1.216 -12.332 -10.393 1.00 98.56 730 LEU A O 1
ATOM 5620 N N . LEU A 1 731 ? -1.113 -14.007 -8.895 1.00 98.75 731 LEU A N 1
ATOM 5621 C CA . LEU A 1 731 ? -1.585 -15.046 -9.817 1.00 98.75 731 LEU A CA 1
ATOM 5622 C C . LEU A 1 731 ? -3.059 -14.839 -10.219 1.00 98.75 731 LEU A C 1
ATOM 5624 O O . LEU A 1 731 ? -3.399 -15.045 -11.384 1.00 98.75 731 LEU A O 1
ATOM 5628 N N . ALA A 1 732 ? -3.921 -14.375 -9.308 1.00 98.88 732 ALA A N 1
ATOM 5629 C CA . ALA A 1 732 ? -5.312 -14.017 -9.607 1.00 98.88 732 ALA A CA 1
ATOM 5630 C C . ALA A 1 732 ? -5.407 -12.855 -10.612 1.00 98.88 732 ALA A C 1
ATOM 5632 O O . ALA A 1 732 ? -6.145 -12.929 -11.598 1.00 98.88 732 ALA A O 1
ATOM 5633 N N . LEU A 1 733 ? -4.614 -11.798 -10.409 1.00 98.88 733 LEU A N 1
ATOM 5634 C CA . LEU A 1 733 ? -4.525 -10.657 -11.321 1.00 98.88 733 LEU A CA 1
ATOM 5635 C C . LEU A 1 733 ? -3.970 -11.057 -12.699 1.00 98.88 733 LEU A C 1
ATOM 5637 O O . LEU A 1 733 ? -4.457 -10.561 -13.719 1.00 98.88 733 LEU A O 1
ATOM 5641 N N . MET A 1 734 ? -3.000 -11.978 -12.745 1.00 98.69 734 MET A N 1
ATOM 5642 C CA . MET A 1 734 ? -2.507 -12.571 -13.993 1.00 98.69 734 MET A CA 1
ATOM 5643 C C . MET A 1 734 ? -3.597 -13.361 -14.730 1.00 98.69 734 MET A C 1
ATOM 5645 O O . MET A 1 734 ? -3.802 -13.156 -15.925 1.00 98.69 734 MET A O 1
ATOM 5649 N N . ASP A 1 735 ? -4.342 -14.237 -14.053 1.00 98.69 735 ASP A N 1
ATOM 5650 C CA . ASP A 1 735 ? -5.418 -15.006 -14.694 1.00 98.69 735 ASP A CA 1
ATOM 5651 C C . ASP A 1 735 ? -6.573 -14.112 -15.187 1.00 98.69 735 ASP A C 1
ATOM 5653 O O . ASP A 1 735 ? -7.172 -14.391 -16.232 1.00 98.69 735 ASP A O 1
ATOM 5657 N N . TRP A 1 736 ? -6.827 -12.986 -14.516 1.00 98.75 736 TRP A N 1
ATOM 5658 C CA . TRP A 1 736 ? -7.796 -11.987 -14.971 1.00 98.75 736 TRP A CA 1
ATOM 5659 C C . TRP A 1 736 ? -7.312 -11.204 -16.196 1.00 98.75 736 TRP A C 1
ATOM 5661 O O . TRP A 1 736 ? -8.054 -11.065 -17.170 1.00 98.75 736 TRP A O 1
ATOM 5671 N N . THR A 1 737 ? -6.063 -10.732 -16.171 1.00 98.69 737 THR A N 1
ATOM 5672 C CA . THR A 1 737 ? -5.457 -9.912 -17.235 1.00 98.69 737 THR A CA 1
ATOM 5673 C C . THR A 1 737 ? -5.187 -10.722 -18.506 1.00 98.69 737 THR A C 1
ATOM 5675 O O . THR A 1 737 ? -5.437 -10.246 -19.611 1.00 98.69 737 THR A O 1
ATOM 5678 N N . GLU A 1 738 ? -4.710 -11.963 -18.375 1.00 98.56 738 GLU A N 1
ATOM 5679 C CA . GLU A 1 738 ? -4.233 -12.767 -19.513 1.00 98.56 738 GLU A CA 1
ATOM 5680 C C . GLU A 1 738 ? -5.272 -13.749 -20.053 1.00 98.56 738 GLU A C 1
ATOM 5682 O O . GLU A 1 738 ? -5.180 -14.161 -21.210 1.00 98.56 738 GLU A O 1
ATOM 5687 N N . LYS A 1 739 ? -6.237 -14.160 -19.218 1.00 98.31 739 LYS A N 1
ATOM 5688 C CA . LYS A 1 739 ? -7.205 -15.228 -19.530 1.00 98.31 739 LYS A CA 1
ATOM 5689 C C . LYS A 1 739 ? -8.661 -14.803 -19.305 1.00 98.31 739 LYS A C 1
ATOM 5691 O O . LYS A 1 739 ? -9.555 -15.633 -19.441 1.00 98.31 739 LYS A O 1
ATOM 5696 N N . GLY A 1 740 ? -8.903 -13.541 -18.938 1.00 97.88 740 GLY A N 1
ATOM 5697 C CA . GLY A 1 740 ? -10.238 -12.984 -18.693 1.00 97.88 740 GLY A CA 1
ATOM 5698 C C . GLY A 1 740 ? -10.937 -13.495 -17.427 1.00 97.88 740 GLY A C 1
ATOM 5699 O O . GLY A 1 740 ? -12.100 -13.166 -17.208 1.00 97.88 740 GLY A O 1
ATOM 5700 N N . ARG A 1 741 ? -10.266 -14.290 -16.581 1.00 98.19 741 ARG A N 1
ATOM 5701 C CA . ARG A 1 741 ? -10.881 -14.923 -15.404 1.00 98.19 741 ARG A CA 1
ATOM 5702 C C . ARG A 1 741 ? -10.863 -13.980 -14.205 1.00 98.19 741 ARG A C 1
ATOM 5704 O O . ARG A 1 741 ? -9.878 -13.919 -13.478 1.00 98.19 741 ARG A O 1
ATOM 5711 N N . ALA A 1 742 ? -11.943 -13.234 -14.008 1.00 98.12 742 ALA A N 1
ATOM 5712 C CA . ALA A 1 742 ? -12.059 -12.340 -12.861 1.00 98.12 742 ALA A CA 1
ATOM 5713 C C . ALA A 1 742 ? -12.101 -13.124 -11.528 1.00 98.12 742 ALA A C 1
ATOM 5715 O O . ALA A 1 742 ? -12.804 -14.136 -11.452 1.00 98.12 742 ALA A O 1
ATOM 5716 N N . PRO A 1 743 ? -11.397 -12.679 -10.469 1.00 98.06 743 PRO A N 1
ATOM 5717 C CA . PRO A 1 743 ? -11.429 -13.348 -9.171 1.00 98.06 743 PRO A CA 1
ATOM 5718 C C . PRO A 1 743 ? -12.774 -13.106 -8.471 1.00 98.06 743 PRO A C 1
ATOM 5720 O O . PRO A 1 743 ? -13.054 -11.995 -8.020 1.00 98.06 743 PRO A O 1
ATOM 5723 N N . GLU A 1 744 ? -13.632 -14.128 -8.400 1.00 97.62 744 GLU A N 1
ATOM 5724 C CA . GLU A 1 744 ? -14.877 -14.090 -7.605 1.00 97.62 744 GLU A CA 1
ATOM 5725 C C . GLU A 1 744 ? -14.629 -14.293 -6.099 1.00 97.62 744 GLU A C 1
ATOM 5727 O O . GLU A 1 744 ? -15.456 -13.881 -5.291 1.00 97.62 744 GLU A O 1
ATOM 5732 N N . GLU A 1 745 ? -13.488 -14.879 -5.727 1.00 98.12 745 GLU A N 1
ATOM 5733 C CA . GLU A 1 745 ? -12.955 -14.929 -4.363 1.00 98.12 745 GLU A CA 1
ATOM 5734 C C . GLU A 1 745 ? -11.416 -15.000 -4.390 1.00 98.12 745 GLU A C 1
ATOM 5736 O O . GLU A 1 745 ? -10.838 -15.423 -5.394 1.00 98.12 745 GLU A O 1
ATOM 5741 N N . ILE A 1 746 ? -10.760 -14.616 -3.288 1.00 98.81 746 ILE A N 1
ATOM 5742 C CA . ILE A 1 746 ? -9.326 -14.858 -3.036 1.00 98.81 746 ILE A CA 1
ATOM 5743 C C . ILE A 1 746 ? -9.187 -15.432 -1.624 1.00 98.81 746 ILE A C 1
ATOM 5745 O O . ILE A 1 746 ? -9.550 -14.774 -0.658 1.00 98.81 746 ILE A O 1
ATOM 5749 N N . VAL A 1 747 ? -8.704 -16.659 -1.463 1.00 98.81 747 VAL A N 1
ATOM 5750 C CA . VAL A 1 747 ? -8.628 -17.341 -0.164 1.00 98.81 747 VAL A CA 1
ATOM 5751 C C . VAL A 1 747 ? -7.375 -16.910 0.597 1.00 98.81 747 VAL A C 1
ATOM 5753 O O . VAL A 1 747 ? -6.282 -17.437 0.387 1.00 98.81 747 VAL A O 1
ATOM 5756 N N . ALA A 1 748 ? -7.557 -15.975 1.529 1.00 98.75 748 ALA A N 1
ATOM 5757 C CA . ALA A 1 748 ? -6.521 -15.593 2.475 1.00 98.75 748 ALA A CA 1
ATOM 5758 C C . ALA A 1 748 ? -6.265 -16.709 3.500 1.00 98.75 748 ALA A C 1
ATOM 5760 O O . ALA A 1 748 ? -7.160 -17.495 3.830 1.00 98.75 748 ALA A O 1
ATOM 5761 N N . THR A 1 749 ? -5.035 -16.756 4.015 1.00 98.56 749 THR A N 1
ATOM 5762 C CA . THR A 1 749 ? -4.512 -17.802 4.909 1.00 98.56 749 THR A CA 1
ATOM 5763 C C . THR A 1 749 ? -3.874 -17.200 6.168 1.00 98.56 749 THR A C 1
ATOM 5765 O O . THR A 1 749 ? -3.349 -16.086 6.143 1.00 98.56 749 THR A O 1
ATOM 5768 N N . THR A 1 750 ? -3.911 -17.942 7.277 1.00 98.00 750 THR A N 1
ATOM 5769 C CA . THR A 1 750 ? -3.041 -17.747 8.450 1.00 98.00 750 THR A CA 1
ATOM 5770 C C . THR A 1 750 ? -2.647 -19.099 9.065 1.00 98.00 750 THR A C 1
ATOM 5772 O O . THR A 1 750 ? -3.256 -20.132 8.763 1.00 98.00 750 THR A O 1
ATOM 5775 N N . TRP A 1 751 ? -1.612 -19.109 9.905 1.00 97.44 751 TRP A N 1
ATOM 5776 C CA . TRP A 1 751 ? -0.910 -20.308 10.384 1.00 97.44 751 TRP A CA 1
ATOM 5777 C C . TRP A 1 751 ? -0.905 -20.420 11.913 1.00 97.44 751 TRP A C 1
ATOM 5779 O O . TRP A 1 751 ? -1.103 -19.427 12.610 1.00 97.44 751 TRP A O 1
ATOM 5789 N N . THR A 1 752 ? -0.693 -21.633 12.437 1.00 96.81 752 THR A N 1
ATOM 5790 C CA . THR A 1 752 ? -0.792 -21.949 13.880 1.00 96.81 752 THR A CA 1
ATOM 5791 C C . THR A 1 752 ? 0.160 -21.115 14.738 1.00 96.81 752 THR A C 1
ATOM 5793 O O . THR A 1 752 ? -0.180 -20.709 15.846 1.00 96.81 752 THR A O 1
ATOM 5796 N N . SER A 1 753 ? 1.352 -20.843 14.212 1.00 94.00 753 SER A N 1
ATOM 5797 C CA . SER A 1 753 ? 2.286 -19.843 14.712 1.00 94.00 753 SER A CA 1
ATOM 5798 C C . SER A 1 753 ? 2.319 -18.677 13.712 1.00 94.00 753 SER A C 1
ATOM 5800 O O . SER A 1 753 ? 2.576 -18.912 12.523 1.00 94.00 753 SER A O 1
ATOM 5802 N N . PRO A 1 754 ? 2.044 -17.429 14.147 1.00 89.50 754 PRO A N 1
ATOM 5803 C CA . PRO A 1 754 ? 2.056 -16.265 13.267 1.00 89.50 754 PRO A CA 1
ATOM 5804 C C . PRO A 1 754 ? 3.367 -16.145 12.488 1.00 89.50 754 PRO A C 1
ATOM 5806 O O . PRO A 1 754 ? 4.446 -16.302 13.051 1.00 89.50 754 PRO A O 1
ATOM 5809 N N . TYR A 1 755 ? 3.260 -15.851 11.191 1.00 92.19 755 TYR A N 1
ATOM 5810 C CA . TYR A 1 755 ? 4.390 -15.694 10.262 1.00 92.19 755 TYR A CA 1
ATOM 5811 C C . TYR A 1 755 ? 5.274 -16.946 10.055 1.00 92.19 755 TYR A C 1
ATOM 5813 O O . TYR A 1 755 ? 6.292 -16.853 9.376 1.00 92.19 755 TYR A O 1
ATOM 5821 N N . VAL A 1 756 ? 4.884 -18.129 10.559 1.00 95.25 756 VAL A N 1
ATOM 5822 C CA . VAL A 1 756 ? 5.642 -19.390 10.406 1.00 95.25 756 VAL A CA 1
ATOM 5823 C C . VAL A 1 756 ? 4.811 -20.428 9.630 1.00 95.25 756 VAL A C 1
ATOM 5825 O O . VAL A 1 756 ? 4.076 -21.214 10.237 1.00 95.25 756 VAL A O 1
ATOM 5828 N N . PRO A 1 757 ? 4.916 -20.495 8.287 1.00 95.00 757 PRO A N 1
ATOM 5829 C CA . PRO A 1 757 ? 4.047 -21.346 7.468 1.00 95.00 757 PRO A CA 1
ATOM 5830 C C . PRO A 1 757 ? 4.196 -22.853 7.710 1.00 95.00 757 PRO A C 1
ATOM 5832 O O . PRO A 1 757 ? 3.249 -23.617 7.526 1.00 95.00 757 PRO A O 1
ATOM 5835 N N . SER A 1 758 ? 5.374 -23.288 8.165 1.00 95.88 758 SER A N 1
ATOM 5836 C CA . SER A 1 758 ? 5.660 -24.678 8.544 1.00 95.88 758 SER A CA 1
ATOM 5837 C C . SER A 1 758 ? 4.902 -25.150 9.792 1.00 95.88 758 SER A C 1
ATOM 5839 O O . SER A 1 758 ? 4.863 -26.350 10.050 1.00 95.88 758 SER A O 1
ATOM 5841 N N . SER A 1 759 ? 4.254 -24.246 10.537 1.00 96.69 759 SER A N 1
ATOM 5842 C CA . SER A 1 759 ? 3.377 -24.587 11.669 1.00 96.69 759 SER A CA 1
ATOM 5843 C C . SER A 1 759 ? 1.981 -25.091 11.258 1.00 96.69 759 SER A C 1
ATOM 5845 O O . SER A 1 759 ? 1.160 -25.411 12.119 1.00 96.69 759 SER A O 1
ATOM 5847 N N . GLY A 1 760 ? 1.707 -25.182 9.952 1.00 97.06 760 GLY A N 1
ATOM 5848 C CA . GLY A 1 760 ? 0.421 -25.618 9.409 1.00 97.06 760 GLY A CA 1
ATOM 5849 C C . GLY A 1 760 ? -0.624 -24.501 9.367 1.00 97.06 760 GLY A C 1
ATOM 5850 O O . GLY A 1 760 ? -0.527 -23.498 10.074 1.00 97.06 760 GLY A O 1
ATOM 5851 N N . VAL A 1 761 ? -1.616 -24.655 8.488 1.00 97.94 761 VAL A N 1
ATOM 5852 C CA . VAL A 1 761 ? -2.726 -23.700 8.340 1.00 97.94 761 VAL A CA 1
ATOM 5853 C C . VAL A 1 761 ? -3.617 -23.749 9.578 1.00 97.94 761 VAL A C 1
ATOM 5855 O O . VAL A 1 761 ? -4.108 -24.813 9.945 1.00 97.94 761 VAL A O 1
ATOM 5858 N N . LEU A 1 762 ? -3.866 -22.584 10.178 1.00 97.56 762 LEU A N 1
ATOM 5859 C CA . LEU A 1 762 ? -4.804 -22.420 11.288 1.00 97.56 762 LEU A CA 1
ATOM 5860 C C . LEU A 1 762 ? -6.217 -22.119 10.786 1.00 97.56 762 LEU A C 1
ATOM 5862 O O . LEU A 1 762 ? -7.187 -22.651 11.322 1.00 97.56 762 LEU A O 1
ATOM 5866 N N . GLN A 1 763 ? -6.332 -21.232 9.793 1.00 97.38 763 GLN A N 1
ATOM 5867 C CA . GLN A 1 763 ? -7.608 -20.704 9.313 1.00 97.38 763 GLN A CA 1
ATOM 5868 C C . GLN A 1 763 ? -7.463 -20.138 7.890 1.00 97.38 763 GLN A C 1
ATOM 5870 O O . GLN A 1 763 ? -6.445 -19.529 7.550 1.00 97.38 763 GLN A O 1
ATOM 5875 N N . GLN A 1 764 ? -8.495 -20.323 7.065 1.00 98.12 764 GLN A N 1
ATOM 5876 C CA . GLN A 1 764 ? -8.625 -19.751 5.722 1.00 98.12 764 GLN A CA 1
ATOM 5877 C C . GLN A 1 764 ? -10.028 -19.170 5.508 1.00 98.12 764 GLN A C 1
ATOM 5879 O O . GLN A 1 764 ? -11.025 -19.771 5.912 1.00 98.12 764 GLN A O 1
ATOM 5884 N N . ARG A 1 765 ? -10.119 -18.020 4.831 1.00 97.94 765 ARG A N 1
ATOM 5885 C CA . ARG A 1 765 ? -11.384 -17.319 4.534 1.00 97.94 765 ARG A CA 1
ATOM 5886 C C . ARG A 1 765 ? -11.334 -16.757 3.105 1.00 97.94 765 ARG A C 1
ATOM 5888 O O . ARG A 1 765 ? -10.328 -16.141 2.755 1.00 97.94 765 ARG A O 1
ATOM 5895 N N . PRO A 1 766 ? -12.369 -16.958 2.266 1.00 98.44 766 PRO A N 1
ATOM 5896 C CA . PRO A 1 766 ? -12.448 -16.280 0.979 1.00 98.44 766 PRO A CA 1
ATOM 5897 C C . PRO A 1 766 ? -12.690 -14.786 1.204 1.00 98.44 766 PRO A C 1
ATOM 5899 O O . PRO A 1 766 ? -13.645 -14.396 1.869 1.00 98.44 766 PRO A O 1
ATOM 5902 N N . LEU A 1 767 ? -11.826 -13.956 0.638 1.00 98.75 767 LEU A N 1
ATOM 5903 C CA . LEU A 1 767 ? -12.029 -12.527 0.451 1.00 98.75 767 LEU A CA 1
ATOM 5904 C C . LEU A 1 767 ? -12.946 -12.326 -0.752 1.00 98.75 767 LEU A C 1
ATOM 5906 O O . LEU A 1 767 ? -12.779 -12.995 -1.774 1.00 98.75 767 LEU A O 1
ATOM 5910 N N . CYS A 1 768 ? -13.890 -11.396 -0.647 1.00 98.56 768 CYS A N 1
ATOM 5911 C CA . CYS A 1 768 ? -14.955 -11.218 -1.630 1.00 98.56 768 CYS A CA 1
ATOM 5912 C C . CYS A 1 768 ? -14.867 -9.861 -2.345 1.00 98.56 768 CYS A C 1
ATOM 5914 O O . CYS A 1 768 ? -14.451 -8.879 -1.725 1.00 98.56 768 CYS A O 1
ATOM 5916 N N . PRO A 1 769 ? -15.269 -9.782 -3.629 1.00 98.19 769 PRO A N 1
ATOM 5917 C CA . PRO A 1 769 ? -15.306 -8.527 -4.364 1.00 98.19 769 PRO A CA 1
ATOM 5918 C C . PRO A 1 769 ? -16.452 -7.645 -3.849 1.00 98.19 769 PRO A C 1
ATOM 5920 O O . PRO A 1 769 ? -17.632 -7.977 -3.992 1.00 98.19 769 PRO A O 1
ATOM 5923 N N . TYR A 1 770 ? -16.084 -6.507 -3.267 1.00 97.69 770 TYR A N 1
ATOM 5924 C CA . TYR A 1 770 ? -16.972 -5.496 -2.702 1.00 97.69 770 TYR A CA 1
ATOM 5925 C C . TYR A 1 770 ? -18.064 -5.064 -3.707 1.00 97.69 770 TYR A C 1
ATOM 5927 O O . TYR A 1 770 ? -17.759 -4.834 -4.884 1.00 97.69 770 TYR A O 1
ATOM 5935 N N . PRO A 1 771 ? -19.337 -4.931 -3.282 1.00 95.44 771 PRO A N 1
ATOM 5936 C CA . PRO A 1 771 ? -19.820 -4.957 -1.895 1.00 95.44 771 PRO A CA 1
ATOM 5937 C C . PRO A 1 771 ? -20.155 -6.355 -1.332 1.00 95.44 771 PRO A C 1
ATOM 5939 O O . PRO A 1 771 ? -20.690 -6.428 -0.228 1.00 95.44 771 PRO A O 1
ATOM 5942 N N . LYS A 1 772 ? -19.865 -7.463 -2.040 1.00 96.81 772 LYS A N 1
ATOM 5943 C CA . LYS A 1 772 ? -20.108 -8.816 -1.499 1.00 96.81 772 LYS A CA 1
ATOM 5944 C C . LYS A 1 772 ? -19.229 -9.075 -0.275 1.00 96.81 772 LYS A C 1
ATOM 5946 O O . LYS A 1 772 ? -18.064 -8.678 -0.247 1.00 96.81 772 LYS A O 1
ATOM 5951 N N . MET A 1 773 ? -19.741 -9.846 0.678 1.00 95.94 773 MET A N 1
ATOM 5952 C CA . MET A 1 773 ? -19.027 -10.241 1.893 1.00 95.94 773 MET A CA 1
ATOM 5953 C C . MET A 1 773 ? -18.905 -11.758 2.025 1.00 95.94 773 MET A C 1
ATOM 5955 O O . MET A 1 773 ? -19.722 -12.522 1.509 1.00 95.94 773 MET A O 1
ATOM 5959 N N . ALA A 1 774 ? -17.882 -12.206 2.753 1.00 97.19 774 ALA A N 1
ATOM 5960 C CA . ALA A 1 774 ? -17.711 -13.611 3.091 1.00 97.19 774 ALA A CA 1
ATOM 5961 C C . ALA A 1 774 ? -18.766 -14.020 4.124 1.00 97.19 774 ALA A C 1
ATOM 5963 O O . ALA A 1 774 ? -18.713 -13.583 5.270 1.00 97.19 774 ALA A O 1
ATOM 5964 N N . LYS A 1 775 ? -19.713 -14.880 3.739 1.00 97.19 775 LYS A N 1
ATOM 5965 C CA . LYS A 1 775 ? -20.751 -15.388 4.641 1.00 97.19 775 LYS A CA 1
ATOM 5966 C C . LYS A 1 775 ? -20.609 -16.891 4.846 1.00 97.19 775 LYS A C 1
ATOM 5968 O O . LYS A 1 775 ? -20.635 -17.655 3.879 1.00 97.19 775 LYS A O 1
ATOM 5973 N N . TRP A 1 776 ? -20.474 -17.312 6.101 1.00 97.31 776 TRP A N 1
ATOM 5974 C CA . TRP A 1 776 ? -20.462 -18.725 6.480 1.00 97.31 776 TRP A CA 1
ATOM 5975 C C . TRP A 1 776 ? -21.799 -19.396 6.123 1.00 97.31 776 TRP A C 1
ATOM 5977 O O . TRP A 1 776 ? -22.865 -18.774 6.153 1.00 97.31 776 TRP A O 1
ATOM 5987 N N . ASN A 1 777 ? -21.749 -20.675 5.750 1.00 94.06 777 ASN A N 1
ATOM 5988 C CA . ASN A 1 777 ? -22.903 -21.419 5.238 1.00 94.06 777 ASN A CA 1
ATOM 5989 C C . ASN A 1 777 ? -23.854 -21.939 6.334 1.00 94.06 777 ASN A C 1
ATOM 5991 O O . ASN A 1 777 ? -24.863 -22.555 6.000 1.00 94.06 777 ASN A O 1
ATOM 5995 N N . GLY A 1 778 ? -23.551 -21.715 7.618 1.00 93.75 778 GLY A N 1
ATOM 5996 C CA . GLY A 1 778 ? -24.317 -22.256 8.751 1.00 93.75 778 GLY A CA 1
ATOM 5997 C C . GLY A 1 778 ? -23.962 -23.701 9.127 1.00 93.75 778 GLY A C 1
ATOM 5998 O O . GLY A 1 778 ? -24.538 -24.246 10.064 1.00 93.75 778 GLY A O 1
ATOM 5999 N N . VAL A 1 779 ? -23.028 -24.325 8.401 1.00 93.50 779 VAL A N 1
ATOM 6000 C CA . VAL A 1 779 ? -22.573 -25.712 8.583 1.00 93.50 779 VAL A CA 1
ATOM 6001 C C . VAL A 1 779 ? -21.085 -25.848 8.250 1.00 93.50 779 VAL A C 1
ATOM 6003 O O . VAL A 1 779 ? -20.569 -25.146 7.378 1.00 93.50 779 VAL A O 1
ATOM 6006 N N . GLY A 1 780 ? -20.413 -26.789 8.922 1.00 94.44 780 GLY A N 1
ATOM 6007 C CA . GLY A 1 780 ? -18.973 -27.039 8.787 1.00 94.44 780 GLY A CA 1
ATOM 6008 C C . GLY A 1 780 ? -18.102 -26.023 9.537 1.00 94.44 780 GLY A C 1
ATOM 6009 O O . GLY A 1 780 ? -18.563 -24.948 9.906 1.00 94.44 780 GLY A O 1
ATOM 6010 N N . ASP A 1 781 ? -16.833 -26.365 9.772 1.00 96.88 781 ASP A N 1
ATOM 6011 C CA . ASP A 1 781 ? -15.886 -25.510 10.500 1.00 96.88 781 ASP A CA 1
ATOM 6012 C C . ASP A 1 781 ? -15.735 -24.119 9.847 1.00 96.88 781 ASP A C 1
ATOM 6014 O O . ASP A 1 781 ? -15.455 -24.003 8.648 1.00 96.88 781 ASP A O 1
ATOM 6018 N N . VAL A 1 782 ? -15.889 -23.067 10.655 1.00 97.06 782 VAL A N 1
ATOM 6019 C CA . VAL A 1 782 ? -15.676 -21.657 10.287 1.00 97.06 782 VAL A CA 1
ATOM 6020 C C . VAL A 1 782 ? -14.238 -21.380 9.840 1.00 97.06 782 VAL A C 1
ATOM 6022 O O . VAL A 1 782 ? -13.994 -20.409 9.124 1.00 97.06 782 VAL A O 1
ATOM 6025 N N . LYS A 1 783 ? -13.284 -22.250 10.189 1.00 97.38 783 LYS A N 1
ATOM 6026 C CA . LYS A 1 783 ? -11.875 -22.118 9.804 1.00 97.38 783 LYS A CA 1
ATOM 6027 C C . LYS A 1 783 ? -11.560 -22.547 8.372 1.00 97.38 783 LYS A C 1
ATOM 6029 O O . LYS A 1 783 ? -10.471 -22.261 7.877 1.00 97.38 783 LYS A O 1
ATOM 6034 N N . VAL A 1 784 ? -12.491 -23.233 7.707 1.00 97.88 784 VAL A N 1
ATOM 6035 C CA . VAL A 1 784 ? -12.289 -23.831 6.383 1.00 97.88 784 VAL A CA 1
ATOM 6036 C C . VAL A 1 784 ? -13.008 -23.006 5.318 1.00 97.88 784 VAL A C 1
ATOM 6038 O O . VAL A 1 784 ? -14.238 -22.964 5.278 1.00 97.88 784 VAL A O 1
ATOM 6041 N N . ALA A 1 785 ? -12.253 -22.407 4.392 1.00 97.44 785 ALA A N 1
ATOM 6042 C CA . ALA A 1 785 ? -12.783 -21.518 3.351 1.00 97.44 785 ALA A CA 1
ATOM 6043 C C . ALA A 1 785 ? -13.929 -22.126 2.514 1.00 97.44 785 ALA A C 1
ATOM 6045 O O . ALA A 1 785 ? -14.843 -21.413 2.106 1.00 97.44 785 ALA A O 1
ATOM 6046 N N . ALA A 1 786 ? -13.938 -23.448 2.306 1.00 97.50 786 ALA A N 1
ATOM 6047 C CA . ALA A 1 786 ? -15.010 -24.150 1.591 1.00 97.50 786 ALA A CA 1
ATOM 6048 C C . ALA A 1 786 ? -16.397 -24.067 2.274 1.00 97.50 786 ALA A C 1
ATOM 6050 O O . ALA A 1 786 ? -17.408 -24.319 1.613 1.00 97.50 786 ALA A O 1
ATOM 6051 N N . ASN A 1 787 ? -16.466 -23.663 3.547 1.00 97.94 787 ASN A N 1
ATOM 6052 C CA . ASN A 1 787 ? -17.707 -23.464 4.306 1.00 97.94 787 ASN A CA 1
ATOM 6053 C C . ASN A 1 787 ? -18.236 -22.017 4.249 1.00 97.94 787 ASN A C 1
ATOM 6055 O O . ASN A 1 787 ? -19.229 -21.700 4.901 1.00 97.94 787 ASN A O 1
ATOM 6059 N N . TRP A 1 788 ? -17.618 -21.150 3.443 1.00 98.00 788 TRP A N 1
ATOM 6060 C CA . TRP A 1 788 ? -18.020 -19.756 3.222 1.00 98.00 788 TRP A CA 1
ATOM 6061 C C . TRP A 1 788 ? -18.417 -19.524 1.761 1.00 98.00 788 TRP A C 1
ATOM 6063 O O . TRP A 1 788 ? -17.980 -20.251 0.868 1.00 98.00 788 TRP A O 1
ATOM 6073 N N . ARG A 1 789 ? -19.241 -18.511 1.487 1.00 96.69 789 ARG A N 1
ATOM 6074 C CA . ARG A 1 789 ? -19.544 -18.029 0.129 1.00 96.69 789 ARG A CA 1
ATOM 6075 C C . ARG A 1 789 ? -19.617 -16.507 0.119 1.00 96.69 789 ARG A C 1
ATOM 6077 O O . ARG A 1 789 ? -20.145 -15.922 1.062 1.00 96.69 789 ARG A O 1
ATOM 6084 N N . CYS A 1 790 ? -19.163 -15.890 -0.967 1.00 97.88 790 CYS A N 1
ATOM 6085 C CA . CYS A 1 790 ? -19.403 -14.473 -1.217 1.00 97.88 790 CYS A CA 1
ATOM 6086 C C . CYS A 1 790 ? -20.887 -14.225 -1.513 1.00 97.88 790 CYS A C 1
ATOM 6088 O O . CYS A 1 790 ? -21.445 -14.857 -2.415 1.00 97.88 790 CYS A O 1
ATOM 6090 N N . LYS A 1 791 ? -21.515 -13.332 -0.747 1.00 94.62 791 LYS A N 1
ATOM 6091 C CA . LYS A 1 791 ? -22.931 -12.948 -0.853 1.00 94.62 791 LYS A CA 1
ATOM 6092 C C . LYS A 1 791 ? -23.081 -11.435 -0.773 1.00 94.62 791 LYS A C 1
ATOM 6094 O O . LYS A 1 791 ? -22.270 -10.823 -0.047 1.00 94.62 791 LYS A O 1
#

InterPro domains:
  IPR011118 Tannase/feruloyl esterase [PF07519] (343-790)
  IPR011118 Tannase/feruloyl esterase [PTHR33938] (276-791)
  IPR029058 Alpha/Beta hydrolase fold [SSF53474] (320-694)
  IPR029058 Alpha/Beta hydrolase fold [SSF53474] (433-668)